Protein 5X5T (pdb70)

Sequence (952 aa):
TYTDTQLLIDGEWVDAASGKTIDVVNPATGKPIGRVAHAGIADLDRALAAAQSGFEAWRKVPAHERAATMRKAAALVRERADAIAQLMTQEQGKPLTEARVEVLSAADIIEWFADEGRRVYGRIVPPRNLGAQQTVVKEPVGPVAAFTPWNFPVNQVVRKLSAALATGCSFLVKAPEETPASPAALLRAFVDAGVPAGVIGLVYGDPAEISSYLIPHPVIRKVTFTGSTPVGKQLASLAGLHMKRATMELGGHAPVIVAEDADVALAVKAAGGAKFRNAGQVCISPTRFLVHNSIRDEFTRALVKHAEGLKVGNGLEEGTTLGALANPRRLTAMASVIDNARKVGASIETGGERIGSEGNFFAPTVIANVPLDADVFNNEPFGPVAAIRGFDKLEEAIAEANRLPFGLAGYAFTRSFANVHLLTQRLEVGMLWINQPATPWPEMPFGGVKDSGYGSEGGPEALEPYLVTKSVTVMATYTDTQLLIDGEWVDAASGKTIDVVNPATGKPIGRVAHAGIADLDRALAAAQSGFEAWRKVPAHERAATMRKAAALVRERADAIAQLMTQEQGKPLTEARVEVLSAADIIEWFADEGRRVYGRIVPPRNLGAQQTVVKEPVGPVAAFTPWNFPVNQVVRKLSAALATGCSFLVKAPEETPASPAALLRAFVDAGVPAGVIGLVYGDPAEISSYLIPHPVIRKVTFTGSTPVGKQLASLAGLHMKRATMELGGHAPVIVAEDADVALAVKAAGGAKFRNAGQVCISPTRFLVHNSIRDEFTRALVKHAEGLKVGNGLEEGTTLGALANPRRLTAMASVIDNARKVGASIETGGERIGSEGNFFAPTVIANVPLDADVFNNEPFGPVAAIRGFDKLEEAIAEANRLPFGLAGYAFTRSFANVHLLTQRLEVGMLWINQPATPWPEMPFGGVKDSGYGSEGGPEALEPYLVTKSVTVMA

InterPro domains:
  IPR015590 Aldehyde dehydrogenase domain [PF00171] (17-476)
  IPR016161 Aldehyde/histidinol dehydrogenase [SSF53720] (4-478)
  IPR016162 Aldehyde dehydrogenase, N-terminal [G3DSA:3.40.605.10] (15-474)
  IPR016163 Aldehyde dehydrogenase, C-terminal [G3DSA:3.40.309.10] (256-449)
  IPR050740 Aldehyde Dehydrogenase Superfamily [PTHR43353] (6-478)

Foldseek 3Di:
DEDEAAWAFQLDGDAAPVNDWDFAAFQQFRDTDYIYHAHDPVSVVRLLVLQQVLLVVQQPPDLLRLLVLLLQLLVVLLVCLQVLLVNLCRLFWAASVLSSVLSNVLSVLSNVLSVLLNVQDKDWDDDPDPLKTKIKDKAFQEEEEEEFERLRQQNRVSLLLSLCSSRSYAYEYEGERSRPRSNSVSVVSSSVSPSGTSSYIYHYHDVVNNLVPPLLDPNHQEYEYEEALVVVVVSVVSNVVNVHQYFYFHAAAAEEAEDPQFDLLLSLVFLLLQQCNSQNQDSARHAEYEHAPVCQVVNLVSSQVSLVPAAEHRSHPNRHRHTFGRDDVLLVLLLVLLVQQVVVPKDWPDFSDADDDGRHRGGQTEIEPGDCPRCSLAPRSSGRYHYYDYDHDPVVSQCSQVVYQDWAEYEYGDDDPVSVVVCVVRRQYPYYYYSHHDDPRQQDWGHIDGSSTDFTSHRSSNNVSRIDMDIDMDRD/DEEEAAWAFQLDGDAAPVNDWDWAAFQQFRDTDYIYHAHDPVRVVRLLVLQQVLLVVQQPQDLLRLLQLLLQLLVVLLVCLQVLLVLLLRLFWAASVLSSVLSNLLSLLLNVLSVLLNVQDKDWDDDPDPLKTKIKDKAFQEEEEEEAESLSQQNRVSLLCSLQSSRRYAYEYEGERSRRPSNSVSVVSSSVSPSGTSSYIYHYHDVVNSLVSPLLDPRHAAYEYEEALVVVVVSVVSNVVNVHHYFYFHAAAAEEEEDPAFPLVLVLCFLLLQLCSSQLLDRARHAEYEYAPVCQVVNLVSSQVVLVPADEHRNHDPSHRHTFGNDPVLLVLLLVLLVQQVVVPKDWPDWSDADDDGGHRGRQTEIEPGDCPRCSLAPPSSGNYHYYDYDHDPVVSLCSQAVYQHAAEYEYGHDDPVVVVVCVPRHQHDYYDYSHHDDDRQQDWGFTDGSSTDFTSHRSSNNVSRIDMDIDMDRD

Solvent-accessible surface area: 33250 Å² total; per-residue (Å²): 171,28,84,84,10,66,0,0,1,76,32,104,49,27,91,4,85,80,46,118,59,48,99,3,69,13,3,13,39,48,134,100,43,14,115,0,4,35,1,25,65,62,4,1,66,107,5,2,65,12,4,58,67,1,12,90,41,4,85,166,39,66,31,99,86,23,5,51,20,0,104,118,0,0,54,40,0,100,148,70,4,64,66,4,0,71,29,0,3,20,2,1,1,6,3,16,50,36,0,68,95,7,0,81,41,0,0,39,4,0,31,60,0,2,42,23,8,134,118,45,158,46,78,127,11,116,43,106,80,163,37,11,102,5,25,2,41,43,26,18,12,0,3,0,0,0,7,7,28,38,3,26,0,0,25,16,0,0,22,2,0,0,2,0,0,3,6,0,0,0,1,1,0,19,0,8,22,65,1,0,4,0,0,9,16,0,0,106,0,0,39,83,12,48,8,56,58,4,0,4,8,0,0,0,3,63,71,66,73,0,8,67,67,0,0,38,45,108,27,0,56,0,0,0,16,6,20,52,12,92,75,0,50,112,18,4,19,43,1,3,63,66,6,21,56,24,18,2,9,2,2,2,3,1,4,0,0,0,4,119,47,11,59,22,77,64,0,12,162,6,1,0,29,14,1,5,96,4,6,0,2,9,14,5,8,0,5,1,0,4,0,23,54,78,25,68,86,86,0,14,155,34,0,24,157,60,1,117,65,30,130,37,17,47,2,72,107,98,52,1,62,2,3,3,1,9,6,88,130,35,23,99,33,0,49,62,18,4,94,26,0,117,178,47,60,11,35,40,75,16,35,3,107,109,71,62,102,123,8,12,25,7,12,14,0,0,0,8,104,2,38,69,108,0,46,1,0,43,90,51,3,38,0,0,0,0,0,0,70,25,16,103,154,30,127,106,1,0,49,12,3,28,94,9,70,32,3,1,0,0,2,0,2,2,165,45,161,73,31,24,86,62,0,24,101,105,1,42,5,2,1,1,8,0,19,11,59,24,38,43,81,4,22,7,6,17,10,11,15,34,28,0,3,39,34,17,19,0,0,53,36,1,5,74,18,8,4,13,37,0,6,3,4,22,49,124,148,31,78,88,11,65,0,0,1,67,33,104,48,31,89,4,89,68,44,130,66,51,103,0,66,12,4,11,47,40,129,103,42,14,128,0,5,52,0,25,70,62,4,1,64,111,4,2,65,9,4,60,64,1,10,88,42,3,80,158,35,64,32,104,84,24,6,53,23,0,98,122,0,0,54,38,0,98,142,75,2,96,63,4,1,73,23,0,4,25,2,0,2,6,5,50,88,39,0,106,99,8,0,54,42,0,0,40,3,0,31,60,0,2,45,23,8,135,122,43,161,44,80,132,12,111,42,101,83,158,35,9,106,4,21,1,38,39,25,23,13,0,3,0,0,0,6,9,28,35,2,28,0,1,22,14,0,0,21,3,0,0,2,0,0,3,5,0,0,0,2,2,0,13,0,8,26,73,2,0,4,0,0,6,18,0,0,102,0,0,39,80,11,47,8,53,55,4,0,4,8,0,0,0,3,62,68,71,75,1,8,66,61,0,0,40,42,112,27,1,62,0,0,2,16,7,19,54,8,92,75,0,45,114,16,3,18,44,1,3,66,59,6,20,50,24,21,3,9,2,2,2,5,0,4,0,1,0,4,120,48,10,58,17,76,59,0,13,157,5,2,0,32,13,1,5,92,3,6,0,2,10,15,4,8,1,5,1,0,3,0,23,61,78,21,62,74,98,0,11,161,38,0,22,165,60,1,113,68,36,108,30,13,41,3,69,108,180,51,8,65,2,3,4,1,10,6,94,136,37,22,102,29,0,45,58,16,2,91,26,0,117,178,42,61,11,37,39,75,21,34,4,107,107,72,63,97,113,8,12,23,6,15,12,0,0,0,4,97,2,36,68,104,0,49,0,0,41,87,50,5,40,0,0,0,0,0,0,77,25,15,96,138,31,121,81,2,0,63,17,2,24,96,9,71,33,4,1,1,0,2,0,1,1,162,44,159,70,31,25,90,63,0,23,95,108,1,44,3,2,0,1,11,0,21,9,56,20,34,44,75,4,23,8,6,15,12,14,16,40,27,0,2,38,33,18,21,0,0,52,28,1,5,85,18,9,9,15,32,1,4,4,6,22,49,125

Secondary structure (DSSP, 8-state):
----B-EEETTEEE--TT--EEEEE-TTT--EEEEEE-B-HHHHHHHHHHHHHHHHHHTTS-HHHHHHHHHHHHHHHHHTHHHHHHHHHHHH---HHHHHHHHHHHHHHHHHHHHHHTT---EEPPPSSTTEEEEEEEEE---EEEE--SSSTTHHHHHHHHHHHHHT--EEEE--TTS-HHHHHHHHHHHHHTPPTTSEEEE-B-HHHHHHHHTTSTT--EEEEES-HHHHHHHHHHHHHTT-EEEEE----EEEEE-TT--HHHHIIIIIHHHHGGGG-STT-EEEEEEEGGGHHHHHHHHHHHHHT--BS-TTSTT-SB---SSHHHHHHHHHHHHHHHHTT-EEEE--SB-SSSS--B--EEEES--TTSGGGTS---SSEEEEEEESSHHHHHHHHTSSSEESEEEEE---HHHHHHHHHH---SEEEESS-----TTS----EETTEE--SSTGGGGGGGEEEEEEEEE-/----B-EEETTEEE--TT--EEEEE-TTT--EEEEEE---HHHHHHHHHHHHHHHHHHTTS-HHHHHHHHHHHHHHHHHTHHHHHHHHHHHH---HHHHHHHHHHHHHHHHHHHHHGGG---EEE--SSTTEEEEEEEEE---EEEE--SSSTTHHHHHHHHHHHHHT--EEEE--TTS-HHHHHHHHHHHHHTPPTTSEEEE-S-HHHHHHHHTTSTT--EEEEES-HHHHHHHHHHHHHTT-EEEEE----EEEEE-TT--HHHHIIIIIHHHHGGGG-STT-EEEEEEEHHHHHHHHHHHHHHHHH--BS-TTSTT-SB---SSHHHHHHHHHHHHHHHHTT-EEEE--SB-SSSS--B--EEEES--TTSGGGTS---SSEEEEEEESSHHHHHHHHTTSS--SEEEEE---HHHHHHHHHH---SEEEESS-----TTS-----GGGEE--SSTGGGGGGGEEEEEEEEE-

GO terms:
  GO:0070401 NADP+ binding (F, IDA)
  GO:0070403 NAD+ binding (F, IDA)
  GO:0004777 succinate-semialdehyde dehydrogenase (NAD+) activity (F, IDA)
  GO:0019570 L-arabinose catabolic process to 2-oxoglutarate (P, IDA)
  GO:0051262 protein tetramerization (P, IDA)
  GO:0047533 2,5-dioxovalerate dehydrogenase (NADP+) activity (F, IDA)

CATH classification: 3.40.605.10 (+1 more: 3.40.309.10)

Organism: Azospirillum brasilense (NCBI:txid192)

Structure (mmCIF, N/CA/C/O backbone):
data_5X5T
#
_entry.id   5X5T
#
_cell.length_a   129.040
_cell.length_b   129.040
_cell.length_c   118.093
_cell.angle_alpha   90.000
_cell.angle_beta   90.000
_cell.angle_gamma   90.000
#
_symmetry.space_group_name_H-M   'P 43 2 2'
#
loop_
_entity.id
_entity.type
_entity.pdbx_description
1 polymer 'Alpha-ketoglutaric semialdehyde dehydrogenase'
2 non-polymer GLYCEROL
3 water water
#
loop_
_atom_site.group_PDB
_atom_site.id
_atom_site.type_symbol
_atom_site.label_atom_id
_atom_site.label_alt_id
_atom_site.label_comp_id
_atom_site.label_asym_id
_atom_site.label_entity_id
_atom_site.label_seq_id
_atom_site.pdbx_PDB_ins_code
_atom_site.Cartn_x
_atom_site.Cartn_y
_atom_site.Cartn_z
_atom_site.occupancy
_atom_site.B_iso_or_equiv
_atom_site.auth_seq_id
_atom_site.auth_comp_id
_atom_site.auth_asym_id
_atom_site.auth_atom_id
_atom_site.pdbx_PDB_model_num
ATOM 1 N N . THR A 1 29 ? -52.373 -72.337 -8.888 1.00 57.09 5 THR A N 1
ATOM 2 C CA . THR A 1 29 ? -52.957 -71.144 -9.632 1.00 54.92 5 THR A CA 1
ATOM 3 C C . THR A 1 29 ? -52.108 -69.883 -9.606 1.00 48.56 5 THR A C 1
ATOM 4 O O . THR A 1 29 ? -51.238 -69.698 -8.741 1.00 44.81 5 THR A O 1
ATOM 8 N N . TYR A 1 30 ? -52.467 -69.009 -10.543 1.00 39.88 6 TYR A N 1
ATOM 9 C CA . TYR A 1 30 ? -51.818 -67.766 -10.809 1.00 34.56 6 TYR A CA 1
ATOM 10 C C . TYR A 1 30 ? -52.832 -66.925 -11.678 1.00 34.99 6 TYR A C 1
ATOM 11 O O . TYR A 1 30 ? -53.388 -67.422 -12.675 1.00 35.78 6 TYR A O 1
ATOM 20 N N . THR A 1 31 ? -53.023 -65.668 -11.314 1.00 32.10 7 THR A N 1
ATOM 21 C CA . THR A 1 31 ? -54.094 -64.810 -11.833 1.00 36.62 7 THR A CA 1
ATOM 22 C C . THR A 1 31 ? -53.550 -63.900 -12.913 1.00 34.53 7 THR A C 1
ATOM 23 O O . THR A 1 31 ? -52.395 -63.502 -12.871 1.00 35.01 7 THR A O 1
ATOM 27 N N . ASP A 1 32 ? -54.387 -63.559 -13.874 1.00 32.83 8 ASP A N 1
ATOM 28 C CA . ASP A 1 32 ? -54.069 -62.449 -14.773 1.00 31.26 8 ASP A CA 1
ATOM 29 C C . ASP A 1 32 ? -54.140 -61.112 -14.001 1.00 27.48 8 ASP A C 1
ATOM 30 O O . ASP A 1 32 ? -54.871 -60.992 -13.004 1.00 27.40 8 ASP A O 1
ATOM 35 N N . THR A 1 33 ? -53.390 -60.132 -14.491 1.00 21.47 9 THR A N 1
ATOM 36 C CA . THR A 1 33 ? -53.205 -58.851 -13.850 1.00 23.04 9 THR A CA 1
ATOM 37 C C . THR A 1 33 ? -53.716 -57.722 -14.754 1.00 23.29 9 THR A C 1
ATOM 38 O O . THR A 1 33 ? -53.482 -57.705 -15.996 1.00 21.71 9 THR A O 1
ATOM 42 N N . GLN A 1 34 ? -54.404 -56.800 -14.100 1.00 24.71 10 GLN A N 1
ATOM 43 C CA . GLN A 1 34 ? -54.945 -55.585 -14.689 1.00 27.08 10 GLN A CA 1
ATOM 44 C C . GLN A 1 34 ? -54.252 -54.314 -14.227 1.00 26.80 10 GLN A C 1
ATOM 45 O O . GLN A 1 34 ? -53.412 -54.328 -13.277 1.00 29.46 10 GLN A O 1
ATOM 51 N N . LEU A 1 35 ? -54.599 -53.221 -14.911 1.00 23.40 11 LEU A N 1
ATOM 52 C CA . LEU A 1 35 ? -54.139 -51.897 -14.560 1.00 22.13 11 LEU A CA 1
ATOM 53 C C . LEU A 1 35 ? -54.974 -51.389 -13.399 1.00 22.65 11 LEU A C 1
ATOM 54 O O . LEU A 1 35 ? -56.103 -51.803 -13.267 1.00 23.31 11 LEU A O 1
ATOM 59 N N . LEU A 1 36 ? -54.406 -50.528 -12.554 1.00 22.09 12 LEU A N 1
ATOM 60 C CA . LEU A 1 36 ? -55.156 -49.813 -11.531 1.00 22.78 12 LEU A CA 1
ATOM 61 C C . LEU A 1 36 ? -55.207 -48.324 -11.894 1.00 21.53 12 LEU A C 1
ATOM 62 O O . LEU A 1 36 ? -54.224 -47.652 -11.938 1.00 22.66 12 LEU A O 1
ATOM 67 N N . ILE A 1 37 ? -56.389 -47.829 -12.175 1.00 23.60 13 ILE A N 1
ATOM 68 C CA . ILE A 1 37 ? -56.601 -46.453 -12.596 1.00 24.97 13 ILE A CA 1
ATOM 69 C C . ILE A 1 37 ? -57.825 -45.934 -11.918 1.00 25.46 13 ILE A C 1
ATOM 70 O O . ILE A 1 37 ? -58.885 -46.509 -12.050 1.00 24.41 13 ILE A O 1
ATOM 75 N N . ASP A 1 38 ? -57.666 -44.867 -11.147 1.00 28.38 14 ASP A N 1
ATOM 76 C CA . ASP A 1 38 ? -58.790 -44.193 -10.556 1.00 29.34 14 ASP A CA 1
ATOM 77 C C . ASP A 1 38 ? -59.611 -45.127 -9.675 1.00 27.11 14 ASP A C 1
ATOM 78 O O . ASP A 1 38 ? -60.807 -45.170 -9.754 1.00 31.51 14 ASP A O 1
A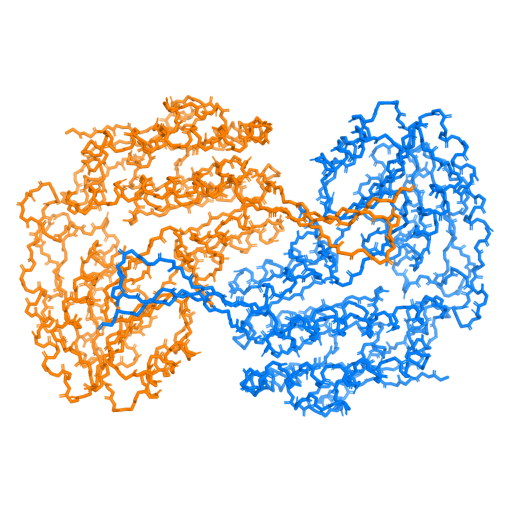TOM 83 N N . GLY A 1 39 ? -58.956 -45.881 -8.820 1.00 26.90 15 GLY A N 1
ATOM 84 C CA . GLY A 1 39 ? -59.641 -46.847 -7.941 1.00 27.09 15 GLY A CA 1
ATOM 85 C C . GLY A 1 39 ? -60.191 -48.133 -8.551 1.00 28.54 15 GLY A C 1
ATOM 86 O O . GLY A 1 39 ? -60.790 -48.922 -7.842 1.00 33.28 15 GLY A O 1
ATOM 87 N N . GLU A 1 40 ? -60.000 -48.358 -9.846 1.00 30.61 16 GLU A N 1
ATOM 88 C CA . GLU A 1 40 ? -60.603 -49.494 -10.570 1.00 30.98 16 GLU A CA 1
ATOM 89 C C . GLU A 1 40 ? -59.511 -50.351 -11.187 1.00 28.91 16 GLU A C 1
ATOM 90 O O . GLU A 1 40 ? -58.578 -49.809 -11.795 1.00 26.43 16 GLU A O 1
ATOM 96 N N . TRP A 1 41 ? -59.621 -51.673 -11.036 1.00 22.62 17 TRP A N 1
ATOM 97 C CA . TRP A 1 41 ? -58.837 -52.608 -11.848 1.00 22.07 17 TRP A CA 1
ATOM 98 C C . TRP A 1 41 ? -59.465 -52.706 -13.234 1.00 21.94 17 TRP A C 1
ATOM 99 O O . TRP A 1 41 ? -60.594 -53.081 -13.317 1.00 21.21 17 TRP A O 1
ATOM 110 N N . VAL A 1 42 ? -58.723 -52.387 -14.289 1.00 21.03 18 VAL A N 1
ATOM 111 C CA . VAL A 1 42 ? -59.267 -52.273 -15.628 1.00 22.13 18 VAL A CA 1
ATOM 112 C C . VAL A 1 42 ? -58.318 -52.871 -16.628 1.00 23.05 18 VAL A C 1
ATOM 113 O O . VAL A 1 42 ? -57.112 -52.945 -16.400 1.00 22.16 18 VAL A O 1
ATOM 117 N N . ASP A 1 43 ? -58.864 -53.249 -17.774 1.00 22.53 19 ASP A N 1
ATOM 118 C CA . ASP A 1 43 ? -58.060 -53.683 -18.908 1.00 24.53 19 ASP A CA 1
ATOM 119 C C . ASP A 1 43 ? -57.513 -52.449 -19.517 1.00 21.92 19 ASP A C 1
ATOM 120 O O . ASP A 1 43 ? -58.052 -51.381 -19.231 1.00 17.78 19 ASP A O 1
ATOM 125 N N . ALA A 1 44 ? -56.482 -52.595 -20.363 1.00 22.11 20 ALA A N 1
ATOM 126 C CA . ALA A 1 44 ? -56.080 -51.487 -21.243 1.00 24.66 20 ALA A CA 1
ATOM 127 C C . ALA A 1 44 ? -57.237 -51.205 -22.211 1.00 25.02 20 ALA A C 1
ATOM 128 O O . ALA A 1 44 ? -58.023 -52.088 -22.504 1.00 24.39 20 ALA A O 1
ATOM 130 N N . ALA A 1 45 ? -57.338 -49.968 -22.669 1.00 25.98 21 ALA A N 1
ATOM 131 C CA . ALA A 1 45 ? -58.409 -49.532 -23.576 1.00 27.57 21 ALA A CA 1
ATOM 132 C C . ALA A 1 45 ? -58.469 -50.419 -24.797 1.00 28.50 21 ALA A C 1
ATOM 133 O O . ALA A 1 45 ? -59.542 -50.872 -25.174 1.00 26.95 21 ALA A O 1
ATOM 135 N N . SER A 1 46 ? -57.293 -50.663 -25.373 1.00 29.27 22 SER A N 1
ATOM 136 C CA . SER A 1 46 ? -57.106 -51.459 -26.581 1.00 29.96 22 SER A CA 1
ATOM 137 C C . SER A 1 46 ? -57.328 -52.965 -26.416 1.00 31.13 22 SER A C 1
ATOM 138 O O . SER A 1 46 ? -57.319 -53.687 -27.416 1.00 31.01 22 SER A O 1
ATOM 141 N N . GLY A 1 47 ? -57.409 -53.452 -25.170 1.00 32.32 23 GLY A N 1
ATOM 142 C CA . GLY A 1 47 ? -57.517 -54.890 -24.894 1.00 31.64 23 GLY A CA 1
ATOM 143 C C . GLY A 1 47 ? -56.210 -55.680 -24.945 1.00 32.65 23 GLY A C 1
ATOM 144 O O . GLY A 1 47 ? -56.220 -56.836 -24.563 1.00 36.76 23 GLY A O 1
ATOM 145 N N . LYS A 1 48 ? -55.107 -55.077 -25.417 1.00 31.51 24 LYS A N 1
ATOM 146 C CA . LYS A 1 48 ? -53.836 -55.790 -25.554 1.00 34.38 24 LYS A CA 1
ATOM 147 C C . LYS A 1 48 ? -53.268 -56.260 -24.172 1.00 34.11 24 LYS A C 1
ATOM 148 O O . LYS A 1 48 ? -53.410 -55.585 -23.126 1.00 26.35 24 LYS A O 1
ATOM 154 N N . THR A 1 49 ? -52.708 -57.463 -24.203 1.00 35.11 25 THR A N 1
ATOM 155 C CA . THR A 1 49 ? -52.019 -58.079 -23.068 1.00 34.88 25 THR A CA 1
ATOM 156 C C . THR A 1 49 ? -50.637 -58.616 -23.505 1.00 34.33 25 THR A C 1
ATOM 157 O O . THR A 1 49 ? -50.353 -58.779 -24.691 1.00 29.23 25 THR A O 1
ATOM 161 N N . ILE A 1 50 ? -49.813 -58.869 -22.500 1.00 35.19 26 ILE A N 1
ATOM 162 C CA . ILE A 1 50 ? -48.486 -59.449 -22.625 1.00 33.21 26 ILE A CA 1
ATOM 163 C C . ILE A 1 50 ? -48.556 -60.770 -21.853 1.00 31.37 26 ILE A C 1
ATOM 164 O O . ILE A 1 50 ? -49.110 -60.804 -20.755 1.00 31.90 26 ILE A O 1
ATOM 169 N N . ASP A 1 51 ? -48.024 -61.852 -22.412 1.00 30.62 27 ASP A N 1
ATOM 170 C CA . ASP A 1 51 ? -47.953 -63.141 -21.718 1.00 32.73 27 ASP A CA 1
ATOM 171 C C . ASP A 1 51 ? -46.913 -63.063 -20.592 1.00 28.15 27 ASP A C 1
ATOM 172 O O . ASP A 1 51 ? -45.939 -62.323 -20.692 1.00 28.95 27 ASP A O 1
ATOM 177 N N . VAL A 1 52 ? -47.158 -63.830 -19.542 1.00 25.44 28 VAL A N 1
ATOM 178 C CA . VAL A 1 52 ? -46.242 -63.994 -18.385 1.00 24.56 28 VAL A CA 1
ATOM 179 C C . VAL A 1 52 ? -45.881 -65.478 -18.337 1.00 22.34 28 VAL A C 1
ATOM 180 O O . VAL A 1 52 ? -46.772 -66.325 -18.383 1.00 21.23 28 VAL A O 1
ATOM 184 N N . VAL A 1 53 ? -44.581 -65.778 -18.228 1.00 22.65 29 VAL A N 1
ATOM 185 C CA . VAL A 1 53 ? -44.090 -67.129 -18.096 1.00 24.13 29 VAL A CA 1
ATOM 186 C C . VAL A 1 53 ? -43.474 -67.324 -16.708 1.00 24.31 29 VAL A C 1
ATOM 187 O O . VAL A 1 53 ? -43.021 -66.367 -16.084 1.00 24.98 29 VAL A O 1
ATOM 191 N N . ASN A 1 54 ? -43.523 -68.563 -16.242 1.00 22.81 30 ASN A N 1
ATOM 192 C CA . ASN A 1 54 ? -42.819 -69.038 -15.077 1.00 24.23 30 ASN A CA 1
ATOM 193 C C . ASN A 1 54 ? -41.354 -69.328 -15.485 1.00 25.15 30 ASN A C 1
ATOM 194 O O . ASN A 1 54 ? -41.104 -70.223 -16.301 1.00 23.08 30 ASN A O 1
ATOM 199 N N . PRO A 1 55 ? -40.376 -68.604 -14.887 1.00 25.56 31 PRO A N 1
ATOM 200 C CA . PRO A 1 55 ? -38.989 -68.889 -15.201 1.00 25.67 31 PRO A CA 1
ATOM 201 C C . PRO A 1 55 ? -38.499 -70.310 -14.878 1.00 27.28 31 PRO A C 1
ATOM 202 O O . PRO A 1 55 ? -37.542 -70.727 -15.498 1.00 27.83 31 PRO A O 1
ATOM 206 N N . ALA A 1 56 ? -39.098 -71.033 -13.922 1.00 26.75 32 ALA A N 1
ATOM 207 C CA . ALA A 1 56 ? -38.630 -72.391 -13.588 1.00 26.48 32 ALA A CA 1
ATOM 208 C C . ALA A 1 56 ? -39.006 -73.424 -14.652 1.00 31.34 32 ALA A C 1
ATOM 209 O O . ALA A 1 56 ? -38.531 -74.522 -14.623 1.00 34.32 32 ALA A O 1
ATOM 211 N N . THR A 1 57 ? -39.845 -73.039 -15.601 1.00 35.70 33 THR A N 1
ATOM 212 C CA . THR A 1 57 ? -40.517 -73.940 -16.526 1.00 37.00 33 THR A CA 1
ATOM 213 C C . THR A 1 57 ? -40.479 -73.401 -18.003 1.00 38.51 33 THR A C 1
ATOM 214 O O . THR A 1 57 ? -40.324 -74.176 -18.949 1.00 33.04 33 THR A O 1
ATOM 218 N N . GLY A 1 58 ? -40.631 -72.084 -18.194 1.00 32.81 34 GLY A N 1
ATOM 219 C CA . GLY A 1 58 ? -40.664 -71.504 -19.507 1.00 32.41 34 GLY A CA 1
ATOM 220 C C . GLY A 1 58 ? -42.073 -71.506 -20.096 1.00 32.69 34 GLY A C 1
ATOM 221 O O . GLY A 1 58 ? -42.253 -71.139 -21.256 1.00 30.31 34 GLY A O 1
ATOM 222 N N . LYS A 1 59 ? -43.075 -71.825 -19.293 1.00 30.04 35 LYS A N 1
ATOM 223 C CA . LYS A 1 59 ? -44.460 -72.043 -19.808 1.00 36.10 35 LYS A CA 1
ATOM 224 C C . LYS A 1 59 ? -45.313 -70.840 -19.435 1.00 31.88 35 LYS A C 1
ATOM 225 O O . LYS A 1 59 ? -45.115 -70.338 -18.335 1.00 31.14 35 LYS A O 1
ATOM 231 N N . PRO A 1 60 ? -46.268 -70.419 -20.303 1.00 32.20 36 PRO A N 1
ATOM 232 C CA . PRO A 1 60 ? -47.241 -69.366 -19.938 1.00 31.71 36 PRO A CA 1
ATOM 233 C C . PRO A 1 60 ? -47.989 -69.684 -18.671 1.00 31.45 36 PRO A C 1
ATOM 234 O O . PRO A 1 60 ? -48.358 -70.827 -18.462 1.00 29.64 36 PRO A O 1
ATOM 238 N N . ILE A 1 61 ? -48.118 -68.702 -17.788 1.00 29.45 37 ILE A N 1
ATOM 239 C CA . ILE A 1 61 ? -48.958 -68.847 -16.604 1.00 30.19 37 ILE A CA 1
ATOM 240 C C . ILE A 1 61 ? -50.071 -67.828 -16.516 1.00 27.24 37 ILE A C 1
ATOM 241 O O . ILE A 1 61 ? -51.014 -68.042 -15.738 1.00 26.10 37 ILE A O 1
ATOM 246 N N . GLY A 1 62 ? -49.986 -66.757 -17.309 1.00 25.32 38 GLY A N 1
ATOM 247 C CA . GLY A 1 62 ? -51.031 -65.751 -17.361 1.00 24.57 38 GLY A CA 1
ATOM 248 C C . GLY A 1 62 ? -50.717 -64.586 -18.271 1.00 26.02 38 GLY A C 1
ATOM 249 O O . GLY A 1 62 ? -49.901 -64.694 -19.193 1.00 25.29 38 GLY A O 1
ATOM 250 N N . ARG A 1 63 ? -51.362 -63.456 -18.014 1.00 27.68 39 ARG A N 1
ATOM 251 C CA . ARG A 1 63 ? -51.171 -62.245 -18.834 1.00 29.88 39 ARG A CA 1
ATOM 252 C C . ARG A 1 63 ? -51.389 -60.990 -18.006 1.00 25.52 39 ARG A C 1
ATOM 253 O O . ARG A 1 63 ? -52.055 -61.020 -16.978 1.00 25.05 39 ARG A O 1
ATOM 261 N N . VAL A 1 64 ? -50.922 -59.878 -18.547 1.00 23.28 40 VAL A N 1
ATOM 262 C CA . VAL A 1 64 ? -50.976 -58.605 -17.885 1.00 23.64 40 VAL A CA 1
ATOM 263 C C . VAL A 1 64 ? -51.423 -57.605 -18.924 1.00 25.12 40 VAL A C 1
ATOM 264 O O . VAL A 1 64 ? -51.018 -57.681 -20.094 1.00 29.76 40 VAL A O 1
ATOM 268 N N . ALA A 1 65 ? -52.275 -56.678 -18.506 1.00 26.00 41 ALA A N 1
ATOM 269 C CA . ALA A 1 65 ? -52.719 -55.585 -19.372 1.00 27.65 41 ALA A CA 1
ATOM 270 C C . ALA A 1 65 ? -51.525 -54.794 -19.864 1.00 27.17 41 ALA A C 1
ATOM 271 O O . ALA A 1 65 ? -50.579 -54.583 -19.103 1.00 24.46 41 ALA A O 1
ATOM 273 N N . HIS A 1 66 ? -51.557 -54.434 -21.147 1.00 26.68 42 HIS A N 1
ATOM 274 C CA . HIS A 1 66 ? -50.506 -53.681 -21.849 1.00 27.76 42 HIS A CA 1
ATOM 275 C C . HIS A 1 66 ? -51.060 -52.255 -22.040 1.00 28.53 42 HIS A C 1
ATOM 276 O O . HIS A 1 66 ? -51.832 -52.004 -22.965 1.00 31.09 42 HIS A O 1
ATOM 283 N N . ALA A 1 67 ? -50.707 -51.330 -21.163 1.00 24.98 43 ALA A N 1
ATOM 284 C CA . ALA A 1 67 ? -51.214 -49.980 -21.276 1.00 27.44 43 ALA A CA 1
ATOM 285 C C . ALA A 1 67 ? -50.705 -49.232 -22.510 1.00 28.21 43 ALA A C 1
ATOM 286 O O . ALA A 1 67 ? -49.516 -49.307 -22.861 1.00 29.89 43 ALA A O 1
ATOM 288 N N . GLY A 1 68 ? -51.582 -48.463 -23.128 1.00 28.30 44 GLY A N 1
ATOM 289 C CA . GLY A 1 68 ? -51.158 -47.451 -24.116 1.00 29.83 44 GLY A CA 1
ATOM 290 C C . GLY A 1 68 ? -51.329 -46.011 -23.628 1.00 29.43 44 GLY A C 1
ATOM 291 O O . GLY A 1 68 ? -51.744 -45.747 -22.469 1.00 23.64 44 GLY A O 1
ATOM 292 N N . ILE A 1 69 ? -51.062 -45.064 -24.531 1.00 28.85 45 ILE A N 1
ATOM 293 C CA . ILE A 1 69 ? -51.053 -43.646 -24.136 1.00 28.85 45 ILE A CA 1
ATOM 294 C C . ILE A 1 69 ? -52.373 -43.185 -23.503 1.00 27.07 45 ILE A C 1
ATOM 295 O O . ILE A 1 69 ? -52.374 -42.368 -22.589 1.00 23.83 45 ILE A O 1
ATOM 300 N N . ALA A 1 70 ? -53.505 -43.669 -24.021 1.00 26.44 46 ALA A N 1
ATOM 301 C CA . ALA A 1 70 ? -54.792 -43.247 -23.505 1.00 26.97 46 ALA A CA 1
ATOM 302 C C . ALA A 1 70 ? -55.012 -43.646 -22.022 1.00 27.22 46 ALA A C 1
ATOM 303 O O . ALA A 1 70 ? -55.620 -42.894 -21.240 1.00 25.14 46 ALA A O 1
ATOM 305 N N . ASP A 1 71 ? -54.527 -44.838 -21.669 1.00 26.09 47 ASP A N 1
ATOM 306 C CA . ASP A 1 71 ? -54.620 -45.336 -20.301 1.00 28.41 47 ASP A CA 1
ATOM 307 C C . ASP A 1 71 ? -53.723 -44.473 -19.396 1.00 26.31 47 ASP A C 1
ATOM 308 O O . ASP A 1 71 ? -54.084 -44.217 -18.250 1.00 25.12 47 ASP A O 1
ATOM 313 N N . LEU A 1 72 ? -52.594 -44.020 -19.944 1.00 25.58 48 LEU A N 1
ATOM 314 C CA . LEU A 1 72 ? -51.656 -43.136 -19.239 1.00 28.91 48 LEU A CA 1
ATOM 315 C C . LEU A 1 72 ? -52.246 -41.761 -18.961 1.00 27.14 48 LEU A C 1
ATOM 316 O O . LEU A 1 72 ? -52.097 -41.237 -17.840 1.00 27.95 48 LEU A O 1
ATOM 321 N N . ASP A 1 73 ? -52.981 -41.205 -19.918 1.00 25.97 49 ASP A N 1
ATOM 322 C CA . ASP A 1 73 ? -53.669 -39.882 -19.710 1.00 25.97 49 ASP A CA 1
ATOM 323 C C . ASP A 1 73 ? -54.693 -39.958 -18.596 1.00 25.23 49 ASP A C 1
ATOM 324 O O . ASP A 1 73 ? -54.821 -39.022 -17.745 1.00 25.07 49 ASP A O 1
ATOM 329 N N . ARG A 1 74 ? -55.444 -41.046 -18.599 1.00 23.91 50 ARG A N 1
ATOM 330 C CA . ARG A 1 74 ? -56.379 -41.291 -17.521 1.00 28.13 50 ARG A CA 1
ATOM 331 C C . ARG A 1 74 ? -55.650 -41.463 -16.158 1.00 25.57 50 ARG A C 1
ATOM 332 O O . ARG A 1 74 ? -56.183 -41.059 -15.150 1.00 22.15 50 ARG A O 1
ATOM 340 N N . ALA A 1 75 ? -54.483 -42.101 -16.140 1.00 25.39 51 ALA A N 1
ATOM 341 C CA . ALA A 1 75 ? -53.730 -42.342 -14.865 1.00 23.67 51 ALA A CA 1
ATOM 342 C C . ALA A 1 75 ? -53.197 -41.017 -14.358 1.00 22.89 51 ALA A C 1
ATOM 343 O O . ALA A 1 75 ? -53.264 -40.705 -13.185 1.00 23.78 51 ALA A O 1
ATOM 345 N N . LEU A 1 76 ? -52.741 -40.197 -15.283 1.00 23.99 52 LEU A N 1
ATOM 346 C CA . LEU A 1 76 ? -52.194 -38.884 -14.942 1.00 23.75 52 LEU A CA 1
ATOM 347 C C . LEU A 1 76 ? -53.226 -37.913 -14.417 1.00 22.01 52 LEU A C 1
ATOM 348 O O . LEU A 1 76 ? -52.976 -37.250 -13.416 1.00 25.68 52 LEU A O 1
ATOM 353 N N . ALA A 1 77 ? -54.393 -37.829 -15.056 1.00 20.96 53 ALA A N 1
ATOM 354 C CA . ALA A 1 77 ? -55.495 -36.999 -14.549 1.00 19.46 53 ALA A CA 1
ATOM 355 C C . ALA A 1 77 ? -55.856 -37.464 -13.171 1.00 18.74 53 ALA A C 1
ATOM 356 O O . ALA A 1 77 ? -56.121 -36.671 -12.262 1.00 20.74 53 ALA A O 1
ATOM 358 N N . ALA A 1 78 ? -55.930 -38.766 -13.016 1.00 19.45 54 ALA A N 1
ATOM 359 C CA . ALA A 1 78 ? -56.352 -39.313 -11.755 1.00 19.21 54 ALA A CA 1
ATOM 360 C C . ALA A 1 78 ? -55.299 -39.007 -10.652 1.00 21.63 54 ALA A C 1
ATOM 361 O O . ALA A 1 78 ? -55.633 -38.636 -9.490 1.00 22.57 54 ALA A O 1
ATOM 363 N N . ALA A 1 79 ? -54.021 -39.191 -10.984 1.00 23.08 55 ALA A N 1
ATOM 364 C CA . ALA A 1 79 ? -52.942 -38.857 -10.052 1.00 21.96 55 ALA A CA 1
ATOM 365 C C . ALA A 1 79 ? -52.987 -37.398 -9.616 1.00 22.31 55 ALA A C 1
ATOM 366 O O . ALA A 1 79 ? -52.719 -37.098 -8.444 1.00 23.98 55 ALA A O 1
ATOM 368 N N . GLN A 1 80 ? -53.322 -36.497 -10.524 1.00 21.42 56 GLN A N 1
ATOM 369 C CA . GLN A 1 80 ? -53.414 -35.075 -10.188 1.00 24.57 56 GLN A CA 1
ATOM 370 C C . GLN A 1 80 ? -54.494 -34.825 -9.138 1.00 25.78 56 GLN A C 1
ATOM 371 O O . GLN A 1 80 ? -54.261 -34.204 -8.056 1.00 20.89 56 GLN A O 1
ATOM 377 N N . SER A 1 81 ? -55.675 -35.321 -9.488 1.00 25.12 57 SER A N 1
ATOM 378 C CA . SER A 1 81 ? -56.828 -35.250 -8.616 1.00 27.62 57 SER A CA 1
ATOM 379 C C . SER A 1 81 ? -56.597 -35.965 -7.244 1.00 25.93 57 SER A C 1
ATOM 380 O O . SER A 1 81 ? -57.066 -35.505 -6.211 1.00 25.61 57 SER A O 1
ATOM 383 N N . GLY A 1 82 ? -55.881 -37.081 -7.263 1.00 24.71 58 GLY A N 1
ATOM 384 C CA . GLY A 1 82 ? -55.568 -37.839 -6.043 1.00 26.91 58 GLY A CA 1
ATOM 385 C C . GLY A 1 82 ? -54.621 -37.075 -5.134 1.00 25.76 58 GLY A C 1
ATOM 386 O O . GLY A 1 82 ? -54.731 -37.111 -3.917 1.00 23.26 58 GLY A O 1
ATOM 387 N N . PHE A 1 83 ? -53.721 -36.337 -5.754 1.00 27.17 59 PHE A N 1
ATOM 388 C CA . PHE A 1 83 ? -52.782 -35.513 -5.019 1.00 26.55 59 PHE A CA 1
ATOM 389 C C . PHE A 1 83 ? -53.466 -34.378 -4.268 1.00 27.34 59 PHE A C 1
ATOM 390 O O . PHE A 1 83 ? -53.188 -34.168 -3.082 1.00 25.41 59 PHE A O 1
ATOM 398 N N . GLU A 1 84 ? -54.361 -33.681 -4.949 1.00 30.17 60 GLU A N 1
ATOM 399 C CA . GLU A 1 84 ? -55.196 -32.617 -4.322 1.00 32.06 60 GLU A CA 1
ATOM 400 C C . GLU A 1 84 ? -56.029 -33.200 -3.163 1.00 29.67 60 GLU A C 1
ATOM 401 O O . GLU A 1 84 ? -56.207 -32.549 -2.111 1.00 30.22 60 GLU A O 1
ATOM 407 N N . ALA A 1 85 ? -56.464 -34.454 -3.313 1.00 27.58 61 ALA A N 1
ATOM 408 C CA . ALA A 1 85 ? -57.198 -35.125 -2.243 1.00 27.32 61 ALA A CA 1
ATOM 409 C C . ALA A 1 85 ? -56.295 -35.551 -1.089 1.00 26.15 61 ALA A C 1
ATOM 410 O O . ALA A 1 85 ? -56.561 -35.248 0.083 1.00 23.94 61 ALA A O 1
ATOM 412 N N . TRP A 1 86 ? -55.199 -36.223 -1.416 1.00 25.67 62 TRP A N 1
ATOM 413 C CA . TRP A 1 86 ? -54.436 -36.910 -0.382 1.00 24.05 62 TRP A CA 1
ATOM 414 C C . TRP A 1 86 ? -53.673 -35.960 0.484 1.00 22.95 62 TRP A C 1
ATOM 415 O O . TRP A 1 86 ? -53.461 -36.257 1.670 1.00 21.81 62 TRP A O 1
ATOM 426 N N . ARG A 1 87 ? -53.221 -34.849 -0.112 1.00 23.91 63 ARG A N 1
ATOM 427 C CA . ARG A 1 87 ? -52.423 -33.822 0.599 1.00 25.63 63 ARG A CA 1
ATOM 428 C C . ARG A 1 87 ? -53.205 -33.107 1.734 1.00 27.26 63 ARG A C 1
ATOM 429 O O . ARG A 1 87 ? -52.573 -32.444 2.599 1.00 23.49 63 ARG A O 1
ATOM 437 N N . LYS A 1 88 ? -54.543 -33.223 1.672 1.00 25.33 64 LYS A N 1
ATOM 438 C CA . LYS A 1 88 ? -55.488 -32.628 2.609 1.00 30.54 64 LYS A CA 1
ATOM 439 C C . LYS A 1 88 ? -55.886 -33.529 3.772 1.00 27.32 64 LYS A C 1
ATOM 440 O O . LYS A 1 88 ? -56.482 -33.050 4.742 1.00 31.09 64 LYS A O 1
ATOM 446 N N . VAL A 1 89 ? -55.603 -34.816 3.661 1.00 23.45 65 VAL A N 1
ATOM 447 C CA . VAL A 1 89 ? -55.880 -35.772 4.713 1.00 22.03 65 VAL A CA 1
ATOM 448 C C . VAL A 1 89 ? -54.776 -35.567 5.797 1.00 19.71 65 VAL A C 1
ATOM 449 O O . VAL A 1 89 ? -53.562 -35.620 5.503 1.00 19.44 65 VAL A O 1
ATOM 453 N N . PRO A 1 90 ? -55.175 -35.262 7.020 1.00 19.62 66 PRO A N 1
ATOM 454 C CA . PRO A 1 90 ? -54.177 -35.078 8.111 1.00 19.85 66 PRO A CA 1
ATOM 455 C C . PRO A 1 90 ? -53.239 -36.295 8.212 1.00 19.66 66 PRO A C 1
ATOM 456 O O . PRO A 1 90 ? -53.685 -37.417 7.954 1.00 20.53 66 PRO A O 1
ATOM 460 N N . ALA A 1 91 ? -51.985 -36.111 8.579 1.00 19.68 67 ALA A N 1
ATOM 461 C CA . ALA A 1 91 ? -51.019 -37.238 8.675 1.00 22.08 67 ALA A CA 1
ATOM 462 C C . ALA A 1 91 ? -51.439 -38.451 9.540 1.00 21.86 67 ALA A C 1
ATOM 463 O O . ALA A 1 91 ? -51.182 -39.601 9.176 1.00 20.17 67 ALA A O 1
ATOM 465 N N . HIS A 1 92 ? -52.027 -38.188 10.696 1.00 22.51 68 HIS A N 1
ATOM 466 C CA . HIS A 1 92 ? -52.460 -39.282 11.572 1.00 24.40 68 HIS A CA 1
ATOM 467 C C . HIS A 1 92 ? -53.487 -40.127 10.864 1.00 24.53 68 HIS A C 1
ATOM 468 O O . HIS A 1 92 ? -53.449 -41.317 11.039 1.00 25.73 68 HIS A O 1
ATOM 475 N N . GLU A 1 93 ? -54.353 -39.552 10.018 1.00 23.65 69 GLU A N 1
ATOM 476 C CA . GLU A 1 93 ? -55.331 -40.360 9.271 1.00 26.01 69 GLU A CA 1
ATOM 477 C C . GLU A 1 93 ? -54.673 -41.186 8.119 1.00 23.34 69 GLU A C 1
ATOM 478 O O . GLU A 1 93 ? -54.949 -42.411 7.939 1.00 21.48 69 GLU A O 1
ATOM 484 N N . ARG A 1 94 ? -53.812 -40.522 7.378 1.00 21.39 70 ARG A N 1
ATOM 485 C CA . ARG A 1 94 ? -52.933 -41.183 6.419 1.00 23.00 70 ARG A CA 1
ATOM 486 C C . ARG A 1 94 ? -52.190 -42.371 7.056 1.00 21.80 70 ARG A C 1
ATOM 487 O O . ARG A 1 94 ? -52.229 -43.478 6.540 1.00 22.03 70 ARG A O 1
ATOM 495 N N . ALA A 1 95 ? -51.605 -42.144 8.222 1.00 21.00 71 ALA A N 1
ATOM 496 C CA . ALA A 1 95 ? -50.927 -43.231 8.952 1.00 21.15 71 ALA A CA 1
ATOM 497 C C . ALA A 1 95 ? -51.859 -44.367 9.280 1.00 20.54 71 ALA A C 1
ATOM 498 O O . ALA A 1 95 ? -51.549 -45.563 9.008 1.00 20.59 71 ALA A O 1
ATOM 500 N N . ALA A 1 96 ? -53.003 -44.048 9.877 1.00 20.64 72 ALA A N 1
ATOM 501 C CA . ALA A 1 96 ? -53.927 -45.142 10.223 1.00 21.89 72 ALA A CA 1
ATOM 502 C C . ALA A 1 96 ? -54.320 -45.937 8.972 1.00 21.54 72 ALA A C 1
ATOM 503 O O . ALA A 1 96 ? -54.454 -47.166 9.051 1.00 22.34 72 ALA A O 1
ATOM 505 N N . THR A 1 97 ? -54.574 -45.243 7.843 1.00 19.44 73 THR A N 1
ATOM 506 C CA . THR A 1 97 ? -54.915 -45.935 6.577 1.00 19.32 73 THR A CA 1
ATOM 507 C C . THR A 1 97 ? -53.755 -46.821 6.102 1.00 19.34 73 THR A C 1
ATOM 508 O O . THR A 1 97 ? -53.961 -47.914 5.590 1.00 17.97 73 THR A O 1
ATOM 512 N N . MET A 1 98 ? -52.546 -46.316 6.200 1.00 18.61 74 MET A N 1
ATOM 513 C CA . MET A 1 98 ? -51.396 -47.121 5.781 1.00 19.51 74 MET A CA 1
ATOM 514 C C . MET A 1 98 ? -51.194 -48.343 6.681 1.00 18.96 74 MET A C 1
ATOM 515 O O . MET A 1 98 ? -50.883 -49.421 6.192 1.00 17.39 74 MET A O 1
ATOM 520 N N . ARG A 1 99 ? -51.376 -48.184 7.985 1.00 19.91 75 ARG A N 1
ATOM 521 C CA . ARG A 1 99 ? -51.255 -49.334 8.886 1.00 24.65 75 ARG A CA 1
ATOM 522 C C . ARG A 1 99 ? -52.316 -50.402 8.597 1.00 24.18 75 ARG A C 1
ATOM 523 O O . ARG A 1 99 ? -52.051 -51.574 8.787 1.00 23.45 75 ARG A O 1
ATOM 531 N N . LYS A 1 100 ? -53.523 -49.970 8.204 1.00 26.51 76 LYS A N 1
ATOM 532 C CA . LYS A 1 100 ? -54.559 -50.898 7.692 1.00 27.34 76 LYS A CA 1
ATOM 533 C C . LYS A 1 100 ? -54.106 -51.667 6.452 1.00 24.21 76 LYS A C 1
ATOM 534 O O . LYS A 1 100 ? -54.287 -52.887 6.394 1.00 20.63 76 LYS A O 1
ATOM 540 N N . ALA A 1 101 ? -53.514 -50.981 5.488 1.00 24.48 77 ALA A N 1
ATOM 541 C CA . ALA A 1 101 ? -52.954 -51.672 4.298 1.00 24.45 77 ALA A CA 1
ATOM 542 C C . ALA A 1 101 ? -51.930 -52.658 4.795 1.00 23.29 77 ALA A C 1
ATOM 543 O O . ALA A 1 101 ? -51.893 -53.814 4.363 1.00 21.05 77 ALA A O 1
ATOM 545 N N . ALA A 1 102 ? -51.120 -52.237 5.760 1.00 23.60 78 ALA A N 1
ATOM 546 C CA . ALA A 1 102 ? -50.030 -53.144 6.223 1.00 23.93 78 ALA A CA 1
ATOM 547 C C . ALA A 1 102 ? -50.542 -54.452 6.795 1.00 22.43 78 ALA A C 1
ATOM 548 O O . ALA A 1 102 ? -49.959 -55.516 6.489 1.00 20.29 78 ALA A O 1
ATOM 550 N N . ALA A 1 103 ? -51.568 -54.361 7.654 1.00 20.83 79 ALA A N 1
ATOM 551 C CA . ALA A 1 103 ? -52.184 -55.560 8.288 1.00 21.11 79 ALA A CA 1
ATOM 552 C C . ALA A 1 103 ? -52.717 -56.519 7.213 1.00 23.16 79 ALA A C 1
ATOM 553 O O . ALA A 1 103 ? -52.629 -57.724 7.379 1.00 21.64 79 ALA A O 1
ATOM 555 N N . LEU A 1 104 ? -53.275 -55.965 6.134 1.00 23.15 80 LEU A N 1
ATOM 556 C CA . LEU A 1 104 ? -53.738 -56.768 4.995 1.00 26.33 80 LEU A CA 1
ATOM 557 C C . LEU A 1 104 ? -52.600 -57.388 4.224 1.00 23.95 80 LEU A C 1
ATOM 558 O O . LEU A 1 104 ? -52.730 -58.521 3.768 1.00 26.98 80 LEU A O 1
ATOM 563 N N . VAL A 1 105 ? -51.488 -56.677 4.059 1.00 21.89 81 VAL A N 1
ATOM 564 C CA . VAL A 1 105 ? -50.326 -57.293 3.404 1.00 21.57 81 VAL A CA 1
ATOM 565 C C . VAL A 1 105 ? -49.821 -58.469 4.237 1.00 24.47 81 VAL A C 1
ATOM 566 O O . VAL A 1 105 ? -49.498 -59.527 3.679 1.00 25.23 81 VAL A O 1
ATOM 570 N N . ARG A 1 106 ? -49.807 -58.316 5.567 1.00 25.83 82 ARG A N 1
ATOM 571 C CA . ARG A 1 106 ? -49.338 -59.377 6.461 1.00 25.67 82 ARG A CA 1
ATOM 572 C C . ARG A 1 106 ? -50.206 -60.647 6.348 1.00 27.45 82 ARG A C 1
ATOM 573 O O . ARG A 1 106 ? -49.668 -61.731 6.131 1.00 27.53 82 ARG A O 1
ATOM 581 N N . GLU A 1 107 ? -51.532 -60.488 6.454 1.00 29.21 83 GLU A N 1
ATOM 582 C CA . GLU A 1 107 ? -52.517 -61.544 6.240 1.00 30.54 83 GLU A CA 1
ATOM 583 C C . GLU A 1 107 ? -52.451 -62.277 4.908 1.00 29.83 83 GLU A C 1
ATOM 584 O O . GLU A 1 107 ? -52.789 -63.474 4.804 1.00 29.04 83 GLU A O 1
ATOM 590 N N . ARG A 1 108 ? -52.138 -61.538 3.860 1.00 25.79 84 ARG A N 1
ATOM 591 C CA . ARG A 1 108 ? -52.120 -62.085 2.548 1.00 23.36 84 ARG A CA 1
ATOM 592 C C . ARG A 1 108 ? -50.735 -62.456 2.121 1.00 22.22 84 ARG A C 1
ATOM 593 O O . ARG A 1 108 ? -50.532 -62.821 0.949 1.00 20.85 84 ARG A O 1
ATOM 601 N N . ALA A 1 109 ? -49.784 -62.398 3.031 1.00 20.68 85 ALA A N 1
ATOM 602 C CA . ALA A 1 109 ? -48.392 -62.673 2.641 1.00 21.19 85 ALA A CA 1
ATOM 603 C C . ALA A 1 109 ? -48.118 -64.027 1.980 1.00 23.62 85 ALA A C 1
ATOM 604 O O . ALA A 1 109 ? -47.394 -64.059 0.968 1.00 23.63 85 ALA A O 1
ATOM 606 N N . ASP A 1 110 ? -48.636 -65.151 2.504 1.00 27.28 86 ASP A N 1
ATOM 607 C CA . ASP A 1 110 ? -48.447 -66.434 1.768 1.00 29.40 86 ASP A CA 1
ATOM 608 C C . ASP A 1 110 ? -49.096 -66.409 0.345 1.00 26.45 86 ASP A C 1
ATOM 609 O O . ASP A 1 110 ? -48.464 -66.825 -0.631 1.00 23.98 86 ASP A O 1
ATOM 614 N N . ALA A 1 111 ? -50.311 -65.895 0.198 1.00 23.01 87 ALA A N 1
ATOM 615 C CA . ALA A 1 111 ? -50.947 -65.951 -1.133 1.00 24.02 87 ALA A CA 1
ATOM 616 C C . ALA A 1 111 ? -50.131 -65.077 -2.114 1.00 24.30 87 ALA A C 1
ATOM 617 O O . ALA A 1 111 ? -49.872 -65.473 -3.263 1.00 23.87 87 ALA A O 1
ATOM 619 N N . ILE A 1 112 ? -49.636 -63.939 -1.643 1.00 23.55 88 ILE A N 1
ATOM 620 C CA . ILE A 1 112 ? -48.888 -63.043 -2.515 1.00 24.81 88 ILE A CA 1
ATOM 621 C C . ILE A 1 112 ? -47.527 -63.669 -2.922 1.00 24.27 88 ILE A C 1
ATOM 622 O O . ILE A 1 112 ? -47.075 -63.536 -4.058 1.00 21.63 88 ILE A O 1
ATOM 627 N N . ALA A 1 113 ? -46.877 -64.324 -1.967 1.00 22.95 89 ALA A N 1
ATOM 628 C CA . ALA A 1 113 ? -45.608 -64.995 -2.210 1.00 23.10 89 ALA A CA 1
ATOM 629 C C . ALA A 1 113 ? -45.661 -66.092 -3.285 1.00 22.40 89 ALA A C 1
ATOM 630 O O . ALA A 1 113 ? -44.667 -66.306 -3.992 1.00 23.46 89 ALA A O 1
ATOM 632 N N . GLN A 1 114 ? -46.784 -66.769 -3.382 1.00 24.80 90 GLN A N 1
ATOM 633 C CA . GLN A 1 114 ? -47.014 -67.834 -4.383 1.00 28.93 90 GLN A CA 1
ATOM 634 C C . GLN A 1 114 ? -47.122 -67.252 -5.754 1.00 26.58 90 GLN A C 1
ATOM 635 O O . GLN A 1 114 ? -46.610 -67.816 -6.723 1.00 23.17 90 GLN A O 1
ATOM 641 N N . LEU A 1 115 ? -47.726 -66.079 -5.829 1.00 27.20 91 LEU A N 1
ATOM 642 C CA . LEU A 1 115 ? -47.769 -65.367 -7.106 1.00 27.67 91 LEU A CA 1
ATOM 643 C C . LEU A 1 115 ? -46.322 -65.025 -7.491 1.00 26.90 91 LEU A C 1
ATOM 644 O O . LEU A 1 115 ? -45.848 -65.372 -8.562 1.00 21.54 91 LEU A O 1
ATOM 649 N N . MET A 1 116 ? -45.602 -64.436 -6.547 1.00 24.63 92 MET A N 1
ATOM 650 C CA . MET A 1 116 ? -44.254 -63.969 -6.799 1.00 24.00 92 MET A CA 1
ATOM 651 C C . MET A 1 116 ? -43.323 -65.058 -7.259 1.00 21.74 92 MET A C 1
ATOM 652 O O . MET A 1 116 ? -42.656 -64.897 -8.253 1.00 22.68 92 MET A O 1
ATOM 657 N N . THR A 1 117 ? -43.238 -66.141 -6.503 1.00 22.82 93 THR A N 1
ATOM 658 C CA . THR A 1 117 ? -42.354 -67.273 -6.846 1.00 21.07 93 THR A CA 1
ATOM 659 C C . THR A 1 117 ? -42.563 -67.736 -8.299 1.00 20.79 93 THR A C 1
ATOM 660 O O . THR A 1 117 ? -41.596 -67.911 -9.045 1.00 19.20 93 THR A O 1
ATOM 664 N N . GLN A 1 118 ? -43.827 -67.929 -8.665 1.00 19.96 94 GLN A N 1
ATOM 665 C CA . GLN A 1 118 ? -44.240 -68.346 -10.013 1.00 20.38 94 GLN A CA 1
ATOM 666 C C . GLN A 1 118 ? -43.751 -67.461 -11.117 1.00 19.67 94 GLN A C 1
ATOM 667 O O . GLN A 1 118 ? -43.286 -67.969 -12.121 1.00 20.33 94 GLN A O 1
ATOM 673 N N . GLU A 1 119 ? -43.857 -66.144 -10.940 1.00 20.53 95 GLU A N 1
ATOM 674 C CA . GLU A 1 119 ? -43.530 -65.203 -12.016 1.00 22.71 95 GLU A CA 1
ATOM 675 C C . GLU A 1 119 ? -42.066 -64.811 -12.006 1.00 23.21 95 GLU A C 1
ATOM 676 O O . GLU A 1 119 ? -41.582 -64.361 -13.028 1.00 19.54 95 GLU A O 1
ATOM 682 N N . GLN A 1 120 ? -41.385 -64.945 -10.840 1.00 23.90 96 GLN A N 1
ATOM 683 C CA . GLN A 1 120 ? -39.993 -64.419 -10.650 1.00 24.77 96 GLN A CA 1
ATOM 684 C C . GLN A 1 120 ? -38.893 -65.460 -10.411 1.00 23.56 96 GLN A C 1
ATOM 685 O O . GLN A 1 120 ? -37.761 -65.216 -10.786 1.00 23.37 96 GLN A O 1
ATOM 691 N N . GLY A 1 121 ? -39.236 -66.569 -9.759 1.00 23.29 97 GLY A N 1
ATOM 692 C CA . GLY A 1 121 ? -38.389 -67.761 -9.616 1.00 21.97 97 GLY A CA 1
ATOM 693 C C . GLY A 1 121 ? -37.877 -67.968 -8.191 1.00 21.58 97 GLY A C 1
ATOM 694 O O . GLY A 1 121 ? -37.518 -69.060 -7.811 1.00 19.96 97 GLY A O 1
ATOM 695 N N . LYS A 1 122 ? -37.849 -66.935 -7.365 1.00 21.90 98 LYS A N 1
ATOM 696 C CA . LYS A 1 122 ? -37.276 -67.110 -6.016 1.00 22.21 98 LYS A CA 1
ATOM 697 C C . LYS A 1 122 ? -38.018 -68.138 -5.206 1.00 22.17 98 LYS A C 1
ATOM 698 O O . LYS A 1 122 ? -39.167 -68.363 -5.438 1.00 22.51 98 LYS A O 1
ATOM 704 N N . PRO A 1 123 ? -37.362 -68.724 -4.223 1.00 22.90 99 PRO A N 1
ATOM 705 C CA . PRO A 1 123 ? -38.021 -69.713 -3.414 1.00 23.17 99 PRO A CA 1
ATOM 706 C C . PRO A 1 123 ? -39.140 -69.123 -2.614 1.00 22.07 99 PRO A C 1
ATOM 707 O O . PRO A 1 123 ? -39.054 -67.994 -2.158 1.00 24.10 99 PRO A O 1
ATOM 711 N N . LEU A 1 124 ? -40.173 -69.891 -2.442 1.00 22.31 100 LEU A N 1
ATOM 712 C CA . LEU A 1 124 ? -41.334 -69.469 -1.702 1.00 25.88 100 LEU A CA 1
ATOM 713 C C . LEU A 1 124 ? -40.979 -68.955 -0.288 1.00 27.51 100 LEU A C 1
ATOM 714 O O . LEU A 1 124 ? -41.545 -67.934 0.220 1.00 27.70 100 LEU A O 1
ATOM 719 N N . THR A 1 125 ? -40.034 -69.616 0.346 1.00 29.93 101 THR A N 1
ATOM 720 C CA . THR A 1 125 ? -39.595 -69.179 1.666 1.00 31.68 101 THR A CA 1
ATOM 721 C C . THR A 1 125 ? -39.037 -67.736 1.604 1.00 32.83 101 THR A C 1
ATOM 722 O O . THR A 1 125 ? -39.375 -66.903 2.438 1.00 34.37 101 THR A O 1
ATOM 726 N N . GLU A 1 126 ? -38.261 -67.427 0.559 1.00 30.85 102 GLU A N 1
ATOM 727 C CA . GLU A 1 126 ? -37.791 -66.059 0.285 1.00 29.45 102 GLU A CA 1
ATOM 728 C C . GLU A 1 126 ? -38.900 -65.089 -0.113 1.00 25.34 102 GLU A C 1
ATOM 729 O O . GLU A 1 126 ? -38.910 -63.949 0.326 1.00 24.12 102 GLU A O 1
ATOM 735 N N . ALA A 1 127 ? -39.857 -65.531 -0.906 1.00 23.61 103 ALA A N 1
ATOM 736 C CA . ALA A 1 127 ? -40.945 -64.653 -1.260 1.00 23.46 103 ALA A CA 1
ATOM 737 C C . ALA A 1 127 ? -41.747 -64.246 0.008 1.00 23.39 103 ALA A C 1
ATOM 738 O O . ALA A 1 127 ? -42.130 -63.081 0.156 1.00 21.80 103 ALA A O 1
ATOM 740 N N . ARG A 1 128 ? -41.940 -65.197 0.933 1.00 22.50 104 ARG A N 1
ATOM 741 C CA . ARG A 1 128 ? -42.732 -64.966 2.129 1.00 25.05 104 ARG A CA 1
ATOM 742 C C . ARG A 1 128 ? -42.014 -63.912 3.007 1.00 23.44 104 ARG A C 1
ATOM 743 O O . ARG A 1 128 ? -42.636 -62.956 3.475 1.00 23.57 104 ARG A O 1
ATOM 751 N N . VAL A 1 129 ? -40.709 -64.085 3.172 1.00 22.97 105 VAL A N 1
ATOM 752 C CA . VAL A 1 129 ? -39.835 -63.145 3.885 1.00 23.91 105 VAL A CA 1
ATOM 753 C C . VAL A 1 129 ? -39.967 -61.719 3.262 1.00 22.47 105 VAL A C 1
ATOM 754 O O . VAL A 1 129 ? -40.169 -60.734 3.963 1.00 18.86 105 VAL A O 1
ATOM 758 N N . GLU A 1 130 ? -39.886 -61.621 1.933 1.00 22.20 106 GLU A N 1
ATOM 759 C CA . GLU A 1 130 ? -40.052 -60.342 1.251 1.00 21.95 106 GLU A CA 1
ATOM 760 C C . GLU A 1 130 ? -41.403 -59.677 1.592 1.00 22.84 106 GLU A C 1
ATOM 761 O O . GLU A 1 130 ? -41.434 -58.508 1.964 1.00 21.24 106 GLU A O 1
ATOM 767 N N . VAL A 1 131 ? -42.522 -60.387 1.449 1.00 22.69 107 VAL A N 1
ATOM 768 C CA . VAL A 1 131 ? -43.820 -59.740 1.674 1.00 23.24 107 VAL A CA 1
ATOM 769 C C . VAL A 1 131 ? -44.058 -59.369 3.129 1.00 25.05 107 VAL A C 1
ATOM 770 O O . VAL A 1 131 ? -44.653 -58.313 3.405 1.00 24.14 107 VAL A O 1
ATOM 774 N N . LEU A 1 132 ? -43.623 -60.212 4.070 1.00 25.48 108 LEU A N 1
ATOM 775 C CA . LEU A 1 132 ? -43.816 -59.898 5.488 1.00 24.34 108 LEU A CA 1
ATOM 776 C C . LEU A 1 132 ? -43.050 -58.645 5.853 1.00 24.31 108 LEU A C 1
ATOM 777 O O . LEU A 1 132 ? -43.538 -57.850 6.653 1.00 24.19 108 LEU A O 1
ATOM 782 N N . SER A 1 133 ? -41.899 -58.422 5.238 1.00 23.69 109 SER A N 1
ATOM 783 C CA . SER A 1 133 ? -41.112 -57.281 5.573 1.00 26.19 109 SER A CA 1
ATOM 784 C C . SER A 1 133 ? -41.663 -56.040 4.863 1.00 26.35 109 SER A C 1
ATOM 785 O O . SER A 1 133 ? -41.559 -54.932 5.408 1.00 23.75 109 SER A O 1
ATOM 788 N N . ALA A 1 134 ? -42.295 -56.212 3.693 1.00 23.39 110 ALA A N 1
ATOM 789 C CA . ALA A 1 134 ? -43.100 -55.139 3.129 1.00 22.72 110 ALA A CA 1
ATOM 790 C C . ALA A 1 134 ? -44.086 -54.506 4.169 1.00 21.76 110 ALA A C 1
ATOM 791 O O . ALA A 1 134 ? -44.179 -53.282 4.305 1.00 19.15 110 ALA A O 1
ATOM 793 N N . ALA A 1 135 ? -44.842 -55.326 4.881 1.00 23.42 111 ALA A N 1
ATOM 794 C CA . ALA A 1 135 ? -45.717 -54.829 5.998 1.00 24.25 111 ALA A CA 1
ATOM 795 C C . ALA A 1 135 ? -45.005 -54.070 7.112 1.00 24.04 111 ALA A C 1
ATOM 796 O O . ALA A 1 135 ? -45.507 -53.064 7.636 1.00 20.73 111 ALA A O 1
ATOM 798 N N . ASP A 1 136 ? -43.870 -54.609 7.537 1.00 25.87 112 ASP A N 1
ATOM 799 C CA . ASP A 1 136 ? -42.961 -53.843 8.445 1.00 27.22 112 ASP A CA 1
ATOM 800 C C . ASP A 1 136 ? -42.542 -52.413 7.924 1.00 24.84 112 ASP A C 1
ATOM 801 O O . ASP A 1 136 ? -42.547 -51.430 8.662 1.00 23.18 112 ASP A O 1
ATOM 806 N N . ILE A 1 137 ? -42.208 -52.318 6.638 1.00 23.64 113 ILE A N 1
ATOM 807 C CA . ILE A 1 137 ? -41.767 -51.095 5.999 1.00 19.50 113 ILE A CA 1
ATOM 808 C C . ILE A 1 137 ? -42.892 -50.104 5.971 1.00 19.51 113 ILE A C 1
ATOM 809 O O . ILE A 1 137 ? -42.740 -48.958 6.457 1.00 19.06 113 ILE A O 1
ATOM 814 N N . ILE A 1 138 ? -44.032 -50.517 5.425 1.00 18.77 114 ILE A N 1
ATOM 815 C CA . ILE A 1 138 ? -45.199 -49.668 5.476 1.00 18.31 114 ILE A CA 1
ATOM 816 C C . ILE A 1 138 ? -45.430 -49.078 6.901 1.00 19.37 114 ILE A C 1
ATOM 817 O O . ILE A 1 138 ? -45.720 -47.842 7.029 1.00 19.33 114 ILE A O 1
ATOM 822 N N . GLU A 1 139 ? -45.358 -49.912 7.943 1.00 17.80 115 GLU A N 1
ATOM 823 C CA . GLU A 1 139 ? -45.698 -49.449 9.304 1.00 20.70 115 GLU A CA 1
ATOM 824 C C . GLU A 1 139 ? -44.759 -48.400 9.819 1.00 20.53 115 GLU A C 1
ATOM 825 O O . GLU A 1 139 ? -45.214 -47.421 10.412 1.00 21.07 115 GLU A O 1
ATOM 831 N N . TRP A 1 140 ? -43.455 -48.578 9.576 1.00 20.90 116 TRP A N 1
ATOM 832 C CA . TRP A 1 140 ? -42.490 -47.572 9.956 1.00 21.11 116 TRP A CA 1
ATOM 833 C C . TRP A 1 140 ? -42.726 -46.226 9.197 1.00 21.30 116 TRP A C 1
ATOM 834 O O . TRP A 1 140 ? -42.761 -45.136 9.826 1.00 18.58 116 TRP A O 1
ATOM 845 N N . PHE A 1 141 ? -42.979 -46.286 7.877 1.00 21.17 117 PHE A N 1
ATOM 846 C CA . PHE A 1 141 ? -43.208 -45.063 7.097 1.00 20.49 117 PHE A CA 1
ATOM 847 C C . PHE A 1 141 ? -44.505 -44.377 7.465 1.00 19.59 117 PHE A C 1
ATOM 848 O O . PHE A 1 141 ? -44.550 -43.147 7.445 1.00 19.42 117 PHE A O 1
ATOM 856 N N . ALA A 1 142 ? -45.526 -45.136 7.856 1.00 18.50 118 ALA A N 1
ATOM 857 C CA . ALA A 1 142 ? -46.769 -44.533 8.316 1.00 19.39 118 ALA A CA 1
ATOM 858 C C . ALA A 1 142 ? -46.554 -43.644 9.528 1.00 19.89 118 ALA A C 1
ATOM 859 O O . ALA A 1 142 ? -47.050 -42.550 9.588 1.00 23.09 118 ALA A O 1
ATOM 861 N N . ASP A 1 143 ? -45.760 -44.098 10.459 1.00 20.95 119 ASP A N 1
ATOM 862 C CA . ASP A 1 143 ? -45.410 -43.283 11.616 1.00 22.36 119 ASP A CA 1
ATOM 863 C C . ASP A 1 143 ? -44.438 -42.186 11.284 1.00 19.74 119 ASP A C 1
ATOM 864 O O . ASP A 1 143 ? -44.469 -41.111 11.891 1.00 20.03 119 ASP A O 1
ATOM 869 N N . GLU A 1 144 ? -43.545 -42.431 10.337 1.00 18.87 120 GLU A N 1
ATOM 870 C CA . GLU A 1 144 ? -42.631 -41.364 9.909 1.00 19.61 120 GLU A CA 1
ATOM 871 C C . GLU A 1 144 ? -43.408 -40.174 9.342 1.00 20.17 120 GLU A C 1
ATOM 872 O O . GLU A 1 144 ? -43.036 -39.046 9.568 1.00 20.07 120 GLU A O 1
ATOM 878 N N . GLY A 1 145 ? -44.472 -40.421 8.592 1.00 22.88 121 GLY A N 1
ATOM 879 C CA . GLY A 1 145 ? -45.252 -39.330 7.970 1.00 22.90 121 GLY A CA 1
ATOM 880 C C . GLY A 1 145 ? -45.754 -38.327 9.025 1.00 23.26 121 GLY A C 1
ATOM 881 O O . GLY A 1 145 ? -45.857 -37.141 8.744 1.00 26.77 121 GLY A O 1
ATOM 882 N N . ARG A 1 146 ? -46.001 -38.790 10.247 1.00 21.55 122 ARG A N 1
ATOM 883 C CA . ARG A 1 146 ? -46.435 -37.905 11.351 1.00 23.08 122 ARG A CA 1
ATOM 884 C C . ARG A 1 146 ? -45.311 -37.056 11.923 1.00 21.58 122 ARG A C 1
ATOM 885 O O . ARG A 1 146 ? -45.596 -36.198 12.738 1.00 23.19 122 ARG A O 1
ATOM 893 N N . ARG A 1 147 ? -44.058 -37.290 11.516 1.00 19.37 123 ARG A N 1
ATOM 894 C CA . ARG A 1 147 ? -42.895 -36.621 12.082 1.00 19.74 123 ARG A CA 1
ATOM 895 C C . ARG A 1 147 ? -42.092 -35.837 11.012 1.00 20.46 123 ARG A C 1
ATOM 896 O O . ARG A 1 147 ? -40.924 -35.583 11.169 1.00 17.46 123 ARG A O 1
ATOM 904 N N . VAL A 1 148 ? -42.768 -35.433 9.936 1.00 21.10 124 VAL A N 1
ATOM 905 C CA . VAL A 1 148 ? -42.206 -34.548 8.917 1.00 20.64 124 VAL A CA 1
ATOM 906 C C . VAL A 1 148 ? -42.266 -33.162 9.535 1.00 21.43 124 VAL A C 1
ATOM 907 O O . VAL A 1 148 ? -43.245 -32.475 9.437 1.00 21.08 124 VAL A O 1
ATOM 911 N N . TYR A 1 149 ? -41.230 -32.796 10.269 1.00 25.29 125 TYR A N 1
ATOM 912 C CA . TYR A 1 149 ? -41.246 -31.558 11.040 1.00 22.19 125 TYR A CA 1
ATOM 913 C C . TYR A 1 149 ? -40.741 -30.368 10.273 1.00 21.26 125 TYR A C 1
ATOM 914 O O . TYR A 1 149 ? -39.754 -30.445 9.561 1.00 20.98 125 TYR A O 1
ATOM 923 N N . GLY A 1 150 ? -41.386 -29.239 10.483 1.00 21.32 126 GLY A N 1
ATOM 924 C CA . GLY A 1 150 ? -40.786 -27.959 10.149 1.00 23.02 126 GLY A CA 1
ATOM 925 C C . GLY A 1 150 ? -39.920 -27.453 11.279 1.00 22.18 126 GLY A C 1
ATOM 926 O O . GLY A 1 150 ? -39.817 -28.099 12.358 1.00 21.05 126 GLY A O 1
ATOM 927 N N . ARG A 1 151 ? -39.395 -26.253 11.067 1.00 21.74 127 ARG A N 1
ATOM 928 C CA . ARG A 1 151 ? -38.437 -25.644 11.971 1.00 23.49 127 ARG A CA 1
ATOM 929 C C . ARG A 1 151 ? -38.783 -24.174 12.184 1.00 22.32 127 ARG A C 1
ATOM 930 O O . ARG A 1 151 ? -39.273 -23.517 11.288 1.00 19.77 127 ARG A O 1
ATOM 938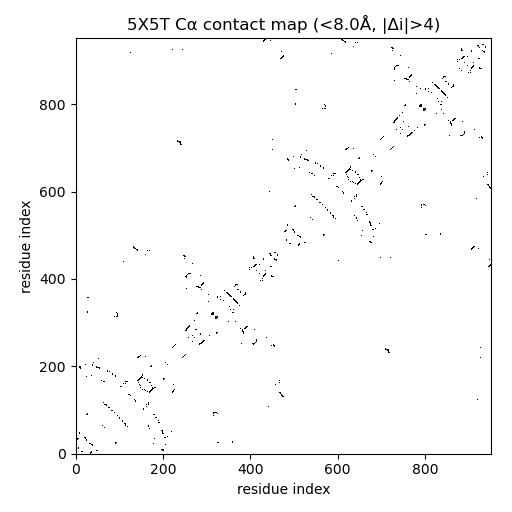 N N . ILE A 1 152 ? -38.501 -23.645 13.374 1.00 23.17 128 ILE A N 1
ATOM 939 C CA . ILE A 1 152 ? -38.650 -22.207 13.629 1.00 23.02 128 ILE A CA 1
ATOM 940 C C . ILE A 1 152 ? -37.237 -21.665 13.890 1.00 23.54 128 ILE A C 1
ATOM 941 O O . ILE A 1 152 ? -36.542 -22.154 14.785 1.00 21.34 128 ILE A O 1
ATOM 946 N N . VAL A 1 153 ? -36.816 -20.670 13.109 1.00 21.97 129 VAL A N 1
ATOM 947 C CA . VAL A 1 153 ? -35.450 -20.158 13.171 1.00 23.76 129 VAL A CA 1
ATOM 948 C C . VAL A 1 153 ? -35.351 -18.846 13.953 1.00 25.93 129 VAL A C 1
ATOM 949 O O . VAL A 1 153 ? -36.072 -17.924 13.614 1.00 25.21 129 VAL A O 1
ATOM 953 N N . PRO A 1 154 ? -34.433 -18.739 14.971 1.00 29.22 130 PRO A N 1
ATOM 954 C CA . PRO A 1 154 ? -34.387 -17.454 15.744 1.00 33.18 130 PRO A CA 1
ATOM 955 C C . PRO A 1 154 ? -34.105 -16.277 14.817 1.00 30.74 130 PRO A C 1
ATOM 956 O O . PRO A 1 154 ? -33.092 -16.250 14.143 1.00 28.59 130 PRO A O 1
ATOM 960 N N . PRO A 1 155 ? -35.017 -15.320 14.790 1.00 30.06 131 PRO A N 1
ATOM 961 C CA . PRO A 1 155 ? -35.020 -14.352 13.705 1.00 29.13 131 PRO A CA 1
ATOM 962 C C . PRO A 1 155 ? -34.041 -13.178 13.877 1.00 30.05 131 PRO A C 1
ATOM 963 O O . PRO A 1 155 ? -33.636 -12.842 14.980 1.00 29.56 131 PRO A O 1
ATOM 967 N N . ARG A 1 156 ? -33.674 -12.542 12.774 1.00 30.29 132 ARG A N 1
ATOM 968 C CA . ARG A 1 156 ? -32.759 -11.405 12.850 1.00 31.05 132 ARG A CA 1
ATOM 969 C C . ARG A 1 156 ? -33.448 -10.139 13.288 1.00 29.40 132 ARG A C 1
ATOM 970 O O . ARG A 1 156 ? -32.808 -9.228 13.775 1.00 27.86 132 ARG A O 1
ATOM 978 N N . ASN A 1 157 ? -34.757 -10.112 13.122 1.00 30.72 133 ASN A N 1
ATOM 979 C CA . ASN A 1 157 ? -35.631 -9.071 13.604 1.00 32.62 133 ASN A CA 1
ATOM 980 C C . ASN A 1 157 ? -36.737 -9.720 14.442 1.00 31.38 133 ASN A C 1
ATOM 981 O O . ASN A 1 157 ? -37.490 -10.507 13.893 1.00 31.38 133 ASN A O 1
ATOM 986 N N . LEU A 1 158 ? -36.852 -9.388 15.731 1.00 28.62 134 LEU A N 1
ATOM 987 C CA . LEU A 1 158 ? -37.858 -10.021 16.600 1.00 29.29 134 LEU A CA 1
ATOM 988 C C . LEU A 1 158 ? -39.329 -9.746 16.235 1.00 27.23 134 LEU A C 1
ATOM 989 O O . LEU A 1 158 ? -40.216 -10.478 16.663 1.00 27.78 134 LEU A O 1
ATOM 994 N N . GLY A 1 159 ? -39.571 -8.709 15.456 1.00 24.00 135 GLY A N 1
ATOM 995 C CA . GLY A 1 159 ? -40.859 -8.469 14.894 1.00 24.63 135 GLY A CA 1
ATOM 996 C C . GLY A 1 159 ? -41.298 -9.433 13.798 1.00 24.70 135 GLY A C 1
ATOM 997 O O . GLY A 1 159 ? -42.470 -9.438 13.485 1.00 24.91 135 GLY A O 1
ATOM 998 N N . ALA A 1 160 ? -40.391 -10.229 13.218 1.00 25.69 136 ALA A N 1
ATOM 999 C CA . ALA A 1 160 ? -40.786 -11.290 12.266 1.00 29.17 136 ALA A CA 1
ATOM 1000 C C . ALA A 1 160 ? -40.780 -12.727 12.848 1.00 29.34 136 ALA A C 1
ATOM 1001 O O . ALA A 1 160 ? -40.256 -12.952 13.912 1.00 30.15 136 ALA A O 1
ATOM 1003 N N . GLN A 1 161 ? -41.511 -13.629 12.189 1.00 29.10 137 GLN A N 1
ATOM 1004 C CA . GLN A 1 161 ? -41.467 -15.059 12.407 1.00 31.04 137 GLN A CA 1
ATOM 1005 C C . GLN A 1 161 ? -40.849 -15.686 11.160 1.00 30.08 137 GLN A C 1
ATOM 1006 O O . GLN A 1 161 ? -41.338 -15.460 10.050 1.00 26.17 137 GLN A O 1
ATOM 1012 N N . GLN A 1 162 ? -39.768 -16.446 11.366 1.00 27.69 138 GLN A N 1
ATOM 1013 C CA . GLN A 1 162 ? -39.077 -17.147 10.329 1.00 28.93 138 GLN A CA 1
ATOM 1014 C C . GLN A 1 162 ? -39.308 -18.678 10.502 1.00 29.04 138 GLN A C 1
ATOM 1015 O O . GLN A 1 162 ? -38.925 -19.269 11.527 1.00 27.53 138 GLN A O 1
ATOM 1021 N N . THR A 1 163 ? -39.934 -19.309 9.514 1.00 27.28 139 THR A N 1
ATOM 1022 C CA . THR A 1 163 ? -40.227 -20.752 9.575 1.00 27.58 139 THR A CA 1
ATOM 1023 C C . THR A 1 163 ? -39.771 -21.478 8.313 1.00 25.69 139 THR A C 1
ATOM 1024 O O . THR A 1 163 ? -39.615 -20.842 7.264 1.00 25.98 139 THR A O 1
ATOM 1028 N N . VAL A 1 164 ? -39.560 -22.798 8.445 1.00 23.61 140 VAL A N 1
ATOM 1029 C CA . VAL A 1 164 ? -39.281 -23.706 7.348 1.00 22.17 140 VAL A CA 1
ATOM 1030 C C . VAL A 1 164 ? -40.371 -24.752 7.373 1.00 23.25 140 VAL A C 1
ATOM 1031 O O . VAL A 1 164 ? -40.478 -25.507 8.347 1.00 23.70 140 VAL A O 1
ATOM 1035 N N . VAL A 1 165 ? -41.240 -24.741 6.345 1.00 25.13 141 VAL A N 1
ATOM 1036 C CA . VAL A 1 165 ? -42.320 -25.725 6.234 1.00 26.82 141 VAL A CA 1
ATOM 1037 C C . VAL A 1 165 ? -41.972 -26.757 5.160 1.00 26.38 141 VAL A C 1
ATOM 1038 O O . VAL A 1 165 ? -41.317 -26.442 4.165 1.00 28.13 141 VAL A O 1
ATOM 1042 N N . LYS A 1 166 ? -42.391 -27.988 5.405 1.00 27.13 142 LYS A N 1
ATOM 1043 C CA . LYS A 1 166 ? -42.141 -29.112 4.514 1.00 30.65 142 LYS A CA 1
ATOM 1044 C C . LYS A 1 166 ? -43.490 -29.450 3.898 1.00 27.28 142 LYS A C 1
ATOM 1045 O O . LYS A 1 166 ? -44.457 -29.467 4.604 1.00 24.16 142 LYS A O 1
ATOM 1051 N N . GLU A 1 167 ? -43.578 -29.655 2.594 1.00 24.87 143 GLU A N 1
ATOM 1052 C CA . GLU A 1 167 ? -44.845 -30.048 2.024 1.00 24.85 143 GLU A CA 1
ATOM 1053 C C . GLU A 1 167 ? -44.612 -31.013 0.848 1.00 24.04 143 GLU A C 1
ATOM 1054 O O . GLU A 1 167 ? -43.484 -31.132 0.339 1.00 23.85 143 GLU A O 1
ATOM 1060 N N . PRO A 1 168 ? -45.638 -31.777 0.465 1.00 21.11 144 PRO A N 1
ATOM 1061 C CA . PRO A 1 168 ? -45.390 -32.782 -0.580 1.00 20.35 144 PRO A CA 1
ATOM 1062 C C . PRO A 1 168 ? -45.055 -32.161 -1.964 1.00 22.15 144 PRO A C 1
ATOM 1063 O O . PRO A 1 168 ? -45.584 -31.142 -2.305 1.00 21.98 144 PRO A O 1
ATOM 1067 N N . VAL A 1 169 ? -44.148 -32.779 -2.710 1.00 21.16 145 VAL A N 1
ATOM 1068 C CA . VAL A 1 169 ? -43.728 -32.261 -3.999 1.00 22.25 145 VAL A CA 1
ATOM 1069 C C . VAL A 1 169 ? -44.844 -32.383 -5.072 1.00 23.98 145 VAL A C 1
ATOM 1070 O O . VAL A 1 169 ? -45.051 -31.491 -5.892 1.00 24.61 145 VAL A O 1
ATOM 1074 N N . GLY A 1 170 ? -45.622 -33.447 -4.998 1.00 23.68 146 GLY A N 1
ATOM 1075 C CA . GLY A 1 170 ? -46.687 -33.679 -5.948 1.00 23.09 146 GLY A CA 1
ATOM 1076 C C . GLY A 1 170 ? -46.700 -35.095 -6.505 1.00 21.09 146 GLY A C 1
ATOM 1077 O O . GLY A 1 170 ? -46.119 -36.002 -5.911 1.00 18.98 146 GLY A O 1
ATOM 1078 N N . PRO A 1 171 ? -47.334 -35.272 -7.657 1.00 20.45 147 PRO A N 1
ATOM 1079 C CA . PRO A 1 171 ? -47.398 -36.601 -8.273 1.00 21.21 147 PRO A CA 1
ATOM 1080 C C . PRO A 1 171 ? -46.017 -37.162 -8.660 1.00 20.86 147 PRO A C 1
ATOM 1081 O O . PRO A 1 171 ? -45.200 -36.448 -9.250 1.00 21.09 147 PRO A O 1
ATOM 1085 N N . VAL A 1 172 ? -45.825 -38.431 -8.285 1.00 18.28 148 VAL A N 1
ATOM 1086 C CA . VAL A 1 172 ? -44.645 -39.164 -8.422 1.00 19.73 148 VAL A CA 1
ATOM 1087 C C . VAL A 1 172 ? -44.847 -40.221 -9.507 1.00 20.47 148 VAL A C 1
ATOM 1088 O O . VAL A 1 172 ? -45.899 -40.826 -9.552 1.00 22.27 148 VAL A O 1
ATOM 1092 N N . ALA A 1 173 ? -43.856 -40.436 -10.356 1.00 19.31 149 ALA A N 1
ATOM 1093 C CA . ALA A 1 173 ? -43.854 -41.569 -11.328 1.00 21.28 149 ALA A CA 1
ATOM 1094 C C . ALA A 1 173 ? -42.745 -42.482 -10.877 1.00 21.93 149 ALA A C 1
ATOM 1095 O O . ALA A 1 173 ? -41.624 -42.007 -10.684 1.00 25.71 149 ALA A O 1
ATOM 1097 N N . ALA A 1 174 ? -43.041 -43.761 -10.664 1.00 21.93 150 ALA A N 1
ATOM 1098 C CA . ALA A 1 174 ? -42.064 -44.732 -10.154 1.00 21.41 150 ALA A CA 1
ATOM 1099 C C . ALA A 1 174 ? -41.939 -45.841 -11.162 1.00 21.22 150 ALA A C 1
ATOM 1100 O O . ALA A 1 174 ? -42.876 -46.158 -11.877 1.00 19.77 150 ALA A O 1
ATOM 1102 N N . PHE A 1 175 ? -40.727 -46.347 -11.313 1.00 24.09 151 PHE A N 1
ATOM 1103 C CA . PHE A 1 175 ? -40.385 -47.415 -12.257 1.00 22.38 151 PHE A CA 1
ATOM 1104 C C . PHE A 1 175 ? -39.578 -48.396 -11.429 1.00 23.57 151 PHE A C 1
ATOM 1105 O O . PHE A 1 175 ? -38.526 -48.010 -10.880 1.00 23.09 151 PHE A O 1
ATOM 1113 N N . THR A 1 176 ? -40.065 -49.641 -11.301 1.00 23.24 152 THR A N 1
ATOM 1114 C CA . THR A 1 176 ? -39.497 -50.610 -10.353 1.00 22.27 152 THR A CA 1
ATOM 1115 C C . THR A 1 176 ? -39.189 -51.901 -11.096 1.00 23.84 152 THR A C 1
ATOM 1116 O O . THR A 1 176 ? -39.859 -52.195 -12.087 1.00 21.38 152 THR A O 1
ATOM 1120 N N . PRO A 1 177 ? -38.126 -52.639 -10.665 1.00 22.38 153 PRO A N 1
ATOM 1121 C CA . PRO A 1 177 ? -37.671 -53.750 -11.489 1.00 24.21 153 PRO A CA 1
ATOM 1122 C C . PRO A 1 177 ? -38.172 -55.064 -10.857 1.00 23.16 153 PRO A C 1
ATOM 1123 O O . PRO A 1 177 ? -38.976 -55.012 -9.900 1.00 23.26 153 PRO A O 1
ATOM 1127 N N . TRP A 1 178 ? -37.701 -56.205 -11.381 1.00 23.40 154 TRP A N 1
ATOM 1128 C CA . TRP A 1 178 ? -38.270 -57.531 -11.090 1.00 22.85 154 TRP A CA 1
ATOM 1129 C C . TRP A 1 178 ? -37.648 -58.345 -9.951 1.00 23.16 154 TRP A C 1
ATOM 1130 O O . TRP A 1 178 ? -38.208 -59.377 -9.523 1.00 25.21 154 TRP A O 1
ATOM 1141 N N . ASN A 1 179 ? -36.502 -57.941 -9.488 1.00 22.96 155 ASN A N 1
ATOM 1142 C CA . ASN A 1 179 ? -35.796 -58.762 -8.553 1.00 24.82 155 ASN A CA 1
ATOM 1143 C C . ASN A 1 179 ? -36.499 -58.882 -7.196 1.00 25.11 155 ASN A C 1
ATOM 1144 O O . ASN A 1 179 ? -36.626 -59.982 -6.664 1.00 25.23 155 ASN A O 1
ATOM 1149 N N . PHE A 1 180 ? -37.041 -57.798 -6.687 1.00 25.47 156 PHE A N 1
ATOM 1150 C CA . PHE A 1 180 ? -37.967 -57.865 -5.542 1.00 26.29 156 PHE A CA 1
ATOM 1151 C C . PHE A 1 180 ? -39.277 -57.179 -5.948 1.00 28.12 156 PHE A C 1
ATOM 1152 O O . PHE A 1 180 ? -39.499 -55.995 -5.629 1.00 24.81 156 PHE A O 1
ATOM 1160 N N . PRO A 1 181 ? -40.166 -57.902 -6.658 1.00 27.84 157 PRO A N 1
ATOM 1161 C CA . PRO A 1 181 ? -41.353 -57.208 -7.210 1.00 28.58 157 PRO A CA 1
ATOM 1162 C C . PRO A 1 181 ? -42.094 -56.342 -6.171 1.00 28.99 157 PRO A C 1
ATOM 1163 O O . PRO A 1 181 ? -42.438 -55.203 -6.484 1.00 28.39 157 PRO A O 1
ATOM 1167 N N . VAL A 1 182 ? -42.270 -56.857 -4.941 1.00 26.16 158 VAL A N 1
ATOM 1168 C CA . VAL A 1 182 ? -43.022 -56.148 -3.915 1.00 25.96 158 VAL A CA 1
ATOM 1169 C C . VAL A 1 182 ? -42.155 -55.110 -3.200 1.00 27.86 158 VAL A C 1
ATOM 1170 O O . VAL A 1 182 ? -42.522 -53.918 -3.146 1.00 21.23 158 VAL A O 1
ATOM 1174 N N . ASN A 1 183 ? -40.988 -55.517 -2.683 1.00 30.55 159 ASN A N 1
ATOM 1175 C CA . ASN A 1 183 ? -40.212 -54.562 -1.862 1.00 32.55 159 ASN A CA 1
ATOM 1176 C C . ASN A 1 183 ? -39.654 -53.321 -2.619 1.00 32.41 159 ASN A C 1
ATOM 1177 O O . ASN A 1 183 ? -39.501 -52.206 -2.034 1.00 31.34 159 ASN A O 1
ATOM 1182 N N . GLN A 1 184 ? -39.446 -53.420 -3.918 1.00 29.73 160 GLN A N 1
ATOM 1183 C CA . GLN A 1 184 ? -39.042 -52.204 -4.636 1.00 27.24 160 GLN A CA 1
ATOM 1184 C C . GLN A 1 184 ? -40.159 -51.226 -4.970 1.00 27.22 160 GLN A C 1
ATOM 1185 O O . GLN A 1 184 ? -39.893 -50.080 -5.271 1.00 29.93 160 GLN A O 1
ATOM 1191 N N . VAL A 1 185 ? -41.397 -51.683 -4.942 1.00 24.63 161 VAL A N 1
ATOM 1192 C CA . VAL A 1 185 ? -42.533 -50.809 -4.964 1.00 23.44 161 VAL A CA 1
ATOM 1193 C C . VAL A 1 185 ? -42.748 -50.264 -3.548 1.00 22.53 161 VAL A C 1
ATOM 1194 O O . VAL A 1 185 ? -42.894 -49.055 -3.392 1.00 19.84 161 VAL A O 1
ATOM 1198 N N . VAL A 1 186 ? -42.673 -51.110 -2.518 1.00 21.37 162 VAL A N 1
ATOM 1199 C CA . VAL A 1 186 ? -43.212 -50.718 -1.217 1.00 22.87 162 VAL A CA 1
ATOM 1200 C C . VAL A 1 186 ? -42.553 -49.523 -0.529 1.00 21.91 162 VAL A C 1
ATOM 1201 O O . VAL A 1 186 ? -43.229 -48.775 0.123 1.00 20.80 162 VAL A O 1
ATOM 1205 N N . ARG A 1 187 ? -41.255 -49.356 -0.648 1.00 25.04 163 ARG A N 1
ATOM 1206 C CA . ARG A 1 187 ? -40.561 -48.207 -0.065 1.00 28.53 163 ARG A CA 1
ATOM 1207 C C . ARG A 1 187 ? -40.909 -46.867 -0.759 1.00 27.81 163 ARG A C 1
ATOM 1208 O O . ARG A 1 187 ? -41.163 -45.834 -0.107 1.00 27.48 163 ARG A O 1
ATOM 1216 N N . LYS A 1 188 ? -40.918 -46.898 -2.085 1.00 24.98 164 LYS A N 1
ATOM 1217 C CA . LYS A 1 188 ? -41.288 -45.746 -2.853 1.00 27.14 164 LYS A CA 1
ATOM 1218 C C . LYS A 1 188 ? -42.748 -45.315 -2.575 1.00 25.20 164 LYS A C 1
ATOM 1219 O O . LYS A 1 188 ? -43.024 -44.155 -2.300 1.00 26.32 164 LYS A O 1
ATOM 1225 N N . LEU A 1 189 ? -43.666 -46.249 -2.714 1.00 24.76 165 LEU A N 1
ATOM 1226 C CA . LEU A 1 189 ? -45.033 -46.032 -2.389 1.00 25.44 165 LEU A CA 1
ATOM 1227 C C . LEU A 1 189 ? -45.225 -45.548 -0.931 1.00 23.10 165 LEU A C 1
ATOM 1228 O O . LEU A 1 189 ? -45.923 -44.589 -0.713 1.00 21.53 165 LEU A O 1
ATOM 1233 N N . SER A 1 190 ? -44.567 -46.157 0.033 1.00 21.86 166 SER A N 1
ATOM 1234 C CA . SER A 1 190 ? -44.794 -45.773 1.418 1.00 22.04 166 SER A CA 1
ATOM 1235 C C . SER A 1 190 ? -44.351 -44.367 1.689 1.00 23.27 166 SER A C 1
ATOM 1236 O O . SER A 1 190 ? -45.034 -43.641 2.376 1.00 21.10 166 SER A O 1
ATOM 1239 N N . ALA A 1 191 ? -43.224 -43.976 1.124 1.00 25.03 167 ALA A N 1
ATOM 1240 C CA . ALA A 1 191 ? -42.666 -42.628 1.336 1.00 26.16 167 ALA A CA 1
ATOM 1241 C C . ALA A 1 191 ? -43.494 -41.521 0.689 1.00 24.25 167 ALA A C 1
ATOM 1242 O O . ALA A 1 191 ? -43.743 -40.444 1.307 1.00 23.45 167 ALA A O 1
ATOM 1244 N N . ALA A 1 192 ? -43.923 -41.789 -0.543 1.00 22.69 168 ALA A N 1
ATOM 1245 C CA . ALA A 1 192 ? -44.875 -40.926 -1.244 1.00 22.34 168 ALA A CA 1
ATOM 1246 C C . ALA A 1 192 ? -46.177 -40.713 -0.422 1.00 21.62 168 ALA A C 1
ATOM 1247 O O . ALA A 1 192 ? -46.668 -39.587 -0.235 1.00 21.75 168 ALA A O 1
ATOM 1249 N N . LEU A 1 193 ? -46.750 -41.807 -0.001 1.00 20.88 169 LEU A N 1
ATOM 1250 C CA . LEU A 1 193 ? -47.994 -41.784 0.754 1.00 23.48 169 LEU A CA 1
ATOM 1251 C C . LEU A 1 193 ? -47.874 -41.093 2.125 1.00 23.25 169 LEU A C 1
ATOM 1252 O O . LEU A 1 193 ? -48.821 -40.371 2.534 1.00 23.51 169 LEU A O 1
ATOM 1257 N N . ALA A 1 194 ? -46.707 -41.227 2.771 1.00 20.75 170 ALA A N 1
ATOM 1258 C CA . ALA A 1 194 ? -46.487 -40.661 4.106 1.00 22.34 170 ALA A CA 1
ATOM 1259 C C . ALA A 1 194 ? -46.311 -39.148 4.053 1.00 21.42 170 ALA A C 1
ATOM 1260 O O . ALA A 1 194 ? -46.535 -38.461 5.048 1.00 20.65 170 ALA A O 1
ATOM 1262 N N . THR A 1 195 ? -45.922 -38.642 2.876 1.00 21.21 171 THR A N 1
ATOM 1263 C CA . THR A 1 195 ? -45.681 -37.226 2.658 1.00 21.89 171 THR A CA 1
ATOM 1264 C C . THR A 1 195 ? -46.891 -36.448 2.116 1.00 20.67 171 THR A C 1
ATOM 1265 O O . THR A 1 195 ? -46.939 -35.210 2.225 1.00 24.91 171 THR A O 1
ATOM 1269 N N . GLY A 1 196 ? -47.832 -37.146 1.528 1.00 19.21 172 GLY A N 1
ATOM 1270 C CA . GLY A 1 196 ? -49.027 -36.529 0.941 1.00 19.26 172 GLY A CA 1
ATOM 1271 C C . GLY A 1 196 ? -49.012 -36.548 -0.573 1.00 19.22 172 GLY A C 1
ATOM 1272 O O . GLY A 1 196 ? -49.897 -36.014 -1.191 1.00 20.85 172 GLY A O 1
ATOM 1273 N N . CYS A 1 197 ? -48.008 -37.143 -1.186 1.00 20.51 173 CYS A N 1
ATOM 1274 C CA . CYS A 1 197 ? -47.953 -37.272 -2.650 1.00 20.64 173 CYS A CA 1
ATOM 1275 C C . CYS A 1 197 ? -48.918 -38.320 -3.176 1.00 22.61 173 CYS A C 1
ATOM 1276 O O . CYS A 1 197 ? -49.269 -39.252 -2.435 1.00 22.58 173 CYS A O 1
ATOM 1279 N N . SER A 1 198 ? -49.317 -38.185 -4.456 1.00 21.72 174 SER A N 1
ATOM 1280 C CA . SER A 1 198 ? -49.906 -39.319 -5.199 1.00 21.59 174 SER A CA 1
ATOM 1281 C C . SER A 1 198 ? -48.814 -40.117 -5.909 1.00 22.51 174 SER A C 1
ATOM 1282 O O . SER A 1 198 ? -47.670 -39.672 -6.016 1.00 23.20 174 SER A O 1
ATOM 1285 N N . PHE A 1 199 ? -49.182 -41.264 -6.473 1.00 23.43 175 PHE A N 1
ATOM 1286 C CA . PHE A 1 199 ? -48.175 -42.243 -6.827 1.00 22.87 175 PHE A CA 1
ATOM 1287 C C . PHE A 1 199 ? -48.643 -43.040 -8.023 1.00 22.43 175 PHE A C 1
ATOM 1288 O O . PHE A 1 199 ? -49.702 -43.620 -8.000 1.00 25.87 175 PHE A O 1
ATOM 1296 N N . LEU A 1 200 ? -47.797 -43.159 -9.020 1.00 22.63 176 LEU A N 1
ATOM 1297 C CA . LEU A 1 200 ? -48.127 -43.867 -10.244 1.00 21.24 176 LEU A CA 1
ATOM 1298 C C . LEU A 1 200 ? -46.904 -44.671 -10.610 1.00 21.29 176 LEU A C 1
ATOM 1299 O O . LEU A 1 200 ? -45.885 -44.103 -10.937 1.00 18.31 176 LEU A O 1
ATOM 1304 N N . VAL A 1 201 ? -47.015 -45.990 -10.490 1.00 21.51 177 VAL A N 1
ATOM 1305 C CA . VAL A 1 201 ? -45.897 -46.887 -10.662 1.00 21.88 177 VAL A CA 1
ATOM 1306 C C . VAL A 1 201 ? -46.095 -47.752 -11.917 1.00 21.25 177 VAL A C 1
ATOM 1307 O O . VAL A 1 201 ? -47.206 -48.229 -12.174 1.00 18.88 177 VAL A O 1
ATOM 1311 N N . LYS A 1 202 ? -45.028 -47.850 -12.720 1.00 22.08 178 LYS A N 1
ATOM 1312 C CA . LYS A 1 202 ? -44.902 -48.855 -13.754 1.00 25.33 178 LYS A CA 1
ATOM 1313 C C . LYS A 1 202 ? -44.116 -50.013 -13.157 1.00 25.51 178 LYS A C 1
ATOM 1314 O O . LYS A 1 202 ? -42.920 -49.884 -12.850 1.00 27.02 178 LYS A O 1
ATOM 1320 N N . ALA A 1 203 ? -44.758 -51.149 -13.003 1.00 25.52 179 ALA A N 1
ATOM 1321 C CA . ALA A 1 203 ? -44.102 -52.310 -12.433 1.00 26.99 179 ALA A CA 1
ATOM 1322 C C . ALA A 1 203 ? -43.694 -53.260 -13.564 1.00 29.48 179 ALA A C 1
ATOM 1323 O O . ALA A 1 203 ? -43.935 -52.964 -14.761 1.00 29.89 179 ALA A O 1
ATOM 1325 N N . PRO A 1 204 ? -42.992 -54.356 -13.215 1.00 29.70 180 PRO A N 1
ATOM 1326 C CA . PRO A 1 204 ? -42.412 -55.154 -14.264 1.00 30.61 180 PRO A CA 1
ATOM 1327 C C . PRO A 1 204 ? -43.431 -56.048 -14.930 1.00 29.04 180 PRO A C 1
ATOM 1328 O O . PRO A 1 204 ? -44.193 -56.775 -14.259 1.00 30.39 180 PRO A O 1
ATOM 1332 N N . GLU A 1 205 ? -43.369 -56.040 -16.240 1.00 26.68 181 GLU A N 1
ATOM 1333 C CA . GLU A 1 205 ? -44.209 -56.876 -17.068 1.00 28.18 181 GLU A CA 1
ATOM 1334 C C . GLU A 1 205 ? -43.962 -58.354 -16.823 1.00 25.22 181 GLU A C 1
ATOM 1335 O O . GLU A 1 205 ? -44.874 -59.160 -16.928 1.00 25.08 181 GLU A O 1
ATOM 1341 N N . GLU A 1 206 ? -42.736 -58.700 -16.498 1.00 24.73 182 GLU A N 1
ATOM 1342 C CA . GLU A 1 206 ? -42.362 -60.085 -16.199 1.00 26.52 182 GLU A CA 1
ATOM 1343 C C . GLU A 1 206 ? -42.709 -60.539 -14.772 1.00 24.01 182 GLU A C 1
ATOM 1344 O O . GLU A 1 206 ? -42.739 -61.738 -14.519 1.00 26.10 182 GLU A O 1
ATOM 1350 N N . THR A 1 207 ? -43.001 -59.629 -13.854 1.00 21.21 183 THR A N 1
ATOM 1351 C CA . THR A 1 207 ? -43.411 -60.030 -12.511 1.00 21.94 183 THR A CA 1
ATOM 1352 C C . THR A 1 207 ? -44.563 -59.208 -12.052 1.00 21.52 183 THR A C 1
ATOM 1353 O O . THR A 1 207 ? -44.424 -58.479 -11.084 1.00 22.42 183 THR A O 1
ATOM 1357 N N . PRO A 1 208 ? -45.716 -59.295 -12.744 1.00 21.25 184 PRO A N 1
ATOM 1358 C CA . PRO A 1 208 ? -46.683 -58.203 -12.460 1.00 20.79 184 PRO A CA 1
ATOM 1359 C C . PRO A 1 208 ? -47.701 -58.441 -11.353 1.00 20.76 184 PRO A C 1
ATOM 1360 O O . PRO A 1 208 ? -48.234 -57.472 -10.850 1.00 20.54 184 PRO A O 1
ATOM 1364 N N . ALA A 1 209 ? -48.005 -59.699 -11.019 1.00 20.40 185 ALA A N 1
ATOM 1365 C CA . ALA A 1 209 ? -49.095 -60.039 -10.099 1.00 21.46 185 ALA A CA 1
ATOM 1366 C C . ALA A 1 209 ? -48.829 -59.722 -8.599 1.00 20.68 185 ALA A C 1
ATOM 1367 O O . ALA A 1 209 ? -49.749 -59.264 -7.866 1.00 20.94 185 ALA A O 1
ATOM 1369 N N . SER A 1 210 ? -47.611 -59.958 -8.127 1.00 20.36 186 SER A N 1
ATOM 1370 C CA . SER A 1 210 ? -47.308 -59.665 -6.718 1.00 21.77 186 SER A CA 1
ATOM 1371 C C . SER A 1 210 ? -47.213 -58.114 -6.424 1.00 22.59 186 SER A C 1
ATOM 1372 O O . SER A 1 210 ? -47.701 -57.646 -5.390 1.00 20.07 186 SER A O 1
ATOM 1375 N N . PRO A 1 211 ? -46.703 -57.291 -7.378 1.00 22.79 187 PRO A N 1
ATOM 1376 C CA . PRO A 1 211 ? -46.881 -55.851 -7.118 1.00 22.53 187 PRO A CA 1
ATOM 1377 C C . PRO A 1 211 ? -48.331 -55.380 -7.144 1.00 21.01 187 PRO A C 1
ATOM 1378 O O . PRO A 1 211 ? -48.659 -54.484 -6.389 1.00 20.30 187 PRO A O 1
ATOM 1382 N N . ALA A 1 212 ? -49.186 -55.996 -7.966 1.00 20.64 188 ALA A N 1
ATOM 1383 C CA . ALA A 1 212 ? -50.590 -55.629 -8.041 1.00 20.36 188 ALA A CA 1
ATOM 1384 C C . ALA A 1 212 ? -51.300 -56.073 -6.786 1.00 21.75 188 ALA A C 1
ATOM 1385 O O . ALA A 1 212 ? -52.156 -55.374 -6.281 1.00 24.39 188 ALA A O 1
ATOM 1387 N N . ALA A 1 213 ? -50.945 -57.222 -6.256 1.00 25.16 189 ALA A N 1
ATOM 1388 C CA . ALA A 1 213 ? -51.498 -57.625 -4.949 1.00 28.62 189 ALA A CA 1
ATOM 1389 C C . ALA A 1 213 ? -51.146 -56.654 -3.815 1.00 26.59 189 ALA A C 1
ATOM 1390 O O . ALA A 1 213 ? -51.952 -56.426 -2.925 1.00 25.81 189 ALA A O 1
ATOM 1392 N N . LEU A 1 214 ? -49.963 -56.055 -3.880 1.00 25.27 190 LEU A N 1
ATOM 1393 C CA . LEU A 1 214 ? -49.567 -55.040 -2.898 1.00 24.84 190 LEU A CA 1
ATOM 1394 C C . LEU A 1 214 ? -50.470 -53.788 -2.927 1.00 24.65 190 LEU A C 1
ATOM 1395 O O . LEU A 1 214 ? -50.981 -53.352 -1.896 1.00 24.46 190 LEU A O 1
ATOM 1400 N N . LEU A 1 215 ? -50.648 -53.222 -4.114 1.00 24.12 191 LEU A N 1
ATOM 1401 C CA . LEU A 1 215 ? -51.520 -52.080 -4.322 1.00 23.36 191 LEU A CA 1
ATOM 1402 C C . LEU A 1 215 ? -52.984 -52.407 -4.009 1.00 23.56 191 LEU A C 1
ATOM 1403 O O . LEU A 1 215 ? -53.695 -51.544 -3.507 1.00 21.51 191 LEU A O 1
ATOM 1408 N N . ARG A 1 216 ? -53.421 -53.640 -4.280 1.00 23.02 192 ARG A N 1
ATOM 1409 C CA . ARG A 1 216 ? -54.777 -54.046 -3.942 1.00 23.92 192 ARG A CA 1
ATOM 1410 C C . ARG A 1 216 ? -55.002 -53.904 -2.435 1.00 23.15 192 ARG A C 1
ATOM 1411 O O . ARG A 1 216 ? -56.048 -53.427 -2.072 1.00 23.88 192 ARG A O 1
ATOM 1419 N N . ALA A 1 217 ? -54.012 -54.255 -1.593 1.00 23.43 193 ALA A N 1
ATOM 1420 C CA . ALA A 1 217 ? -54.108 -54.047 -0.148 1.00 24.25 193 ALA A CA 1
ATOM 1421 C C . ALA A 1 217 ? -54.385 -52.597 0.219 1.00 25.49 193 ALA A C 1
ATOM 1422 O O . ALA A 1 217 ? -55.151 -52.315 1.153 1.00 25.69 193 ALA A O 1
ATOM 1424 N N . PHE A 1 218 ? -53.752 -51.675 -0.508 1.00 26.07 194 PHE A N 1
ATOM 1425 C CA . PHE A 1 218 ? -53.932 -50.248 -0.263 1.00 25.39 194 PHE A CA 1
ATOM 1426 C C . PHE A 1 218 ? -55.305 -49.768 -0.692 1.00 25.03 194 PHE A C 1
ATOM 1427 O O . PHE A 1 218 ? -55.944 -49.018 0.040 1.00 27.00 194 PHE A O 1
ATOM 1435 N N . VAL A 1 219 ? -55.811 -50.273 -1.811 1.00 22.21 195 VAL A N 1
ATOM 1436 C CA . VAL A 1 219 ? -57.153 -49.932 -2.249 1.00 21.93 195 VAL A CA 1
ATOM 1437 C C . VAL A 1 219 ? -58.164 -50.459 -1.214 1.00 23.14 195 VAL A C 1
ATOM 1438 O O . VAL A 1 219 ? -59.044 -49.720 -0.824 1.00 21.62 195 VAL A O 1
ATOM 1442 N N . ASP A 1 220 ? -57.983 -51.704 -0.732 1.00 24.20 196 ASP A N 1
ATOM 1443 C CA . ASP A 1 220 ? -58.899 -52.315 0.226 1.00 27.29 196 ASP A CA 1
ATOM 1444 C C . ASP A 1 220 ? -58.853 -51.608 1.611 1.00 26.60 196 ASP A C 1
ATOM 1445 O O . ASP A 1 220 ? -59.842 -51.544 2.291 1.00 27.63 196 ASP A O 1
ATOM 1450 N N . ALA A 1 221 ? -57.701 -51.084 1.989 1.00 25.32 197 ALA A N 1
ATOM 1451 C CA . ALA A 1 221 ? -57.521 -50.316 3.203 1.00 25.44 197 ALA A CA 1
ATOM 1452 C C . ALA A 1 221 ? -58.129 -48.890 3.164 1.00 25.50 197 ALA A C 1
ATOM 1453 O O . ALA A 1 221 ? -58.229 -48.251 4.220 1.00 22.99 197 ALA A O 1
ATOM 1455 N N . GLY A 1 222 ? -58.522 -48.402 1.977 1.00 24.33 198 GLY A N 1
ATOM 1456 C CA . GLY A 1 222 ? -59.224 -47.116 1.870 1.00 24.52 198 GLY A CA 1
ATOM 1457 C C . GLY A 1 222 ? -58.430 -45.929 1.314 1.00 26.86 198 GLY A C 1
ATOM 1458 O O . GLY A 1 222 ? -58.904 -44.807 1.366 1.00 26.83 198 GLY A O 1
ATOM 1459 N N . VAL A 1 223 ? -57.232 -46.155 0.753 1.00 27.31 199 VAL A N 1
ATOM 1460 C CA . VAL A 1 223 ? -56.574 -45.088 0.013 1.00 26.75 199 VAL A CA 1
ATOM 1461 C C . VAL A 1 223 ? -57.479 -44.648 -1.180 1.00 26.64 199 VAL A C 1
ATOM 1462 O O . VAL A 1 223 ? -57.818 -45.469 -2.054 1.00 26.27 199 VAL A O 1
ATOM 1466 N N . PRO A 1 224 ? -57.882 -43.366 -1.225 1.00 27.01 200 PRO A N 1
ATOM 1467 C CA . PRO A 1 224 ? -58.900 -42.978 -2.217 1.00 25.32 200 PRO A CA 1
ATOM 1468 C C . PRO A 1 224 ? -58.419 -43.042 -3.660 1.00 25.32 200 PRO A C 1
ATOM 1469 O O . PRO A 1 224 ? -57.228 -43.141 -3.928 1.00 21.20 200 PRO A O 1
ATOM 1473 N N . ALA A 1 225 ? -59.398 -42.963 -4.547 1.00 24.94 201 ALA A N 1
ATOM 1474 C CA . ALA A 1 225 ? -59.270 -43.243 -5.946 1.00 24.87 201 ALA A CA 1
ATOM 1475 C C . ALA A 1 225 ? -58.308 -42.242 -6.505 1.00 25.79 201 ALA A C 1
ATOM 1476 O O . ALA A 1 225 ? -58.399 -41.060 -6.207 1.00 28.05 201 ALA A O 1
ATOM 1478 N N . GLY A 1 226 ? -57.368 -42.718 -7.301 1.00 24.38 202 GLY A N 1
ATOM 1479 C CA . GLY A 1 226 ? -56.328 -41.886 -7.846 1.00 22.26 202 GLY A CA 1
ATOM 1480 C C . GLY A 1 226 ? -55.090 -41.543 -7.072 1.00 21.40 202 GLY A C 1
ATOM 1481 O O . GLY A 1 226 ? -54.124 -41.009 -7.671 1.00 18.69 202 GLY A O 1
ATOM 1482 N N . VAL A 1 227 ? -55.065 -41.823 -5.756 1.00 21.88 203 VAL A N 1
ATOM 1483 C CA . VAL A 1 227 ? -53.844 -41.606 -4.990 1.00 19.43 203 VAL A CA 1
ATOM 1484 C C . VAL A 1 227 ? -52.737 -42.527 -5.429 1.00 19.19 203 VAL A C 1
ATOM 1485 O O . VAL A 1 227 ? -51.546 -42.195 -5.404 1.00 19.41 203 VAL A O 1
ATOM 1489 N N . ILE A 1 228 ? -53.140 -43.705 -5.850 1.00 20.76 204 ILE A N 1
ATOM 1490 C CA . ILE A 1 228 ? -52.256 -44.739 -6.362 1.00 21.63 204 ILE A CA 1
ATOM 1491 C C . ILE A 1 228 ? -52.714 -45.159 -7.727 1.00 19.05 204 ILE A C 1
ATOM 1492 O O . ILE A 1 228 ? -53.881 -45.277 -7.967 1.00 18.75 204 ILE A O 1
ATOM 1497 N N . GLY A 1 229 ? -51.763 -45.411 -8.590 1.00 19.39 205 GLY A N 1
ATOM 1498 C CA . GLY A 1 229 ? -52.012 -45.930 -9.913 1.00 20.82 205 GLY A CA 1
ATOM 1499 C C . GLY A 1 229 ? -50.966 -46.961 -10.254 1.00 19.68 205 GLY A C 1
ATOM 1500 O O . GLY A 1 229 ? -49.835 -46.888 -9.766 1.00 20.59 205 GLY A O 1
ATOM 1501 N N . LEU A 1 230 ? -51.318 -47.919 -11.094 1.00 19.81 206 LEU A N 1
ATOM 1502 C CA . LEU A 1 230 ? -50.374 -48.983 -11.490 1.00 20.46 206 LEU A CA 1
ATOM 1503 C C . LEU A 1 230 ? -50.565 -49.296 -12.974 1.00 20.63 206 LEU A C 1
ATOM 1504 O O . LEU A 1 230 ? -51.675 -49.505 -13.422 1.00 19.66 206 LEU A O 1
ATOM 1509 N N . VAL A 1 231 ? -49.478 -49.306 -13.727 1.00 20.83 207 VAL A N 1
ATOM 1510 C CA . VAL A 1 231 ? -49.533 -49.639 -15.145 1.00 22.48 207 VAL A CA 1
ATOM 1511 C C . VAL A 1 231 ? -48.353 -50.506 -15.520 1.00 23.48 207 VAL A C 1
ATOM 1512 O O . VAL A 1 231 ? -47.325 -50.531 -14.789 1.00 19.92 207 VAL A O 1
ATOM 1516 N N . TYR A 1 232 ? -48.535 -51.188 -16.657 1.00 22.04 208 TYR A N 1
ATOM 1517 C CA . TYR A 1 232 ? -47.636 -52.156 -17.265 1.00 22.63 208 TYR A CA 1
ATOM 1518 C C . TYR A 1 232 ? -47.698 -51.843 -18.769 1.00 22.97 208 TYR A C 1
ATOM 1519 O O . TYR A 1 232 ? -48.724 -51.395 -19.250 1.00 20.94 208 TYR A O 1
ATOM 1528 N N . GLY A 1 233 ? -46.639 -52.132 -19.503 1.00 24.36 209 GLY A N 1
ATOM 1529 C CA . GLY A 1 233 ? -46.673 -52.122 -20.961 1.00 27.37 209 GLY A CA 1
ATOM 1530 C C . GLY A 1 233 ? -45.262 -52.084 -21.534 1.00 29.62 209 GLY A C 1
ATOM 1531 O O . GLY A 1 233 ? -44.426 -52.879 -21.131 1.00 29.04 209 GLY A O 1
ATOM 1532 N N . ASP A 1 234 ? -45.017 -51.153 -22.463 1.00 30.34 210 ASP A N 1
ATOM 1533 C CA . ASP A 1 234 ? -43.749 -51.024 -23.203 1.00 32.94 210 ASP A CA 1
ATOM 1534 C C . ASP A 1 234 ? -42.958 -50.074 -22.333 1.00 34.76 210 ASP A C 1
ATOM 1535 O O . ASP A 1 234 ? -43.331 -48.895 -22.240 1.00 36.10 210 ASP A O 1
ATOM 1540 N N . PRO A 1 235 ? -41.884 -50.555 -21.685 1.00 36.64 211 PRO A N 1
ATOM 1541 C CA . PRO A 1 235 ? -41.140 -49.708 -20.735 1.00 35.30 211 PRO A CA 1
ATOM 1542 C C . PRO A 1 235 ? -40.658 -48.353 -21.275 1.00 32.50 211 PRO A C 1
ATOM 1543 O O . PRO A 1 235 ? -40.791 -47.363 -20.572 1.00 28.94 211 PRO A O 1
ATOM 1547 N N . ALA A 1 236 ? -40.158 -48.306 -22.516 1.00 30.74 212 ALA A N 1
ATOM 1548 C CA . ALA A 1 236 ? -39.636 -47.051 -23.123 1.00 32.12 212 ALA A CA 1
ATOM 1549 C C . ALA A 1 236 ? -40.735 -46.011 -23.457 1.00 28.46 212 ALA A C 1
ATOM 1550 O O . ALA A 1 236 ? -40.621 -44.804 -23.146 1.00 26.68 212 ALA A O 1
ATOM 1552 N N . GLU A 1 237 ? -41.781 -46.486 -24.111 1.00 27.56 213 GLU A N 1
ATOM 1553 C CA . GLU A 1 237 ? -42.993 -45.695 -24.336 1.00 28.68 213 GLU A CA 1
ATOM 1554 C C . GLU A 1 237 ? -43.553 -45.104 -23.008 1.00 28.06 213 GLU A C 1
ATOM 1555 O O . GLU A 1 237 ? -43.858 -43.924 -22.954 1.00 28.68 213 GLU A O 1
ATOM 1561 N N . ILE A 1 238 ? -43.653 -45.881 -21.928 1.00 24.49 214 ILE A N 1
ATOM 1562 C CA . ILE A 1 238 ? -44.217 -45.337 -20.668 1.00 23.30 214 ILE A CA 1
ATOM 1563 C C . ILE A 1 238 ? -43.334 -44.277 -19.989 1.00 23.73 214 ILE A C 1
ATOM 1564 O O . ILE A 1 238 ? -43.814 -43.134 -19.727 1.00 23.81 214 ILE A O 1
ATOM 1569 N N . SER A 1 239 ? -42.060 -44.603 -19.759 1.00 22.93 215 SER A N 1
ATOM 1570 C CA . SER A 1 239 ? -41.121 -43.645 -19.183 1.00 24.15 215 SER A CA 1
ATOM 1571 C C . SER A 1 239 ? -40.873 -42.367 -20.050 1.00 26.93 215 SER A C 1
ATOM 1572 O O . SER A 1 239 ? -40.752 -41.283 -19.480 1.00 26.88 215 SER A O 1
ATOM 1575 N N . SER A 1 240 ? -40.800 -42.482 -21.389 1.00 23.95 216 SER A N 1
ATOM 1576 C CA . SER A 1 240 ? -40.768 -41.299 -22.280 1.00 25.69 216 SER A CA 1
ATOM 1577 C C . SER A 1 240 ? -42.013 -40.458 -22.230 1.00 24.15 216 SER A C 1
ATOM 1578 O O . SER A 1 240 ? -41.970 -39.230 -22.520 1.00 26.67 216 SER A O 1
ATOM 1581 N N . TYR A 1 241 ? -43.143 -41.061 -21.895 1.00 22.60 217 TYR A N 1
ATOM 1582 C CA . TYR A 1 241 ? -44.326 -40.218 -21.750 1.00 22.46 217 TYR A CA 1
ATOM 1583 C C . TYR A 1 241 ? -44.552 -39.630 -20.359 1.00 22.80 217 TYR A C 1
ATOM 1584 O O . TYR A 1 241 ? -44.928 -38.479 -20.251 1.00 21.47 217 TYR A O 1
ATOM 1593 N N . LEU A 1 242 ? -44.369 -40.421 -19.301 1.00 22.26 218 LEU A N 1
ATOM 1594 C CA . LEU A 1 242 ? -44.612 -39.949 -17.945 1.00 22.65 218 LEU A CA 1
ATOM 1595 C C . LEU A 1 242 ? -43.635 -38.879 -17.493 1.00 22.41 218 LEU A C 1
ATOM 1596 O O . LEU A 1 242 ? -44.049 -37.910 -16.879 1.00 23.73 218 LEU A O 1
ATOM 1601 N N . ILE A 1 243 ? -42.341 -39.040 -17.776 1.00 23.22 219 ILE A N 1
ATOM 1602 C CA . ILE A 1 243 ? -41.310 -38.170 -17.200 1.00 22.92 219 ILE A CA 1
ATOM 1603 C C . ILE A 1 243 ? -41.386 -36.720 -17.684 1.00 26.63 219 ILE A C 1
ATOM 1604 O O . ILE A 1 243 ? -41.285 -35.812 -16.853 1.00 26.73 219 ILE A O 1
ATOM 1609 N N . PRO A 1 244 ? -41.638 -36.489 -19.007 1.00 25.89 220 PRO A N 1
ATOM 1610 C CA . PRO A 1 244 ? -41.817 -35.103 -19.417 1.00 25.31 220 PRO A CA 1
ATOM 1611 C C . PRO A 1 244 ? -43.147 -34.460 -19.062 1.00 24.80 220 PRO A C 1
ATOM 1612 O O . PRO A 1 244 ? -43.269 -33.265 -19.216 1.00 28.13 220 PRO A O 1
ATOM 1616 N N . HIS A 1 245 ? -44.133 -35.213 -18.581 1.00 25.18 221 HIS A N 1
ATOM 1617 C CA . HIS A 1 245 ? -45.517 -34.711 -18.552 1.00 25.22 221 HIS A CA 1
ATOM 1618 C C . HIS A 1 245 ? -45.736 -33.780 -17.336 1.00 23.83 221 HIS A C 1
ATOM 1619 O O . HIS A 1 245 ? -45.194 -34.021 -16.281 1.00 22.48 221 HIS A O 1
ATOM 1626 N N . PRO A 1 246 ? -46.452 -32.680 -17.535 1.00 24.87 222 PRO A N 1
ATOM 1627 C CA . PRO A 1 246 ? -46.448 -31.652 -16.512 1.00 27.75 222 PRO A CA 1
ATOM 1628 C C . PRO A 1 246 ? -47.139 -32.020 -15.188 1.00 28.81 222 PRO A C 1
ATOM 1629 O O . PRO A 1 246 ? -46.877 -31.365 -14.192 1.00 27.77 222 PRO A O 1
ATOM 1633 N N . VAL A 1 247 ? -47.958 -33.073 -15.164 1.00 28.41 223 VAL A N 1
ATOM 1634 C CA . VAL A 1 247 ? -48.534 -33.569 -13.887 1.00 27.37 223 VAL A CA 1
ATOM 1635 C C . VAL A 1 247 ? -47.473 -34.125 -12.945 1.00 26.04 223 VAL A C 1
ATOM 1636 O O . VAL A 1 247 ? -47.563 -34.007 -11.732 1.00 26.73 223 VAL A O 1
ATOM 1640 N N . ILE A 1 248 ? -46.462 -34.738 -13.516 1.00 28.05 224 ILE A N 1
ATOM 1641 C CA . ILE A 1 248 ? -45.457 -35.431 -12.737 1.00 28.09 224 ILE A CA 1
ATOM 1642 C C . ILE A 1 248 ? -44.457 -34.415 -12.236 1.00 26.34 224 ILE A C 1
ATOM 1643 O O . ILE A 1 248 ? -43.857 -33.723 -13.022 1.00 25.34 224 ILE A O 1
ATOM 1648 N N . ARG A 1 249 ? -44.293 -34.337 -10.915 1.00 26.90 225 ARG A N 1
ATOM 1649 C CA . ARG A 1 249 ? -43.283 -33.436 -10.288 1.00 25.98 225 ARG A CA 1
ATOM 1650 C C . ARG A 1 249 ? -42.028 -34.162 -9.781 1.00 23.56 225 ARG A C 1
ATOM 1651 O O . ARG A 1 249 ? -41.070 -33.541 -9.424 1.00 23.73 225 ARG A O 1
ATOM 1659 N N . LYS A 1 250 ? -42.036 -35.492 -9.739 1.00 24.23 226 LYS A N 1
ATOM 1660 C CA . LYS A 1 250 ? -40.957 -36.229 -9.112 1.00 22.22 226 LYS A CA 1
ATOM 1661 C C . LYS A 1 250 ? -40.905 -37.595 -9.736 1.00 22.11 226 LYS A C 1
ATOM 1662 O O . LYS A 1 250 ? -41.938 -38.194 -9.962 1.00 20.74 226 LYS A O 1
ATOM 1668 N N . VAL A 1 251 ? -39.700 -38.079 -9.994 1.00 20.28 227 VAL A N 1
ATOM 1669 C CA . VAL A 1 251 ? -39.463 -39.342 -10.694 1.00 21.78 227 VAL A CA 1
ATOM 1670 C C . VAL A 1 251 ? -38.541 -40.199 -9.807 1.00 22.11 227 VAL A C 1
ATOM 1671 O O . VAL A 1 251 ? -37.587 -39.684 -9.181 1.00 21.21 227 VAL A O 1
ATOM 1675 N N . THR A 1 252 ? -38.823 -41.484 -9.757 1.00 20.74 228 THR A N 1
ATOM 1676 C CA . THR A 1 252 ? -37.977 -42.372 -9.015 1.00 22.27 228 THR A CA 1
ATOM 1677 C C . THR A 1 252 ? -37.819 -43.666 -9.781 1.00 22.37 228 THR A C 1
ATOM 1678 O O . THR A 1 252 ? -38.770 -44.223 -10.276 1.00 23.55 228 THR A O 1
ATOM 1682 N N . PHE A 1 253 ? -36.577 -44.115 -9.888 1.00 24.27 229 PHE A N 1
ATOM 1683 C CA . PHE A 1 253 ? -36.226 -45.303 -10.618 1.00 25.35 229 PHE A CA 1
ATOM 1684 C C . PHE A 1 253 ? -35.266 -46.172 -9.820 1.00 25.70 229 PHE A C 1
ATOM 1685 O O . PHE A 1 253 ? -34.305 -45.704 -9.217 1.00 25.68 229 PHE A O 1
ATOM 1693 N N . THR A 1 254 ? -35.521 -47.454 -9.871 1.00 23.55 230 THR A N 1
ATOM 1694 C CA . THR A 1 254 ? -34.590 -48.432 -9.418 1.00 22.89 230 THR A CA 1
ATOM 1695 C C . THR A 1 254 ? -34.397 -49.398 -10.549 1.00 24.38 230 THR A C 1
ATOM 1696 O O . THR A 1 254 ? -35.372 -49.853 -11.096 1.00 25.14 230 THR A O 1
ATOM 1700 N N . GLY A 1 255 ? -33.151 -49.723 -10.893 1.00 25.88 231 GLY A N 1
ATOM 1701 C CA . GLY A 1 255 ? -32.837 -50.616 -12.020 1.00 25.35 231 GLY A CA 1
ATOM 1702 C C . GLY A 1 255 ? -31.359 -50.542 -12.348 1.00 25.84 231 GLY A C 1
ATOM 1703 O O . GLY A 1 255 ? -30.532 -50.236 -11.466 1.00 24.23 231 GLY A O 1
ATOM 1704 N N . SER A 1 256 ? -31.036 -50.810 -13.618 1.00 26.15 232 SER A N 1
ATOM 1705 C CA . SER A 1 256 ? -29.674 -50.868 -14.072 1.00 26.16 232 SER A CA 1
ATOM 1706 C C . SER A 1 256 ? -29.120 -49.471 -14.263 1.00 29.06 232 SER A C 1
ATOM 1707 O O . SER A 1 256 ? -29.858 -48.544 -14.551 1.00 28.77 232 SER A O 1
ATOM 1710 N N . THR A 1 257 ? -27.806 -49.355 -14.054 1.00 29.25 233 THR A N 1
ATOM 1711 C CA . THR A 1 257 ? -27.076 -48.141 -14.196 1.00 29.32 233 THR A CA 1
ATOM 1712 C C . THR A 1 257 ? -27.213 -47.496 -15.595 1.00 29.15 233 THR A C 1
ATOM 1713 O O . THR A 1 257 ? -27.477 -46.292 -15.666 1.00 27.66 233 THR A O 1
ATOM 1717 N N . PRO A 1 258 ? -27.090 -48.269 -16.703 1.00 27.89 234 PRO A N 1
ATOM 1718 C CA . PRO A 1 258 ? -27.263 -47.614 -17.992 1.00 28.03 234 PRO A CA 1
ATOM 1719 C C . PRO A 1 258 ? -28.713 -47.103 -18.257 1.00 27.03 234 PRO A C 1
ATOM 1720 O O . PRO A 1 258 ? -28.879 -46.048 -18.819 1.00 23.60 234 PRO A O 1
ATOM 1724 N N . VAL A 1 259 ? -29.744 -47.841 -17.855 1.00 27.34 235 VAL A N 1
ATOM 1725 C CA . VAL A 1 259 ? -31.121 -47.368 -17.991 1.00 26.81 235 VAL A CA 1
ATOM 1726 C C . VAL A 1 259 ? -31.337 -46.108 -17.097 1.00 26.82 235 VAL A C 1
ATOM 1727 O O . VAL A 1 259 ? -31.920 -45.131 -17.540 1.00 27.41 235 VAL A O 1
ATOM 1731 N N . GLY A 1 260 ? -30.812 -46.094 -15.877 1.00 23.72 236 GLY A N 1
ATOM 1732 C CA . GLY A 1 260 ? -30.967 -44.917 -15.028 1.00 25.03 236 GLY A CA 1
ATOM 1733 C C . GLY A 1 260 ? -30.363 -43.642 -15.598 1.00 25.48 236 GLY A C 1
ATOM 1734 O O . GLY A 1 260 ? -30.896 -42.533 -15.405 1.00 23.76 236 GLY A O 1
ATOM 1735 N N . LYS A 1 261 ? -29.223 -43.803 -16.284 1.00 26.91 237 LYS A N 1
ATOM 1736 C CA . LYS A 1 261 ? -28.535 -42.691 -16.866 1.00 26.22 237 LYS A CA 1
ATOM 1737 C C . LYS A 1 261 ? -29.397 -42.093 -17.927 1.00 26.83 237 LYS A C 1
ATOM 1738 O O . LYS A 1 261 ? -29.589 -40.872 -17.968 1.00 24.43 237 LYS A O 1
ATOM 1744 N N . GLN A 1 262 ? -29.952 -42.949 -18.772 1.00 26.57 238 GLN A N 1
ATOM 1745 C CA . GLN A 1 262 ? -30.962 -42.483 -19.723 1.00 29.98 238 GLN A CA 1
ATOM 1746 C C . GLN A 1 262 ? -32.181 -41.801 -19.019 1.00 27.90 238 GLN A C 1
ATOM 1747 O O . GLN A 1 262 ? -32.605 -40.757 -19.434 1.00 23.20 238 GLN A O 1
ATOM 1753 N N . LEU A 1 263 ? -32.739 -42.366 -17.948 1.00 27.05 239 LEU A N 1
ATOM 1754 C CA . LEU A 1 263 ? -33.932 -41.716 -17.342 1.00 25.36 239 LEU A CA 1
ATOM 1755 C C . LEU A 1 263 ? -33.572 -40.444 -16.602 1.00 23.34 239 LEU A C 1
ATOM 1756 O O . LEU A 1 263 ? -34.286 -39.485 -16.721 1.00 23.10 239 LEU A O 1
ATOM 1761 N N . ALA A 1 264 ? -32.421 -40.402 -15.912 1.00 24.40 240 ALA A N 1
ATOM 1762 C CA . ALA A 1 264 ? -31.977 -39.181 -15.177 1.00 23.21 240 ALA A CA 1
ATOM 1763 C C . ALA A 1 264 ? -31.634 -38.048 -16.143 1.00 23.79 240 ALA A C 1
ATOM 1764 O O . ALA A 1 264 ? -31.753 -36.853 -15.820 1.00 25.02 240 ALA A O 1
ATOM 1766 N N . SER A 1 265 ? -31.170 -38.423 -17.328 1.00 22.10 241 SER A N 1
ATOM 1767 C CA . SER A 1 265 ? -30.959 -37.471 -18.362 1.00 23.47 241 SER A CA 1
ATOM 1768 C C . SER A 1 265 ? -32.302 -36.912 -18.827 1.00 21.69 241 SER A C 1
ATOM 1769 O O . SER A 1 265 ? -32.472 -35.715 -18.875 1.00 21.98 241 SER A O 1
ATOM 1772 N N . LEU A 1 266 ? -33.286 -37.749 -19.131 1.00 22.46 242 LEU A N 1
ATOM 1773 C CA . LEU A 1 266 ? -34.616 -37.198 -19.499 1.00 20.96 242 LEU A CA 1
ATOM 1774 C C . LEU A 1 266 ? -35.239 -36.326 -18.380 1.00 22.91 242 LEU A C 1
ATOM 1775 O O . LEU A 1 266 ? -35.701 -35.198 -18.617 1.00 22.45 242 LEU A O 1
ATOM 1780 N N . ALA A 1 267 ? -35.182 -36.800 -17.142 1.00 22.00 243 ALA A N 1
ATOM 1781 C CA . ALA A 1 267 ? -35.707 -36.029 -16.036 1.00 22.62 243 ALA A CA 1
ATOM 1782 C C . ALA A 1 267 ? -35.054 -34.665 -15.904 1.00 23.48 243 ALA A C 1
ATOM 1783 O O . ALA A 1 267 ? -35.693 -33.705 -15.503 1.00 21.74 243 ALA A O 1
ATOM 1785 N N . GLY A 1 268 ? -33.744 -34.598 -16.158 1.00 25.10 244 GLY A N 1
ATOM 1786 C CA . GLY A 1 268 ? -33.013 -33.355 -16.022 1.00 23.97 244 GLY A CA 1
ATOM 1787 C C . GLY A 1 268 ? -33.416 -32.361 -17.109 1.00 25.28 244 GLY A C 1
ATOM 1788 O O . GLY A 1 268 ? -33.563 -31.152 -16.832 1.00 22.93 244 GLY A O 1
ATOM 1789 N N . LEU A 1 269 ? -33.583 -32.867 -18.338 1.00 23.08 245 LEU A N 1
ATOM 1790 C CA . LEU A 1 269 ? -34.070 -32.056 -19.471 1.00 25.44 245 LEU A CA 1
ATOM 1791 C C . LEU A 1 269 ? -35.448 -31.439 -19.229 1.00 25.71 245 LEU A C 1
ATOM 1792 O O . LEU A 1 269 ? -35.734 -30.347 -19.759 1.00 26.41 245 LEU A O 1
ATOM 1797 N N . HIS A 1 270 ? -36.319 -32.103 -18.447 1.00 24.48 246 HIS A N 1
ATOM 1798 C CA . HIS A 1 270 ? -37.609 -31.507 -18.089 1.00 23.07 246 HIS A CA 1
ATOM 1799 C C . HIS A 1 270 ? -37.682 -30.996 -16.634 1.00 22.83 246 HIS A C 1
ATOM 1800 O O . HIS A 1 270 ? -38.745 -30.705 -16.106 1.00 21.98 246 HIS A O 1
ATOM 1807 N N . MET A 1 271 ? -36.501 -30.786 -16.061 1.00 22.20 247 MET A N 1
ATOM 1808 C CA . MET A 1 271 ? -36.283 -30.296 -14.690 1.00 22.79 247 MET A CA 1
ATOM 1809 C C . MET A 1 271 ? -37.176 -30.959 -13.611 1.00 22.87 247 MET A C 1
ATOM 1810 O O . MET A 1 271 ? -37.862 -30.264 -12.825 1.00 24.94 247 MET A O 1
ATOM 1815 N N . LYS A 1 272 ? -37.216 -32.287 -13.611 1.00 21.10 248 LYS A N 1
ATOM 1816 C CA . LYS A 1 272 ? -38.077 -33.023 -12.667 1.00 23.82 248 LYS A CA 1
ATOM 1817 C C . LYS A 1 272 ? -37.181 -33.519 -11.515 1.00 23.63 248 LYS A C 1
ATOM 1818 O O . LYS A 1 272 ? -36.110 -33.991 -11.791 1.00 20.54 248 LYS A O 1
ATOM 1824 N N . ARG A 1 273 ? -37.606 -33.390 -10.251 1.00 25.50 249 ARG A N 1
ATOM 1825 C CA . ARG A 1 273 ? -36.875 -34.027 -9.113 1.00 26.75 249 ARG A CA 1
ATOM 1826 C C . ARG A 1 273 ? -36.711 -35.520 -9.390 1.00 25.27 249 ARG A C 1
ATOM 1827 O O . ARG A 1 273 ? -37.654 -36.157 -9.853 1.00 24.29 249 ARG A O 1
ATOM 1835 N N . ALA A 1 274 ? -35.527 -36.081 -9.121 1.00 24.94 250 ALA A N 1
ATOM 1836 C CA . ALA A 1 274 ? -35.259 -37.485 -9.424 1.00 27.67 250 ALA A CA 1
ATOM 1837 C C . ALA A 1 274 ? -34.426 -38.200 -8.340 1.00 27.66 250 ALA A C 1
ATOM 1838 O O . ALA A 1 274 ? -33.586 -37.597 -7.727 1.00 29.46 250 ALA A O 1
ATOM 1840 N N . THR A 1 275 ? -34.747 -39.460 -8.058 1.00 24.67 251 THR A N 1
ATOM 1841 C CA . THR A 1 275 ? -33.878 -40.309 -7.294 1.00 27.31 251 THR A CA 1
ATOM 1842 C C . THR A 1 275 ? -33.697 -41.559 -8.115 1.00 29.03 251 THR A C 1
ATOM 1843 O O . THR A 1 275 ? -34.563 -41.889 -8.966 1.00 25.39 251 THR A O 1
ATOM 1847 N N . MET A 1 276 ? -32.546 -42.202 -7.876 1.00 25.69 252 MET A N 1
ATOM 1848 C CA . MET A 1 276 ? -32.033 -43.300 -8.668 1.00 26.54 252 MET A CA 1
ATOM 1849 C C . MET A 1 276 ? -31.391 -44.309 -7.711 1.00 25.08 252 MET A C 1
ATOM 1850 O O . MET A 1 276 ? -30.507 -43.936 -6.918 1.00 23.53 252 MET A O 1
ATOM 1855 N N . GLU A 1 277 ? -31.799 -45.569 -7.804 1.00 25.39 253 GLU A N 1
ATOM 1856 C CA . GLU A 1 277 ? -31.134 -46.678 -7.083 1.00 24.94 253 GLU A CA 1
ATOM 1857 C C . GLU A 1 277 ? -30.693 -47.714 -8.144 1.00 25.31 253 GLU A C 1
ATOM 1858 O O . GLU A 1 277 ? -31.521 -48.320 -8.828 1.00 19.66 253 GLU A O 1
ATOM 1864 N N . LEU A 1 278 ? -29.373 -47.886 -8.304 1.00 25.42 254 LEU A N 1
ATOM 1865 C CA . LEU A 1 278 ? -28.834 -48.496 -9.541 1.00 28.48 254 LEU A CA 1
ATOM 1866 C C . LEU A 1 278 ? -28.006 -49.731 -9.209 1.00 26.47 254 LEU A C 1
ATOM 1867 O O . LEU A 1 278 ? -28.186 -50.308 -8.165 1.00 26.62 254 LEU A O 1
ATOM 1872 N N . GLY A 1 279 ? -27.169 -50.165 -10.132 1.00 29.81 255 GLY A N 1
ATOM 1873 C CA . GLY A 1 279 ? -26.208 -51.243 -9.889 1.00 31.21 255 GLY A CA 1
ATOM 1874 C C . GLY A 1 279 ? -25.288 -51.038 -8.679 1.00 30.73 255 GLY A C 1
ATOM 1875 O O . GLY A 1 279 ? -24.910 -49.919 -8.372 1.00 30.30 255 GLY A O 1
ATOM 1876 N N . GLY A 1 280 ? -24.953 -52.149 -8.018 1.00 29.11 256 GLY A N 1
ATOM 1877 C CA . GLY A 1 280 ? -23.881 -52.235 -7.020 1.00 31.81 256 GLY A CA 1
ATOM 1878 C C . GLY A 1 280 ? -22.807 -53.229 -7.485 1.00 31.13 256 GLY A C 1
ATOM 1879 O O . GLY A 1 280 ? -22.969 -53.892 -8.525 1.00 32.39 256 GLY A O 1
ATOM 1880 N N . HIS A 1 281 ? -21.691 -53.302 -6.761 1.00 26.44 257 HIS A N 1
ATOM 1881 C CA . HIS A 1 281 ? -20.693 -54.334 -6.975 1.00 25.16 257 HIS A CA 1
ATOM 1882 C C . HIS A 1 281 ? -19.991 -54.560 -5.615 1.00 24.58 257 HIS A C 1
ATOM 1883 O O . HIS A 1 281 ? -18.829 -54.197 -5.398 1.00 19.82 257 HIS A O 1
ATOM 1890 N N . ALA A 1 282 ? -20.736 -55.147 -4.693 1.00 22.76 258 ALA A N 1
ATOM 1891 C CA . ALA A 1 282 ? -20.388 -55.070 -3.285 1.00 23.54 258 ALA A CA 1
ATOM 1892 C C . ALA A 1 282 ? -19.095 -55.780 -2.968 1.00 21.68 258 ALA A C 1
ATOM 1893 O O . ALA A 1 282 ? -18.988 -56.926 -3.223 1.00 22.12 258 ALA A O 1
ATOM 1895 N N . PRO A 1 283 ? -18.123 -55.091 -2.374 1.00 23.77 259 PRO A N 1
ATOM 1896 C CA . PRO A 1 283 ? -16.935 -55.807 -1.871 1.00 22.69 259 PRO A CA 1
ATOM 1897 C C . PRO A 1 283 ? -17.233 -56.504 -0.568 1.00 24.97 259 PRO A C 1
ATOM 1898 O O . PRO A 1 283 ? -18.086 -56.031 0.193 1.00 26.68 259 PRO A O 1
ATOM 1902 N N . VAL A 1 284 ? -16.603 -57.654 -0.346 1.00 24.40 260 VAL A N 1
ATOM 1903 C CA . VAL A 1 284 ? -16.524 -58.261 0.979 1.00 23.11 260 VAL A CA 1
ATOM 1904 C C . VAL A 1 284 ? -15.081 -58.280 1.476 1.00 22.66 260 VAL A C 1
ATOM 1905 O O . VAL A 1 284 ? -14.299 -59.008 0.934 1.00 25.05 260 VAL A O 1
ATOM 1909 N N . ILE A 1 285 ? -14.736 -57.518 2.526 1.00 21.21 261 ILE A N 1
ATOM 1910 C CA . ILE A 1 285 ? -13.407 -57.562 3.114 1.00 21.15 261 ILE A CA 1
ATOM 1911 C C . ILE A 1 285 ? -13.321 -58.511 4.345 1.00 22.28 261 ILE A C 1
ATOM 1912 O O . ILE A 1 285 ? -13.876 -58.208 5.374 1.00 22.23 261 ILE A O 1
ATOM 1917 N N . VAL A 1 286 ? -12.646 -59.657 4.205 1.00 23.03 262 VAL A N 1
ATOM 1918 C CA . VAL A 1 286 ? -12.418 -60.614 5.291 1.00 21.93 262 VAL A CA 1
ATOM 1919 C C . VAL A 1 286 ? -10.992 -60.346 5.841 1.00 24.75 262 VAL A C 1
ATOM 1920 O O . VAL A 1 286 ? -9.972 -60.740 5.237 1.00 23.23 262 VAL A O 1
ATOM 1924 N N . ALA A 1 287 ? -10.915 -59.594 6.952 1.00 24.27 263 ALA A N 1
ATOM 1925 C CA . ALA A 1 287 ? -9.623 -59.226 7.532 1.00 25.09 263 ALA A CA 1
ATOM 1926 C C . ALA A 1 287 ? -8.942 -60.423 8.199 1.00 26.53 263 ALA A C 1
ATOM 1927 O O . ALA A 1 287 ? -9.558 -61.461 8.433 1.00 26.09 263 ALA A O 1
ATOM 1929 N N . GLU A 1 288 ? -7.649 -60.283 8.468 1.00 30.68 264 GLU A N 1
ATOM 1930 C CA . GLU A 1 288 ? -6.845 -61.353 9.102 1.00 33.73 264 GLU A CA 1
ATOM 1931 C C . GLU A 1 288 ? -7.413 -61.868 10.446 1.00 33.75 264 GLU A C 1
ATOM 1932 O O . GLU A 1 288 ? -7.256 -63.053 10.777 1.00 30.25 264 GLU A O 1
ATOM 1938 N N . ASP A 1 289 ? -8.024 -60.973 11.223 1.00 31.11 265 ASP A N 1
ATOM 1939 C CA . ASP A 1 289 ? -8.616 -61.341 12.543 1.00 32.94 265 ASP A CA 1
ATOM 1940 C C . ASP A 1 289 ? -10.079 -61.814 12.428 1.00 31.24 265 ASP A C 1
ATOM 1941 O O . ASP A 1 289 ? -10.758 -61.965 13.435 1.00 34.82 265 ASP A O 1
ATOM 1946 N N . ALA A 1 290 ? -10.563 -62.061 11.214 1.00 34.13 266 ALA A N 1
ATOM 1947 C CA . ALA A 1 290 ? -11.960 -62.484 10.992 1.00 31.43 266 ALA A CA 1
ATOM 1948 C C . ALA A 1 290 ? -12.274 -63.872 11.566 1.00 33.93 266 ALA A C 1
ATOM 1949 O O . ALA A 1 290 ? -11.434 -64.747 11.511 1.00 32.02 266 ALA A O 1
ATOM 1951 N N . ASP A 1 291 ? -13.504 -64.064 12.062 1.00 34.58 267 ASP A N 1
ATOM 1952 C CA . ASP A 1 291 ? -14.119 -65.391 12.212 1.00 37.10 267 ASP A CA 1
ATOM 1953 C C . ASP A 1 291 ? -14.550 -65.927 10.815 1.00 38.66 267 ASP A C 1
ATOM 1954 O O . ASP A 1 291 ? -15.456 -65.355 10.183 1.00 44.53 267 ASP A O 1
ATOM 1959 N N . VAL A 1 292 ? -13.953 -67.029 10.366 1.00 34.11 268 VAL A N 1
ATOM 1960 C CA . VAL A 1 292 ? -14.115 -67.500 9.001 1.00 34.13 268 VAL A CA 1
ATOM 1961 C C . VAL A 1 292 ? -15.468 -68.172 8.748 1.00 33.75 268 VAL A C 1
ATOM 1962 O O . VAL A 1 292 ? -16.112 -67.913 7.711 1.00 29.68 268 VAL A O 1
ATOM 1966 N N . ALA A 1 293 ? -15.848 -69.062 9.667 1.00 31.72 269 ALA A N 1
ATOM 1967 C CA . ALA A 1 293 ? -17.153 -69.716 9.648 1.00 35.34 269 ALA A CA 1
ATOM 1968 C C . ALA A 1 293 ? -18.247 -68.657 9.532 1.00 31.88 269 ALA A C 1
ATOM 1969 O O . ALA A 1 293 ? -19.144 -68.811 8.729 1.00 29.03 269 ALA A O 1
ATOM 1971 N N . LEU A 1 294 ? -18.121 -67.587 10.327 1.00 30.47 270 LEU A N 1
ATOM 1972 C CA . LEU A 1 294 ? -19.082 -66.488 10.325 1.00 30.74 270 LEU A CA 1
ATOM 1973 C C . LEU A 1 294 ? -19.122 -65.750 8.974 1.00 28.34 270 LEU A C 1
ATOM 1974 O O . LEU A 1 294 ? -20.193 -65.491 8.449 1.00 26.60 270 LEU A O 1
ATOM 1979 N N . ALA A 1 295 ? -17.953 -65.387 8.450 1.00 25.86 271 ALA A N 1
ATOM 1980 C CA . ALA A 1 295 ? -17.874 -64.726 7.164 1.00 27.09 271 ALA A CA 1
ATOM 1981 C C . ALA A 1 295 ? -18.590 -65.535 6.100 1.00 27.88 271 ALA A C 1
ATOM 1982 O O . ALA A 1 295 ? -19.394 -64.992 5.364 1.00 25.73 271 ALA A O 1
ATOM 1984 N N . VAL A 1 296 ? -18.300 -66.841 6.055 1.00 30.63 272 VAL A N 1
ATOM 1985 C CA . VAL A 1 296 ? -18.842 -67.757 5.050 1.00 30.78 272 VAL A CA 1
ATOM 1986 C C . VAL A 1 296 ? -20.341 -67.876 5.219 1.00 33.69 272 VAL A C 1
ATOM 1987 O O . VAL A 1 296 ? -21.077 -67.798 4.235 1.00 35.91 272 VAL A O 1
ATOM 1991 N N . LYS A 1 297 ? -20.790 -68.081 6.463 1.00 31.63 273 LYS A N 1
ATOM 1992 C CA . LYS A 1 297 ? -22.199 -68.195 6.768 1.00 33.40 273 LYS A CA 1
ATOM 1993 C C . LYS A 1 297 ? -22.950 -66.899 6.394 1.00 33.15 273 LYS A C 1
ATOM 1994 O O . LYS A 1 297 ? -23.995 -66.952 5.752 1.00 30.97 273 LYS A O 1
ATOM 2000 N N . ALA A 1 298 ? -22.376 -65.743 6.731 1.00 29.29 274 ALA A N 1
ATOM 2001 C CA . ALA A 1 298 ? -23.045 -64.463 6.535 1.00 28.21 274 ALA A CA 1
ATOM 2002 C C . ALA A 1 298 ? -22.979 -63.923 5.089 1.00 26.20 274 ALA A C 1
ATOM 2003 O O . ALA A 1 298 ? -23.986 -63.632 4.479 1.00 24.73 274 ALA A O 1
ATOM 2005 N N . ALA A 1 299 ? -21.800 -63.890 4.512 1.00 27.15 275 ALA A N 1
ATOM 2006 C CA . ALA A 1 299 ? -21.633 -63.356 3.151 1.00 30.33 275 ALA A CA 1
ATOM 2007 C C . ALA A 1 299 ? -21.996 -64.354 2.076 1.00 29.34 275 ALA A C 1
ATOM 2008 O O . ALA A 1 299 ? -22.518 -63.949 1.033 1.00 27.34 275 ALA A O 1
ATOM 2010 N N . GLY A 1 300 ? -21.698 -65.631 2.317 1.00 29.28 276 GLY A N 1
ATOM 2011 C CA . GLY A 1 300 ? -22.103 -66.717 1.431 1.00 29.56 276 GLY A CA 1
ATOM 2012 C C . GLY A 1 300 ? -23.604 -66.945 1.367 1.00 30.49 276 GLY A C 1
ATOM 2013 O O . GLY A 1 300 ? -24.177 -67.060 0.273 1.00 32.10 276 GLY A O 1
ATOM 2014 N N . GLY A 1 301 ? -24.250 -67.022 2.532 1.00 28.98 277 GLY A N 1
ATOM 2015 C CA . GLY A 1 301 ? -25.716 -66.970 2.580 1.00 28.13 277 GLY A CA 1
ATOM 2016 C C . GLY A 1 301 ? -26.262 -65.803 1.763 1.00 31.16 277 GLY A C 1
ATOM 2017 O O . GLY A 1 301 ? -27.133 -66.005 0.913 1.00 33.01 277 GLY A O 1
ATOM 2018 N N . ALA A 1 302 ? -25.747 -64.591 2.019 1.00 29.00 278 ALA A N 1
ATOM 2019 C CA . ALA A 1 302 ? -26.192 -63.373 1.332 1.00 31.49 278 ALA A CA 1
ATOM 2020 C C . ALA A 1 302 ? -25.935 -63.421 -0.184 1.00 31.29 278 ALA A C 1
ATOM 2021 O O . ALA A 1 302 ? -26.740 -62.902 -0.992 1.00 32.92 278 ALA A O 1
ATOM 2023 N N . LYS A 1 303 ? -24.810 -64.003 -0.568 1.00 27.94 279 LYS A N 1
ATOM 2024 C CA . LYS A 1 303 ? -24.473 -64.060 -2.012 1.00 30.31 279 LYS A CA 1
ATOM 2025 C C . LYS A 1 303 ? -25.565 -64.788 -2.805 1.00 26.63 279 LYS A C 1
ATOM 2026 O O . LYS A 1 303 ? -25.898 -64.358 -3.906 1.00 23.32 279 LYS A O 1
ATOM 2032 N N . PHE A 1 304 ? -26.108 -65.874 -2.249 1.00 24.34 280 PHE A N 1
ATOM 2033 C CA . PHE A 1 304 ? -26.997 -66.749 -3.035 1.00 25.03 280 PHE A CA 1
ATOM 2034 C C . PHE A 1 304 ? -28.506 -66.478 -2.810 1.00 25.22 280 PHE A C 1
ATOM 2035 O O . PHE A 1 304 ? -29.340 -66.991 -3.544 1.00 26.29 280 PHE A O 1
ATOM 2043 N N . ARG A 1 305 ? -28.819 -65.625 -1.847 1.00 26.62 281 ARG A N 1
ATOM 2044 C CA . ARG A 1 305 ? -30.124 -64.998 -1.683 1.00 29.81 281 ARG A CA 1
ATOM 2045 C C . ARG A 1 305 ? -30.640 -64.447 -3.029 1.00 27.12 281 ARG A C 1
ATOM 2046 O O . ARG A 1 305 ? -29.942 -63.731 -3.742 1.00 25.92 281 ARG A O 1
ATOM 2054 N N . ASN A 1 306 ? -31.854 -64.825 -3.374 1.00 26.15 282 ASN A N 1
ATOM 2055 C CA . ASN A 1 306 ? -32.496 -64.461 -4.654 1.00 27.80 282 ASN A CA 1
ATOM 2056 C C . ASN A 1 306 ? -31.563 -64.733 -5.836 1.00 26.59 282 ASN A C 1
ATOM 2057 O O . ASN A 1 306 ? -31.471 -63.928 -6.753 1.00 27.03 282 ASN A O 1
ATOM 2062 N N . ALA A 1 307 ? -30.837 -65.843 -5.761 1.00 27.13 283 ALA A N 1
ATOM 2063 C CA . ALA A 1 307 ? -29.813 -66.229 -6.764 1.00 27.75 283 ALA A CA 1
ATOM 2064 C C . ALA A 1 307 ? -28.837 -65.102 -7.162 1.00 26.76 283 ALA A C 1
ATOM 2065 O O . ALA A 1 307 ? -28.503 -64.936 -8.340 1.00 26.29 283 ALA A O 1
ATOM 2067 N N . GLY A 1 308 ? -28.436 -64.298 -6.194 1.00 24.74 284 GLY A N 1
ATOM 2068 C CA . GLY A 1 308 ? -27.530 -63.191 -6.459 1.00 23.52 284 GLY A CA 1
ATOM 2069 C C . GLY A 1 308 ? -28.133 -61.991 -7.186 1.00 24.17 284 GLY A C 1
ATOM 2070 O O . GLY A 1 308 ? -27.414 -61.058 -7.552 1.00 20.75 284 GLY A O 1
ATOM 2071 N N . GLN A 1 309 ? -29.449 -61.988 -7.400 1.00 26.30 285 GLN A N 1
ATOM 2072 C CA . GLN A 1 309 ? -30.111 -60.960 -8.217 1.00 25.14 285 GLN A CA 1
ATOM 2073 C C . GLN A 1 309 ? -30.529 -59.769 -7.342 1.00 26.95 285 GLN A C 1
ATOM 2074 O O . GLN A 1 309 ? -31.710 -59.453 -7.214 1.00 26.00 285 GLN A O 1
ATOM 2080 N N . VAL A 1 310 ? -29.533 -59.123 -6.741 1.00 26.84 286 VAL A N 1
ATOM 2081 C CA . VAL A 1 310 ? -29.760 -58.107 -5.725 1.00 27.95 286 VAL A CA 1
ATOM 2082 C C . VAL A 1 310 ? -28.720 -57.025 -5.915 1.00 28.53 286 VAL A C 1
ATOM 2083 O O . VAL A 1 310 ? -27.497 -57.296 -6.055 1.00 27.19 286 VAL A O 1
ATOM 2087 N N . CYS A 1 311 ? -29.174 -55.789 -5.881 1.00 29.03 287 CYS A N 1
ATOM 2088 C CA . CYS A 1 311 ? -28.262 -54.681 -6.004 1.00 31.47 287 CYS A CA 1
ATOM 2089 C C . CYS A 1 311 ? -27.206 -54.682 -4.876 1.00 28.93 287 CYS A C 1
ATOM 2090 O O . CYS A 1 311 ? -26.137 -54.170 -5.074 1.00 26.53 287 CYS A O 1
ATOM 2093 N N . ILE A 1 312 ? -27.518 -55.251 -3.707 1.00 28.23 288 ILE A N 1
ATOM 2094 C CA . ILE A 1 312 ? -26.560 -55.344 -2.583 1.00 29.43 288 ILE A CA 1
ATOM 2095 C C . ILE A 1 312 ? -25.827 -56.686 -2.364 1.00 29.88 288 ILE A C 1
ATOM 2096 O O . ILE A 1 312 ? -25.156 -56.875 -1.318 1.00 28.98 288 ILE A O 1
ATOM 2101 N N . SER A 1 313 ? -25.896 -57.581 -3.358 1.00 28.29 289 SER A N 1
ATOM 2102 C CA . SER A 1 313 ? -25.339 -58.930 -3.223 1.00 27.61 289 SER A CA 1
ATOM 2103 C C . SER A 1 313 ? -23.790 -58.903 -3.183 1.00 29.51 289 SER A C 1
ATOM 2104 O O . SER A 1 313 ? -23.152 -58.340 -4.104 1.00 29.74 289 SER A O 1
ATOM 2107 N N . PRO A 1 314 ? -23.177 -59.525 -2.156 1.00 30.22 290 PRO A N 1
ATOM 2108 C CA . PRO A 1 314 ? -21.710 -59.504 -2.079 1.00 31.76 290 PRO A CA 1
ATOM 2109 C C . PRO A 1 314 ? -21.117 -60.181 -3.291 1.00 33.17 290 PRO A C 1
ATOM 2110 O O . PRO A 1 314 ? -21.497 -61.295 -3.564 1.00 32.38 290 PRO A O 1
ATOM 2114 N N . THR A 1 315 ? -20.203 -59.527 -4.002 1.00 31.79 291 THR A N 1
ATOM 2115 C CA . THR A 1 315 ? -19.670 -60.098 -5.249 1.00 29.68 291 THR A CA 1
ATOM 2116 C C . THR A 1 315 ? -18.143 -60.307 -5.192 1.00 28.54 291 THR A C 1
ATOM 2117 O O . THR A 1 315 ? -17.646 -61.397 -5.492 1.00 26.91 291 THR A O 1
ATOM 2121 N N . ARG A 1 316 ? -17.410 -59.261 -4.834 1.00 24.67 292 ARG A N 1
ATOM 2122 C CA . ARG A 1 316 ? -15.979 -59.306 -4.830 1.00 23.63 292 ARG A CA 1
ATOM 2123 C C . ARG A 1 316 ? -15.511 -59.627 -3.423 1.00 22.13 292 ARG A C 1
ATOM 2124 O O . ARG A 1 316 ? -15.448 -58.761 -2.574 1.00 23.39 292 ARG A O 1
ATOM 2132 N N . PHE A 1 317 ? -15.127 -60.869 -3.203 1.00 23.13 293 PHE A N 1
ATOM 2133 C CA . PHE A 1 317 ? -14.619 -61.320 -1.914 1.00 21.72 293 PHE A CA 1
ATOM 2134 C C . PHE A 1 317 ? -13.123 -61.022 -1.842 1.00 23.66 293 PHE A C 1
ATOM 2135 O O . PHE A 1 317 ? -12.348 -61.543 -2.628 1.00 24.76 293 PHE A O 1
ATOM 2143 N N . LEU A 1 318 ? -12.727 -60.142 -0.932 1.00 22.44 294 LEU A N 1
ATOM 2144 C CA . LEU A 1 318 ? -11.352 -59.795 -0.757 1.00 21.01 294 LEU A CA 1
ATOM 2145 C C . LEU A 1 318 ? -10.997 -60.385 0.568 1.00 22.92 294 LEU A C 1
ATOM 2146 O O . LEU A 1 318 ? -11.465 -59.911 1.630 1.00 23.07 294 LEU A O 1
ATOM 2151 N N . VAL A 1 319 ? -10.211 -61.467 0.517 1.00 21.20 295 VAL A N 1
ATOM 2152 C CA . VAL A 1 319 ? -9.923 -62.271 1.718 1.00 20.36 295 VAL A CA 1
ATOM 2153 C C . VAL A 1 319 ? -8.405 -62.216 2.010 1.00 20.44 295 VAL A C 1
ATOM 2154 O O . VAL A 1 319 ? -7.562 -62.346 1.093 1.00 18.68 295 VAL A O 1
ATOM 2158 N N . HIS A 1 320 ? -8.068 -62.004 3.275 1.00 18.90 296 HIS A N 1
ATOM 2159 C CA . HIS A 1 320 ? -6.686 -61.914 3.672 1.00 21.04 296 HIS A CA 1
ATOM 2160 C C . HIS A 1 320 ? -5.987 -63.207 3.342 1.00 22.26 296 HIS A C 1
ATOM 2161 O O . HIS A 1 320 ? -6.578 -64.286 3.568 1.00 23.35 296 HIS A O 1
ATOM 2168 N N . ASN A 1 321 ? -4.768 -63.117 2.787 1.00 23.75 297 ASN A N 1
ATOM 2169 C CA . ASN A 1 321 ? -4.064 -64.342 2.285 1.00 25.31 297 ASN A CA 1
ATOM 2170 C C . ASN A 1 321 ? -3.948 -65.507 3.269 1.00 24.91 297 ASN A C 1
ATOM 2171 O O . ASN A 1 321 ? -4.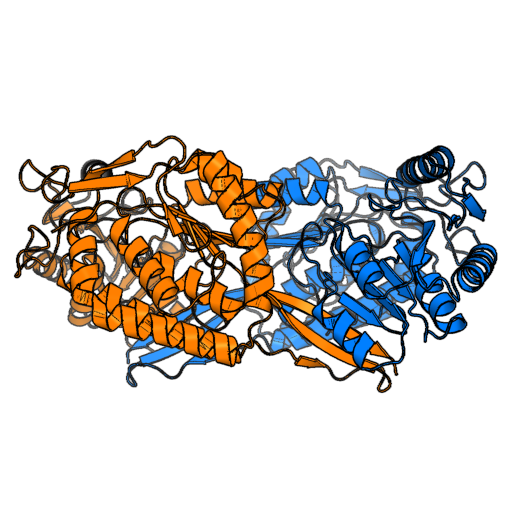028 -66.649 2.867 1.00 25.41 297 ASN A O 1
ATOM 2176 N N . SER A 1 322 ? -3.781 -65.186 4.557 1.00 26.74 298 SER A N 1
ATOM 2177 C CA . SER A 1 322 ? -3.690 -66.175 5.640 1.00 26.66 298 SER A CA 1
ATOM 2178 C C . SER A 1 322 ? -4.863 -67.121 5.722 1.00 26.96 298 SER A C 1
ATOM 2179 O O . SER A 1 322 ? -4.680 -68.268 6.109 1.00 26.88 298 SER A O 1
ATOM 2182 N N . ILE A 1 323 ? -6.059 -66.680 5.301 1.00 26.81 299 ILE A N 1
ATOM 2183 C CA . ILE A 1 323 ? -7.273 -67.520 5.381 1.00 24.96 299 ILE A CA 1
ATOM 2184 C C . ILE A 1 323 ? -8.024 -67.663 4.060 1.00 25.97 299 ILE A C 1
ATOM 2185 O O . ILE A 1 323 ? -9.129 -68.181 4.045 1.00 24.43 299 ILE A O 1
ATOM 2190 N N . ARG A 1 324 ? -7.416 -67.249 2.946 1.00 26.79 300 ARG A N 1
ATOM 2191 C CA . ARG A 1 324 ? -8.074 -67.212 1.627 1.00 29.32 300 ARG A CA 1
ATOM 2192 C C . ARG A 1 324 ? -8.520 -68.572 1.126 1.00 30.96 300 ARG A C 1
ATOM 2193 O O . ARG A 1 324 ? -9.673 -68.764 0.633 1.00 32.59 300 ARG A O 1
ATOM 2201 N N . ASP A 1 325 ? -7.617 -69.526 1.233 1.00 32.85 301 ASP A N 1
ATOM 2202 C CA . ASP A 1 325 ? -7.878 -70.911 0.808 1.00 34.32 301 ASP A CA 1
ATOM 2203 C C . ASP A 1 325 ? -8.968 -71.532 1.673 1.00 29.33 301 ASP A C 1
ATOM 2204 O O . ASP A 1 325 ? -9.898 -72.118 1.125 1.00 28.57 301 ASP A O 1
ATOM 2209 N N . GLU A 1 326 ? -8.865 -71.396 2.999 1.00 27.18 302 GLU A N 1
ATOM 2210 C CA . GLU A 1 326 ? -9.898 -71.918 3.911 1.00 29.38 302 GLU A CA 1
ATOM 2211 C C . GLU A 1 326 ? -11.313 -71.325 3.616 1.00 27.44 302 GLU A C 1
ATOM 2212 O O . GLU A 1 326 ? -12.284 -72.048 3.612 1.00 25.43 302 GLU A O 1
ATOM 2218 N N . PHE A 1 327 ? -11.379 -70.023 3.336 1.00 25.46 303 PHE A N 1
ATOM 2219 C CA . PHE A 1 327 ? -12.591 -69.354 2.963 1.00 24.50 303 PHE A CA 1
ATOM 2220 C C . PHE A 1 327 ? -13.107 -69.879 1.654 1.00 23.20 303 PHE A C 1
ATOM 2221 O O . PHE A 1 327 ? -14.338 -70.168 1.514 1.00 24.59 303 PHE A O 1
ATOM 2229 N N . THR A 1 328 ? -12.211 -70.018 0.681 1.00 23.09 304 THR A N 1
ATOM 2230 C CA . THR A 1 328 ? -12.657 -70.467 -0.651 1.00 24.54 304 THR A CA 1
ATOM 2231 C C . THR A 1 328 ? -13.262 -71.852 -0.584 1.00 23.26 304 THR A C 1
ATOM 2232 O O . THR A 1 328 ? -14.291 -72.068 -1.176 1.00 21.67 304 THR A O 1
ATOM 2236 N N . ARG A 1 329 ? -12.648 -72.770 0.161 1.00 24.06 305 ARG A N 1
ATOM 2237 C CA . ARG A 1 329 ? -13.242 -74.130 0.303 1.00 26.74 305 ARG A CA 1
ATOM 2238 C C . ARG A 1 329 ? -14.636 -74.108 1.001 1.00 28.01 305 ARG A C 1
ATOM 2239 O O . ARG A 1 329 ? -15.552 -74.862 0.608 1.00 26.32 305 ARG A O 1
ATOM 2247 N N . ALA A 1 330 ? -14.798 -73.233 2.015 1.00 27.65 306 ALA A N 1
ATOM 2248 C CA . ALA A 1 330 ? -16.028 -73.234 2.819 1.00 25.60 306 ALA A CA 1
ATOM 2249 C C . ALA A 1 330 ? -17.156 -72.644 2.036 1.00 25.32 306 ALA A C 1
ATOM 2250 O O . ALA A 1 330 ? -18.256 -73.138 2.127 1.00 26.51 306 ALA A O 1
ATOM 2252 N N . LEU A 1 331 ? -16.863 -71.631 1.226 1.00 27.34 307 LEU A N 1
ATOM 2253 C CA . LEU A 1 331 ? -17.825 -71.107 0.226 1.00 27.41 307 LEU A CA 1
ATOM 2254 C C . LEU A 1 331 ? -18.236 -72.111 -0.815 1.00 26.77 307 LEU A C 1
ATOM 2255 O O . LEU A 1 331 ? -19.451 -72.248 -1.155 1.00 28.21 307 LEU A O 1
ATOM 2260 N N . VAL A 1 332 ? -17.271 -72.828 -1.334 1.00 26.80 308 VAL A N 1
ATOM 2261 C CA . VAL A 1 332 ? -17.588 -73.933 -2.263 1.00 26.62 308 VAL A CA 1
ATOM 2262 C C . VAL A 1 332 ? -18.567 -74.921 -1.590 1.00 29.19 308 VAL A C 1
ATOM 2263 O O . VAL A 1 332 ? -19.627 -75.213 -2.162 1.00 25.80 308 VAL A O 1
ATOM 2267 N N . LYS A 1 333 ? -18.243 -75.373 -0.367 1.00 31.31 309 LYS A N 1
ATOM 2268 C CA . LYS A 1 333 ? -19.109 -76.250 0.448 1.00 32.39 309 LYS A CA 1
ATOM 2269 C C . LYS A 1 333 ? -20.555 -75.662 0.628 1.00 31.62 309 LYS A C 1
ATOM 2270 O O . LYS A 1 333 ? -21.551 -76.341 0.419 1.00 27.06 309 LYS A O 1
ATOM 2276 N N . HIS A 1 334 ? -20.673 -74.381 0.956 1.00 31.98 310 HIS A N 1
ATOM 2277 C CA . HIS A 1 334 ? -21.998 -73.724 0.972 1.00 32.35 310 HIS A CA 1
ATOM 2278 C C . HIS A 1 334 ? -22.755 -73.724 -0.397 1.00 30.49 310 HIS A C 1
ATOM 2279 O O . HIS A 1 334 ? -23.900 -74.091 -0.443 1.00 27.94 310 HIS A O 1
ATOM 2286 N N . ALA A 1 335 ? -22.116 -73.332 -1.499 1.00 27.71 311 ALA A N 1
ATOM 2287 C CA . ALA A 1 335 ? -22.733 -73.359 -2.818 1.00 28.67 311 ALA A CA 1
ATOM 2288 C C . ALA A 1 335 ? -23.265 -74.728 -3.198 1.00 29.52 311 ALA A C 1
ATOM 2289 O O . ALA A 1 335 ? -24.402 -74.841 -3.698 1.00 28.76 311 ALA A O 1
ATOM 2291 N N . GLU A 1 336 ? -22.448 -75.753 -2.981 1.00 30.53 312 GLU A N 1
ATOM 2292 C CA . GLU A 1 336 ? -22.826 -77.172 -3.284 1.00 32.78 312 GLU A CA 1
ATOM 2293 C C . GLU A 1 336 ? -23.944 -77.761 -2.407 1.00 31.76 312 GLU A C 1
ATOM 2294 O O . GLU A 1 336 ? -24.531 -78.766 -2.779 1.00 29.24 312 GLU A O 1
ATOM 2300 N N . GLY A 1 337 ? -24.203 -77.156 -1.234 1.00 31.21 313 GLY A N 1
ATOM 2301 C CA . GLY A 1 337 ? -25.294 -77.569 -0.343 1.00 30.85 313 GLY A CA 1
ATOM 2302 C C . GLY A 1 337 ? -26.638 -76.943 -0.692 1.00 30.16 313 GLY A C 1
ATOM 2303 O O . GLY A 1 337 ? -27.619 -77.299 -0.076 1.00 29.64 313 GLY A O 1
ATOM 2304 N N . LEU A 1 338 ? -26.687 -76.026 -1.677 1.00 29.58 314 LEU A N 1
ATOM 2305 C CA . LEU A 1 338 ? -27.944 -75.392 -2.086 1.00 31.36 314 LEU A CA 1
ATOM 2306 C C . LEU A 1 338 ? -28.796 -76.381 -2.842 1.00 31.63 314 LEU A C 1
ATOM 2307 O O . LEU A 1 338 ? -28.324 -77.141 -3.685 1.00 33.97 314 LEU A O 1
ATOM 2312 N N . LYS A 1 339 ? -30.078 -76.346 -2.581 1.00 33.16 315 LYS A N 1
ATOM 2313 C CA . LYS A 1 339 ? -30.985 -77.267 -3.236 1.00 34.70 315 LYS A CA 1
ATOM 2314 C C . LYS A 1 339 ? -31.644 -76.479 -4.387 1.00 27.15 315 LYS A C 1
ATOM 2315 O O . LYS A 1 339 ? -32.478 -75.639 -4.172 1.00 29.17 315 LYS A O 1
ATOM 2321 N N . VAL A 1 340 ? -31.175 -76.718 -5.598 1.00 26.33 316 VAL A N 1
ATOM 2322 C CA . VAL A 1 340 ? -31.705 -76.135 -6.798 1.00 25.41 316 VAL A CA 1
ATOM 2323 C C . VAL A 1 340 ? -33.004 -76.812 -7.148 1.00 27.36 316 VAL A C 1
ATOM 2324 O O . VAL A 1 340 ? -33.102 -78.033 -7.055 1.00 31.82 316 VAL A O 1
ATOM 2328 N N . GLY A 1 341 ? -34.011 -76.026 -7.540 1.00 28.31 317 GLY A N 1
ATOM 2329 C CA . GLY A 1 341 ? -35.359 -76.563 -7.859 1.00 27.10 317 GLY A CA 1
ATOM 2330 C C . GLY A 1 341 ? -36.413 -75.497 -8.110 1.00 26.39 317 GLY A C 1
ATOM 2331 O O . GLY A 1 341 ? -36.137 -74.320 -8.023 1.00 25.45 317 GLY A O 1
ATOM 2332 N N . ASN A 1 342 ? -37.617 -75.928 -8.433 1.00 25.80 318 ASN A N 1
ATOM 2333 C CA . ASN A 1 342 ? -38.739 -75.040 -8.621 1.00 26.42 318 ASN A CA 1
ATOM 2334 C C . ASN A 1 342 ? -38.993 -74.429 -7.234 1.00 26.75 318 ASN A C 1
ATOM 2335 O O . ASN A 1 342 ? -38.919 -75.124 -6.201 1.00 22.81 318 ASN A O 1
ATOM 2340 N N . GLY A 1 343 ? -39.197 -73.104 -7.224 1.00 25.74 319 GLY A N 1
ATOM 2341 C CA . GLY A 1 343 ? -39.318 -72.361 -5.973 1.00 25.03 319 GLY A CA 1
ATOM 2342 C C . GLY A 1 343 ? -40.500 -72.727 -5.093 1.00 26.02 319 GLY A C 1
ATOM 2343 O O . GLY A 1 343 ? -40.485 -72.407 -3.899 1.00 28.49 319 GLY A O 1
ATOM 2344 N N . LEU A 1 344 ? -41.530 -73.349 -5.674 1.00 26.45 320 LEU A N 1
ATOM 2345 C CA . LEU A 1 344 ? -42.722 -73.797 -4.932 1.00 30.15 320 LEU A CA 1
ATOM 2346 C C . LEU A 1 344 ? -42.462 -74.999 -4.011 1.00 32.49 320 LEU A C 1
ATOM 2347 O O . LEU A 1 344 ? -43.242 -75.216 -3.079 1.00 32.85 320 LEU A O 1
ATOM 2352 N N . GLU A 1 345 ? -41.387 -75.758 -4.233 1.00 35.25 321 GLU A N 1
ATOM 2353 C CA . GLU A 1 345 ? -40.997 -76.808 -3.266 1.00 39.35 321 GLU A CA 1
ATOM 2354 C C . GLU A 1 345 ? -40.448 -76.033 -2.057 1.00 38.88 321 GLU A C 1
ATOM 2355 O O . GLU A 1 345 ? -39.607 -75.132 -2.241 1.00 35.20 321 GLU A O 1
ATOM 2361 N N . GLU A 1 346 ? -40.927 -76.349 -0.848 1.00 38.07 322 GLU A N 1
ATOM 2362 C CA . GLU A 1 346 ? -40.500 -75.606 0.339 1.00 37.77 322 GLU A CA 1
ATOM 2363 C C . GLU A 1 346 ? -38.991 -75.763 0.603 1.00 37.62 322 GLU A C 1
ATOM 2364 O O . GLU A 1 346 ? -38.361 -74.791 1.058 1.00 36.07 322 GLU A O 1
ATOM 2370 N N . GLY A 1 347 ? -38.430 -76.940 0.278 1.00 34.05 323 GLY A N 1
ATOM 2371 C CA . GLY A 1 347 ? -36.989 -77.228 0.437 1.00 35.80 323 GLY A CA 1
ATOM 2372 C C . GLY A 1 347 ? -36.005 -76.564 -0.534 1.00 33.61 323 GLY A C 1
ATOM 2373 O O . GLY A 1 347 ? -34.824 -76.520 -0.241 1.00 34.65 323 GLY A O 1
ATOM 2374 N N . THR A 1 348 ? -36.489 -76.036 -1.664 1.00 32.11 324 THR A N 1
ATOM 2375 C CA . THR A 1 348 ? -35.665 -75.314 -2.653 1.00 28.68 324 THR A CA 1
ATOM 2376 C C . THR A 1 348 ? -35.015 -74.095 -2.027 1.00 28.90 324 THR A C 1
ATOM 2377 O O . THR A 1 348 ? -35.702 -73.275 -1.492 1.00 30.10 324 THR A O 1
ATOM 2381 N N . THR A 1 349 ? -33.686 -73.971 -2.108 1.00 28.40 325 THR A N 1
ATOM 2382 C CA . THR A 1 349 ? -32.992 -72.786 -1.565 1.00 28.23 325 THR A CA 1
ATOM 2383 C C . THR A 1 349 ? -32.287 -71.965 -2.664 1.00 28.28 325 THR A C 1
ATOM 2384 O O . THR A 1 349 ? -31.766 -70.921 -2.341 1.00 27.80 325 THR A O 1
ATOM 2388 N N . LEU A 1 350 ? -32.258 -72.451 -3.920 1.00 25.06 326 LEU A N 1
ATOM 2389 C CA . LEU A 1 350 ? -31.844 -71.672 -5.074 1.00 22.95 326 LEU A CA 1
ATOM 2390 C C . LEU A 1 350 ? -32.851 -71.965 -6.157 1.00 24.54 326 LEU A C 1
ATOM 2391 O O . LEU A 1 350 ? -32.971 -73.107 -6.651 1.00 22.09 326 LEU A O 1
ATOM 2396 N N . GLY A 1 351 ? -33.540 -70.931 -6.581 1.00 22.60 327 GLY A N 1
ATOM 2397 C CA . GLY A 1 351 ? -34.533 -71.085 -7.623 1.00 24.14 327 GLY A CA 1
ATOM 2398 C C . GLY A 1 351 ? -33.951 -70.867 -8.992 1.00 22.83 327 GLY A C 1
ATOM 2399 O O . GLY A 1 351 ? -32.733 -70.862 -9.157 1.00 23.13 327 GLY A O 1
ATOM 2400 N N . ALA A 1 352 ? -34.826 -70.773 -9.987 1.00 23.44 328 ALA A N 1
ATOM 2401 C CA . ALA A 1 352 ? -34.393 -70.430 -11.353 1.00 24.54 328 ALA A CA 1
ATOM 2402 C C . ALA A 1 352 ? -34.094 -68.926 -11.442 1.00 23.49 328 ALA A C 1
ATOM 2403 O O . ALA A 1 352 ? -34.684 -68.130 -10.746 1.00 22.41 328 ALA A O 1
ATOM 2405 N N . LEU A 1 353 ? -33.211 -68.532 -12.336 1.00 22.59 329 LEU A N 1
ATOM 2406 C CA . LEU A 1 353 ? -33.033 -67.103 -12.633 1.00 23.79 329 LEU A CA 1
ATOM 2407 C C . LEU A 1 353 ? -34.277 -66.523 -13.275 1.00 24.72 329 LEU A C 1
ATOM 2408 O O . LEU A 1 353 ? -35.055 -67.260 -13.885 1.00 24.23 329 LEU A O 1
ATOM 2413 N N . ALA A 1 354 ? -34.471 -65.212 -13.105 1.00 26.61 330 ALA A N 1
ATOM 2414 C CA . ALA A 1 354 ? -35.727 -64.569 -13.382 1.00 25.62 330 ALA A CA 1
ATOM 2415 C C . ALA A 1 354 ? -36.172 -64.604 -14.850 1.00 26.91 330 ALA A C 1
ATOM 2416 O O . ALA A 1 354 ? -37.398 -64.493 -15.128 1.00 25.30 330 ALA A O 1
ATOM 2418 N N . ASN A 1 355 ? -35.235 -64.797 -15.773 1.00 24.66 331 ASN A N 1
ATOM 2419 C CA . ASN A 1 355 ? -35.573 -64.706 -17.197 1.00 27.12 331 ASN A CA 1
ATOM 2420 C C . ASN A 1 355 ? -34.396 -65.126 -18.058 1.00 25.07 331 ASN A C 1
ATOM 2421 O O . ASN A 1 355 ? -33.269 -65.105 -17.551 1.00 22.09 331 ASN A O 1
ATOM 2426 N N . PRO A 1 356 ? -34.632 -65.415 -19.361 1.00 26.07 332 PRO A N 1
ATOM 2427 C CA . PRO A 1 356 ? -33.581 -66.050 -20.161 1.00 28.15 332 PRO A CA 1
ATOM 2428 C C . PRO A 1 356 ? -32.318 -65.223 -20.392 1.00 29.35 332 PRO A C 1
ATOM 2429 O O . PRO A 1 356 ? -31.287 -65.827 -20.663 1.00 33.53 332 PRO A O 1
ATOM 2433 N N . ARG A 1 357 ? -32.371 -63.899 -20.268 1.00 28.85 333 ARG A N 1
ATOM 2434 C CA . ARG A 1 357 ? -31.180 -63.052 -20.473 1.00 32.43 333 ARG A CA 1
ATOM 2435 C C . ARG A 1 357 ? -30.165 -63.213 -19.362 1.00 32.32 333 ARG A C 1
ATOM 2436 O O . ARG A 1 357 ? -28.974 -62.972 -19.564 1.00 36.57 333 ARG A O 1
ATOM 2444 N N . ARG A 1 358 ? -30.653 -63.543 -18.175 1.00 30.37 334 ARG A N 1
ATOM 2445 C CA . ARG A 1 358 ? -29.792 -63.879 -17.044 1.00 31.62 334 ARG A CA 1
ATOM 2446 C C . ARG A 1 358 ? -28.924 -65.089 -17.337 1.00 29.15 334 ARG A C 1
ATOM 2447 O O . ARG A 1 358 ? -27.775 -65.082 -16.953 1.00 27.63 334 ARG A O 1
ATOM 2455 N N . LEU A 1 359 ? -29.456 -66.120 -17.995 1.00 30.64 335 LEU A N 1
ATOM 2456 C CA . LEU A 1 359 ? -28.598 -67.241 -18.460 1.00 35.01 335 LEU A CA 1
ATOM 2457 C C . LEU A 1 359 ? -27.495 -66.779 -19.416 1.00 34.46 335 LEU A C 1
ATOM 2458 O O . LEU A 1 359 ? -26.317 -67.062 -19.202 1.00 38.28 335 LEU A O 1
ATOM 2463 N N . THR A 1 360 ? -27.883 -66.086 -20.471 1.00 35.53 336 THR A N 1
ATOM 2464 C CA . THR A 1 360 ? -26.931 -65.506 -21.416 1.00 36.58 336 THR A CA 1
ATOM 2465 C C . THR A 1 360 ? -25.856 -64.702 -20.680 1.00 34.42 336 THR A C 1
ATOM 2466 O O . THR A 1 360 ? -24.683 -64.903 -20.886 1.00 32.85 336 THR A O 1
ATOM 2470 N N . ALA A 1 361 ? -26.262 -63.806 -19.784 1.00 32.91 337 ALA A N 1
ATOM 2471 C CA . ALA A 1 361 ? -25.279 -63.003 -19.069 1.00 30.81 337 ALA A CA 1
ATOM 2472 C C . ALA A 1 361 ? -24.387 -63.885 -18.158 1.00 29.78 337 ALA A C 1
ATOM 2473 O O . ALA A 1 361 ? -23.176 -63.667 -18.107 1.00 24.90 337 ALA A O 1
ATOM 2475 N N . MET A 1 362 ? -24.946 -64.906 -17.498 1.00 28.15 338 MET A N 1
ATOM 2476 C CA . MET A 1 362 ? -24.098 -65.774 -16.639 1.00 28.48 338 MET A CA 1
ATOM 2477 C C . MET A 1 362 ? -23.126 -66.577 -17.483 1.00 28.88 338 MET A C 1
ATOM 2478 O O . MET A 1 362 ? -21.955 -66.693 -17.093 1.00 29.80 338 MET A O 1
ATOM 2483 N N . ALA A 1 363 ? -23.583 -67.102 -18.629 1.00 28.82 339 ALA A N 1
ATOM 2484 C CA . ALA A 1 363 ? -22.686 -67.777 -19.592 1.00 30.82 339 ALA A CA 1
ATOM 2485 C C . ALA A 1 363 ? -21.549 -66.862 -19.989 1.00 29.12 339 ALA A C 1
ATOM 2486 O O . ALA A 1 363 ? -20.368 -67.238 -19.932 1.00 31.78 339 ALA A O 1
ATOM 2488 N N . SER A 1 364 ? -21.873 -65.644 -20.355 1.00 30.28 340 SER A N 1
ATOM 2489 C CA . SER A 1 364 ? -20.801 -64.688 -20.716 1.00 30.66 340 SER A CA 1
ATOM 2490 C C . SER A 1 364 ? -19.779 -64.402 -19.561 1.00 29.24 340 SER A C 1
ATOM 2491 O O . SER A 1 364 ? -18.578 -64.417 -19.792 1.00 26.17 340 SER A O 1
ATOM 2494 N N . VAL A 1 365 ? -20.256 -64.128 -18.344 1.00 29.11 341 VAL A N 1
ATOM 2495 C CA . VAL A 1 365 ? -19.349 -63.876 -17.181 1.00 31.68 341 VAL A CA 1
ATOM 2496 C C . VAL A 1 365 ? -18.411 -65.046 -16.915 1.00 29.92 341 VAL A C 1
ATOM 2497 O O . VAL A 1 365 ? -17.219 -64.841 -16.677 1.00 29.55 341 VAL A O 1
ATOM 2501 N N . ILE A 1 366 ? -18.940 -66.267 -16.954 1.00 32.95 342 ILE A N 1
ATOM 2502 C CA . ILE A 1 366 ? -18.126 -67.485 -16.692 1.00 33.99 342 ILE A CA 1
ATOM 2503 C C . ILE A 1 366 ? -17.098 -67.784 -17.820 1.00 36.11 342 ILE A C 1
ATOM 2504 O O . ILE A 1 366 ? -15.944 -68.191 -17.510 1.00 32.73 342 ILE A O 1
ATOM 2509 N N . ASP A 1 367 ? -17.504 -67.601 -19.081 1.00 34.14 343 ASP A N 1
ATOM 2510 C CA . ASP A 1 367 ? -16.574 -67.702 -20.231 1.00 37.51 343 ASP A CA 1
ATOM 2511 C C . ASP A 1 367 ? -15.358 -66.776 -20.101 1.00 34.73 343 ASP A C 1
ATOM 2512 O O . ASP A 1 367 ? -14.185 -67.206 -20.209 1.00 34.78 343 ASP A O 1
ATOM 2517 N N . ASN A 1 368 ? -15.648 -65.504 -19.856 1.00 30.99 344 ASN A N 1
ATOM 2518 C CA . ASN A 1 368 ? -14.611 -64.532 -19.689 1.00 30.67 344 ASN A CA 1
ATOM 2519 C C . ASN A 1 368 ? -13.687 -64.891 -18.530 1.00 29.76 344 ASN A C 1
ATOM 2520 O O . ASN A 1 368 ? -12.466 -64.838 -18.699 1.00 27.20 344 ASN A O 1
ATOM 2525 N N . ALA A 1 369 ? -14.243 -65.374 -17.413 1.00 29.50 345 ALA A N 1
ATOM 2526 C CA . ALA A 1 369 ? -13.407 -65.818 -16.307 1.00 29.47 345 ALA A CA 1
ATOM 2527 C C . ALA A 1 369 ? -12.415 -66.935 -16.736 1.00 30.32 345 ALA A C 1
ATOM 2528 O O . ALA A 1 369 ? -11.217 -66.862 -16.420 1.00 26.22 345 ALA A O 1
ATOM 2530 N N . ARG A 1 370 ? -12.927 -67.976 -17.391 1.00 33.48 346 ARG A N 1
ATOM 2531 C CA . ARG A 1 370 ? -12.087 -69.083 -17.836 1.00 36.56 346 ARG A CA 1
ATOM 2532 C C . ARG A 1 370 ? -10.975 -68.569 -18.779 1.00 39.43 346 ARG A C 1
ATOM 2533 O O . ARG A 1 370 ? -9.780 -68.786 -18.532 1.00 45.90 346 ARG A O 1
ATOM 2541 N N . LYS A 1 371 ? -11.396 -67.856 -19.815 1.00 38.70 347 LYS A N 1
ATOM 2542 C CA . LYS A 1 371 ? -10.517 -67.163 -20.763 1.00 40.54 347 LYS A CA 1
ATOM 2543 C C . LYS A 1 371 ? -9.399 -66.290 -20.137 1.00 39.88 347 LYS A C 1
ATOM 2544 O O . LYS A 1 371 ? -8.263 -66.311 -20.621 1.00 37.20 347 LYS A O 1
ATOM 2550 N N . VAL A 1 372 ? -9.669 -65.543 -19.058 1.00 34.47 348 VAL A N 1
ATOM 2551 C CA . VAL A 1 372 ? -8.569 -64.763 -18.449 1.00 31.83 348 VAL A CA 1
ATOM 2552 C C . VAL A 1 372 ? -7.705 -65.518 -17.408 1.00 29.71 348 VAL A C 1
ATOM 2553 O O . VAL A 1 372 ? -6.844 -64.910 -16.808 1.00 32.37 348 VAL A O 1
ATOM 2557 N N . GLY A 1 373 ? -7.901 -66.823 -17.224 1.00 30.88 349 GLY A N 1
ATOM 2558 C CA . GLY A 1 373 ? -7.070 -67.630 -16.344 1.00 29.83 349 GLY A CA 1
ATOM 2559 C C . GLY A 1 373 ? -7.611 -67.801 -14.918 1.00 30.96 349 GLY A C 1
ATOM 2560 O O . GLY A 1 373 ? -6.870 -68.272 -14.037 1.00 27.24 349 GLY A O 1
ATOM 2561 N N . ALA A 1 374 ? -8.879 -67.433 -14.662 1.00 27.88 350 ALA A N 1
ATOM 2562 C CA . ALA A 1 374 ? -9.474 -67.675 -13.316 1.00 28.11 350 ALA A CA 1
ATOM 2563 C C . ALA A 1 374 ? -9.820 -69.136 -13.212 1.00 27.41 350 ALA A C 1
ATOM 2564 O O . ALA A 1 374 ? -9.905 -69.823 -14.233 1.00 30.46 350 ALA A O 1
ATOM 2566 N N . SER A 1 375 ? -9.963 -69.643 -11.989 1.00 28.85 351 SER A N 1
ATOM 2567 C CA . SER A 1 375 ? -10.385 -71.036 -11.789 1.00 30.94 351 SER A CA 1
ATOM 2568 C C . SER A 1 375 ? -11.863 -71.123 -11.388 1.00 30.92 351 SER A C 1
ATOM 2569 O O . SER A 1 375 ? -12.311 -70.400 -10.476 1.00 31.57 351 SER A O 1
ATOM 2572 N N . ILE A 1 376 ? -12.616 -72.003 -12.036 1.00 30.37 352 ILE A N 1
ATOM 2573 C CA . ILE A 1 376 ? -14.005 -72.188 -11.678 1.00 34.26 352 ILE A CA 1
ATOM 2574 C C . ILE A 1 376 ? -13.957 -73.272 -10.606 1.00 33.85 352 ILE A C 1
ATOM 2575 O O . ILE A 1 376 ? -13.696 -74.398 -10.912 1.00 34.41 352 ILE A O 1
ATOM 2580 N N . GLU A 1 377 ? -14.175 -72.907 -9.349 1.00 36.58 353 GLU A N 1
ATOM 2581 C CA . GLU A 1 377 ? -14.046 -73.831 -8.204 1.00 34.87 353 GLU A CA 1
ATOM 2582 C C . GLU A 1 377 ? -15.207 -74.800 -8.051 1.00 32.64 353 GLU A C 1
ATOM 2583 O O . GLU A 1 377 ? -14.987 -75.932 -7.614 1.00 33.47 353 GLU A O 1
ATOM 2589 N N . THR A 1 378 ? -16.419 -74.322 -8.348 1.00 30.16 354 THR A N 1
ATOM 2590 C CA . THR A 1 378 ? -17.649 -75.129 -8.413 1.00 29.07 354 THR A CA 1
ATOM 2591 C C . THR A 1 378 ? -18.672 -74.476 -9.357 1.00 28.76 354 THR A C 1
ATOM 2592 O O . THR A 1 378 ? -18.671 -73.256 -9.503 1.00 32.55 354 THR A O 1
ATOM 2596 N N . GLY A 1 379 ? -19.572 -75.265 -9.953 1.00 28.14 355 GLY A N 1
ATOM 2597 C CA . GLY A 1 379 ? -20.664 -74.730 -10.754 1.00 28.67 355 GLY A CA 1
ATOM 2598 C C . GLY A 1 379 ? -20.191 -74.337 -12.158 1.00 29.88 355 GLY A C 1
ATOM 2599 O O . GLY A 1 379 ? -19.355 -75.020 -12.735 1.00 30.10 355 GLY A O 1
ATOM 2600 N N . GLY A 1 380 ? -20.724 -73.240 -12.679 1.00 27.33 356 GLY A N 1
ATOM 2601 C CA . GLY A 1 380 ? -20.246 -72.635 -13.913 1.00 31.57 356 GLY A CA 1
ATOM 2602 C C . GLY A 1 380 ? -21.015 -72.966 -15.171 1.00 32.27 356 GLY A C 1
ATOM 2603 O O . GLY A 1 380 ? -20.593 -72.571 -16.299 1.00 30.75 356 GLY A O 1
ATOM 2604 N N . GLU A 1 381 ? -22.165 -73.618 -14.956 1.00 34.95 357 GLU A N 1
ATOM 2605 C CA . GLU A 1 381 ? -22.989 -74.218 -15.989 1.00 38.88 357 GLU A CA 1
ATOM 2606 C C . GLU A 1 381 ? -24.488 -74.086 -15.711 1.00 36.47 357 GLU A C 1
ATOM 2607 O O . GLU A 1 381 ? -24.955 -74.056 -14.547 1.00 32.27 357 GLU A O 1
ATOM 2613 N N . ARG A 1 382 ? -25.223 -73.978 -16.817 1.00 33.48 358 ARG A N 1
ATOM 2614 C CA . ARG A 1 382 ? -26.647 -74.206 -16.854 1.00 32.29 358 ARG A CA 1
ATOM 2615 C C . ARG A 1 382 ? -27.005 -75.618 -16.366 1.00 34.01 358 ARG A C 1
ATOM 2616 O O . ARG A 1 382 ? -26.290 -76.588 -16.679 1.00 34.99 358 ARG A O 1
ATOM 2624 N N . ILE A 1 383 ? -28.140 -75.757 -15.686 1.00 30.98 359 ILE A N 1
ATOM 2625 C CA . ILE A 1 383 ? -28.585 -77.049 -15.175 1.00 33.54 359 ILE A CA 1
ATOM 2626 C C . ILE A 1 383 ? -29.845 -77.381 -15.933 1.00 36.70 359 ILE A C 1
ATOM 2627 O O . ILE A 1 383 ? -30.755 -76.579 -15.948 1.00 35.89 359 ILE A O 1
ATOM 2632 N N . GLY A 1 384 ? -29.909 -78.565 -16.549 1.00 42.53 360 GLY A N 1
ATOM 2633 C CA . GLY A 1 384 ? -31.087 -78.978 -17.355 1.00 44.03 360 GLY A CA 1
ATOM 2634 C C . GLY A 1 384 ? -31.120 -78.178 -18.652 1.00 43.95 360 GLY A C 1
ATOM 2635 O O . GLY A 1 384 ? -30.169 -77.462 -18.932 1.00 37.10 360 GLY A O 1
ATOM 2636 N N . SER A 1 385 ? -32.218 -78.302 -19.409 1.00 46.50 361 SER A N 1
ATOM 2637 C CA . SER A 1 385 ? -32.449 -77.569 -20.677 1.00 52.36 361 SER A CA 1
ATOM 2638 C C . SER A 1 385 ? -33.869 -76.956 -20.766 1.00 53.45 361 SER A C 1
ATOM 2639 O O . SER A 1 385 ? -34.372 -76.679 -21.859 1.00 45.82 361 SER A O 1
ATOM 2642 N N . GLU A 1 386 ? -34.472 -76.738 -19.590 1.00 54.03 362 GLU A N 1
ATOM 2643 C CA . GLU A 1 386 ? -35.782 -76.149 -19.406 1.00 54.49 362 GLU A CA 1
ATOM 2644 C C . GLU A 1 386 ? -35.712 -75.177 -18.206 1.00 47.54 362 GLU A C 1
ATOM 2645 O O . GLU A 1 386 ? -35.104 -75.478 -17.169 1.00 41.96 362 GLU A O 1
ATOM 2651 N N . GLY A 1 387 ? -36.331 -74.016 -18.349 1.00 40.54 363 GLY A N 1
ATOM 2652 C CA . GLY A 1 387 ? -36.284 -73.004 -17.320 1.00 41.67 363 GLY A CA 1
ATOM 2653 C C . GLY A 1 387 ? -34.935 -72.307 -17.313 1.00 39.48 363 GLY A C 1
ATOM 2654 O O . GLY A 1 387 ? -34.137 -72.516 -18.213 1.00 39.56 363 GLY A O 1
ATOM 2655 N N . ASN A 1 388 ? -34.678 -71.491 -16.293 1.00 33.79 364 ASN A N 1
ATOM 2656 C CA . ASN A 1 388 ? -33.461 -70.697 -16.243 1.00 32.00 364 ASN A CA 1
ATOM 2657 C C . ASN A 1 388 ? -32.601 -71.068 -15.077 1.00 31.46 364 ASN A C 1
ATOM 2658 O O . ASN A 1 388 ? -32.187 -70.207 -14.330 1.00 34.88 364 ASN A O 1
ATOM 2663 N N . PHE A 1 389 ? -32.315 -72.350 -14.907 1.00 30.14 365 PHE A N 1
ATOM 2664 C CA . PHE A 1 389 ? -31.503 -72.777 -13.787 1.00 29.67 365 PHE A CA 1
ATOM 2665 C C . PHE A 1 389 ? -30.001 -72.667 -14.155 1.00 31.37 365 PHE A C 1
ATOM 2666 O O . PHE A 1 389 ? -29.546 -73.179 -15.204 1.00 26.85 365 PHE A O 1
ATOM 2674 N N . PHE A 1 390 ? -29.265 -71.930 -13.324 1.00 27.10 366 PHE A N 1
ATOM 2675 C CA . PHE A 1 390 ? -27.822 -71.847 -13.428 1.00 27.32 366 PHE A CA 1
ATOM 2676 C C . PHE A 1 390 ? -27.241 -72.253 -12.099 1.00 27.99 366 PHE A C 1
ATOM 2677 O O . PHE A 1 390 ? -27.816 -71.993 -11.045 1.00 31.44 366 PHE A O 1
ATOM 2685 N N . ALA A 1 391 ? -26.077 -72.866 -12.165 1.00 28.05 367 ALA A N 1
ATOM 2686 C CA . ALA A 1 391 ? -25.454 -73.473 -11.024 1.00 26.45 367 ALA A CA 1
ATOM 2687 C C . ALA A 1 391 ? -24.755 -72.453 -10.199 1.00 24.24 367 ALA A C 1
ATOM 2688 O O . ALA A 1 391 ? -24.137 -71.579 -10.764 1.00 20.68 367 ALA A O 1
ATOM 2690 N N . PRO A 1 392 ? -24.841 -72.570 -8.850 1.00 26.24 368 PRO A N 1
ATOM 2691 C CA . PRO A 1 392 ? -24.147 -71.624 -7.974 1.00 27.26 368 PRO A CA 1
ATOM 2692 C C . PRO A 1 392 ? -22.675 -71.795 -8.185 1.00 25.93 368 PRO A C 1
ATOM 2693 O O . PRO A 1 392 ? -22.208 -72.916 -8.213 1.00 25.81 368 PRO A O 1
ATOM 2697 N N . THR A 1 393 ? -21.973 -70.691 -8.397 1.00 26.92 369 THR A N 1
ATOM 2698 C CA . THR A 1 393 ? -20.619 -70.698 -8.962 1.00 26.48 369 THR A CA 1
ATOM 2699 C C . THR A 1 393 ? -19.647 -69.891 -8.093 1.00 26.32 369 THR A C 1
ATOM 2700 O O . THR A 1 393 ? -20.007 -68.804 -7.617 1.00 26.12 369 THR A O 1
ATOM 2704 N N . VAL A 1 394 ? -18.444 -70.424 -7.849 1.00 23.46 370 VAL A N 1
ATOM 2705 C CA . VAL A 1 394 ? -17.421 -69.711 -7.104 1.00 21.74 370 VAL A CA 1
ATOM 2706 C C . VAL A 1 394 ? -16.155 -69.682 -7.981 1.00 23.97 370 VAL A C 1
ATOM 2707 O O . VAL A 1 394 ? -15.707 -70.747 -8.414 1.00 21.88 370 VAL A O 1
ATOM 2711 N N . ILE A 1 395 ? -15.615 -68.475 -8.250 1.00 25.48 371 ILE A N 1
ATOM 2712 C CA . ILE A 1 395 ? -14.448 -68.239 -9.066 1.00 26.91 371 ILE A CA 1
ATOM 2713 C C . ILE A 1 395 ? -13.342 -67.743 -8.130 1.00 29.62 371 ILE A C 1
ATOM 2714 O O . ILE A 1 395 ? -13.551 -66.895 -7.286 1.00 33.14 371 ILE A O 1
ATOM 2719 N N . ALA A 1 396 ? -12.165 -68.321 -8.250 1.00 30.39 372 ALA A N 1
ATOM 2720 C CA . ALA A 1 396 ? -11.029 -67.930 -7.439 1.00 29.38 372 ALA A CA 1
ATOM 2721 C C . ALA A 1 396 ? -9.909 -67.568 -8.395 1.00 31.01 372 ALA A C 1
ATOM 2722 O O . ALA A 1 396 ? -10.041 -67.769 -9.626 1.00 26.91 372 ALA A O 1
ATOM 2724 N N . ASN A 1 397 ? -8.812 -67.054 -7.832 1.00 34.12 373 ASN A N 1
ATOM 2725 C CA . ASN A 1 397 ? -7.632 -66.672 -8.615 1.00 36.07 373 ASN A CA 1
ATOM 2726 C C . ASN A 1 397 ? -8.048 -65.690 -9.713 1.00 33.28 373 ASN A C 1
ATOM 2727 O O . ASN A 1 397 ? -7.712 -65.832 -10.868 1.00 31.49 373 ASN A O 1
ATOM 2732 N N . VAL A 1 398 ? -8.858 -64.718 -9.340 1.00 32.40 374 VAL A N 1
ATOM 2733 C CA . VAL A 1 398 ? -9.522 -63.870 -10.335 1.00 34.20 374 VAL A CA 1
ATOM 2734 C C . VAL A 1 398 ? -8.632 -62.681 -10.590 1.00 32.13 374 VAL A C 1
ATOM 2735 O O . VAL A 1 398 ? -8.400 -61.945 -9.653 1.00 30.06 374 VAL A O 1
ATOM 2739 N N . PRO A 1 399 ? -8.147 -62.476 -11.847 1.00 32.63 375 PRO A N 1
ATOM 2740 C CA . PRO A 1 399 ? -7.405 -61.229 -12.120 1.00 31.88 375 PRO A CA 1
ATOM 2741 C C . PRO A 1 399 ? -8.298 -59.985 -12.134 1.00 30.72 375 PRO A C 1
ATOM 2742 O O . PRO A 1 399 ? -9.504 -60.100 -12.317 1.00 32.14 375 PRO A O 1
ATOM 2746 N N . LEU A 1 400 ? -7.705 -58.810 -11.985 1.00 31.22 376 LEU A N 1
ATOM 2747 C CA . LEU A 1 400 ? -8.464 -57.563 -11.878 1.00 32.31 376 LEU A CA 1
ATOM 2748 C C . LEU A 1 400 ? -9.168 -57.098 -13.170 1.00 36.24 376 LEU A C 1
ATOM 2749 O O . LEU A 1 400 ? -10.139 -56.343 -13.101 1.00 32.72 376 LEU A O 1
ATOM 2754 N N . ASP A 1 401 ? -8.720 -57.573 -14.333 1.00 39.59 377 ASP A N 1
ATOM 2755 C CA . ASP A 1 401 ? -9.406 -57.271 -15.619 1.00 39.31 377 ASP A CA 1
ATOM 2756 C C . ASP A 1 401 ? -10.599 -58.226 -15.972 1.00 34.31 377 ASP A C 1
ATOM 2757 O O . ASP A 1 401 ? -11.276 -58.030 -16.967 1.00 37.56 377 ASP A O 1
ATOM 2762 N N . ALA A 1 402 ? -10.862 -59.240 -15.149 1.00 29.40 378 ALA A N 1
ATOM 2763 C CA . ALA A 1 402 ? -12.003 -60.130 -15.350 1.00 28.29 378 ALA A CA 1
ATOM 2764 C C . ALA A 1 402 ? -13.316 -59.343 -15.239 1.00 27.12 378 ALA A C 1
ATOM 2765 O O . ALA A 1 402 ? -13.429 -58.457 -14.360 1.00 24.90 378 ALA A O 1
ATOM 2767 N N . ASP A 1 403 ? -14.207 -59.552 -16.208 1.00 24.57 379 ASP A N 1
ATOM 2768 C CA . ASP A 1 403 ? -15.580 -59.079 -16.196 1.00 24.93 379 ASP A CA 1
ATOM 2769 C C . ASP A 1 403 ? -16.282 -59.176 -14.849 1.00 25.80 379 ASP A C 1
ATOM 2770 O O . ASP A 1 403 ? -16.808 -58.168 -14.375 1.00 27.42 379 ASP A O 1
ATOM 2775 N N . VAL A 1 404 ? -16.279 -60.340 -14.216 1.00 22.67 380 VAL A N 1
ATOM 2776 C CA . VAL A 1 404 ? -16.835 -60.463 -12.877 1.00 24.12 380 VAL A CA 1
ATOM 2777 C C . VAL A 1 404 ? -16.310 -59.486 -11.800 1.00 26.51 380 VAL A C 1
ATOM 2778 O O . VAL A 1 404 ? -16.969 -59.322 -10.771 1.00 28.17 380 VAL A O 1
ATOM 2782 N N . PHE A 1 405 ? -15.147 -58.864 -12.030 1.00 27.28 381 PHE A N 1
ATOM 2783 C CA . PHE A 1 405 ? -14.495 -57.964 -11.067 1.00 27.59 381 PHE A CA 1
ATOM 2784 C C . PHE A 1 405 ? -14.590 -56.502 -11.532 1.00 28.15 381 PHE A C 1
ATOM 2785 O O . PHE A 1 405 ? -13.990 -55.599 -10.916 1.00 28.82 381 PHE A O 1
ATOM 2793 N N . ASN A 1 406 ? -15.410 -56.268 -12.569 1.00 26.23 382 ASN A N 1
ATOM 2794 C CA . ASN A 1 406 ? -15.663 -54.925 -13.153 1.00 27.30 382 ASN A CA 1
ATOM 2795 C C . ASN A 1 406 ? -17.150 -54.604 -13.436 1.00 30.95 382 ASN A C 1
ATOM 2796 O O . ASN A 1 406 ? -17.587 -53.520 -13.089 1.00 34.25 382 ASN A O 1
ATOM 2801 N N . ASN A 1 407 ? -17.892 -55.528 -14.058 1.00 30.04 383 ASN A N 1
ATOM 2802 C CA . ASN A 1 407 ? -19.302 -55.371 -14.362 1.00 30.22 383 ASN A CA 1
ATOM 2803 C C . ASN A 1 407 ? -20.138 -56.123 -13.300 1.00 30.79 383 ASN A C 1
ATOM 2804 O O . ASN A 1 407 ? -19.708 -57.141 -12.754 1.00 32.38 383 ASN A O 1
ATOM 2809 N N . GLU A 1 408 ? -21.315 -55.614 -12.980 1.00 31.09 384 GLU A N 1
ATOM 2810 C CA . GLU A 1 408 ? -22.170 -56.223 -11.942 1.00 33.17 384 GLU A CA 1
ATOM 2811 C C . GLU A 1 408 ? -22.695 -57.572 -12.519 1.00 31.62 384 GLU A C 1
ATOM 2812 O O . GLU A 1 408 ? -23.306 -57.585 -13.605 1.00 34.15 384 GLU A O 1
ATOM 2818 N N . PRO A 1 409 ? -22.408 -58.699 -11.843 1.00 27.99 385 PRO A N 1
ATOM 2819 C CA . PRO A 1 409 ? -22.898 -59.970 -12.420 1.00 29.55 385 PRO A CA 1
ATOM 2820 C C . PRO A 1 409 ? -24.406 -60.204 -12.204 1.00 29.69 385 PRO A C 1
ATOM 2821 O O . PRO A 1 409 ? -25.054 -60.725 -13.099 1.00 29.91 385 PRO A O 1
ATOM 2825 N N . PHE A 1 410 ? -24.944 -59.811 -11.043 1.00 31.64 386 PHE A N 1
ATOM 2826 C CA . PHE A 1 410 ? -26.396 -59.891 -10.763 1.00 30.23 386 PHE A CA 1
ATOM 2827 C C . PHE A 1 410 ? -26.872 -61.327 -10.983 1.00 28.22 386 PHE A C 1
ATOM 2828 O O . PHE A 1 410 ? -27.803 -61.602 -11.743 1.00 27.99 386 PHE A O 1
ATOM 2836 N N . GLY A 1 411 ? -26.193 -62.241 -10.328 1.00 27.46 387 GLY A N 1
ATOM 2837 C CA . GLY A 1 411 ? -26.422 -63.660 -10.538 1.00 29.29 387 GLY A CA 1
ATOM 2838 C C . GLY A 1 411 ? -25.558 -64.473 -9.583 1.00 29.98 387 GLY A C 1
ATOM 2839 O O . GLY A 1 411 ? -24.771 -63.907 -8.813 1.00 30.00 387 GLY A O 1
ATOM 2840 N N . PRO A 1 412 ? -25.706 -65.807 -9.595 1.00 27.85 388 PRO A N 1
ATOM 2841 C CA . PRO A 1 412 ? -25.222 -66.597 -8.419 1.00 24.69 388 PRO A CA 1
ATOM 2842 C C . PRO A 1 412 ? -23.747 -66.965 -8.532 1.00 26.74 388 PRO A C 1
ATOM 2843 O O . PRO A 1 412 ? -23.401 -68.159 -8.548 1.00 25.07 388 PRO A O 1
ATOM 2847 N N . VAL A 1 413 ? -22.898 -65.926 -8.593 1.00 26.29 389 VAL A N 1
ATOM 2848 C CA . VAL A 1 413 ? -21.462 -66.039 -8.829 1.00 27.51 389 VAL A CA 1
ATOM 2849 C C . VAL A 1 413 ? -20.741 -65.215 -7.805 1.00 25.82 389 VAL A C 1
ATOM 2850 O O . VAL A 1 413 ? -21.027 -64.036 -7.675 1.00 27.29 389 VAL A O 1
ATOM 2854 N N . ALA A 1 414 ? -19.822 -65.854 -7.105 1.00 24.76 390 ALA A N 1
ATOM 2855 C CA . ALA A 1 414 ? -18.818 -65.208 -6.250 1.00 26.33 390 ALA A CA 1
ATOM 2856 C C . ALA A 1 414 ? -17.409 -65.281 -6.886 1.00 24.87 390 ALA A C 1
ATOM 2857 O O . ALA A 1 414 ? -17.039 -66.300 -7.447 1.00 24.14 390 ALA A O 1
ATOM 2859 N N . ALA A 1 415 ? -16.613 -64.240 -6.695 1.00 25.49 391 ALA A N 1
ATOM 2860 C CA . ALA A 1 415 ? -15.257 -64.068 -7.278 1.00 25.29 391 ALA A CA 1
ATOM 2861 C C . ALA A 1 415 ? -14.314 -63.758 -6.116 1.00 25.49 391 ALA A C 1
ATOM 2862 O O . ALA A 1 415 ? -14.569 -62.819 -5.364 1.00 24.63 391 ALA A O 1
ATOM 2864 N N . ILE A 1 416 ? -13.272 -64.548 -5.926 1.00 25.19 392 ILE A N 1
ATOM 2865 C CA . ILE A 1 416 ? -12.423 -64.404 -4.743 1.00 27.26 392 ILE A CA 1
ATOM 2866 C C . ILE A 1 416 ? -11.046 -63.958 -5.185 1.00 27.20 392 ILE A C 1
ATOM 2867 O O . ILE A 1 416 ? -10.545 -64.488 -6.174 1.00 27.22 392 ILE A O 1
ATOM 2872 N N . ARG A 1 417 ? -10.482 -62.960 -4.487 1.00 26.96 393 ARG A N 1
ATOM 2873 C CA . ARG A 1 417 ? -9.052 -62.616 -4.510 1.00 26.59 393 ARG A CA 1
ATOM 2874 C C . ARG A 1 417 ? -8.505 -62.421 -3.105 1.00 27.32 393 ARG A C 1
ATOM 2875 O O . ARG A 1 417 ? -9.239 -62.042 -2.189 1.00 25.82 393 ARG A O 1
ATOM 2883 N N . GLY A 1 418 ? -7.193 -62.596 -2.972 1.00 26.22 394 GLY A N 1
ATOM 2884 C CA . GLY A 1 418 ? -6.493 -62.306 -1.752 1.00 25.79 394 GLY A CA 1
ATOM 2885 C C . GLY A 1 418 ? -5.989 -60.900 -1.578 1.00 27.62 394 GLY A C 1
ATOM 2886 O O . GLY A 1 418 ? -5.877 -60.154 -2.549 1.00 28.84 394 GLY A O 1
ATOM 2887 N N . PHE A 1 419 ? -5.654 -60.543 -0.326 1.00 25.70 395 PHE A N 1
ATOM 2888 C CA . PHE A 1 419 ? -4.810 -59.383 -0.049 1.00 23.95 395 PHE A CA 1
ATOM 2889 C C . PHE A 1 419 ? -3.938 -59.635 1.158 1.00 25.78 395 PHE A C 1
ATOM 2890 O O . PHE A 1 419 ? -4.252 -60.509 2.012 1.00 25.20 395 PHE A O 1
ATOM 2898 N N . ASP A 1 420 ? -2.843 -58.875 1.228 1.00 28.48 396 ASP A N 1
ATOM 2899 C CA . ASP A 1 420 ? -1.941 -58.870 2.419 1.00 35.81 396 ASP A CA 1
ATOM 2900 C C . ASP A 1 420 ? -2.392 -57.739 3.366 1.00 31.42 396 ASP A C 1
ATOM 2901 O O . ASP A 1 420 ? -2.837 -58.045 4.441 1.00 28.61 396 ASP A O 1
ATOM 2906 N N . LYS A 1 421 ? -2.382 -56.486 2.887 1.00 30.43 397 LYS A N 1
ATOM 2907 C CA . LYS A 1 421 ? -2.614 -55.276 3.672 1.00 32.27 397 LYS A CA 1
ATOM 2908 C C . LYS A 1 421 ? -4.050 -54.735 3.534 1.00 29.78 397 LYS A C 1
ATOM 2909 O O . LYS A 1 421 ? -4.538 -54.503 2.426 1.00 25.78 397 LYS A O 1
ATOM 2915 N N . LEU A 1 422 ? -4.710 -54.535 4.670 1.00 28.33 398 LEU A N 1
ATOM 2916 C CA . LEU A 1 422 ? -6.070 -53.971 4.694 1.00 30.55 398 LEU A CA 1
ATOM 2917 C C . LEU A 1 422 ? -6.251 -52.739 3.804 1.00 30.30 398 LEU A C 1
ATOM 2918 O O . LEU A 1 422 ? -7.311 -52.569 3.219 1.00 29.76 398 LEU A O 1
ATOM 2923 N N . GLU A 1 423 ? -5.221 -51.919 3.681 1.00 32.26 399 GLU A N 1
ATOM 2924 C CA . GLU A 1 423 ? -5.273 -50.693 2.858 1.00 37.08 399 GLU A CA 1
ATOM 2925 C C . GLU A 1 423 ? -5.370 -51.051 1.362 1.00 32.69 399 GLU A C 1
ATOM 2926 O O . GLU A 1 423 ? -5.872 -50.281 0.571 1.00 30.03 399 GLU A O 1
ATOM 2932 N N . GLU A 1 424 ? -4.834 -52.191 0.961 1.00 32.00 400 GLU A N 1
ATOM 2933 C CA . GLU A 1 424 ? -4.965 -52.585 -0.410 1.00 34.16 400 GLU A CA 1
ATOM 2934 C C . GLU A 1 424 ? -6.363 -53.161 -0.670 1.00 30.00 400 GLU A C 1
ATOM 2935 O O . GLU A 1 424 ? -6.895 -53.007 -1.756 1.00 26.44 400 GLU A O 1
ATOM 2941 N N . ALA A 1 425 ? -6.960 -53.823 0.317 1.00 27.17 401 ALA A N 1
ATOM 2942 C CA . ALA A 1 425 ? -8.345 -54.275 0.164 1.00 25.51 401 ALA A CA 1
ATOM 2943 C C . ALA A 1 425 ? -9.277 -53.114 -0.038 1.00 25.18 401 ALA A C 1
ATOM 2944 O O . ALA A 1 425 ? -10.136 -53.178 -0.893 1.00 26.01 401 ALA A O 1
ATOM 2946 N N . ILE A 1 426 ? -9.109 -52.070 0.784 1.00 24.39 402 ILE A N 1
ATOM 2947 C CA . ILE A 1 426 ? -9.911 -50.867 0.694 1.00 25.00 402 ILE A CA 1
ATOM 2948 C C . ILE A 1 426 ? -9.791 -50.200 -0.676 1.00 24.17 402 ILE A C 1
ATOM 2949 O O . ILE A 1 426 ? -10.780 -49.961 -1.297 1.00 28.13 402 ILE A O 1
ATOM 2954 N N . ALA A 1 427 ? -8.589 -49.946 -1.173 1.00 24.26 403 ALA A N 1
ATOM 2955 C CA . ALA A 1 427 ? -8.415 -49.379 -2.540 1.00 23.96 403 ALA A CA 1
ATOM 2956 C C . ALA A 1 427 ? -9.083 -50.218 -3.630 1.00 24.96 403 ALA A C 1
ATOM 2957 O O . ALA A 1 427 ? -9.694 -49.672 -4.549 1.00 22.66 403 ALA A O 1
ATOM 2959 N N . GLU A 1 428 ? -8.997 -51.540 -3.523 1.00 26.36 404 GLU A N 1
ATOM 2960 C CA . GLU A 1 428 ? -9.695 -52.398 -4.495 1.00 26.84 404 GLU A CA 1
ATOM 2961 C C . GLU A 1 428 ? -11.224 -52.196 -4.391 1.00 25.42 404 GLU A C 1
ATOM 2962 O O . GLU A 1 428 ? -11.928 -51.954 -5.394 1.00 22.59 404 GLU A O 1
ATOM 2968 N N . ALA A 1 429 ? -11.705 -52.200 -3.144 1.00 24.33 405 ALA A N 1
ATOM 2969 C CA . ALA A 1 429 ? -13.082 -51.945 -2.835 1.00 21.78 405 ALA A CA 1
ATOM 2970 C C . ALA A 1 429 ? -13.583 -50.647 -3.436 1.00 22.87 405 ALA A C 1
ATOM 2971 O O . ALA A 1 429 ? -14.742 -50.576 -3.891 1.00 21.31 405 ALA A O 1
ATOM 2973 N N . ASN A 1 430 ? -12.729 -49.626 -3.431 1.00 21.32 406 ASN A N 1
ATOM 2974 C CA . ASN A 1 430 ? -13.064 -48.317 -3.996 1.00 22.35 406 ASN A CA 1
ATOM 2975 C C . ASN A 1 430 ? -12.706 -48.073 -5.481 1.00 23.24 406 ASN A C 1
ATOM 2976 O O . ASN A 1 430 ? -12.870 -46.957 -5.982 1.00 21.38 406 ASN A O 1
ATOM 2981 N N . ARG A 1 431 ? -12.219 -49.095 -6.169 1.00 24.66 407 ARG A N 1
ATOM 2982 C CA . ARG A 1 431 ? -11.717 -48.939 -7.543 1.00 26.64 407 ARG A CA 1
ATOM 2983 C C . ARG A 1 431 ? -12.815 -48.654 -8.518 1.00 25.92 407 ARG A C 1
ATOM 2984 O O . ARG A 1 431 ? -12.569 -47.989 -9.482 1.00 28.23 407 ARG A O 1
ATOM 2992 N N . LEU A 1 432 ? -14.011 -49.212 -8.311 1.00 29.67 408 LEU A N 1
ATOM 2993 C CA . LEU A 1 432 ? -15.067 -49.195 -9.351 1.00 28.05 408 LEU A CA 1
ATOM 2994 C C . LEU A 1 432 ? -15.981 -47.974 -9.232 1.00 29.81 408 LEU A C 1
ATOM 2995 O O . LEU A 1 432 ? -16.083 -47.408 -8.144 1.00 30.65 408 LEU A O 1
ATOM 3000 N N . PRO A 1 433 ? -16.653 -47.581 -10.337 1.00 29.90 409 PRO A N 1
ATOM 3001 C CA . PRO A 1 433 ? -17.681 -46.547 -10.295 1.00 32.69 409 PRO A CA 1
ATOM 3002 C C . PRO A 1 433 ? -18.910 -46.856 -9.398 1.00 30.33 409 PRO A C 1
ATOM 3003 O O . PRO A 1 433 ? -19.642 -45.942 -9.125 1.00 32.23 409 PRO A O 1
ATOM 3007 N N . PHE A 1 434 ? -19.166 -48.116 -9.038 1.00 29.95 410 PHE A N 1
ATOM 3008 C CA . PHE A 1 434 ? -20.184 -48.533 -8.024 1.00 30.56 410 PHE A CA 1
ATOM 3009 C C . PHE A 1 434 ? -19.512 -48.479 -6.604 1.00 30.53 410 PHE A C 1
ATOM 3010 O O . PHE A 1 434 ? -18.325 -48.817 -6.513 1.00 36.64 410 PHE A O 1
ATOM 3018 N N . GLY A 1 435 ? -20.143 -48.155 -5.467 1.00 30.53 411 GLY A N 1
ATOM 3019 C CA . GLY A 1 435 ? -21.499 -47.851 -5.319 1.00 27.26 411 GLY A CA 1
ATOM 3020 C C . GLY A 1 435 ? -22.261 -48.008 -4.000 1.00 23.17 411 GLY A C 1
ATOM 3021 O O . GLY A 1 435 ? -22.714 -47.039 -3.403 1.00 21.39 411 GLY A O 1
ATOM 3022 N N . LEU A 1 436 ? -22.627 -49.229 -3.668 1.00 20.12 412 LEU A N 1
ATOM 3023 C CA . LEU A 1 436 ? -23.877 -49.405 -2.991 1.00 19.39 412 LEU A CA 1
ATOM 3024 C C . LEU A 1 436 ? -23.686 -50.013 -1.646 1.00 19.31 412 LEU A C 1
ATOM 3025 O O . LEU A 1 436 ? -23.664 -49.263 -0.675 1.00 20.17 412 LEU A O 1
ATOM 3030 N N . ALA A 1 437 ? -23.484 -51.321 -1.581 1.00 17.96 413 ALA A N 1
ATOM 3031 C CA . ALA A 1 437 ? -23.250 -51.989 -0.352 1.00 20.04 413 ALA A CA 1
ATOM 3032 C C . ALA A 1 437 ? -21.808 -52.426 -0.276 1.00 23.37 413 ALA A C 1
ATOM 3033 O O . ALA A 1 437 ? -21.138 -52.562 -1.287 1.00 25.32 413 ALA A O 1
ATOM 3035 N N . GLY A 1 438 ? -21.354 -52.627 0.951 1.00 23.19 414 GLY A N 1
ATOM 3036 C CA . GLY A 1 438 ? -20.084 -53.295 1.231 1.00 23.68 414 GLY A CA 1
ATOM 3037 C C . GLY A 1 438 ? -20.245 -54.092 2.533 1.00 23.61 414 GLY A C 1
ATOM 3038 O O . GLY A 1 438 ? -21.120 -53.782 3.360 1.00 22.06 414 GLY A O 1
ATOM 3039 N N . TYR A 1 439 ? -19.439 -55.145 2.675 1.00 23.10 415 TYR A N 1
ATOM 3040 C CA . TYR A 1 439 ? -19.449 -55.998 3.855 1.00 21.79 415 TYR A CA 1
ATOM 3041 C C . TYR A 1 439 ? -18.030 -56.133 4.377 1.00 22.52 415 TYR A C 1
ATOM 3042 O O . TYR A 1 439 ? -17.046 -56.078 3.591 1.00 23.49 415 TYR A O 1
ATOM 3051 N N . ALA A 1 440 ? -17.889 -56.362 5.673 1.00 21.09 416 ALA A N 1
ATOM 3052 C CA . ALA A 1 440 ? -16.587 -56.798 6.191 1.00 20.88 416 ALA A CA 1
ATOM 3053 C C . ALA A 1 440 ? -16.645 -57.675 7.424 1.00 20.82 416 ALA A C 1
ATOM 3054 O O . ALA A 1 440 ? -17.644 -57.746 8.109 1.00 20.80 416 ALA A O 1
ATOM 3056 N N . PHE A 1 441 ? -15.529 -58.328 7.713 1.00 21.72 417 PHE A N 1
ATOM 3057 C CA . PHE A 1 441 ? -15.418 -59.217 8.901 1.00 22.22 417 PHE A CA 1
ATOM 3058 C C . PHE A 1 441 ? -14.087 -58.961 9.508 1.00 22.78 417 PHE A C 1
ATOM 3059 O O . PHE A 1 441 ? -13.048 -59.067 8.819 1.00 23.08 417 PHE A O 1
ATOM 3067 N N . THR A 1 442 ? -14.151 -58.510 10.750 1.00 21.62 418 THR A N 1
ATOM 3068 C CA . THR A 1 442 ? -13.016 -58.059 11.499 1.00 23.01 418 THR A CA 1
ATOM 3069 C C . THR A 1 442 ? -13.497 -57.892 12.970 1.00 24.62 418 THR A C 1
ATOM 3070 O O . THR A 1 442 ? -14.716 -57.994 13.273 1.00 19.83 418 THR A O 1
ATOM 3074 N N . ARG A 1 443 ? -12.540 -57.764 13.870 1.00 25.41 419 ARG A N 1
ATOM 3075 C CA . ARG A 1 443 ? -12.798 -57.721 15.312 1.00 29.71 419 ARG A CA 1
ATOM 3076 C C . ARG A 1 443 ? -12.199 -56.493 16.001 1.00 29.32 419 ARG A C 1
ATOM 3077 O O . ARG A 1 443 ? -12.572 -56.227 17.137 1.00 28.16 419 ARG A O 1
ATOM 3085 N N . SER A 1 444 ? -11.244 -55.780 15.363 1.00 26.32 420 SER A N 1
ATOM 3086 C CA . SER A 1 444 ? -10.559 -54.679 16.028 1.00 25.57 420 SER A CA 1
ATOM 3087 C C . SER A 1 444 ? -11.308 -53.373 15.802 1.00 24.66 420 SER A C 1
ATOM 3088 O O . SER A 1 444 ? -11.889 -53.137 14.732 1.00 22.81 420 SER A O 1
ATOM 3091 N N . PHE A 1 445 ? -11.287 -52.506 16.817 1.00 25.85 421 PHE A N 1
ATOM 3092 C CA . PHE A 1 445 ? -11.900 -51.194 16.703 1.00 25.24 421 PHE A CA 1
ATOM 3093 C C . PHE A 1 445 ? -11.259 -50.408 15.577 1.00 25.26 421 PHE A C 1
ATOM 3094 O O . PHE A 1 445 ? -11.955 -49.803 14.736 1.00 24.29 421 PHE A O 1
ATOM 3102 N N . ALA A 1 446 ? -9.928 -50.395 15.588 1.00 23.50 422 ALA A N 1
ATOM 3103 C CA . ALA A 1 446 ? -9.156 -49.713 14.539 1.00 24.15 422 ALA A CA 1
ATOM 3104 C C . ALA A 1 446 ? -9.649 -50.100 13.125 1.00 21.84 422 ALA A C 1
ATOM 3105 O O . ALA A 1 446 ? -9.862 -49.236 12.292 1.00 24.25 422 ALA A O 1
ATOM 3107 N N . ASN A 1 447 ? -9.855 -51.377 12.849 1.00 22.42 423 ASN A N 1
ATOM 3108 C CA . ASN A 1 447 ? -10.301 -51.765 11.487 1.00 22.65 423 ASN A CA 1
ATOM 3109 C C . ASN A 1 447 ? -11.728 -51.311 11.181 1.00 21.90 423 ASN A C 1
ATOM 3110 O O . ASN A 1 447 ? -12.025 -50.860 10.061 1.00 22.47 423 ASN A O 1
ATOM 3115 N N . VAL A 1 448 ? -12.605 -51.456 12.175 1.00 21.46 424 VAL A N 1
ATOM 3116 C CA . VAL A 1 448 ? -13.978 -51.005 12.044 1.00 22.28 424 VAL A CA 1
ATOM 3117 C C . VAL A 1 448 ? -14.049 -49.540 11.672 1.00 24.65 424 VAL A C 1
ATOM 3118 O O . VAL A 1 448 ? -14.781 -49.163 10.731 1.00 20.89 424 VAL A O 1
ATOM 3122 N N . HIS A 1 449 ? -13.276 -48.744 12.413 1.00 24.30 425 HIS A N 1
ATOM 3123 C CA . HIS A 1 449 ? -13.187 -47.323 12.213 1.00 25.59 425 HIS A CA 1
ATOM 3124 C C . HIS A 1 449 ? -12.559 -46.937 10.867 1.00 28.59 425 HIS A C 1
ATOM 3125 O O . HIS A 1 449 ? -12.946 -45.937 10.258 1.00 26.72 425 HIS A O 1
ATOM 3132 N N . LEU A 1 450 ? -11.573 -47.690 10.414 1.00 28.04 426 LEU A N 1
ATOM 3133 C CA . LEU A 1 450 ? -10.949 -47.370 9.157 1.00 29.62 426 LEU A CA 1
ATOM 3134 C C . LEU A 1 450 ? -11.912 -47.705 7.986 1.00 30.68 426 LEU A C 1
ATOM 3135 O O . LEU A 1 450 ? -12.043 -46.928 7.024 1.00 27.37 426 LEU A O 1
ATOM 3140 N N . LEU A 1 451 ? -12.552 -48.864 8.059 1.00 29.57 427 LEU A N 1
ATOM 3141 C CA . LEU A 1 451 ? -13.512 -49.261 7.033 1.00 30.14 427 LEU A CA 1
ATOM 3142 C C . LEU A 1 451 ? -14.668 -48.276 6.992 1.00 29.48 427 LEU A C 1
ATOM 3143 O O . LEU A 1 451 ? -15.114 -47.834 5.908 1.00 26.09 427 LEU A O 1
ATOM 3148 N N . THR A 1 452 ? -15.135 -47.892 8.174 1.00 26.62 428 THR A N 1
ATOM 3149 C CA . THR A 1 452 ? -16.189 -46.889 8.247 1.00 26.96 428 THR A CA 1
ATOM 3150 C C . THR A 1 452 ? -15.907 -45.562 7.499 1.00 28.81 428 THR A C 1
ATOM 3151 O O . THR A 1 452 ? -16.793 -45.015 6.828 1.00 31.16 428 THR A O 1
ATOM 3155 N N . GLN A 1 453 ? -14.723 -45.014 7.691 1.00 30.01 429 GLN A N 1
ATOM 3156 C CA . GLN A 1 453 ? -14.342 -43.741 7.105 1.00 29.91 429 GLN A CA 1
ATOM 3157 C C . GLN A 1 453 ? -13.938 -43.845 5.627 1.00 28.34 429 GLN A C 1
ATOM 3158 O O . GLN A 1 453 ? -14.029 -42.875 4.927 1.00 29.22 429 GLN A O 1
ATOM 3164 N N . ARG A 1 454 ? -13.392 -44.972 5.185 1.00 29.40 430 ARG A N 1
ATOM 3165 C CA . ARG A 1 454 ? -12.696 -45.052 3.880 1.00 33.71 430 ARG A CA 1
ATOM 3166 C C . ARG A 1 454 ? -13.490 -45.776 2.794 1.00 30.79 430 ARG A C 1
ATOM 3167 O O . ARG A 1 454 ? -13.341 -45.483 1.624 1.00 29.38 430 ARG A O 1
ATOM 3175 N N . LEU A 1 455 ? -14.363 -46.691 3.182 1.00 27.18 431 LEU A N 1
ATOM 3176 C CA . LEU A 1 455 ? -15.045 -47.501 2.204 1.00 29.70 431 LEU A CA 1
ATOM 3177 C C . LEU A 1 455 ? -16.136 -46.681 1.470 1.00 27.75 431 LEU A C 1
ATOM 3178 O O . LEU A 1 455 ? -17.029 -46.167 2.098 1.00 29.31 431 LEU A O 1
ATOM 3183 N N . GLU A 1 456 ? -16.024 -46.547 0.149 1.00 27.76 432 GLU A N 1
ATOM 3184 C CA . GLU A 1 456 ? -16.955 -45.767 -0.669 1.00 27.99 432 GLU A CA 1
ATOM 3185 C C . GLU A 1 456 ? -18.245 -46.498 -0.966 1.00 23.79 432 GLU A C 1
ATOM 3186 O O . GLU A 1 456 ? -18.487 -46.945 -2.031 1.00 23.81 432 GLU A O 1
ATOM 3192 N N . VAL A 1 457 ? -19.126 -46.529 -0.002 1.00 23.65 433 VAL A N 1
ATOM 3193 C CA . VAL A 1 457 ? -20.403 -47.216 -0.141 1.00 22.17 433 VAL A CA 1
ATOM 3194 C C . VAL A 1 457 ? -21.487 -46.412 0.540 1.00 22.86 433 VAL A C 1
ATOM 3195 O O . VAL A 1 457 ? -21.224 -45.422 1.229 1.00 24.11 433 VAL A O 1
ATOM 3199 N N . GLY A 1 458 ? -22.727 -46.779 0.244 1.00 25.75 434 GLY A N 1
ATOM 3200 C CA . GLY A 1 458 ? -23.892 -46.226 0.904 1.00 23.37 434 GLY A CA 1
ATOM 3201 C C . GLY A 1 458 ? -24.225 -46.993 2.160 1.00 21.91 434 GLY A C 1
ATOM 3202 O O . GLY A 1 458 ? -24.736 -46.419 3.062 1.00 21.57 434 GLY A O 1
ATOM 3203 N N . MET A 1 459 ? -23.976 -48.302 2.191 1.00 23.50 435 MET A N 1
ATOM 3204 C CA . MET A 1 459 ? -24.302 -49.136 3.325 1.00 24.80 435 MET A CA 1
ATOM 3205 C C . MET A 1 459 ? -23.166 -50.088 3.572 1.00 24.37 435 MET A C 1
ATOM 3206 O O . MET A 1 459 ? -22.694 -50.706 2.635 1.00 25.46 435 MET A O 1
ATOM 3211 N N . LEU A 1 460 ? -22.783 -50.262 4.833 1.00 24.40 436 LEU A N 1
ATOM 3212 C CA . LEU A 1 460 ? -21.680 -51.128 5.205 1.00 23.67 436 LEU A CA 1
ATOM 3213 C C . LEU A 1 460 ? -22.165 -52.010 6.340 1.00 23.42 436 LEU A C 1
ATOM 3214 O O . LEU A 1 460 ? -22.661 -51.498 7.342 1.00 23.39 436 LEU A O 1
ATOM 3219 N N . TRP A 1 461 ? -22.085 -53.331 6.161 1.00 21.93 437 TRP A N 1
ATOM 3220 C CA . TRP A 1 461 ? -22.428 -54.249 7.206 1.00 21.99 437 TRP A CA 1
ATOM 3221 C C . TRP A 1 461 ? -21.222 -55.125 7.592 1.00 21.99 437 TRP A C 1
ATOM 3222 O O . TRP A 1 461 ? -20.571 -55.730 6.719 1.00 19.78 437 TRP A O 1
ATOM 3233 N N . ILE A 1 462 ? -20.995 -55.236 8.901 1.00 19.67 438 ILE A N 1
ATOM 3234 C CA . ILE A 1 462 ? -19.790 -55.802 9.448 1.00 22.65 438 ILE A CA 1
ATOM 3235 C C . ILE A 1 462 ? -20.168 -56.883 10.416 1.00 21.64 438 ILE A C 1
ATOM 3236 O O . ILE A 1 462 ? -20.935 -56.612 11.332 1.00 22.87 438 ILE A O 1
ATOM 3241 N N . ASN A 1 463 ? -19.613 -58.086 10.176 1.00 21.71 439 ASN A N 1
ATOM 3242 C CA . ASN A 1 463 ? -19.828 -59.318 10.967 1.00 22.69 439 ASN A CA 1
ATOM 3243 C C . ASN A 1 463 ? -21.263 -59.816 10.961 1.00 23.04 439 ASN A C 1
ATOM 3244 O O . ASN A 1 463 ? -21.686 -60.433 11.957 1.00 25.25 439 ASN A O 1
ATOM 3249 N N . GLN A 1 464 ? -22.014 -59.520 9.897 1.00 20.36 440 GLN A N 1
ATOM 3250 C CA . GLN A 1 464 ? -23.383 -60.030 9.728 1.00 22.81 440 GLN A CA 1
ATOM 3251 C C . GLN A 1 464 ? -23.796 -59.874 8.273 1.00 24.10 440 GLN A C 1
ATOM 3252 O O . GLN A 1 464 ? -23.178 -59.100 7.561 1.00 25.97 440 GLN A O 1
ATOM 3258 N N . PRO A 1 465 ? -24.865 -60.574 7.847 1.00 26.47 441 PRO A N 1
ATOM 3259 C CA . PRO A 1 465 ? -25.425 -60.188 6.543 1.00 26.86 441 PRO A CA 1
ATOM 3260 C C . PRO A 1 465 ? -26.119 -58.869 6.623 1.00 27.14 441 PRO A C 1
ATOM 3261 O O . PRO A 1 465 ? -26.355 -58.362 7.734 1.00 28.81 441 PRO A O 1
ATOM 3265 N N . ALA A 1 466 ? -26.493 -58.370 5.446 1.00 27.05 442 ALA A N 1
ATOM 3266 C CA . ALA A 1 466 ? -27.401 -57.252 5.305 1.00 29.20 442 ALA A CA 1
ATOM 3267 C C . ALA A 1 466 ? -28.776 -57.435 6.055 1.00 29.17 442 ALA A C 1
ATOM 3268 O O . ALA A 1 466 ? -29.493 -58.441 5.923 1.00 31.20 442 ALA A O 1
ATOM 3270 N N . THR A 1 467 ? -29.083 -56.441 6.865 1.00 28.39 443 THR A N 1
ATOM 3271 C CA . THR A 1 467 ? -30.372 -56.266 7.545 1.00 31.68 443 THR A CA 1
ATOM 3272 C C . THR A 1 467 ? -30.841 -54.818 7.218 1.00 29.86 443 THR A C 1
ATOM 3273 O O . THR A 1 467 ? -30.654 -53.897 8.032 1.00 31.54 443 THR A O 1
ATOM 3277 N N . PRO A 1 468 ? -31.363 -54.594 5.990 1.00 32.50 444 PRO A N 1
ATOM 3278 C CA . PRO A 1 468 ? -31.819 -53.237 5.555 1.00 32.81 444 PRO A CA 1
ATOM 3279 C C . PRO A 1 468 ? -33.220 -52.849 6.139 1.00 32.20 444 PRO A C 1
ATOM 3280 O O . PRO A 1 468 ? -34.180 -52.620 5.414 1.00 29.70 444 PRO A O 1
ATOM 3284 N N . TRP A 1 469 ? -33.299 -52.784 7.463 1.00 31.74 445 TRP A N 1
ATOM 3285 C CA . TRP A 1 469 ? -34.470 -52.267 8.165 1.00 29.70 445 TRP A CA 1
ATOM 3286 C C . TRP A 1 469 ? -34.962 -50.899 7.619 1.00 26.58 445 TRP A C 1
ATOM 3287 O O . TRP A 1 469 ? -34.164 -50.081 7.217 1.00 24.37 445 TRP A O 1
ATOM 3298 N N . PRO A 1 470 ? -36.271 -50.626 7.639 1.00 23.23 446 PRO A N 1
ATOM 3299 C CA . PRO A 1 470 ? -36.724 -49.357 7.070 1.00 22.91 446 PRO A CA 1
ATOM 3300 C C . PRO A 1 470 ? -36.236 -48.072 7.753 1.00 22.74 446 PRO A C 1
ATOM 3301 O O . PRO A 1 470 ? -36.301 -47.015 7.129 1.00 20.85 446 PRO A O 1
ATOM 3305 N N . GLU A 1 471 ? -35.793 -48.169 9.008 1.00 21.51 447 GLU A N 1
ATOM 3306 C CA . GLU A 1 471 ? -35.314 -47.025 9.771 1.00 22.87 447 GLU A CA 1
ATOM 3307 C C . GLU A 1 471 ? -33.865 -46.665 9.441 1.00 24.20 447 GLU A C 1
ATOM 3308 O O . GLU A 1 471 ? -33.387 -45.608 9.881 1.00 23.48 447 GLU A O 1
ATOM 3314 N N . MET A 1 472 ? -33.164 -47.509 8.662 1.00 24.04 448 MET A N 1
ATOM 3315 C CA . MET A 1 472 ? -31.755 -47.217 8.189 1.00 23.13 448 MET A CA 1
ATOM 3316 C C . MET A 1 472 ? -31.760 -46.648 6.785 1.00 23.50 448 MET A C 1
ATOM 3317 O O . MET A 1 472 ? -32.457 -47.176 5.899 1.00 24.32 448 MET A O 1
ATOM 3322 N N . PRO A 1 473 ? -30.985 -45.585 6.545 1.00 23.80 449 PRO A N 1
ATOM 3323 C CA . PRO A 1 473 ? -30.835 -45.130 5.164 1.00 25.09 449 PRO A CA 1
ATOM 3324 C C . PRO A 1 473 ? -30.407 -46.255 4.183 1.00 26.33 449 PRO A C 1
ATOM 3325 O O . PRO A 1 473 ? -29.723 -47.235 4.597 1.00 20.59 449 PRO A O 1
ATOM 3329 N N . PHE A 1 474 ? -30.880 -46.139 2.926 1.00 24.95 450 PHE A N 1
ATOM 3330 C CA . PHE A 1 474 ? -30.588 -47.150 1.919 1.00 26.62 450 PHE A CA 1
ATOM 3331 C C . PHE A 1 474 ? -30.461 -46.462 0.569 1.00 26.69 450 PHE A C 1
ATOM 3332 O O . PHE A 1 474 ? -31.448 -46.018 -0.029 1.00 27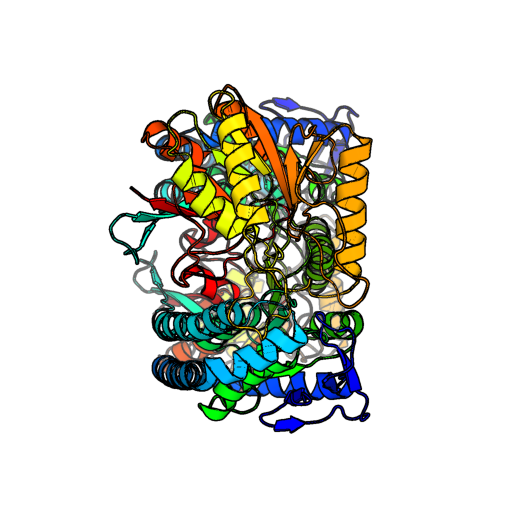.26 450 PHE A O 1
ATOM 3340 N N . GLY A 1 475 ? -29.250 -46.389 0.068 1.00 26.28 451 GLY A N 1
ATOM 3341 C CA . GLY A 1 475 ? -29.022 -45.801 -1.246 1.00 27.52 451 GLY A CA 1
ATOM 3342 C C . GLY A 1 475 ? -27.544 -45.729 -1.493 1.00 30.12 451 GLY A C 1
ATOM 3343 O O . GLY A 1 475 ? -26.754 -45.887 -0.537 1.00 31.22 451 GLY A O 1
ATOM 3344 N N . GLY A 1 476 ? -27.175 -45.436 -2.743 1.00 28.04 452 GLY A N 1
ATOM 3345 C CA . GLY A 1 476 ? -25.810 -45.469 -3.143 1.00 27.01 452 GLY A CA 1
ATOM 3346 C C . GLY A 1 476 ? -25.098 -44.162 -3.320 1.00 26.62 452 GLY A C 1
ATOM 3347 O O . GLY A 1 476 ? -25.624 -43.088 -3.038 1.00 27.14 452 GLY A O 1
ATOM 3348 N N . VAL A 1 477 ? -23.897 -44.298 -3.877 1.00 24.97 453 VAL A N 1
ATOM 3349 C CA . VAL A 1 477 ? -22.979 -43.212 -4.189 1.00 25.77 453 VAL A CA 1
ATOM 3350 C C . VAL A 1 477 ? -22.427 -43.477 -5.613 1.00 24.79 453 VAL A C 1
ATOM 3351 O O . VAL A 1 477 ? -22.556 -44.602 -6.129 1.00 20.99 453 VAL A O 1
ATOM 3355 N N . LYS A 1 478 ? -21.857 -42.456 -6.238 1.00 23.63 454 LYS A N 1
ATOM 3356 C CA . LYS A 1 478 ? -21.194 -42.551 -7.591 1.00 25.11 454 LYS A CA 1
ATOM 3357 C C . LYS A 1 478 ? -22.171 -43.077 -8.642 1.00 24.98 454 LYS A C 1
ATOM 3358 O O . LYS A 1 478 ? -23.291 -42.653 -8.619 1.00 25.26 454 LYS A O 1
ATOM 3364 N N . ASP A 1 479 ? -21.802 -44.027 -9.509 1.00 25.76 455 ASP A N 1
ATOM 3365 C CA . ASP A 1 479 ? -22.758 -44.636 -10.471 1.00 26.67 455 ASP A CA 1
ATOM 3366 C C . ASP A 1 479 ? -23.888 -45.479 -9.882 1.00 26.90 455 ASP A C 1
ATOM 3367 O O . ASP A 1 479 ? -24.807 -45.884 -10.615 1.00 25.46 455 ASP A O 1
ATOM 3372 N N . SER A 1 480 ? -23.863 -45.745 -8.580 1.00 25.09 456 SER A N 1
ATOM 3373 C CA . SER A 1 480 ? -24.974 -46.470 -7.956 1.00 24.65 456 SER A CA 1
ATOM 3374 C C . SER A 1 480 ? -26.208 -45.563 -7.700 1.00 24.80 456 SER A C 1
ATOM 3375 O O . SER A 1 480 ? -27.225 -46.035 -7.286 1.00 23.85 456 SER A O 1
ATOM 3378 N N . GLY A 1 481 ? -26.074 -44.258 -7.904 1.00 26.27 457 GLY A N 1
ATOM 3379 C CA . GLY A 1 481 ? -27.164 -43.313 -7.879 1.00 27.31 457 GLY A CA 1
ATOM 3380 C C . GLY A 1 481 ? -27.138 -42.409 -6.671 1.00 26.78 457 GLY A C 1
ATOM 3381 O O . GLY A 1 481 ? -26.077 -42.198 -6.069 1.00 26.63 457 GLY A O 1
ATOM 3382 N N . TYR A 1 482 ? -28.332 -41.927 -6.307 1.00 26.45 458 TYR A N 1
ATOM 3383 C CA . TYR A 1 482 ? -28.518 -41.035 -5.182 1.00 26.16 458 TYR A CA 1
ATOM 3384 C C . TYR A 1 482 ? -29.976 -41.055 -4.568 1.00 26.35 458 TYR A C 1
ATOM 3385 O O . TYR A 1 482 ? -30.959 -41.429 -5.216 1.00 23.62 458 TYR A O 1
ATOM 3394 N N . GLY A 1 483 ? -30.072 -40.584 -3.333 1.00 24.96 459 GLY A N 1
ATOM 3395 C CA . GLY A 1 483 ? -31.287 -40.591 -2.582 1.00 28.67 459 GLY A CA 1
ATOM 3396 C C . GLY A 1 483 ? -31.425 -41.899 -1.819 1.00 29.49 459 GLY A C 1
ATOM 3397 O O . GLY A 1 483 ? -31.022 -42.955 -2.280 1.00 29.05 459 GLY A O 1
ATOM 3398 N N . SER A 1 484 ? -32.061 -41.810 -0.666 1.00 28.78 460 SER A N 1
ATOM 3399 C CA . SER A 1 484 ? -32.168 -42.909 0.259 1.00 27.91 460 SER A CA 1
ATOM 3400 C C . SER A 1 484 ? -33.614 -43.464 0.276 1.00 26.84 460 SER A C 1
ATOM 3401 O O . SER A 1 484 ? -34.567 -42.717 0.070 1.00 26.25 460 SER A O 1
ATOM 3404 N N . GLU A 1 485 ? -33.792 -44.766 0.488 1.00 26.09 461 GLU A N 1
ATOM 3405 C CA . GLU A 1 485 ? -35.127 -45.296 0.652 1.00 29.33 461 GLU A CA 1
ATOM 3406 C C . GLU A 1 485 ? -35.324 -45.844 2.061 1.00 27.58 461 GLU A C 1
ATOM 3407 O O . GLU A 1 485 ? -36.126 -46.723 2.266 1.00 29.45 461 GLU A O 1
ATOM 3413 N N . GLY A 1 486 ? -34.615 -45.300 3.049 1.00 27.21 462 GLY A N 1
ATOM 3414 C CA . GLY A 1 486 ? -34.893 -45.647 4.422 1.00 22.45 462 GLY A CA 1
ATOM 3415 C C . GLY A 1 486 ? -34.591 -44.483 5.295 1.00 23.15 462 GLY A C 1
ATOM 3416 O O . GLY A 1 486 ? -34.049 -43.470 4.841 1.00 21.37 462 GLY A O 1
ATOM 3417 N N . GLY A 1 487 ? -34.988 -44.614 6.562 1.00 22.82 463 GLY A N 1
ATOM 3418 C CA . GLY A 1 487 ? -34.832 -43.561 7.535 1.00 24.76 463 GLY A CA 1
ATOM 3419 C C . GLY A 1 487 ? -35.639 -42.323 7.181 1.00 23.84 463 GLY A C 1
ATOM 3420 O O . GLY A 1 487 ? -36.356 -42.311 6.169 1.00 24.71 463 GLY A O 1
ATOM 3421 N N . PRO A 1 488 ? -35.521 -41.262 7.996 1.00 22.88 464 PRO A N 1
ATOM 3422 C CA . PRO A 1 488 ? -36.272 -40.034 7.638 1.00 24.15 464 PRO A CA 1
ATOM 3423 C C . PRO A 1 488 ? -35.803 -39.419 6.324 1.00 22.26 464 PRO A C 1
ATOM 3424 O O . PRO A 1 488 ? -36.575 -38.762 5.636 1.00 21.92 464 PRO A O 1
ATOM 3428 N N . GLU A 1 489 ? -34.543 -39.638 6.001 1.00 22.99 465 GLU A N 1
ATOM 3429 C CA . GLU A 1 489 ? -33.962 -39.220 4.727 1.00 26.37 465 GLU A CA 1
ATOM 3430 C C . GLU A 1 489 ? -34.795 -39.663 3.534 1.00 24.97 465 GLU A C 1
ATOM 3431 O O . GLU A 1 489 ? -34.762 -39.011 2.487 1.00 24.88 465 GLU A O 1
ATOM 3437 N N . ALA A 1 490 ? -35.489 -40.792 3.680 1.00 24.13 466 ALA A N 1
ATOM 3438 C CA . ALA A 1 490 ? -36.360 -41.319 2.621 1.00 25.96 466 ALA A CA 1
ATOM 3439 C C . ALA A 1 490 ? -37.568 -40.458 2.295 1.00 25.79 466 ALA A C 1
ATOM 3440 O O . ALA A 1 490 ? -38.171 -40.617 1.202 1.00 25.42 466 ALA A O 1
ATOM 3442 N N . LEU A 1 491 ? -37.948 -39.570 3.221 1.00 24.02 467 LEU A N 1
ATOM 3443 C CA . LEU A 1 491 ? -39.052 -38.664 2.940 1.00 24.60 467 LEU A CA 1
ATOM 3444 C C . LEU A 1 491 ? -38.609 -37.432 2.128 1.00 22.68 467 LEU A C 1
ATOM 3445 O O . LEU A 1 491 ? -39.425 -36.836 1.440 1.00 20.82 467 LEU A O 1
ATOM 3450 N N . GLU A 1 492 ? -37.347 -37.042 2.226 1.00 22.67 468 GLU A N 1
ATOM 3451 C CA . GLU A 1 492 ? -36.892 -35.764 1.682 1.00 26.18 468 GLU A CA 1
ATOM 3452 C C . GLU A 1 492 ? -37.000 -35.620 0.166 1.00 23.34 468 GLU A C 1
ATOM 3453 O O . GLU A 1 492 ? -37.332 -34.546 -0.289 1.00 22.08 468 GLU A O 1
ATOM 3459 N N . PRO A 1 493 ? -36.736 -36.683 -0.592 1.00 20.79 469 PRO A N 1
ATOM 3460 C CA . PRO A 1 493 ? -36.958 -36.605 -2.029 1.00 21.98 469 PRO A CA 1
ATOM 3461 C C . PRO A 1 493 ? -38.428 -36.379 -2.439 1.00 21.82 469 PRO A C 1
ATOM 3462 O O . PRO A 1 493 ? -38.721 -36.029 -3.626 1.00 21.37 469 PRO A O 1
ATOM 3466 N N . TYR A 1 494 ? -39.346 -36.536 -1.488 1.00 20.81 470 TYR A N 1
ATOM 3467 C CA . TYR A 1 494 ? -40.767 -36.349 -1.756 1.00 21.10 470 TYR A CA 1
ATOM 3468 C C . TYR A 1 494 ? -41.274 -35.063 -1.173 1.00 21.16 470 TYR A C 1
ATOM 3469 O O . TYR A 1 494 ? -42.459 -34.773 -1.282 1.00 21.54 470 TYR A O 1
ATOM 3478 N N . LEU A 1 495 ? -40.393 -34.283 -0.549 1.00 20.11 471 LEU A N 1
ATOM 3479 C CA . LEU A 1 495 ? -40.799 -33.062 0.134 1.00 19.71 471 LEU A CA 1
ATOM 3480 C C . LEU A 1 495 ? -40.243 -31.820 -0.585 1.00 21.01 471 LEU A C 1
ATOM 3481 O O . LEU A 1 495 ? -39.190 -31.893 -1.256 1.00 20.90 471 LEU A O 1
ATOM 3486 N N . VAL A 1 496 ? -40.961 -30.717 -0.463 1.00 22.17 472 VAL A N 1
ATOM 3487 C CA . VAL A 1 496 ? -40.421 -29.404 -0.794 1.00 25.77 472 VAL A CA 1
ATOM 3488 C C . VAL A 1 496 ? -40.268 -28.634 0.492 1.00 27.50 472 VAL A C 1
ATOM 3489 O O . VAL A 1 496 ? -41.112 -28.723 1.367 1.00 26.90 472 VAL A O 1
ATOM 3493 N N . THR A 1 497 ? -39.147 -27.916 0.620 1.00 33.34 473 THR A N 1
ATOM 3494 C CA . THR A 1 497 ? -38.886 -27.126 1.800 1.00 38.83 473 THR A CA 1
ATOM 3495 C C . THR A 1 497 ? -39.135 -25.647 1.442 1.00 37.41 473 THR A C 1
ATOM 3496 O O . THR A 1 497 ? -38.633 -25.154 0.449 1.00 44.22 473 THR A O 1
ATOM 3500 N N . LYS A 1 498 ? -39.934 -24.964 2.263 1.00 32.12 474 LYS A N 1
ATOM 3501 C CA . LYS A 1 498 ? -40.341 -23.626 2.006 1.00 28.47 474 LYS A CA 1
ATOM 3502 C C . LYS A 1 498 ? -39.981 -22.712 3.189 1.00 26.88 474 LYS A C 1
ATOM 3503 O O . LYS A 1 498 ? -40.424 -22.936 4.348 1.00 24.38 474 LYS A O 1
ATOM 3509 N N . SER A 1 499 ? -39.171 -21.697 2.895 1.00 23.32 475 SER A N 1
ATOM 3510 C CA . SER A 1 499 ? -38.812 -20.663 3.871 1.00 23.59 475 SER A CA 1
ATOM 3511 C C . SER A 1 499 ? -39.914 -19.643 3.924 1.00 23.54 475 SER A C 1
ATOM 3512 O O . SER A 1 499 ? -40.232 -19.085 2.890 1.00 24.11 475 SER A O 1
ATOM 3515 N N . VAL A 1 500 ? -40.476 -19.402 5.109 1.00 23.00 476 VAL A N 1
ATOM 3516 C CA . VAL A 1 500 ? -41.540 -18.417 5.267 1.00 24.70 476 VAL A CA 1
ATOM 3517 C C . VAL A 1 500 ? -41.154 -17.421 6.346 1.00 25.35 476 VAL A C 1
ATOM 3518 O O . VAL A 1 500 ? -40.810 -17.818 7.464 1.00 26.20 476 VAL A O 1
ATOM 3522 N N . THR A 1 501 ? -41.198 -16.134 5.997 1.00 24.35 477 THR A N 1
ATOM 3523 C CA . THR A 1 501 ? -40.842 -15.048 6.931 1.00 23.95 477 THR A CA 1
ATOM 3524 C C . THR A 1 501 ? -41.992 -14.027 6.907 1.00 22.40 477 THR A C 1
ATOM 3525 O O . THR A 1 501 ? -42.391 -13.544 5.824 1.00 22.41 477 THR A O 1
ATOM 3529 N N . VAL A 1 502 ? -42.564 -13.758 8.080 1.00 22.73 478 VAL A N 1
ATOM 3530 C CA . VAL A 1 502 ? -43.731 -12.880 8.166 1.00 24.62 478 VAL A CA 1
ATOM 3531 C C . VAL A 1 502 ? -43.465 -11.810 9.192 1.00 23.85 478 VAL A C 1
ATOM 3532 O O . VAL A 1 502 ? -43.345 -12.112 10.407 1.00 23.53 478 VAL A O 1
ATOM 3536 N N . MET A 1 503 ? -43.418 -10.568 8.729 1.00 24.07 479 MET A N 1
ATOM 3537 C CA . MET A 1 503 ? -43.191 -9.418 9.616 1.00 25.15 479 MET A CA 1
ATOM 3538 C C . MET A 1 503 ? -44.558 -8.994 10.189 1.00 26.02 479 MET A C 1
ATOM 3539 O O . MET A 1 503 ? -45.473 -8.617 9.453 1.00 27.34 479 MET A O 1
ATOM 3544 N N . ALA A 1 504 ? -44.682 -9.074 11.510 1.00 26.43 480 ALA A N 1
ATOM 3545 C CA . ALA A 1 504 ? -45.813 -8.534 12.247 1.00 29.28 480 ALA A CA 1
ATOM 3546 C C . ALA A 1 504 ? -45.650 -7.045 12.422 1.00 31.84 480 ALA A C 1
ATOM 3547 O O . ALA A 1 504 ? -46.596 -6.327 12.116 1.00 38.31 480 ALA A O 1
ATOM 3549 N N . THR B 1 29 ? -9.094 2.352 -10.334 1.00 55.84 5 THR B N 1
ATOM 3550 C CA . THR B 1 29 ? -8.255 1.203 -10.820 1.00 58.70 5 THR B CA 1
ATOM 3551 C C . THR B 1 29 ? -9.054 -0.111 -11.036 1.00 57.71 5 THR B C 1
ATOM 3552 O O . THR B 1 29 ? -9.973 -0.446 -10.258 1.00 51.37 5 THR B O 1
ATOM 3556 N N . TYR B 1 30 ? -8.668 -0.861 -12.068 1.00 49.44 6 TYR B N 1
ATOM 3557 C CA . TYR B 1 30 ? -9.272 -2.170 -12.361 1.00 47.67 6 TYR B CA 1
ATOM 3558 C C . TYR B 1 30 ? -8.152 -3.078 -12.813 1.00 49.86 6 TYR B C 1
ATOM 3559 O O . TYR B 1 30 ? -7.325 -2.657 -13.608 1.00 57.40 6 TYR B O 1
ATOM 3568 N N . THR B 1 31 ? -8.142 -4.321 -12.319 1.00 47.60 7 THR B N 1
ATOM 3569 C CA . THR B 1 31 ? -7.065 -5.283 -12.571 1.00 46.05 7 THR B CA 1
ATOM 3570 C C . THR B 1 31 ? -7.476 -6.395 -13.536 1.00 44.49 7 THR B C 1
ATOM 3571 O O . THR B 1 31 ? -8.647 -6.775 -13.595 1.00 49.56 7 THR B O 1
ATOM 3575 N N . ASP B 1 32 ? -6.517 -6.902 -14.300 1.00 39.37 8 ASP B N 1
ATOM 3576 C CA . ASP B 1 32 ? -6.707 -8.124 -15.105 1.00 39.93 8 ASP B CA 1
ATOM 3577 C C . ASP B 1 32 ? -6.764 -9.366 -14.179 1.00 35.85 8 ASP B C 1
ATOM 3578 O O . ASP B 1 32 ? -6.116 -9.385 -13.155 1.00 38.92 8 ASP B O 1
ATOM 3583 N N . THR B 1 33 ? -7.479 -10.403 -14.586 1.00 32.98 9 THR B N 1
ATOM 3584 C CA . THR B 1 33 ? -7.764 -11.569 -13.743 1.00 33.66 9 THR B CA 1
ATOM 3585 C C . THR B 1 33 ? -7.184 -12.812 -14.345 1.00 29.05 9 THR B C 1
ATOM 3586 O O . THR B 1 33 ? -7.211 -13.004 -15.553 1.00 28.55 9 THR B O 1
ATOM 3590 N N . GLN B 1 34 ? -6.683 -13.687 -13.482 1.00 30.05 10 GLN B N 1
ATOM 3591 C CA . GLN B 1 34 ? -6.081 -14.948 -13.902 1.00 30.00 10 GLN B CA 1
ATOM 3592 C C . GLN B 1 34 ? -6.872 -16.155 -13.444 1.00 29.04 10 GLN B C 1
ATOM 3593 O O . GLN B 1 34 ? -7.868 -15.998 -12.715 1.00 25.56 10 GLN B O 1
ATOM 3599 N N . LEU B 1 35 ? -6.463 -17.343 -13.925 1.00 26.07 11 LEU B N 1
ATOM 3600 C CA . LEU B 1 35 ? -6.999 -18.599 -13.449 1.00 26.39 11 LEU B CA 1
ATOM 3601 C C . LEU B 1 35 ? -6.329 -18.913 -12.132 1.00 27.39 11 LEU B C 1
ATOM 3602 O O . LEU B 1 35 ? -5.211 -18.457 -11.884 1.00 28.95 11 LEU B O 1
ATOM 3607 N N . LEU B 1 36 ? -7.027 -19.636 -11.264 1.00 27.46 12 LEU B N 1
ATOM 3608 C CA . LEU B 1 36 ? -6.442 -20.129 -10.000 1.00 27.78 12 LEU B CA 1
ATOM 3609 C C . LEU B 1 36 ? -6.367 -21.651 -10.092 1.00 28.03 12 LEU B C 1
ATOM 3610 O O . LEU B 1 36 ? -7.376 -22.298 -10.177 1.00 28.76 12 LEU B O 1
ATOM 3615 N N . ILE B 1 37 ? -5.164 -22.209 -10.148 1.00 34.17 13 ILE B N 1
ATOM 3616 C CA . ILE B 1 37 ? -4.944 -23.661 -10.294 1.00 32.82 13 ILE B CA 1
ATOM 3617 C C . ILE B 1 37 ? -3.890 -24.053 -9.280 1.00 34.31 13 ILE B C 1
ATOM 3618 O O . ILE B 1 37 ? -2.779 -23.494 -9.281 1.00 36.62 13 ILE B O 1
ATOM 3623 N N . ASP B 1 38 ? -4.258 -24.982 -8.404 1.00 32.62 14 ASP B N 1
ATOM 3624 C CA . ASP B 1 38 ? -3.341 -25.628 -7.505 1.00 38.09 14 ASP B CA 1
ATOM 3625 C C . ASP B 1 38 ? -2.500 -24.630 -6.707 1.00 36.53 14 ASP B C 1
ATOM 3626 O O . ASP B 1 38 ? -1.288 -24.770 -6.604 1.00 38.67 14 ASP B O 1
ATOM 3631 N N . GLY B 1 39 ? -3.163 -23.625 -6.144 1.00 34.41 15 GLY B N 1
ATOM 3632 C CA . GLY B 1 39 ? -2.526 -22.586 -5.328 1.00 34.78 15 GLY B CA 1
ATOM 3633 C C . GLY B 1 39 ? -1.977 -21.369 -6.058 1.00 37.02 15 GLY B C 1
ATOM 3634 O O . GLY B 1 39 ? -1.639 -20.375 -5.402 1.00 37.67 15 GLY B O 1
ATOM 3635 N N . GLU B 1 40 ? -1.916 -21.414 -7.393 1.00 39.50 16 GLU B N 1
ATOM 3636 C CA . GLU B 1 40 ? -1.190 -20.416 -8.172 1.00 44.85 16 GLU B CA 1
ATOM 3637 C C . GLU B 1 40 ? -2.104 -19.621 -9.121 1.00 39.42 16 GLU B C 1
ATOM 3638 O O . GLU B 1 40 ? -2.793 -20.204 -9.926 1.00 38.74 16 GLU B O 1
ATOM 3644 N N . TRP B 1 41 ? -2.036 -18.293 -9.074 1.00 35.08 17 TRP B N 1
ATOM 3645 C CA . TRP B 1 41 ? -2.694 -17.446 -10.082 1.00 34.95 17 TRP B CA 1
ATOM 3646 C C . TRP B 1 41 ? -1.918 -17.502 -11.381 1.00 35.36 17 TRP B C 1
ATOM 3647 O O . TRP B 1 41 ? -0.803 -17.061 -11.404 1.00 40.24 17 TRP B O 1
ATOM 3658 N N . VAL B 1 42 ? -2.498 -18.046 -12.447 1.00 34.76 18 VAL B N 1
ATOM 3659 C CA . VAL B 1 42 ? -1.780 -18.278 -13.679 1.00 32.33 18 VAL B CA 1
ATOM 3660 C C . VAL B 1 42 ? -2.601 -17.982 -14.923 1.00 34.70 18 VAL B C 1
ATOM 3661 O O . VAL B 1 42 ? -3.841 -17.999 -14.906 1.00 32.46 18 VAL B O 1
ATOM 3665 N N . ASP B 1 43 ? -1.869 -17.823 -16.023 1.00 34.05 19 ASP B N 1
ATOM 3666 C CA . ASP B 1 43 ? -2.418 -17.600 -17.360 1.00 33.95 19 ASP B CA 1
ATOM 3667 C C . ASP B 1 43 ? -2.828 -18.936 -17.925 1.00 34.09 19 ASP B C 1
ATOM 3668 O O . ASP B 1 43 ? -2.495 -19.972 -17.387 1.00 33.62 19 ASP B O 1
ATOM 3673 N N . ALA B 1 44 ? -3.566 -18.915 -19.018 1.00 32.97 20 ALA B N 1
ATOM 3674 C CA . ALA B 1 44 ? -3.906 -20.138 -19.690 1.00 35.07 20 ALA B CA 1
ATOM 3675 C C . ALA B 1 44 ? -2.690 -20.557 -20.464 1.00 32.10 20 ALA B C 1
ATOM 3676 O O . ALA B 1 44 ? -2.039 -19.697 -21.007 1.00 28.98 20 ALA B O 1
ATOM 3678 N N . ALA B 1 45 ? -2.437 -21.866 -20.579 1.00 33.74 21 ALA B N 1
ATOM 3679 C CA . ALA B 1 45 ? -1.327 -22.381 -21.401 1.00 35.99 21 ALA B CA 1
ATOM 3680 C C . ALA B 1 45 ? -1.294 -21.716 -22.788 1.00 37.60 21 ALA B C 1
ATOM 3681 O O . ALA B 1 45 ? -0.243 -21.241 -23.207 1.00 43.20 21 ALA B O 1
ATOM 3683 N N . SER B 1 46 ? -2.460 -21.615 -23.437 1.00 36.79 22 SER B N 1
ATOM 3684 C CA . SER B 1 46 ? -2.634 -20.922 -24.721 1.00 36.04 22 SER B CA 1
ATOM 3685 C C . SER B 1 46 ? -2.323 -19.419 -24.693 1.00 35.97 22 SER B C 1
ATOM 3686 O O . SER B 1 46 ? -2.169 -18.794 -25.746 1.00 35.55 22 SER B O 1
ATOM 3689 N N . GLY B 1 47 ? -2.359 -18.799 -23.514 1.00 35.10 23 GLY B N 1
ATOM 3690 C CA . GLY B 1 47 ? -2.151 -17.363 -23.423 1.00 31.24 23 GLY B CA 1
ATOM 3691 C C . GLY B 1 47 ? -3.365 -16.514 -23.794 1.00 31.85 23 GLY B C 1
ATOM 3692 O O . GLY B 1 47 ? -3.325 -15.335 -23.541 1.00 34.05 23 GLY B O 1
ATOM 3693 N N . LYS B 1 48 ? -4.448 -17.086 -24.338 1.00 34.68 24 LYS B N 1
ATOM 3694 C CA . LYS B 1 48 ? -5.651 -16.311 -24.699 1.00 38.35 24 LYS B CA 1
ATOM 3695 C C . LYS B 1 48 ? -6.379 -15.568 -23.537 1.00 37.85 24 LYS B C 1
ATOM 3696 O O . LYS B 1 48 ? -6.400 -16.010 -22.383 1.00 35.00 24 LYS B O 1
ATOM 3702 N N . THR B 1 49 ? -6.975 -14.434 -23.877 1.00 38.55 25 THR B N 1
ATOM 3703 C CA . THR B 1 49 ? -7.772 -13.665 -22.942 1.00 38.21 25 THR B CA 1
ATOM 3704 C C . THR B 1 49 ? -9.093 -13.173 -23.564 1.00 37.79 25 THR B C 1
ATOM 3705 O O . THR B 1 49 ? -9.278 -13.177 -24.786 1.00 35.23 25 THR B O 1
ATOM 3709 N N . ILE B 1 50 ? -10.014 -12.765 -22.692 1.00 38.43 26 ILE B N 1
ATOM 3710 C CA . ILE B 1 50 ? -11.275 -12.174 -23.109 1.00 37.52 26 ILE B CA 1
ATOM 3711 C C . ILE B 1 50 ? -11.281 -10.773 -22.522 1.00 38.17 26 ILE B C 1
ATOM 3712 O O . ILE B 1 50 ? -10.865 -10.607 -21.389 1.00 37.04 26 ILE B O 1
ATOM 3717 N N . ASP B 1 51 ? -11.712 -9.771 -23.298 1.00 39.34 27 ASP B N 1
ATOM 3718 C CA . ASP B 1 51 ? -11.807 -8.379 -22.812 1.00 39.29 27 ASP B CA 1
ATOM 3719 C C . ASP B 1 51 ? -12.994 -8.221 -21.849 1.00 37.27 27 ASP B C 1
ATOM 3720 O O . ASP B 1 51 ? -14.061 -8.811 -22.043 1.00 32.33 27 ASP B O 1
ATOM 3725 N N . VAL B 1 52 ? -12.813 -7.362 -20.862 1.00 34.43 28 VAL B N 1
ATOM 3726 C CA . VAL B 1 52 ? -13.807 -7.093 -19.862 1.00 32.70 28 VAL B CA 1
ATOM 3727 C C . VAL B 1 52 ? -14.209 -5.669 -20.077 1.00 33.43 28 VAL B C 1
ATOM 3728 O O . VAL B 1 52 ? -13.348 -4.778 -20.142 1.00 31.07 28 VAL B O 1
ATOM 3732 N N . VAL B 1 53 ? -15.525 -5.463 -20.182 1.00 33.83 29 VAL B N 1
ATOM 3733 C CA . VAL B 1 53 ? -16.126 -4.135 -20.450 1.00 35.73 29 VAL B CA 1
ATOM 3734 C C . VAL B 1 53 ? -16.783 -3.619 -19.149 1.00 32.15 29 VAL B C 1
ATOM 3735 O O . VAL B 1 53 ? -17.228 -4.424 -18.307 1.00 31.68 29 VAL B O 1
ATOM 3739 N N . ASN B 1 54 ? -16.752 -2.294 -18.975 1.00 29.27 30 ASN B N 1
ATOM 3740 C CA . ASN B 1 54 ? -17.550 -1.578 -17.990 1.00 29.71 30 ASN B CA 1
ATOM 3741 C C . ASN B 1 54 ? -18.922 -1.252 -18.569 1.00 31.61 30 ASN B C 1
ATOM 3742 O O . ASN B 1 54 ? -19.014 -0.369 -19.454 1.00 33.27 30 ASN B O 1
ATOM 3747 N N . PRO B 1 55 ? -20.004 -1.906 -18.058 1.00 33.70 31 PRO B N 1
ATOM 3748 C CA . PRO B 1 55 ? -21.348 -1.663 -18.653 1.00 31.44 31 PRO B CA 1
ATOM 3749 C C . PRO B 1 55 ? -21.864 -0.213 -18.600 1.00 31.34 31 PRO B C 1
ATOM 3750 O O . PRO B 1 55 ? -22.811 0.107 -19.313 1.00 36.16 31 PRO B O 1
ATOM 3754 N N . ALA B 1 56 ? -21.330 0.635 -17.719 1.00 31.57 32 ALA B N 1
ATOM 3755 C CA . ALA B 1 56 ? -21.806 2.021 -17.625 1.00 33.12 32 ALA B CA 1
ATOM 3756 C C . ALA B 1 56 ? -21.300 2.933 -18.781 1.00 36.68 32 ALA B C 1
ATOM 3757 O O . ALA B 1 56 ? -21.864 3.996 -18.999 1.00 34.58 32 ALA B O 1
ATOM 3759 N N . THR B 1 57 ? -20.237 2.504 -19.478 1.00 38.41 33 THR B N 1
ATOM 3760 C CA . THR B 1 57 ? -19.527 3.315 -20.497 1.00 41.42 33 THR B CA 1
ATOM 3761 C C . THR B 1 57 ? -19.337 2.619 -21.856 1.00 39.19 33 THR B C 1
ATOM 3762 O O . THR B 1 57 ? -19.228 3.306 -22.875 1.00 42.41 33 THR B O 1
ATOM 3766 N N . GLY B 1 58 ? -19.291 1.286 -21.866 1.00 35.25 34 GLY B N 1
ATOM 3767 C CA . GLY B 1 58 ? -19.019 0.514 -23.068 1.00 34.79 34 GLY B CA 1
ATOM 3768 C C . GLY B 1 58 ? -17.534 0.294 -23.301 1.00 35.96 34 GLY B C 1
ATOM 3769 O O . GLY B 1 58 ? -17.159 -0.414 -24.231 1.00 38.41 34 GLY B O 1
ATOM 3770 N N . LYS B 1 59 ? -16.698 0.856 -22.422 1.00 41.14 35 LYS B N 1
ATOM 3771 C CA . LYS B 1 59 ? -15.252 1.009 -22.640 1.00 45.98 35 LYS B CA 1
ATOM 3772 C C . LYS B 1 59 ? -14.538 -0.204 -22.050 1.00 44.78 35 LYS B C 1
ATOM 3773 O O . LYS B 1 59 ? -14.919 -0.635 -20.966 1.00 43.84 35 LYS B O 1
ATOM 3779 N N . PRO B 1 60 ? -13.512 -0.757 -22.742 1.00 43.58 36 PRO B N 1
ATOM 3780 C CA . PRO B 1 60 ? -12.676 -1.817 -22.151 1.00 41.17 36 PRO B CA 1
ATOM 3781 C C . PRO B 1 60 ? -11.966 -1.424 -20.838 1.00 42.09 36 PRO B C 1
ATOM 3782 O O . PRO B 1 60 ? -11.538 -0.280 -20.683 1.00 38.33 36 PRO B O 1
ATOM 3786 N N . ILE B 1 61 ? -11.923 -2.335 -19.863 1.00 40.08 37 ILE B N 1
ATOM 3787 C CA . ILE B 1 61 ? -11.247 -2.040 -18.580 1.00 39.01 37 ILE B CA 1
ATOM 3788 C C . ILE B 1 61 ? -10.202 -3.057 -18.168 1.00 35.72 37 ILE B C 1
ATOM 3789 O O . ILE B 1 61 ? -9.373 -2.787 -17.279 1.00 32.73 37 ILE B O 1
ATOM 3794 N N . GLY B 1 62 ? -10.193 -4.203 -18.831 1.00 31.80 38 GLY B N 1
ATOM 3795 C CA . GLY B 1 62 ? -9.250 -5.253 -18.458 1.00 30.97 38 GLY B CA 1
ATOM 3796 C C . GLY B 1 62 ? -9.470 -6.526 -19.223 1.00 28.90 38 GLY B C 1
ATOM 3797 O O . GLY B 1 62 ? -10.243 -6.579 -20.175 1.00 22.80 38 GLY B O 1
ATOM 3798 N N . ARG B 1 63 ? -8.827 -7.585 -18.777 1.00 30.33 39 ARG B N 1
ATOM 3799 C CA . ARG B 1 63 ? -9.024 -8.855 -19.452 1.00 34.19 39 ARG B CA 1
ATOM 3800 C C . ARG B 1 63 ? -8.947 -10.004 -18.491 1.00 29.47 39 ARG B C 1
ATOM 3801 O O . ARG B 1 63 ? -8.395 -9.871 -17.406 1.00 27.32 39 ARG B O 1
ATOM 3809 N N . VAL B 1 64 ? -9.477 -11.147 -18.918 1.00 25.92 40 VAL B N 1
ATOM 3810 C CA . VAL B 1 64 ? -9.416 -12.350 -18.104 1.00 25.83 40 VAL B CA 1
ATOM 3811 C C . VAL B 1 64 ? -8.905 -13.480 -18.968 1.00 27.75 40 VAL B C 1
ATOM 3812 O O . VAL B 1 64 ? -9.161 -13.526 -20.185 1.00 26.76 40 VAL B O 1
ATOM 3816 N N . ALA B 1 65 ? -8.169 -14.384 -18.327 1.00 28.26 41 ALA B N 1
ATOM 3817 C CA . ALA B 1 65 ? -7.669 -15.582 -18.975 1.00 30.15 41 ALA B CA 1
ATOM 3818 C C . ALA B 1 65 ? -8.800 -16.489 -19.539 1.00 31.37 41 ALA B C 1
ATOM 3819 O O . ALA B 1 65 ? -9.827 -16.721 -18.863 1.00 30.12 41 ALA B O 1
ATOM 3821 N N . HIS B 1 66 ? -8.590 -16.997 -20.756 1.00 30.71 42 HIS B N 1
ATOM 3822 C CA . HIS B 1 66 ? -9.536 -17.861 -21.448 1.00 33.48 42 HIS B CA 1
ATOM 3823 C C . HIS B 1 66 ? -8.938 -19.247 -21.378 1.00 34.66 42 HIS B C 1
ATOM 3824 O O . HIS B 1 66 ? -8.117 -19.601 -22.220 1.00 35.78 42 HIS B O 1
ATOM 3831 N N . ALA B 1 67 ? -9.376 -20.015 -20.368 1.00 32.52 43 ALA B N 1
ATOM 3832 C CA . ALA B 1 67 ? -8.939 -21.389 -20.131 1.00 31.82 43 ALA B CA 1
ATOM 3833 C C . ALA B 1 67 ? -9.291 -22.336 -21.256 1.00 32.47 43 ALA B C 1
ATOM 3834 O O . ALA B 1 67 ? -10.352 -22.238 -21.839 1.00 38.36 43 ALA B O 1
ATOM 3836 N N . GLY B 1 68 ? -8.408 -23.285 -21.520 1.00 31.76 44 GLY B N 1
ATOM 3837 C CA . GLY B 1 68 ? -8.643 -24.383 -22.479 1.00 35.00 44 GLY B CA 1
ATOM 3838 C C . GLY B 1 68 ? -8.674 -25.757 -21.810 1.00 33.00 44 GLY B C 1
ATOM 3839 O O . GLY B 1 68 ? -8.574 -25.858 -20.597 1.00 29.90 44 GLY B O 1
ATOM 3840 N N . ILE B 1 69 ? -8.781 -26.811 -22.608 1.00 37.95 45 ILE B N 1
ATOM 3841 C CA . ILE B 1 69 ? -8.928 -28.183 -22.062 1.00 40.73 45 ILE B CA 1
ATOM 3842 C C . ILE B 1 69 ? -7.747 -28.557 -21.180 1.00 41.88 45 ILE B C 1
ATOM 3843 O O . ILE B 1 69 ? -7.940 -29.140 -20.100 1.00 34.45 45 ILE B O 1
ATOM 3848 N N . ALA B 1 70 ? -6.536 -28.202 -21.637 1.00 38.93 46 ALA B N 1
ATOM 3849 C CA . ALA B 1 70 ? -5.314 -28.526 -20.904 1.00 40.05 46 ALA B CA 1
ATOM 3850 C C . ALA B 1 70 ? -5.335 -27.926 -19.508 1.00 35.34 46 ALA B C 1
ATOM 3851 O O . ALA B 1 70 ? -4.882 -28.556 -18.568 1.00 35.29 46 ALA B O 1
ATOM 3853 N N . ASP B 1 71 ? -5.825 -26.701 -19.356 1.00 32.41 47 ASP B N 1
ATOM 3854 C CA . ASP B 1 71 ? -5.838 -26.091 -18.009 1.00 31.38 47 ASP B CA 1
ATOM 3855 C C . ASP B 1 71 ? -6.917 -26.726 -17.150 1.00 32.03 47 ASP B C 1
ATOM 3856 O O . ASP B 1 71 ? -6.753 -26.873 -15.934 1.00 33.88 47 ASP B O 1
ATOM 3861 N N . LEU B 1 72 ? -8.002 -27.153 -17.785 1.00 33.78 48 LEU B N 1
ATOM 3862 C CA . LEU B 1 72 ? -9.044 -27.869 -17.049 1.00 35.42 48 LEU B CA 1
ATOM 3863 C C . LEU B 1 72 ? -8.495 -29.177 -16.473 1.00 34.12 48 LEU B C 1
ATOM 3864 O O . LEU B 1 72 ? -8.784 -29.518 -15.327 1.00 32.84 48 LEU B O 1
ATOM 3869 N N . ASP B 1 73 ? -7.686 -29.875 -17.264 1.00 36.95 49 ASP B N 1
ATOM 3870 C CA . ASP B 1 73 ? -6.997 -31.098 -16.814 1.00 36.66 49 ASP B CA 1
ATOM 3871 C C . ASP B 1 73 ? -6.125 -30.893 -15.589 1.00 34.53 49 ASP B C 1
ATOM 3872 O O . ASP B 1 73 ? -6.081 -31.746 -14.707 1.00 32.08 49 ASP B O 1
ATOM 3877 N N . ARG B 1 74 ? -5.438 -29.762 -15.534 1.00 33.63 50 ARG B N 1
ATOM 3878 C CA . ARG B 1 74 ? -4.655 -29.463 -14.336 1.00 34.84 50 ARG B CA 1
ATOM 3879 C C . ARG B 1 74 ? -5.577 -29.059 -13.172 1.00 29.79 50 ARG B C 1
ATOM 3880 O O . ARG B 1 74 ? -5.256 -29.281 -12.025 1.00 25.79 50 ARG B O 1
ATOM 3888 N N . ALA B 1 75 ? -6.698 -28.428 -13.453 1.00 32.23 51 ALA B N 1
ATOM 3889 C CA . ALA B 1 75 ? -7.604 -28.051 -12.354 1.00 31.52 51 ALA B CA 1
ATOM 3890 C C . ALA B 1 75 ? -8.203 -29.317 -11.742 1.00 29.35 51 ALA B C 1
ATOM 3891 O O . ALA B 1 75 ? -8.355 -29.404 -10.544 1.00 25.86 51 ALA B O 1
ATOM 3893 N N . LEU B 1 76 ? -8.484 -30.293 -12.593 1.00 29.62 52 LEU B N 1
ATOM 3894 C CA . LEU B 1 76 ? -9.174 -31.491 -12.194 1.00 30.28 52 LEU B CA 1
ATOM 3895 C C . LEU B 1 76 ? -8.254 -32.353 -11.354 1.00 32.00 52 LEU B C 1
ATOM 3896 O O . LEU B 1 76 ? -8.678 -32.821 -10.269 1.00 31.18 52 LEU B O 1
ATOM 3901 N N . ALA B 1 77 ? -7.004 -32.537 -11.813 1.00 27.00 53 ALA B N 1
ATOM 3902 C CA . ALA B 1 77 ? -5.992 -33.197 -10.988 1.00 27.74 53 ALA B CA 1
ATOM 3903 C C . ALA B 1 77 ? -5.812 -32.491 -9.629 1.00 28.02 53 ALA B C 1
ATOM 3904 O O . ALA B 1 77 ? -5.682 -33.165 -8.608 1.00 30.03 53 ALA B O 1
ATOM 3906 N N . ALA B 1 78 ? -5.779 -31.160 -9.636 1.00 25.45 54 ALA B N 1
ATOM 3907 C CA . ALA B 1 78 ? -5.538 -30.397 -8.427 1.00 26.67 54 ALA B CA 1
ATOM 3908 C C . ALA B 1 78 ? -6.740 -30.551 -7.450 1.00 28.51 54 ALA B C 1
ATOM 3909 O O . ALA B 1 78 ? -6.565 -30.665 -6.239 1.00 30.45 54 ALA B O 1
ATOM 3911 N N . ALA B 1 79 ? -7.944 -30.560 -8.010 1.00 24.90 55 ALA B N 1
ATOM 3912 C CA . ALA B 1 79 ? -9.162 -30.788 -7.278 1.00 25.82 55 ALA B CA 1
ATOM 3913 C C . ALA B 1 79 ? -9.173 -32.125 -6.575 1.00 27.08 55 ALA B C 1
ATOM 3914 O O . ALA B 1 79 ? -9.643 -32.206 -5.432 1.00 28.25 55 ALA B O 1
ATOM 3916 N N . GLN B 1 80 ? -8.662 -33.162 -7.261 1.00 25.99 56 GLN B N 1
ATOM 3917 C CA . GLN B 1 80 ? -8.601 -34.482 -6.708 1.00 29.40 56 GLN B CA 1
ATOM 3918 C C . GLN B 1 80 ? -7.680 -34.495 -5.497 1.00 30.24 56 GLN B C 1
ATOM 3919 O O . GLN B 1 80 ? -8.097 -34.913 -4.433 1.00 25.91 56 GLN B O 1
ATOM 3925 N N . SER B 1 81 ? -6.449 -34.034 -5.672 1.00 28.23 57 SER B N 1
ATOM 3926 C CA . SER B 1 81 ? -5.550 -33.914 -4.547 1.00 31.89 57 SER B CA 1
ATOM 3927 C C . SER B 1 81 ? -6.093 -33.054 -3.423 1.00 32.26 57 SER B C 1
ATOM 3928 O O . SER B 1 81 ? -5.911 -33.387 -2.262 1.00 32.46 57 SER B O 1
ATOM 3931 N N . GLY B 1 82 ? -6.708 -31.930 -3.767 1.00 31.87 58 GLY B N 1
ATOM 3932 C CA . GLY B 1 82 ? -7.219 -31.008 -2.740 1.00 34.43 58 GLY B CA 1
ATOM 3933 C C . GLY B 1 82 ? -8.307 -31.629 -1.876 1.00 31.89 58 GLY B C 1
ATOM 3934 O O . GLY B 1 82 ? -8.396 -31.388 -0.675 1.00 30.55 58 GLY B O 1
ATOM 3935 N N . PHE B 1 83 ? -9.126 -32.444 -2.515 1.00 31.89 59 PHE B N 1
ATOM 3936 C CA . PHE B 1 83 ? -10.173 -33.179 -1.829 1.00 31.10 59 PHE B CA 1
ATOM 3937 C C . PHE B 1 83 ? -9.572 -34.165 -0.824 1.00 32.50 59 PHE B C 1
ATOM 3938 O O . PHE B 1 83 ? -9.994 -34.176 0.358 1.00 26.33 59 PHE B O 1
ATOM 3946 N N . GLU B 1 84 ? -8.564 -34.930 -1.273 1.00 32.57 60 GLU B N 1
ATOM 3947 C CA . GLU B 1 84 ? -7.852 -35.866 -0.396 1.00 35.22 60 GLU B CA 1
ATOM 3948 C C . GLU B 1 84 ? -7.290 -35.105 0.825 1.00 33.68 60 GLU B C 1
ATOM 3949 O O . GLU B 1 84 ? -7.287 -35.646 1.943 1.00 31.41 60 GLU B O 1
ATOM 3955 N N . ALA B 1 85 ? -6.868 -33.856 0.613 1.00 30.32 61 ALA B N 1
ATOM 3956 C CA . ALA B 1 85 ? -6.281 -33.036 1.685 1.00 33.03 61 ALA B CA 1
ATOM 3957 C C . ALA B 1 85 ? -7.314 -32.492 2.646 1.00 31.08 61 ALA B C 1
ATOM 3958 O O . ALA B 1 85 ? -7.203 -32.643 3.872 1.00 31.12 61 ALA B O 1
ATOM 3960 N N . TRP B 1 86 ? -8.332 -31.877 2.078 1.00 28.57 62 TRP B N 1
ATOM 3961 C CA . TRP B 1 86 ? -9.265 -31.083 2.871 1.00 28.87 62 TRP B CA 1
ATOM 3962 C C . TRP B 1 86 ? -10.177 -31.983 3.666 1.00 27.79 62 TRP B C 1
ATOM 3963 O O . TRP B 1 86 ? -10.582 -31.609 4.753 1.00 25.06 62 TRP B O 1
ATOM 3974 N N . ARG B 1 87 ? -10.488 -33.170 3.125 1.00 29.85 63 ARG B N 1
ATOM 3975 C CA . ARG B 1 87 ? -11.337 -34.127 3.828 1.00 33.98 63 ARG B CA 1
ATOM 3976 C C . ARG B 1 87 ? -10.712 -34.591 5.140 1.00 34.93 63 ARG B C 1
ATOM 3977 O O . ARG B 1 87 ? -11.435 -35.065 5.999 1.00 32.47 63 ARG B O 1
ATOM 3985 N N . LYS B 1 88 ? -9.385 -34.476 5.250 1.00 34.61 64 LYS B N 1
ATOM 3986 C CA . LYS B 1 88 ? -8.617 -34.893 6.427 1.00 39.71 64 LYS B CA 1
ATOM 3987 C C . LYS B 1 88 ? -8.458 -33.818 7.486 1.00 33.93 64 LYS B C 1
ATOM 3988 O O . LYS B 1 88 ? -8.027 -34.129 8.579 1.00 37.69 64 LYS B O 1
ATOM 3994 N N . VAL B 1 89 ? -8.797 -32.576 7.168 1.00 33.93 65 VAL B N 1
ATOM 3995 C CA . VAL B 1 89 ? -8.644 -31.445 8.092 1.00 30.05 65 VAL B CA 1
ATOM 3996 C C . VAL B 1 89 ? -9.875 -31.459 8.997 1.00 28.99 65 VAL B C 1
ATOM 3997 O O . VAL B 1 89 ? -11.001 -31.352 8.507 1.00 24.40 65 VAL B O 1
ATOM 4001 N N . PRO B 1 90 ? -9.666 -31.614 10.320 1.00 29.16 66 PRO B N 1
ATOM 4002 C CA . PRO B 1 90 ? -10.819 -31.631 11.222 1.00 29.08 66 PRO B CA 1
ATOM 4003 C C . PRO B 1 90 ? -11.705 -30.406 11.005 1.00 29.24 66 PRO B C 1
ATOM 4004 O O . PRO B 1 90 ? -11.198 -29.308 10.724 1.00 30.68 66 PRO B O 1
ATOM 4008 N N . ALA B 1 91 ? -13.003 -30.604 11.139 1.00 27.23 67 ALA B N 1
ATOM 4009 C CA . ALA B 1 91 ? -14.006 -29.563 10.967 1.00 25.99 67 ALA B CA 1
ATOM 4010 C C . ALA B 1 91 ? -13.755 -28.246 11.738 1.00 28.42 67 ALA B C 1
ATOM 4011 O O . ALA B 1 91 ? -13.962 -27.154 11.159 1.00 24.59 67 ALA B O 1
ATOM 4013 N N . HIS B 1 92 ? -13.353 -28.318 13.020 1.00 27.09 68 HIS B N 1
ATOM 4014 C CA . HIS B 1 92 ? -13.010 -27.089 13.755 1.00 29.21 68 HIS B CA 1
ATOM 4015 C C . HIS B 1 92 ? -11.816 -26.316 13.148 1.00 28.09 68 HIS B C 1
ATOM 4016 O O . HIS B 1 92 ? -11.757 -25.110 13.288 1.00 27.59 68 HIS B O 1
ATOM 4023 N N . GLU B 1 93 ? -10.889 -26.995 12.485 1.00 27.86 69 GLU B N 1
ATOM 4024 C CA . GLU B 1 93 ? -9.800 -26.314 11.759 1.00 28.84 69 GLU B CA 1
ATOM 4025 C C . GLU B 1 93 ? -10.263 -25.693 10.426 1.00 26.87 69 GLU B C 1
ATOM 4026 O O . GLU B 1 93 ? -9.939 -24.542 10.116 1.00 25.44 69 GLU B O 1
ATOM 4032 N N . ARG B 1 94 ? -11.020 -26.448 9.656 1.00 25.45 70 ARG B N 1
ATOM 4033 C CA . ARG B 1 94 ? -11.703 -25.913 8.471 1.00 27.41 70 ARG B CA 1
ATOM 4034 C C . ARG B 1 94 ? -12.464 -24.635 8.807 1.00 27.57 70 ARG B C 1
ATOM 4035 O O . ARG B 1 94 ? -12.288 -23.627 8.109 1.00 24.50 70 ARG B O 1
ATOM 4043 N N . ALA B 1 95 ? -13.219 -24.658 9.928 1.00 27.33 71 ALA B N 1
ATOM 4044 C CA . ALA B 1 95 ? -14.028 -23.505 10.390 1.00 29.55 71 ALA B CA 1
ATOM 4045 C C . ALA B 1 95 ? -13.214 -22.265 10.701 1.00 28.81 71 ALA B C 1
ATOM 4046 O O . ALA B 1 95 ? -13.616 -21.180 10.348 1.00 26.24 71 ALA B O 1
ATOM 4048 N N . ALA B 1 96 ? -12.103 -22.437 11.407 1.00 28.79 72 ALA B N 1
ATOM 4049 C CA . ALA B 1 96 ? -11.201 -21.340 11.724 1.00 29.69 72 ALA B CA 1
ATOM 4050 C C . ALA B 1 96 ? -10.544 -20.771 10.469 1.00 27.58 72 ALA B C 1
ATOM 4051 O O . ALA B 1 96 ? -10.446 -19.559 10.315 1.00 27.39 72 ALA B O 1
ATOM 4053 N N . THR B 1 97 ? -10.103 -21.645 9.574 1.00 26.09 73 THR B N 1
ATOM 4054 C CA . THR B 1 97 ? -9.590 -21.215 8.264 1.00 26.30 73 THR B CA 1
ATOM 4055 C C . THR B 1 97 ? -10.658 -20.425 7.497 1.00 27.13 73 THR B C 1
ATOM 4056 O O . THR B 1 97 ? -10.389 -19.320 7.013 1.00 27.25 73 THR B O 1
ATOM 4060 N N . MET B 1 98 ? -11.900 -20.927 7.456 1.00 27.78 74 MET B N 1
ATOM 4061 C CA . MET B 1 98 ? -12.960 -20.191 6.747 1.00 25.52 74 MET B CA 1
ATOM 4062 C C . MET B 1 98 ? -13.270 -18.826 7.380 1.00 26.31 74 MET B C 1
ATOM 4063 O O . MET B 1 98 ? -13.558 -17.862 6.695 1.00 23.10 74 MET B O 1
ATOM 4068 N N . ARG B 1 99 ? -13.209 -18.755 8.698 1.00 27.39 75 ARG B N 1
ATOM 4069 C CA . ARG B 1 99 ? -13.448 -17.506 9.426 1.00 29.46 75 ARG B CA 1
ATOM 4070 C C . ARG B 1 99 ? -12.354 -16.457 9.220 1.00 30.17 75 ARG B C 1
ATOM 4071 O O . ARG B 1 99 ? -12.625 -15.287 9.184 1.00 28.65 75 ARG B O 1
ATOM 4079 N N . LYS B 1 100 ? -11.104 -16.878 9.129 1.00 33.61 76 LYS B N 1
ATOM 4080 C CA . LYS B 1 100 ? -10.060 -15.965 8.668 1.00 33.93 76 LYS B CA 1
ATOM 4081 C C . LYS B 1 100 ? -10.362 -15.373 7.269 1.00 29.77 76 LYS B C 1
ATOM 4082 O O . LYS B 1 100 ? -10.235 -14.155 7.065 1.00 30.65 76 LYS B O 1
ATOM 4088 N N . ALA B 1 101 ? -10.772 -16.220 6.322 1.00 28.28 77 ALA B N 1
ATOM 4089 C CA . ALA B 1 101 ? -11.095 -15.765 4.970 1.00 25.91 77 ALA B CA 1
ATOM 4090 C C . ALA B 1 101 ? -12.168 -14.735 5.017 1.00 26.88 77 ALA B C 1
ATOM 4091 O O . ALA B 1 101 ? -12.100 -13.716 4.323 1.00 27.12 77 ALA B O 1
ATOM 4093 N N . ALA B 1 102 ? -13.171 -14.969 5.858 1.00 26.18 78 ALA B N 1
ATOM 4094 C CA . ALA B 1 102 ? -14.225 -13.997 6.029 1.00 24.59 78 ALA B CA 1
ATOM 4095 C C . ALA B 1 102 ? -13.722 -12.671 6.601 1.00 24.60 78 ALA B C 1
ATOM 4096 O O . ALA B 1 102 ? -14.229 -11.602 6.216 1.00 25.35 78 ALA B O 1
ATOM 4098 N N . ALA B 1 103 ? -12.818 -12.727 7.582 1.00 24.33 79 ALA B N 1
ATOM 4099 C CA . ALA B 1 103 ? -12.226 -11.503 8.139 1.00 24.08 79 ALA B CA 1
ATOM 4100 C C . ALA B 1 103 ? -11.451 -10.724 7.035 1.00 24.83 79 ALA B C 1
ATOM 4101 O O . ALA B 1 103 ? -11.466 -9.485 6.978 1.00 26.71 79 ALA B O 1
ATOM 4103 N N . LEU B 1 104 ? -10.818 -11.445 6.135 1.00 25.80 80 LEU B N 1
ATOM 4104 C CA . LEU B 1 104 ? -10.115 -10.809 5.043 1.00 29.10 80 LEU B CA 1
ATOM 4105 C C . LEU B 1 104 ? -11.066 -10.124 4.087 1.00 31.76 80 LEU B C 1
ATOM 4106 O O . LEU B 1 104 ? -10.862 -8.920 3.772 1.00 34.62 80 LEU B O 1
ATOM 4111 N N . VAL B 1 105 ? -12.125 -10.834 3.686 1.00 31.33 81 VAL B N 1
ATOM 4112 C CA . VAL B 1 105 ? -13.192 -10.256 2.823 1.00 29.57 81 VAL B CA 1
ATOM 4113 C C . VAL B 1 105 ? -13.695 -8.904 3.365 1.00 32.55 81 VAL B C 1
ATOM 4114 O O . VAL B 1 105 ? -13.780 -7.912 2.589 1.00 31.57 81 VAL B O 1
ATOM 4118 N N . ARG B 1 106 ? -14.013 -8.848 4.674 1.00 33.09 82 ARG B N 1
ATOM 4119 C CA . ARG B 1 106 ? -14.391 -7.584 5.338 1.00 34.57 82 ARG B CA 1
ATOM 4120 C C . ARG B 1 106 ? -13.351 -6.479 5.229 1.00 35.64 82 ARG B C 1
ATOM 4121 O O . ARG B 1 106 ? -13.683 -5.342 4.890 1.00 34.85 82 ARG B O 1
ATOM 4129 N N . GLU B 1 107 ? -12.109 -6.801 5.607 1.00 38.41 83 GLU B N 1
ATOM 4130 C CA . GLU B 1 107 ? -10.979 -5.900 5.436 1.00 39.76 83 GLU B CA 1
ATOM 4131 C C . GLU B 1 107 ? -10.922 -5.311 4.018 1.00 34.91 83 GLU B C 1
ATOM 4132 O O . GLU B 1 107 ? -10.695 -4.150 3.872 1.00 34.87 83 GLU B O 1
ATOM 4138 N N . ARG B 1 108 ? -11.160 -6.119 2.996 1.00 33.36 84 ARG B N 1
ATOM 4139 C CA . ARG B 1 108 ? -10.966 -5.741 1.590 1.00 32.78 84 ARG B CA 1
ATOM 4140 C C . ARG B 1 108 ? -12.250 -5.341 0.889 1.00 32.41 84 ARG B C 1
ATOM 4141 O O . ARG B 1 108 ? -12.305 -5.351 -0.350 1.00 33.68 84 ARG B O 1
ATOM 4149 N N . ALA B 1 109 ? -13.266 -4.962 1.649 1.00 28.24 85 ALA B N 1
ATOM 4150 C CA . ALA B 1 109 ? -14.583 -4.765 1.078 1.00 28.01 85 ALA B CA 1
ATOM 4151 C C . ALA B 1 109 ? -14.693 -3.608 0.099 1.00 29.38 85 ALA B C 1
ATOM 4152 O O . ALA B 1 109 ? -15.363 -3.748 -0.911 1.00 29.61 85 ALA B O 1
ATOM 4154 N N . ASP B 1 110 ? -14.056 -2.477 0.383 1.00 32.78 86 ASP B N 1
ATOM 4155 C CA . ASP B 1 110 ? -14.044 -1.343 -0.554 1.00 35.53 86 ASP B CA 1
ATOM 4156 C C . ASP B 1 110 ? -13.404 -1.726 -1.888 1.00 35.26 86 ASP B C 1
ATOM 4157 O O . ASP B 1 110 ? -13.998 -1.492 -2.930 1.00 30.03 86 ASP B O 1
ATOM 4162 N N . ALA B 1 111 ? -12.230 -2.354 -1.828 1.00 30.23 87 ALA B N 1
ATOM 4163 C CA . ALA B 1 111 ? -11.492 -2.743 -3.043 1.00 33.01 87 ALA B CA 1
ATOM 4164 C C . ALA B 1 111 ? -12.309 -3.717 -3.906 1.00 31.90 87 ALA B C 1
ATOM 4165 O O . ALA B 1 111 ? -12.374 -3.561 -5.108 1.00 32.10 87 ALA B O 1
ATOM 4167 N N . ILE B 1 112 ? -12.961 -4.684 -3.261 1.00 31.92 88 ILE B N 1
ATOM 4168 C CA . ILE B 1 112 ? -13.751 -5.728 -3.960 1.00 31.72 88 ILE B CA 1
ATOM 4169 C C . ILE B 1 112 ? -14.980 -5.121 -4.623 1.00 28.22 88 ILE B C 1
ATOM 4170 O O . ILE B 1 112 ? -15.257 -5.377 -5.779 1.00 26.58 88 ILE B O 1
ATOM 4175 N N . ALA B 1 113 ? -15.679 -4.301 -3.855 1.00 27.68 89 ALA B N 1
ATOM 4176 C CA . ALA B 1 113 ? -16.850 -3.561 -4.302 1.00 29.65 89 ALA B CA 1
ATOM 4177 C C . ALA B 1 113 ? -16.545 -2.624 -5.505 1.00 31.43 89 ALA B C 1
ATOM 4178 O O . ALA B 1 113 ? -17.397 -2.426 -6.384 1.00 29.32 89 ALA B O 1
ATOM 4180 N N . GLN B 1 114 ? -15.343 -2.040 -5.498 1.00 33.57 90 GLN B N 1
ATOM 4181 C CA . GLN B 1 114 ? -14.870 -1.164 -6.580 1.00 35.33 90 GLN B CA 1
ATOM 4182 C C . GLN B 1 114 ? -14.717 -1.945 -7.852 1.00 32.75 90 GLN B C 1
ATOM 4183 O O . GLN B 1 114 ? -15.067 -1.449 -8.919 1.00 36.98 90 GLN B O 1
ATOM 4189 N N . LEU B 1 115 ? -14.195 -3.160 -7.740 1.00 33.14 91 LEU B N 1
ATOM 4190 C CA . LEU B 1 115 ? -14.027 -4.054 -8.896 1.00 33.92 91 LEU B CA 1
ATOM 4191 C C . LEU B 1 115 ? -15.364 -4.490 -9.450 1.00 32.75 91 LEU B C 1
ATOM 4192 O O . LEU B 1 115 ? -15.554 -4.507 -10.661 1.00 36.56 91 LEU B O 1
ATOM 4197 N N . MET B 1 116 ? -16.297 -4.792 -8.547 1.00 30.99 92 MET B N 1
ATOM 4198 C CA . MET B 1 116 ? -17.621 -5.279 -8.911 1.00 31.09 92 MET B CA 1
ATOM 4199 C C . MET B 1 116 ? -18.455 -4.263 -9.653 1.00 30.17 92 MET B C 1
ATOM 4200 O O . MET B 1 116 ? -18.927 -4.548 -10.755 1.00 29.53 92 MET B O 1
ATOM 4205 N N . THR B 1 117 ? -18.677 -3.114 -9.029 1.00 26.87 93 THR B N 1
ATOM 4206 C CA . THR B 1 117 ? -19.357 -2.007 -9.663 1.00 26.60 93 THR B CA 1
ATOM 4207 C C . THR B 1 117 ? -18.863 -1.689 -11.094 1.00 26.82 93 THR B C 1
ATOM 4208 O O . THR B 1 117 ? -19.647 -1.462 -12.032 1.00 27.02 93 THR B O 1
ATOM 4212 N N . GLN B 1 118 ? -17.560 -1.668 -11.257 1.00 27.93 94 GLN B N 1
ATOM 4213 C CA . GLN B 1 118 ? -16.958 -1.382 -12.555 1.00 27.90 94 GLN B CA 1
ATOM 4214 C C . GLN B 1 118 ? -17.317 -2.389 -13.638 1.00 27.54 94 GLN B C 1
ATOM 4215 O O . GLN B 1 118 ? -17.581 -2.001 -14.790 1.00 27.32 94 GLN B O 1
ATOM 4221 N N . GLU B 1 119 ? -17.320 -3.672 -13.269 1.00 26.14 95 GLU B N 1
ATOM 4222 C CA . GLU B 1 119 ? -17.489 -4.769 -14.222 1.00 28.70 95 GLU B CA 1
ATOM 4223 C C . GLU B 1 119 ? -18.967 -5.141 -14.362 1.00 26.13 95 GLU B C 1
ATOM 4224 O O . GLU B 1 119 ? -19.382 -5.659 -15.379 1.00 26.01 95 GLU B O 1
ATOM 4230 N N . GLN B 1 120 ? -19.768 -4.856 -13.344 1.00 27.00 96 GLN B N 1
ATOM 4231 C CA . GLN B 1 120 ? -21.122 -5.421 -13.258 1.00 24.83 96 GLN B CA 1
ATOM 4232 C C . GLN B 1 120 ? -22.202 -4.378 -13.385 1.00 24.34 96 GLN B C 1
ATOM 4233 O O . GLN B 1 120 ? -23.222 -4.656 -13.996 1.00 25.96 96 GLN B O 1
ATOM 4239 N N . GLY B 1 121 ? -22.008 -3.200 -12.797 1.00 23.76 97 GLY B N 1
ATOM 4240 C CA . GLY B 1 121 ? -22.872 -2.045 -13.076 1.00 24.32 97 GLY B CA 1
ATOM 4241 C C . GLY B 1 121 ? -23.552 -1.517 -11.822 1.00 26.42 97 GLY B C 1
ATOM 4242 O O . GLY B 1 121 ? -23.903 -0.349 -11.758 1.00 28.41 97 GLY B O 1
ATOM 4243 N N . LYS B 1 122 ? -23.716 -2.360 -10.801 1.00 27.68 98 LYS B N 1
ATOM 4244 C CA . LYS B 1 122 ? -24.461 -1.944 -9.601 1.00 26.80 98 LYS B CA 1
ATOM 4245 C C . LYS B 1 122 ? -23.809 -0.828 -8.845 1.00 25.53 98 LYS B C 1
ATOM 4246 O O . LYS B 1 122 ? -22.612 -0.651 -8.914 1.00 27.75 98 LYS B O 1
ATOM 4252 N N . PRO B 1 123 ? -24.590 -0.091 -8.076 1.00 27.83 99 PRO B N 1
ATOM 4253 C CA . PRO B 1 123 ? -23.964 1.027 -7.363 1.00 29.28 99 PRO B CA 1
ATOM 4254 C C . PRO B 1 123 ? -23.026 0.532 -6.269 1.00 31.74 99 PRO B C 1
ATOM 4255 O O . PRO B 1 123 ? -23.250 -0.510 -5.671 1.00 28.36 99 PRO B O 1
ATOM 4259 N N . LEU B 1 124 ? -21.941 1.258 -6.098 1.00 34.39 100 LEU B N 1
ATOM 4260 C CA . LEU B 1 124 ? -20.947 0.990 -5.067 1.00 38.05 100 LEU B CA 1
ATOM 4261 C C . LEU B 1 124 ? -21.573 0.549 -3.719 1.00 34.32 100 LEU B C 1
ATOM 4262 O O . LEU B 1 124 ? -21.109 -0.359 -3.088 1.00 30.87 100 LEU B O 1
ATOM 4267 N N . THR B 1 125 ? -22.626 1.222 -3.308 1.00 34.05 101 THR B N 1
ATOM 4268 C CA . THR B 1 125 ? -23.271 0.960 -2.037 1.00 35.58 101 THR B CA 1
ATOM 4269 C C . THR B 1 125 ? -23.845 -0.478 -1.955 1.00 36.73 101 THR B C 1
ATOM 4270 O O . THR B 1 125 ? -23.639 -1.179 -0.946 1.00 37.15 101 THR B O 1
ATOM 4274 N N . GLU B 1 126 ? -24.487 -0.929 -3.032 1.00 34.08 102 GLU B N 1
ATOM 4275 C CA . GLU B 1 126 ? -24.987 -2.322 -3.153 1.00 36.77 102 GLU B CA 1
ATOM 4276 C C . GLU B 1 126 ? -23.856 -3.343 -3.259 1.00 33.17 102 GLU B C 1
ATOM 4277 O O . GLU B 1 126 ? -23.937 -4.442 -2.689 1.00 36.87 102 GLU B O 1
ATOM 4283 N N . ALA B 1 127 ? -22.808 -3.004 -3.999 1.00 29.71 103 ALA B N 1
ATOM 4284 C CA . ALA B 1 127 ? -21.625 -3.870 -4.054 1.00 29.46 103 ALA B CA 1
ATOM 4285 C C . ALA B 1 127 ? -21.087 -4.066 -2.652 1.00 28.28 103 ALA B C 1
ATOM 4286 O O . ALA B 1 127 ? -20.822 -5.190 -2.232 1.00 28.55 103 ALA B O 1
ATOM 4288 N N . ARG B 1 128 ? -20.921 -2.989 -1.907 1.00 31.19 104 ARG B N 1
ATOM 4289 C CA . ARG B 1 128 ? -20.335 -3.147 -0.567 1.00 34.37 104 ARG B CA 1
ATOM 4290 C C . ARG B 1 128 ? -21.227 -4.048 0.311 1.00 31.95 104 ARG B C 1
ATOM 4291 O O . ARG B 1 128 ? -20.711 -4.956 0.989 1.00 29.03 104 ARG B O 1
ATOM 4299 N N . VAL B 1 129 ? -22.544 -3.844 0.232 1.00 30.18 105 VAL B N 1
ATOM 4300 C CA . VAL B 1 129 ? -23.510 -4.686 0.932 1.00 31.93 105 VAL B CA 1
ATOM 4301 C C . VAL B 1 129 ? -23.368 -6.201 0.546 1.00 35.25 105 VAL B C 1
ATOM 4302 O O . VAL B 1 129 ? -23.236 -7.037 1.444 1.00 29.94 105 VAL B O 1
ATOM 4306 N N . GLU B 1 130 ? -23.413 -6.536 -0.760 1.00 31.74 106 GLU B N 1
ATOM 4307 C CA . GLU B 1 130 ? -23.049 -7.885 -1.238 1.00 29.70 106 GLU B CA 1
ATOM 4308 C C . GLU B 1 130 ? -21.765 -8.426 -0.589 1.00 27.37 106 GLU B C 1
ATOM 4309 O O . GLU B 1 130 ? -21.781 -9.527 -0.100 1.00 24.97 106 GLU B O 1
ATOM 4315 N N . VAL B 1 131 ? -20.667 -7.672 -0.633 1.00 26.52 107 VAL B N 1
ATOM 4316 C CA . VAL B 1 131 ? -19.383 -8.183 -0.190 1.00 25.57 107 VAL B CA 1
ATOM 4317 C C . VAL B 1 131 ? -19.418 -8.501 1.313 1.00 29.99 107 VAL B C 1
ATOM 4318 O O . VAL B 1 131 ? -18.918 -9.545 1.739 1.00 28.29 107 VAL B O 1
ATOM 4322 N N . LEU B 1 132 ? -19.990 -7.614 2.105 1.00 29.41 108 LEU B N 1
ATOM 4323 C CA . LEU B 1 132 ? -20.122 -7.848 3.537 1.00 32.69 108 LEU B CA 1
ATOM 4324 C C . LEU B 1 132 ? -21.047 -9.000 3.864 1.00 34.18 108 LEU B C 1
ATOM 4325 O O . LEU B 1 132 ? -20.809 -9.735 4.836 1.00 29.79 108 LEU B O 1
ATOM 4330 N N . SER B 1 133 ? -22.118 -9.158 3.083 1.00 33.79 109 SER B N 1
ATOM 4331 C CA . SER B 1 133 ? -23.038 -10.258 3.364 1.00 34.52 109 SER B CA 1
ATOM 4332 C C . SER B 1 133 ? -22.356 -11.580 2.956 1.00 32.14 109 SER B C 1
ATOM 4333 O O . SER B 1 133 ? -22.545 -12.593 3.640 1.00 31.83 109 SER B O 1
ATOM 4336 N N . ALA B 1 134 ? -21.480 -11.550 1.939 1.00 25.39 110 ALA B N 1
ATOM 4337 C CA . ALA B 1 134 ? -20.609 -12.701 1.694 1.00 24.97 110 ALA B CA 1
ATOM 4338 C C . ALA B 1 134 ? -19.899 -13.204 2.958 1.00 24.79 110 ALA B C 1
ATOM 4339 O O . ALA B 1 134 ? -19.824 -14.382 3.186 1.00 26.46 110 ALA B O 1
ATOM 4341 N N . ALA B 1 135 ? -19.324 -12.302 3.723 1.00 25.85 111 ALA B N 1
ATOM 4342 C CA . ALA B 1 135 ? -18.567 -12.645 4.934 1.00 26.44 111 ALA B CA 1
ATOM 4343 C C . ALA B 1 135 ? -19.463 -13.291 6.005 1.00 26.21 111 ALA B C 1
ATOM 4344 O O . ALA B 1 135 ? -19.098 -14.271 6.675 1.00 25.18 111 ALA B O 1
ATOM 4346 N N . ASP B 1 136 ? -20.631 -12.695 6.173 1.00 27.24 112 ASP B N 1
ATOM 4347 C CA . ASP B 1 136 ? -21.669 -13.235 7.044 1.00 28.94 112 ASP B CA 1
ATOM 4348 C C . ASP B 1 136 ? -21.990 -14.722 6.641 1.00 28.25 112 ASP B C 1
ATOM 4349 O O . ASP B 1 136 ? -22.106 -15.610 7.521 1.00 26.23 112 ASP B O 1
ATOM 4354 N N . ILE B 1 137 ? -22.105 -14.983 5.324 1.00 25.69 113 ILE B N 1
ATOM 4355 C CA . ILE B 1 137 ? -22.367 -16.347 4.807 1.00 24.24 113 ILE B CA 1
ATOM 4356 C C . ILE B 1 137 ? -21.270 -17.320 5.177 1.00 22.86 113 ILE B C 1
ATOM 4357 O O . ILE B 1 137 ? -21.510 -18.411 5.718 1.00 23.71 113 ILE B O 1
ATOM 4362 N N . ILE B 1 138 ? -20.039 -16.914 4.906 1.00 24.92 114 ILE B N 1
ATOM 4363 C CA . ILE B 1 138 ? -18.897 -17.747 5.178 1.00 21.42 114 ILE B CA 1
ATOM 4364 C C . ILE B 1 138 ? -18.911 -18.102 6.641 1.00 22.28 114 ILE B C 1
ATOM 4365 O O . ILE B 1 138 ? -18.757 -19.258 6.959 1.00 23.63 114 ILE B O 1
ATOM 4370 N N . GLU B 1 139 ? -19.122 -17.144 7.535 1.00 22.74 115 GLU B N 1
ATOM 4371 C CA . GLU B 1 139 ? -19.117 -17.450 8.970 1.00 23.89 115 GLU B CA 1
ATOM 4372 C C . GLU B 1 139 ? -20.176 -18.422 9.419 1.00 24.64 115 GLU B C 1
ATOM 4373 O O . GLU B 1 139 ? -19.903 -19.327 10.267 1.00 23.98 115 GLU B O 1
ATOM 4379 N N . TRP B 1 140 ? -21.399 -18.239 8.927 1.00 24.29 116 TRP B N 1
ATOM 4380 C CA . TRP B 1 140 ? -22.473 -19.163 9.333 1.00 24.43 116 TRP B CA 1
ATOM 4381 C C . TRP B 1 140 ? -22.106 -20.607 8.872 1.00 24.94 116 TRP B C 1
ATOM 4382 O O . TRP B 1 140 ? -22.251 -21.585 9.647 1.00 19.25 116 TRP B O 1
ATOM 4393 N N . PHE B 1 141 ? -21.606 -20.724 7.621 1.00 25.16 117 PHE B N 1
ATOM 4394 C CA . PHE B 1 141 ? -21.262 -22.037 7.069 1.00 26.95 117 PHE B CA 1
ATOM 4395 C C . PHE B 1 141 ? -20.073 -22.652 7.769 1.00 24.75 117 PHE B C 1
ATOM 4396 O O . PHE B 1 141 ? -20.067 -23.863 7.990 1.00 22.72 117 PHE B O 1
ATOM 4404 N N . ALA B 1 142 ? -19.106 -21.820 8.151 1.00 25.96 118 ALA B N 1
ATOM 4405 C CA . ALA B 1 142 ? -17.955 -22.272 8.915 1.00 25.58 118 ALA B CA 1
ATOM 4406 C C . ALA B 1 142 ? -18.495 -22.996 10.114 1.00 25.16 118 ALA B C 1
ATOM 4407 O O . ALA B 1 142 ? -18.158 -24.139 10.359 1.00 23.81 118 ALA B O 1
ATOM 4409 N N . ASP B 1 143 ? -19.397 -22.340 10.818 1.00 26.58 119 ASP B N 1
ATOM 4410 C CA . ASP B 1 143 ? -19.953 -22.936 12.037 1.00 28.47 119 ASP B CA 1
ATOM 4411 C C . ASP B 1 143 ? -20.836 -24.160 11.767 1.00 25.28 119 ASP B C 1
ATOM 4412 O O . ASP B 1 143 ? -20.867 -25.075 12.553 1.00 25.73 119 ASP B O 1
ATOM 4417 N N . GLU B 1 144 ? -21.559 -24.171 10.647 1.00 26.87 120 GLU B N 1
ATOM 4418 C CA . GLU B 1 144 ? -22.418 -25.277 10.321 1.00 25.89 120 GLU B CA 1
ATOM 4419 C C . GLU B 1 144 ? -21.618 -26.545 9.996 1.00 27.01 120 GLU B C 1
ATOM 4420 O O . GLU B 1 144 ? -22.119 -27.666 10.227 1.00 27.50 120 GLU B O 1
ATOM 4426 N N . GLY B 1 145 ? -20.403 -26.389 9.441 1.00 26.67 121 GLY B N 1
ATOM 4427 C CA . GLY B 1 145 ? -19.532 -27.536 9.153 1.00 24.24 121 GLY B CA 1
ATOM 4428 C C . GLY B 1 145 ? -19.216 -28.400 10.381 1.00 23.93 121 GLY B C 1
ATOM 4429 O O . GLY B 1 145 ? -18.925 -29.592 10.261 1.00 22.69 121 GLY B O 1
ATOM 4430 N N . ARG B 1 146 ? -19.263 -27.777 11.554 1.00 23.58 122 ARG B N 1
ATOM 4431 C CA . ARG B 1 146 ? -18.990 -28.444 12.840 1.00 24.95 122 ARG B CA 1
ATOM 4432 C C . ARG B 1 146 ? -20.206 -29.217 13.396 1.00 25.01 122 ARG B C 1
ATOM 4433 O O . ARG B 1 146 ? -20.063 -29.946 14.358 1.00 25.68 122 ARG B O 1
ATOM 4441 N N . ARG B 1 147 ? -21.360 -29.098 12.720 1.00 23.64 123 ARG B N 1
ATOM 4442 C CA . ARG B 1 147 ? -22.614 -29.655 13.126 1.00 23.71 123 ARG B CA 1
ATOM 4443 C C . ARG B 1 147 ? -23.238 -30.492 12.013 1.00 23.59 123 ARG B C 1
ATOM 4444 O O . ARG B 1 147 ? -24.460 -30.584 11.904 1.00 22.35 123 ARG B O 1
ATOM 4452 N N . VAL B 1 148 ? -22.396 -31.075 11.149 1.00 25.36 124 VAL B N 1
ATOM 4453 C CA . VAL B 1 148 ? -22.821 -32.144 10.210 1.00 23.84 124 VAL B CA 1
ATOM 4454 C C . VAL B 1 148 ? -22.859 -33.423 11.057 1.00 22.10 124 VAL B C 1
ATOM 4455 O O . VAL B 1 148 ? -21.840 -34.098 11.204 1.00 23.05 124 VAL B O 1
ATOM 4459 N N . TYR B 1 149 ? -24.011 -33.708 11.669 1.00 19.74 125 TYR B N 1
ATOM 4460 C CA . TYR B 1 149 ? -24.138 -34.764 12.651 1.00 19.92 125 TYR B CA 1
ATOM 4461 C C . TYR B 1 149 ? -24.533 -36.133 12.020 1.00 22.13 125 TYR B C 1
ATOM 4462 O O . TYR B 1 149 ? -25.325 -36.215 11.105 1.00 21.36 125 TYR B O 1
ATOM 4471 N N . GLY B 1 150 ? -23.970 -37.218 12.510 1.00 21.45 126 GLY B N 1
ATOM 4472 C CA . GLY B 1 150 ? -24.540 -38.502 12.241 1.00 22.09 126 GLY B CA 1
ATOM 4473 C C . GLY B 1 150 ? -25.522 -38.867 13.351 1.00 20.33 126 GLY B C 1
ATOM 4474 O O . GLY B 1 150 ? -25.777 -38.086 14.225 1.00 19.57 126 GLY B O 1
ATOM 4475 N N . ARG B 1 151 ? -26.066 -40.067 13.292 1.00 19.53 127 ARG B N 1
ATOM 4476 C CA . ARG B 1 151 ? -26.979 -40.503 14.277 1.00 22.79 127 ARG B CA 1
ATOM 4477 C C . ARG B 1 151 ? -26.845 -41.986 14.586 1.00 23.83 127 ARG B C 1
ATOM 4478 O O . ARG B 1 151 ? -26.266 -42.753 13.829 1.00 22.31 127 ARG B O 1
ATOM 4486 N N . ILE B 1 152 ? -27.378 -42.359 15.739 1.00 25.70 128 ILE B N 1
ATOM 4487 C CA . ILE B 1 152 ? -27.296 -43.740 16.249 1.00 25.18 128 ILE B CA 1
ATOM 4488 C C . ILE B 1 152 ? -28.736 -44.180 16.413 1.00 21.42 128 ILE B C 1
ATOM 4489 O O . ILE B 1 152 ? -29.525 -43.464 16.982 1.00 19.94 128 ILE B O 1
ATOM 4494 N N . VAL B 1 153 ? -29.081 -45.335 15.853 1.00 24.25 129 VAL B N 1
ATOM 4495 C CA . VAL B 1 153 ? -30.466 -45.810 15.698 1.00 21.82 129 VAL B CA 1
ATOM 4496 C C . VAL B 1 153 ? -30.602 -46.942 16.670 1.00 23.60 129 VAL B C 1
ATOM 4497 O O . VAL B 1 153 ? -29.738 -47.816 16.651 1.00 21.18 129 VAL B O 1
ATOM 4501 N N . PRO B 1 154 ? -31.672 -46.950 17.495 1.00 22.63 130 PRO B N 1
ATOM 4502 C CA . PRO B 1 154 ? -31.894 -48.080 18.389 1.00 27.13 130 PRO B CA 1
ATOM 4503 C C . PRO B 1 154 ? -31.973 -49.358 17.561 1.00 29.16 130 PRO B C 1
ATOM 4504 O O . PRO B 1 154 ? -32.686 -49.390 16.577 1.00 28.87 130 PRO B O 1
ATOM 4508 N N . PRO B 1 155 ? -31.203 -50.374 17.941 1.00 28.37 131 PRO B N 1
ATOM 4509 C CA . PRO B 1 155 ? -31.014 -51.441 16.973 1.00 27.02 131 PRO B CA 1
ATOM 4510 C C . PRO B 1 155 ? -32.051 -52.520 17.144 1.00 26.56 131 PRO B C 1
ATOM 4511 O O . PRO B 1 155 ? -32.636 -52.628 18.195 1.00 27.32 131 PRO B O 1
ATOM 4515 N N . ARG B 1 156 ? -32.258 -53.325 16.111 1.00 25.44 132 ARG B N 1
ATOM 4516 C CA . ARG B 1 156 ? -33.104 -54.492 16.224 1.00 27.15 132 ARG B CA 1
ATOM 4517 C C . ARG B 1 156 ? -32.453 -55.624 16.963 1.00 28.84 132 ARG B C 1
ATOM 4518 O O . ARG B 1 156 ? -33.162 -56.438 17.549 1.00 32.36 132 ARG B O 1
ATOM 4526 N N . ASN B 1 157 ? -31.117 -55.675 16.942 1.00 30.94 133 ASN B N 1
ATOM 4527 C CA . ASN B 1 157 ? -30.347 -56.619 17.748 1.00 32.28 133 ASN B CA 1
ATOM 4528 C C . ASN B 1 157 ? -29.349 -55.804 18.577 1.00 30.08 133 ASN B C 1
ATOM 4529 O O . ASN B 1 157 ? -28.555 -55.051 18.024 1.00 29.89 133 ASN B O 1
ATOM 4534 N N . LEU B 1 158 ? -29.386 -55.971 19.891 1.00 28.67 134 LEU B N 1
ATOM 4535 C CA . LEU B 1 158 ? -28.556 -55.158 20.815 1.00 30.27 134 LEU B CA 1
ATOM 4536 C C . LEU B 1 158 ? -27.030 -55.476 20.769 1.00 29.33 134 LEU B C 1
ATOM 4537 O O . LEU B 1 158 ? -26.199 -54.673 21.247 1.00 27.47 134 LEU B O 1
ATOM 4542 N N . GLY B 1 159 ? -26.678 -56.632 20.199 1.00 26.48 135 GLY B N 1
ATOM 4543 C CA . GLY B 1 159 ? -25.311 -56.920 19.851 1.00 25.26 135 GLY B CA 1
ATOM 4544 C C . GLY B 1 159 ? -24.754 -56.082 18.707 1.00 27.62 135 GLY B C 1
ATOM 4545 O O . GLY B 1 159 ? -23.548 -56.132 18.472 1.00 28.83 135 GLY B O 1
ATOM 4546 N N . ALA B 1 160 ? -25.586 -55.348 17.957 1.00 25.22 136 ALA B N 1
ATOM 4547 C CA . ALA B 1 160 ? -25.064 -54.523 16.866 1.00 28.60 136 ALA B CA 1
ATOM 4548 C C . ALA B 1 160 ? -25.211 -53.057 17.193 1.00 28.56 136 ALA B C 1
ATOM 4549 O O . ALA B 1 160 ? -26.062 -52.678 17.962 1.00 30.79 136 ALA B O 1
ATOM 4551 N N . GLN B 1 161 ? -24.306 -52.242 16.668 1.00 28.57 137 GLN B N 1
ATOM 4552 C CA . GLN B 1 161 ? -24.445 -50.797 16.711 1.00 29.22 137 GLN B CA 1
ATOM 4553 C C . GLN B 1 161 ? -24.797 -50.348 15.279 1.00 27.11 137 GLN B C 1
ATOM 4554 O O . GLN B 1 161 ? -24.069 -50.639 14.339 1.00 25.83 137 GLN B O 1
ATOM 4560 N N . GLN B 1 162 ? -25.913 -49.653 15.140 1.00 24.66 138 GLN B N 1
ATOM 4561 C CA . GLN B 1 162 ? -26.403 -49.125 13.872 1.00 26.27 138 GLN B CA 1
ATOM 4562 C C . GLN B 1 162 ? -26.175 -47.617 13.847 1.00 25.18 138 GLN B C 1
ATOM 4563 O O . GLN B 1 162 ? -26.767 -46.920 14.626 1.00 24.22 138 GLN B O 1
ATOM 4569 N N . THR B 1 163 ? -25.337 -47.122 12.941 1.00 23.29 139 THR B N 1
ATOM 4570 C CA . THR B 1 163 ? -25.055 -45.709 12.872 1.00 23.17 139 THR B CA 1
ATOM 4571 C C . THR B 1 163 ? -25.332 -45.223 11.460 1.00 22.60 139 THR B C 1
ATOM 4572 O O . THR B 1 163 ? -25.324 -46.011 10.508 1.00 22.85 139 THR B O 1
ATOM 4576 N N . VAL B 1 164 ? -25.534 -43.920 11.328 1.00 23.02 140 VAL B N 1
ATOM 4577 C CA . VAL B 1 164 ? -25.647 -43.262 10.014 1.00 22.41 140 VAL B CA 1
ATOM 4578 C C . VAL B 1 164 ? -24.610 -42.174 10.009 1.00 22.41 140 VAL B C 1
ATOM 4579 O O . VAL B 1 164 ? -24.664 -41.284 10.893 1.00 23.66 140 VAL B O 1
ATOM 4583 N N . VAL B 1 165 ? -23.681 -42.215 9.063 1.00 22.83 141 VAL B N 1
ATOM 4584 C CA . VAL B 1 165 ? -22.574 -41.209 9.061 1.00 28.01 141 VAL B CA 1
ATOM 4585 C C . VAL B 1 165 ? -22.624 -40.331 7.825 1.00 27.36 141 VAL B C 1
ATOM 4586 O O . VAL B 1 165 ? -23.105 -40.743 6.744 1.00 27.23 141 VAL B O 1
ATOM 4590 N N . LYS B 1 166 ? -22.190 -39.100 8.010 1.00 25.70 142 LYS B N 1
ATOM 4591 C CA . LYS B 1 166 ? -22.222 -38.119 6.946 1.00 29.47 142 LYS B CA 1
ATOM 4592 C C . LYS B 1 166 ? -20.782 -37.906 6.471 1.00 27.54 142 LYS B C 1
ATOM 4593 O O . LYS B 1 166 ? -19.907 -37.802 7.303 1.00 30.59 142 LYS B O 1
ATOM 4599 N N . GLU B 1 167 ? -20.546 -37.868 5.156 1.00 27.66 143 GLU B N 1
ATOM 4600 C CA . GLU B 1 167 ? -19.221 -37.633 4.572 1.00 29.39 143 GLU B CA 1
ATOM 4601 C C . GLU B 1 167 ? -19.309 -36.715 3.373 1.00 26.67 143 GLU B C 1
ATOM 4602 O O . GLU B 1 167 ? -20.263 -36.765 2.637 1.00 22.95 143 GLU B O 1
ATOM 4608 N N . PRO B 1 168 ? -18.232 -36.001 3.076 1.00 25.88 144 PRO B N 1
ATOM 4609 C CA . PRO B 1 168 ? -18.209 -35.192 1.861 1.00 25.30 144 PRO B CA 1
ATOM 4610 C C . PRO B 1 168 ? -18.342 -35.973 0.577 1.00 24.81 144 PRO B C 1
ATOM 4611 O O . PRO B 1 168 ? -17.812 -37.043 0.451 1.00 25.20 144 PRO B O 1
ATOM 4615 N N . VAL B 1 169 ? -19.047 -35.424 -0.386 1.00 23.94 145 VAL B N 1
ATOM 4616 C CA . VAL B 1 169 ? -19.276 -36.165 -1.629 1.00 24.41 145 VAL B CA 1
ATOM 4617 C C . VAL B 1 169 ? -18.051 -36.277 -2.535 1.00 23.46 145 VAL B C 1
ATOM 4618 O O . VAL B 1 169 ? -17.860 -37.261 -3.215 1.00 27.36 145 VAL B O 1
ATOM 4622 N N . GLY B 1 170 ? -17.254 -35.243 -2.585 1.00 23.54 146 GLY B N 1
ATOM 4623 C CA . GLY B 1 170 ? -16.144 -35.229 -3.489 1.00 24.74 146 GLY B CA 1
ATOM 4624 C C . GLY B 1 170 ? -16.025 -33.907 -4.186 1.00 24.39 146 GLY B C 1
ATOM 4625 O O . GLY B 1 170 ? -16.644 -32.920 -3.773 1.00 22.60 146 GLY B O 1
ATOM 4626 N N . PRO B 1 171 ? -15.133 -33.862 -5.184 1.00 24.43 147 PRO B N 1
ATOM 4627 C CA . PRO B 1 171 ? -14.873 -32.640 -5.908 1.00 25.36 147 PRO B CA 1
ATOM 4628 C C . PRO B 1 171 ? -16.134 -32.075 -6.565 1.00 23.57 147 PRO B C 1
ATOM 4629 O O . PRO B 1 171 ? -16.880 -32.809 -7.122 1.00 21.66 147 PRO B O 1
ATOM 4633 N N . VAL B 1 172 ? -16.314 -30.762 -6.462 1.00 25.23 148 VAL B N 1
ATOM 4634 C CA . VAL B 1 172 ? -17.462 -30.072 -6.971 1.00 25.51 148 VAL B CA 1
ATOM 4635 C C . VAL B 1 172 ? -17.074 -29.253 -8.195 1.00 24.39 148 VAL B C 1
ATOM 4636 O O . VAL B 1 172 ? -16.044 -28.648 -8.193 1.00 25.30 148 VAL B O 1
ATOM 4640 N N . ALA B 1 173 ? -17.924 -29.257 -9.221 1.00 24.78 149 ALA B N 1
ATOM 4641 C CA . ALA B 1 173 ? -17.900 -28.289 -10.338 1.00 23.48 149 ALA B CA 1
ATOM 4642 C C . ALA B 1 173 ? -19.084 -27.348 -10.209 1.00 22.86 149 ALA B C 1
ATOM 4643 O O . ALA B 1 173 ? -20.223 -27.781 -10.163 1.00 23.10 149 ALA B O 1
ATOM 4645 N N . ALA B 1 174 ? -18.801 -26.053 -10.163 1.00 22.18 150 ALA B N 1
ATOM 4646 C CA . ALA B 1 174 ? -19.770 -25.047 -9.869 1.00 20.80 150 ALA B CA 1
ATOM 4647 C C . ALA B 1 174 ? -19.758 -24.088 -11.051 1.00 22.33 150 ALA B C 1
ATOM 4648 O O . ALA B 1 174 ? -18.741 -23.838 -11.621 1.00 18.90 150 ALA B O 1
ATOM 4650 N N . PHE B 1 175 ? -20.922 -23.561 -11.400 1.00 24.85 151 PHE B N 1
ATOM 4651 C CA . PHE B 1 175 ? -21.068 -22.602 -12.489 1.00 26.54 151 PHE B CA 1
ATOM 4652 C C . PHE B 1 175 ? -21.972 -21.507 -11.974 1.00 26.56 151 PHE B C 1
ATOM 4653 O O . PHE B 1 175 ? -23.097 -21.808 -11.527 1.00 29.44 151 PHE B O 1
ATOM 4661 N N . THR B 1 176 ? -21.486 -20.262 -12.025 1.00 25.42 152 THR B N 1
ATOM 4662 C CA . THR B 1 176 ? -22.144 -19.119 -11.413 1.00 27.01 152 THR B CA 1
ATOM 4663 C C . THR B 1 176 ? -22.353 -17.911 -12.346 1.00 27.49 152 THR B C 1
ATOM 4664 O O . THR B 1 176 ? -21.551 -17.678 -13.200 1.00 28.66 152 THR B O 1
ATOM 4668 N N . PRO B 1 177 ? -23.446 -17.128 -12.146 1.00 28.03 153 PRO B N 1
ATOM 4669 C CA . PRO B 1 177 ? -23.787 -16.047 -13.060 1.00 28.71 153 PRO B CA 1
ATOM 4670 C C . PRO B 1 177 ? -23.280 -14.668 -12.589 1.00 29.86 153 PRO B C 1
ATOM 4671 O O . PRO B 1 177 ? -22.607 -14.559 -11.516 1.00 29.32 153 PRO B O 1
ATOM 4675 N N . TRP B 1 178 ? -23.586 -13.631 -13.382 1.00 27.63 154 TRP B N 1
ATOM 4676 C CA . TRP B 1 178 ? -22.978 -12.288 -13.204 1.00 28.56 154 TRP B CA 1
ATOM 4677 C C . TRP B 1 178 ? -23.769 -11.333 -12.335 1.00 28.76 154 TRP B C 1
ATOM 4678 O O . TRP B 1 178 ? -23.293 -10.245 -12.027 1.00 30.37 154 TRP B O 1
ATOM 4689 N N . ASN B 1 179 ? -24.988 -11.685 -11.987 1.00 26.49 155 ASN B N 1
ATOM 4690 C CA . ASN B 1 179 ? -25.824 -10.753 -11.274 1.00 28.35 155 ASN B CA 1
ATOM 4691 C C . ASN B 1 179 ? -25.335 -10.423 -9.825 1.00 31.28 155 ASN B C 1
ATOM 4692 O O . ASN B 1 179 ? -25.334 -9.256 -9.445 1.00 35.10 155 ASN B O 1
ATOM 4697 N N . PHE B 1 180 ? -24.913 -11.414 -9.058 1.00 27.22 156 PHE B N 1
ATOM 4698 C CA . PHE B 1 180 ? -24.153 -11.175 -7.816 1.00 29.37 156 PHE B CA 1
ATOM 4699 C C . PHE B 1 180 ? -22.848 -11.949 -7.977 1.00 27.76 156 PHE B C 1
ATOM 4700 O O . PHE B 1 180 ? -22.782 -13.127 -7.709 1.00 28.49 156 PHE B O 1
ATOM 4708 N N . PRO B 1 181 ? -21.840 -11.299 -8.525 1.00 26.65 157 PRO B N 1
ATOM 4709 C CA . PRO B 1 181 ? -20.649 -12.061 -8.856 1.00 28.50 157 PRO B CA 1
ATOM 4710 C C . PRO B 1 181 ? -20.017 -12.789 -7.630 1.00 28.50 157 PRO B C 1
ATOM 4711 O O . PRO B 1 181 ? -19.661 -13.980 -7.741 1.00 27.80 157 PRO B O 1
ATOM 4715 N N . VAL B 1 182 ? -19.936 -12.110 -6.490 1.00 26.39 158 VAL B N 1
ATOM 4716 C CA . VAL B 1 182 ? -19.359 -12.692 -5.266 1.00 25.70 158 VAL B CA 1
ATOM 4717 C C . VAL B 1 182 ? -20.340 -13.577 -4.536 1.00 28.29 158 VAL B C 1
ATOM 4718 O O . VAL B 1 182 ? -19.988 -14.688 -4.095 1.00 27.74 158 VAL B O 1
ATOM 4722 N N . ASN B 1 183 ? -21.572 -13.108 -4.379 1.00 30.00 159 ASN B N 1
ATOM 4723 C CA . ASN B 1 183 ? -22.546 -13.871 -3.578 1.00 32.16 159 ASN B CA 1
ATOM 4724 C C . ASN B 1 183 ? -22.998 -15.234 -4.155 1.00 30.66 159 ASN B C 1
ATOM 4725 O O . ASN B 1 183 ? -23.008 -16.239 -3.420 1.00 23.85 159 ASN B O 1
ATOM 4730 N N . GLN B 1 184 ? -23.196 -15.311 -5.466 1.00 28.22 160 GLN B N 1
ATOM 4731 C CA . GLN B 1 184 ? -23.500 -16.606 -6.098 1.00 32.62 160 GLN B CA 1
ATOM 4732 C C . GLN B 1 184 ? -22.358 -17.592 -5.966 1.00 32.83 160 GLN B C 1
ATOM 4733 O O . GLN B 1 184 ? -22.588 -18.776 -6.061 1.00 36.70 160 GLN B O 1
ATOM 4739 N N . VAL B 1 185 ? -21.124 -17.117 -5.792 1.00 32.50 161 VAL B N 1
ATOM 4740 C CA . VAL B 1 185 ? -20.009 -18.022 -5.587 1.00 30.87 161 VAL B CA 1
ATOM 4741 C C . VAL B 1 185 ? -20.024 -18.438 -4.138 1.00 28.49 161 VAL B C 1
ATOM 4742 O O . VAL B 1 185 ? -20.034 -19.631 -3.856 1.00 28.50 161 VAL B O 1
ATOM 4746 N N . VAL B 1 186 ? -20.094 -17.469 -3.231 1.00 27.27 162 VAL B N 1
ATOM 4747 C CA . VAL B 1 186 ? -19.792 -17.704 -1.822 1.00 28.40 162 VAL B CA 1
ATOM 4748 C C . VAL B 1 186 ? -20.621 -18.799 -1.130 1.00 29.06 162 VAL B C 1
ATOM 4749 O O . VAL B 1 186 ? -20.059 -19.579 -0.372 1.00 26.99 162 VAL B O 1
ATOM 4753 N N . ARG B 1 187 ? -21.920 -18.881 -1.411 1.00 28.14 163 ARG B N 1
ATOM 4754 C CA . ARG B 1 187 ? -22.780 -19.892 -0.783 1.00 32.23 163 ARG B CA 1
ATOM 4755 C C . ARG B 1 187 ? -22.415 -21.335 -1.177 1.00 29.57 163 ARG B C 1
ATOM 4756 O O . ARG B 1 187 ? -22.370 -22.237 -0.327 1.00 30.11 163 ARG B O 1
ATOM 4764 N N . LYS B 1 188 ? -22.136 -21.516 -2.463 1.00 27.79 164 LYS B N 1
ATOM 4765 C CA . LYS B 1 188 ? -21.701 -22.777 -3.039 1.00 29.43 164 LYS B CA 1
ATOM 4766 C C . LYS B 1 188 ? -20.323 -23.172 -2.486 1.00 29.11 164 LYS B C 1
ATOM 4767 O O . LYS B 1 188 ? -20.137 -24.321 -2.047 1.00 28.48 164 LYS B O 1
ATOM 4773 N N . LEU B 1 189 ? -19.391 -22.220 -2.517 1.00 26.19 165 LEU B N 1
ATOM 4774 C CA . LEU B 1 189 ? -18.028 -22.405 -2.027 1.00 26.54 165 LEU B CA 1
ATOM 4775 C C . LEU B 1 189 ? -18.025 -22.717 -0.511 1.00 27.22 165 LEU B C 1
ATOM 4776 O O . LEU B 1 189 ? -17.332 -23.614 -0.078 1.00 25.16 165 LEU B O 1
ATOM 4781 N N . SER B 1 190 ? -18.803 -21.959 0.267 1.00 25.85 166 SER B N 1
ATOM 4782 C CA . SER B 1 190 ? -18.858 -22.108 1.706 1.00 25.61 166 SER B CA 1
ATOM 4783 C C . SER B 1 190 ? -19.423 -23.454 2.080 1.00 26.16 166 SER B C 1
ATOM 4784 O O . SER B 1 190 ? -18.863 -24.121 2.919 1.00 31.32 166 SER B O 1
ATOM 4787 N N . ALA B 1 191 ? -20.507 -23.861 1.432 1.00 29.12 167 ALA B N 1
ATOM 4788 C CA . ALA B 1 191 ? -21.120 -25.178 1.608 1.00 27.97 167 ALA B CA 1
ATOM 4789 C C . ALA B 1 191 ? -20.135 -26.273 1.348 1.00 27.13 167 ALA B C 1
ATOM 4790 O O . ALA B 1 191 ? -19.950 -27.170 2.168 1.00 23.07 167 ALA B O 1
ATOM 4792 N N . ALA B 1 192 ? -19.506 -26.198 0.179 1.00 26.47 168 ALA B N 1
ATOM 4793 C CA . ALA B 1 192 ? -18.518 -27.194 -0.190 1.00 27.26 168 ALA B CA 1
ATOM 4794 C C . ALA B 1 192 ? -17.313 -27.253 0.801 1.00 27.62 168 ALA B C 1
ATOM 4795 O O . ALA B 1 192 ? -16.867 -28.343 1.209 1.00 26.56 168 ALA B O 1
ATOM 4797 N N . LEU B 1 193 ? -16.789 -26.112 1.204 1.00 26.63 169 LEU B N 1
ATOM 4798 C CA . LEU B 1 193 ? -15.660 -26.144 2.134 1.00 28.53 169 LEU B CA 1
ATOM 4799 C C . LEU B 1 193 ? -16.027 -26.680 3.527 1.00 29.07 169 LEU B C 1
ATOM 4800 O O . LEU B 1 193 ? -15.190 -27.350 4.158 1.00 27.94 169 LEU B O 1
ATOM 4805 N N . ALA B 1 194 ? -17.268 -26.437 3.981 1.00 25.47 170 ALA B N 1
ATOM 4806 C CA . ALA B 1 194 ? -17.682 -26.819 5.343 1.00 24.38 170 ALA B CA 1
ATOM 4807 C C . ALA B 1 194 ? -17.838 -28.296 5.519 1.00 24.57 170 ALA B C 1
ATOM 4808 O O . ALA B 1 194 ? -17.747 -28.809 6.636 1.00 26.72 170 ALA B O 1
ATOM 4810 N N . THR B 1 195 ? -18.201 -28.960 4.423 1.00 25.84 171 THR B N 1
ATOM 4811 C CA . THR B 1 195 ? -18.377 -30.410 4.366 1.00 26.94 171 THR B CA 1
ATOM 4812 C C . THR B 1 195 ? -17.096 -31.183 4.110 1.00 24.88 171 THR B C 1
ATOM 4813 O O . THR B 1 195 ? -17.046 -32.360 4.375 1.00 28.01 171 THR B O 1
ATOM 4817 N N . GLY B 1 196 ? -16.112 -30.521 3.533 1.00 24.17 172 GLY B N 1
ATOM 4818 C CA . GLY B 1 196 ? -14.791 -31.061 3.269 1.00 23.49 172 GLY B CA 1
ATOM 4819 C C . GLY B 1 196 ? -14.556 -31.454 1.798 1.00 22.69 172 GLY B C 1
ATOM 4820 O O . GLY B 1 196 ? -13.642 -32.206 1.531 1.00 24.06 172 GLY B O 1
ATOM 4821 N N . CYS B 1 197 ? -15.398 -30.998 0.882 1.00 21.89 173 CYS B N 1
ATOM 4822 C CA . CYS B 1 197 ? -15.243 -31.218 -0.538 1.00 24.74 173 CYS B CA 1
ATOM 4823 C C . CYS B 1 197 ? -14.290 -30.183 -1.060 1.00 24.86 173 CYS B C 1
ATOM 4824 O O . CYS B 1 197 ? -14.151 -29.153 -0.466 1.00 26.33 173 CYS B O 1
ATOM 4827 N N . SER B 1 198 ? -13.713 -30.450 -2.228 1.00 24.31 174 SER B N 1
ATOM 4828 C CA . SER B 1 198 ? -13.008 -29.434 -2.978 1.00 24.79 174 SER B CA 1
ATOM 4829 C C . SER B 1 198 ? -13.950 -28.828 -4.002 1.00 25.05 174 SER B C 1
ATOM 4830 O O . SER B 1 198 ? -15.000 -29.374 -4.279 1.00 24.41 174 SER B O 1
ATOM 4833 N N . PHE B 1 199 ? -13.511 -27.731 -4.621 1.00 26.63 175 PHE B N 1
ATOM 4834 C CA . PHE B 1 199 ? -14.377 -26.850 -5.321 1.00 27.21 175 PHE B CA 1
ATOM 4835 C C . PHE B 1 199 ? -13.729 -26.243 -6.551 1.00 26.32 175 PHE B C 1
ATOM 4836 O O . PHE B 1 199 ? -12.756 -25.534 -6.426 1.00 29.37 175 PHE B O 1
ATOM 4844 N N . LEU B 1 200 ? -14.305 -26.460 -7.726 1.00 24.06 176 LEU B N 1
ATOM 4845 C CA . LEU B 1 200 ? -13.815 -25.849 -8.928 1.00 23.66 176 LEU B CA 1
ATOM 4846 C C . LEU B 1 200 ? -14.920 -25.079 -9.581 1.00 25.02 176 LEU B C 1
ATOM 4847 O O . LEU B 1 200 ? -15.916 -25.672 -9.981 1.00 23.02 176 LEU B O 1
ATOM 4852 N N . VAL B 1 201 ? -14.748 -23.761 -9.725 1.00 25.22 177 VAL B N 1
ATOM 4853 C CA . VAL B 1 201 ? -15.810 -22.898 -10.199 1.00 26.60 177 VAL B CA 1
ATOM 4854 C C . VAL B 1 201 ? -15.447 -22.232 -11.501 1.00 27.59 177 VAL B C 1
ATOM 4855 O O . VAL B 1 201 ? -14.328 -21.795 -11.707 1.00 28.36 177 VAL B O 1
ATOM 4859 N N . LYS B 1 202 ? -16.426 -22.150 -12.371 1.00 26.69 178 LYS B N 1
ATOM 4860 C CA . LYS B 1 202 ? -16.346 -21.336 -13.547 1.00 28.15 178 LYS B CA 1
ATOM 4861 C C . LYS B 1 202 ? -17.194 -20.107 -13.292 1.00 26.90 178 LYS B C 1
ATOM 4862 O O . LYS B 1 202 ? -18.426 -20.196 -13.257 1.00 27.49 178 LYS B O 1
ATOM 4868 N N . ALA B 1 203 ? -16.552 -18.958 -13.117 1.00 27.50 179 ALA B N 1
ATOM 4869 C CA . ALA B 1 203 ? -17.275 -17.716 -12.797 1.00 29.31 179 ALA B CA 1
ATOM 4870 C C . ALA B 1 203 ? -17.508 -16.888 -14.077 1.00 28.66 179 ALA B C 1
ATOM 4871 O O . ALA B 1 203 ? -17.118 -17.262 -15.152 1.00 24.88 179 ALA B O 1
ATOM 4873 N N . PRO B 1 204 ? -18.265 -15.816 -13.974 1.00 31.54 180 PRO B N 1
ATOM 4874 C CA . PRO B 1 204 ? -18.638 -15.180 -15.218 1.00 32.05 180 PRO B CA 1
ATOM 4875 C C . PRO B 1 204 ? -17.491 -14.406 -15.843 1.00 30.63 180 PRO B C 1
ATOM 4876 O O . PRO B 1 204 ? -16.863 -13.600 -15.178 1.00 31.20 180 PRO B O 1
ATOM 4880 N N . GLU B 1 205 ? -17.312 -14.604 -17.133 1.00 33.53 181 GLU B N 1
ATOM 4881 C CA . GLU B 1 205 ? -16.293 -13.932 -17.949 1.00 34.50 181 GLU B CA 1
ATOM 4882 C C . GLU B 1 205 ? -16.514 -12.416 -17.971 1.00 33.49 181 GLU B C 1
ATOM 4883 O O . GLU B 1 205 ? -15.581 -11.653 -18.114 1.00 38.68 181 GLU B O 1
ATOM 4889 N N . GLU B 1 206 ? -17.764 -12.004 -17.875 1.00 33.91 182 GLU B N 1
ATOM 4890 C CA . GLU B 1 206 ? -18.155 -10.595 -17.850 1.00 32.02 182 GLU B CA 1
ATOM 4891 C C . GLU B 1 206 ? -17.941 -9.933 -16.531 1.00 31.40 182 GLU B C 1
ATOM 4892 O O . GLU B 1 206 ? -17.902 -8.712 -16.491 1.00 31.39 182 GLU B O 1
ATOM 4898 N N . THR B 1 207 ? -17.835 -10.703 -15.436 1.00 30.06 183 THR B N 1
ATOM 4899 C CA . THR B 1 207 ? -17.566 -10.140 -14.133 1.00 28.27 183 THR B CA 1
ATOM 4900 C C . THR B 1 207 ? -16.551 -10.978 -13.381 1.00 28.46 183 THR B C 1
ATOM 4901 O O . THR B 1 207 ? -16.891 -11.533 -12.330 1.00 25.76 183 THR B O 1
ATOM 4905 N N . PRO B 1 208 ? -15.282 -11.005 -13.849 1.00 27.22 184 PRO B N 1
ATOM 4906 C CA . PRO B 1 208 ? -14.295 -11.966 -13.324 1.00 27.16 184 PRO B CA 1
ATOM 4907 C C . PRO B 1 208 ? -13.558 -11.597 -12.019 1.00 27.84 184 PRO B C 1
ATOM 4908 O O . PRO B 1 208 ? -13.143 -12.514 -11.246 1.00 28.65 184 PRO B O 1
ATOM 4912 N N . ALA B 1 209 ? -13.346 -10.297 -11.831 1.00 25.39 185 ALA B N 1
ATOM 4913 C CA . ALA B 1 209 ? -12.407 -9.806 -10.851 1.00 25.91 185 ALA B CA 1
ATOM 4914 C C . ALA B 1 209 ? -12.926 -9.878 -9.444 1.00 24.28 185 ALA B C 1
ATOM 4915 O O . ALA B 1 209 ? -12.178 -10.179 -8.542 1.00 25.29 185 ALA B O 1
ATOM 4917 N N . SER B 1 210 ? -14.184 -9.573 -9.217 1.00 23.92 186 SER B N 1
ATOM 4918 C CA . SER B 1 210 ? -14.665 -9.600 -7.832 1.00 23.50 186 SER B CA 1
ATOM 4919 C C . SER B 1 210 ? -14.752 -11.074 -7.262 1.00 25.37 186 SER B C 1
ATOM 4920 O O . SER B 1 210 ? -14.307 -11.348 -6.163 1.00 24.50 186 SER B O 1
ATOM 4923 N N . PRO B 1 211 ? -15.200 -12.058 -8.059 1.00 27.60 187 PRO B N 1
ATOM 4924 C CA . PRO B 1 211 ? -15.056 -13.412 -7.526 1.00 28.40 187 PRO B CA 1
ATOM 4925 C C . PRO B 1 211 ? -13.651 -13.905 -7.310 1.00 30.29 187 PRO B C 1
ATOM 4926 O O . PRO B 1 211 ? -13.413 -14.652 -6.318 1.00 31.47 187 PRO B O 1
ATOM 4930 N N . ALA B 1 212 ? -12.737 -13.550 -8.228 1.00 28.68 188 ALA B N 1
ATOM 4931 C CA . ALA B 1 212 ? -11.323 -13.924 -8.069 1.00 30.03 188 ALA B CA 1
ATOM 4932 C C . ALA B 1 212 ? -10.747 -13.310 -6.791 1.00 27.51 188 ALA B C 1
ATOM 4933 O O . ALA B 1 212 ? -10.026 -13.949 -6.055 1.00 29.27 188 ALA B O 1
ATOM 4935 N N . ALA B 1 213 ? -11.108 -12.080 -6.528 1.00 27.89 189 ALA B N 1
ATOM 4936 C CA . ALA B 1 213 ? -10.834 -11.445 -5.250 1.00 30.10 189 ALA B CA 1
ATOM 4937 C C . ALA B 1 213 ? -11.427 -12.168 -4.044 1.00 30.23 189 ALA B C 1
ATOM 4938 O O . ALA B 1 213 ? -10.794 -12.240 -3.005 1.00 31.74 189 ALA B O 1
ATOM 4940 N N . LEU B 1 214 ? -12.663 -12.631 -4.130 1.00 32.53 190 LEU B N 1
ATOM 4941 C CA . LEU B 1 214 ? -13.187 -13.490 -3.053 1.00 32.83 190 LEU B CA 1
ATOM 4942 C C . LEU B 1 214 ? -12.308 -14.770 -2.882 1.00 33.83 190 LEU B C 1
ATOM 4943 O O . LEU B 1 214 ? -12.000 -15.164 -1.757 1.00 30.37 190 LEU B O 1
ATOM 4948 N N . LEU B 1 215 ? -11.936 -15.418 -3.998 1.00 35.01 191 LEU B N 1
ATOM 4949 C CA . LEU B 1 215 ? -11.152 -16.655 -3.936 1.00 33.73 191 LEU B CA 1
ATOM 4950 C C . LEU B 1 215 ? -9.738 -16.435 -3.387 1.00 33.14 191 LEU B C 1
ATOM 4951 O O . LEU B 1 215 ? -9.213 -17.290 -2.593 1.00 26.15 191 LEU B O 1
ATOM 4956 N N . ARG B 1 216 ? -9.167 -15.289 -3.768 1.00 29.90 192 ARG B N 1
ATOM 4957 C CA . ARG B 1 216 ? -7.890 -14.833 -3.215 1.00 32.75 192 ARG B CA 1
ATOM 4958 C C . ARG B 1 216 ? -7.926 -14.636 -1.681 1.00 28.97 192 ARG B C 1
ATOM 4959 O O . ARG B 1 216 ? -6.928 -14.828 -1.077 1.00 30.43 192 ARG B O 1
ATOM 4967 N N . ALA B 1 217 ? -9.050 -14.233 -1.081 1.00 29.13 193 ALA B N 1
ATOM 4968 C CA . ALA B 1 217 ? -9.188 -14.177 0.411 1.00 28.38 193 ALA B CA 1
ATOM 4969 C C . ALA B 1 217 ? -9.069 -15.558 1.060 1.00 28.61 193 ALA B C 1
ATOM 4970 O O . ALA B 1 217 ? -8.395 -15.708 2.087 1.00 31.64 193 ALA B O 1
ATOM 4972 N N . PHE B 1 218 ? -9.684 -16.561 0.439 1.00 28.46 194 PHE B N 1
ATOM 4973 C CA . PHE B 1 218 ? -9.532 -17.951 0.865 1.00 30.66 194 PHE B CA 1
ATOM 4974 C C . PHE B 1 218 ? -8.098 -18.514 0.704 1.00 34.74 194 PHE B C 1
ATOM 4975 O O . PHE B 1 218 ? -7.655 -19.326 1.542 1.00 34.57 194 PHE B O 1
ATOM 4983 N N . VAL B 1 219 ? -7.392 -18.113 -0.351 1.00 34.49 195 VAL B N 1
ATOM 4984 C CA . VAL B 1 219 ? -6.000 -18.550 -0.546 1.00 33.44 195 VAL B CA 1
ATOM 4985 C C . VAL B 1 219 ? -5.150 -17.897 0.531 1.00 32.22 195 VAL B C 1
ATOM 4986 O O . VAL B 1 219 ? -4.435 -18.563 1.253 1.00 27.43 195 VAL B O 1
ATOM 4990 N N . ASP B 1 220 ? -5.271 -16.582 0.669 1.00 33.94 196 ASP B N 1
ATOM 4991 C CA . ASP B 1 220 ? -4.517 -15.886 1.719 1.00 34.94 196 ASP B CA 1
ATOM 4992 C C . ASP B 1 220 ? -4.850 -16.354 3.164 1.00 34.90 196 ASP B C 1
ATOM 4993 O O . ASP B 1 220 ? -3.998 -16.289 4.026 1.00 33.13 196 ASP B O 1
ATOM 4998 N N . ALA B 1 221 ? -6.066 -16.844 3.411 1.00 31.80 197 ALA B N 1
ATOM 4999 C CA . ALA B 1 221 ? -6.460 -17.348 4.727 1.00 32.63 197 ALA B CA 1
ATOM 5000 C C . ALA B 1 221 ? -5.789 -18.641 5.102 1.00 33.49 197 ALA B C 1
ATOM 5001 O O . ALA B 1 221 ? -5.748 -18.965 6.282 1.00 37.90 197 ALA B O 1
ATOM 5003 N N . GLY B 1 222 ? -5.382 -19.422 4.097 1.00 31.63 198 GLY B N 1
ATOM 5004 C CA . GLY B 1 222 ? -4.739 -20.702 4.309 1.00 34.25 198 GLY B CA 1
ATOM 5005 C C . GLY B 1 222 ? -5.378 -21.931 3.699 1.00 33.40 198 GLY B C 1
ATOM 5006 O O . GLY B 1 222 ? -4.926 -23.034 3.982 1.00 36.08 198 GLY B O 1
ATOM 5007 N N . VAL B 1 223 ? -6.421 -21.788 2.886 1.00 30.27 199 VAL B N 1
ATOM 5008 C CA . VAL B 1 223 ? -7.015 -22.959 2.229 1.00 30.79 199 VAL B CA 1
ATOM 5009 C C . VAL B 1 223 ? -5.939 -23.560 1.303 1.00 32.65 199 VAL B C 1
ATOM 5010 O O . VAL B 1 223 ? -5.445 -22.834 0.457 1.00 33.36 199 VAL B O 1
ATOM 5014 N N . PRO B 1 224 ? -5.588 -24.873 1.441 1.00 33.02 200 PRO B N 1
ATOM 5015 C CA . PRO B 1 224 ? -4.449 -25.415 0.677 1.00 33.57 200 PRO B CA 1
ATOM 5016 C C . PRO B 1 224 ? -4.671 -25.552 -0.797 1.00 34.57 200 PRO B C 1
ATOM 5017 O O . PRO B 1 224 ? -5.824 -25.597 -1.248 1.00 33.78 200 PRO B O 1
ATOM 5021 N N . ALA B 1 225 ? -3.544 -25.659 -1.510 1.00 33.59 201 ALA B N 1
ATOM 5022 C CA . ALA B 1 225 ? -3.491 -25.754 -2.976 1.00 34.76 201 ALA B CA 1
ATOM 5023 C C . ALA B 1 225 ? -4.373 -26.877 -3.482 1.00 32.89 201 ALA B C 1
ATOM 5024 O O . ALA B 1 225 ? -4.318 -27.971 -2.959 1.00 29.20 201 ALA B O 1
ATOM 5026 N N . GLY B 1 226 ? -5.190 -26.591 -4.500 1.00 33.79 202 GLY B N 1
ATOM 5027 C CA . GLY B 1 226 ? -6.059 -27.599 -5.075 1.00 31.81 202 GLY B CA 1
ATOM 5028 C C . GLY B 1 226 ? -7.474 -27.640 -4.494 1.00 30.93 202 GLY B C 1
ATOM 5029 O O . GLY B 1 226 ? -8.378 -28.153 -5.155 1.00 26.93 202 GLY B O 1
ATOM 5030 N N . VAL B 1 227 ? -7.686 -27.124 -3.276 1.00 28.49 203 VAL B N 1
ATOM 5031 C CA . VAL B 1 227 ? -8.982 -27.265 -2.605 1.00 26.78 203 VAL B CA 1
ATOM 5032 C C . VAL B 1 227 ? -10.007 -26.381 -3.293 1.00 27.13 203 VAL B C 1
ATOM 5033 O O . VAL B 1 227 ? -11.197 -26.692 -3.248 1.00 28.82 203 VAL B O 1
ATOM 5037 N N . ILE B 1 228 ? -9.529 -25.296 -3.903 1.00 25.05 204 ILE B N 1
ATOM 5038 C CA . ILE B 1 228 ? -10.320 -24.332 -4.590 1.00 25.40 204 ILE B CA 1
ATOM 5039 C C . ILE B 1 228 ? -9.629 -24.036 -5.942 1.00 27.07 204 ILE B C 1
ATOM 5040 O O . ILE B 1 228 ? -8.400 -23.976 -6.029 1.00 24.09 204 ILE B O 1
ATOM 5045 N N . GLY B 1 229 ? -10.425 -23.901 -6.994 1.00 25.84 205 GLY B N 1
ATOM 5046 C CA . GLY B 1 229 ? -9.932 -23.548 -8.308 1.00 26.96 205 GLY B CA 1
ATOM 5047 C C . GLY B 1 229 ? -10.915 -22.618 -8.998 1.00 27.71 205 GLY B C 1
ATOM 5048 O O . GLY B 1 229 ? -12.106 -22.583 -8.683 1.00 25.33 205 GLY B O 1
ATOM 5049 N N . LEU B 1 230 ? -10.412 -21.858 -9.953 1.00 28.85 206 LEU B N 1
ATOM 5050 C CA . LEU B 1 230 ? -11.211 -20.866 -10.632 1.00 29.33 206 LEU B CA 1
ATOM 5051 C C . LEU B 1 230 ? -10.795 -20.776 -12.086 1.00 30.71 206 LEU B C 1
ATOM 5052 O O . LEU B 1 230 ? -9.644 -20.439 -12.418 1.00 29.22 206 LEU B O 1
ATOM 5057 N N . VAL B 1 231 ? -11.758 -20.988 -12.959 1.00 30.81 207 VAL B N 1
ATOM 5058 C CA . VAL B 1 231 ? -11.512 -20.869 -14.382 1.00 30.66 207 VAL B CA 1
ATOM 5059 C C . VAL B 1 231 ? -12.549 -19.964 -15.047 1.00 33.22 207 VAL B C 1
ATOM 5060 O O . VAL B 1 231 ? -13.595 -19.700 -14.462 1.00 33.00 207 VAL B O 1
ATOM 5064 N N . TYR B 1 232 ? -12.224 -19.491 -16.258 1.00 29.49 208 TYR B N 1
ATOM 5065 C CA . TYR B 1 232 ? -13.077 -18.679 -17.096 1.00 28.05 208 TYR B CA 1
ATOM 5066 C C . TYR B 1 232 ? -12.817 -19.148 -18.517 1.00 29.60 208 TYR B C 1
ATOM 5067 O O . TYR B 1 232 ? -11.784 -19.753 -18.777 1.00 28.67 208 TYR B O 1
ATOM 5076 N N . GLY B 1 233 ? -13.726 -18.883 -19.436 1.00 27.60 209 GLY B N 1
ATOM 5077 C CA . GLY B 1 233 ? -13.459 -19.208 -20.836 1.00 30.89 209 GLY B CA 1
ATOM 5078 C C . GLY B 1 233 ? -14.735 -19.332 -21.633 1.00 30.64 209 GLY B C 1
ATOM 5079 O O . GLY B 1 233 ? -15.592 -18.499 -21.484 1.00 30.87 209 GLY B O 1
ATOM 5080 N N . ASP B 1 234 ? -14.863 -20.380 -22.448 1.00 32.45 210 ASP B N 1
ATOM 5081 C CA . ASP B 1 234 ? -16.100 -20.672 -23.207 1.00 33.57 210 ASP B CA 1
ATOM 5082 C C . ASP B 1 234 ? -17.038 -21.507 -22.311 1.00 34.19 210 ASP B C 1
ATOM 5083 O O . ASP B 1 234 ? -16.699 -22.651 -21.987 1.00 34.02 210 ASP B O 1
ATOM 5088 N N . PRO B 1 235 ? -18.217 -20.975 -21.920 1.00 35.99 211 PRO B N 1
ATOM 5089 C CA . PRO B 1 235 ? -19.029 -21.720 -20.925 1.00 37.38 211 PRO B CA 1
ATOM 5090 C C . PRO B 1 235 ? -19.478 -23.113 -21.356 1.00 36.35 211 PRO B C 1
ATOM 5091 O O . PRO B 1 235 ? -19.298 -24.072 -20.598 1.00 36.98 211 PRO B O 1
ATOM 5095 N N . ALA B 1 236 ? -19.988 -23.237 -22.575 1.00 36.68 212 ALA B N 1
ATOM 5096 C CA . ALA B 1 236 ? -20.343 -24.528 -23.135 1.00 36.31 212 ALA B CA 1
ATOM 5097 C C . ALA B 1 236 ? -19.189 -25.555 -23.090 1.00 34.43 212 ALA B C 1
ATOM 5098 O O . ALA B 1 236 ? -19.339 -26.672 -22.579 1.00 35.56 212 ALA B O 1
ATOM 5100 N N . GLU B 1 237 ? -18.038 -25.195 -23.633 1.00 32.91 213 GLU B N 1
ATOM 5101 C CA . GLU B 1 237 ? -16.906 -26.112 -23.629 1.00 35.20 213 GLU B CA 1
ATOM 5102 C C . GLU B 1 237 ? -16.493 -26.478 -22.163 1.00 30.07 213 GLU B C 1
ATOM 5103 O O . GLU B 1 237 ? -16.278 -27.629 -21.857 1.00 26.17 213 GLU B O 1
ATOM 5109 N N . ILE B 1 238 ? -16.444 -25.523 -21.249 1.00 27.85 214 ILE B N 1
ATOM 5110 C CA . ILE B 1 238 ? -16.054 -25.872 -19.866 1.00 28.47 214 ILE B CA 1
ATOM 5111 C C . ILE B 1 238 ? -17.047 -26.848 -19.213 1.00 30.67 214 ILE B C 1
ATOM 5112 O O . ILE B 1 238 ? -16.649 -27.895 -18.694 1.00 30.29 214 ILE B O 1
ATOM 5117 N N . SER B 1 239 ? -18.331 -26.506 -19.294 1.00 31.81 215 SER B N 1
ATOM 5118 C CA . SER B 1 239 ? -19.435 -27.383 -18.860 1.00 31.50 215 SER B CA 1
ATOM 5119 C C . SER B 1 239 ? -19.429 -28.797 -19.392 1.00 28.81 215 SER B C 1
ATOM 5120 O O . SER B 1 239 ? -19.661 -29.734 -18.652 1.00 26.47 215 SER B O 1
ATOM 5123 N N . SER B 1 240 ? -19.256 -28.919 -20.706 1.00 27.36 216 SER B N 1
ATOM 5124 C CA . SER B 1 240 ? -19.201 -30.214 -21.389 1.00 27.73 216 SER B CA 1
ATOM 5125 C C . SER B 1 240 ? -18.026 -31.054 -21.023 1.00 26.42 216 SER B C 1
ATOM 5126 O O . SER B 1 240 ? -18.108 -32.276 -21.143 1.00 28.59 216 SER B O 1
ATOM 5129 N N . TYR B 1 241 ? -16.923 -30.420 -20.628 1.00 26.92 217 TYR B N 1
ATOM 5130 C CA . TYR B 1 241 ? -15.744 -31.143 -20.213 1.00 27.35 217 TYR B CA 1
ATOM 5131 C C . TYR B 1 241 ? -15.840 -31.503 -18.717 1.00 28.13 217 TYR B C 1
ATOM 5132 O O . TYR B 1 241 ? -15.654 -32.651 -18.364 1.00 26.95 217 TYR B O 1
ATOM 5141 N N . LEU B 1 242 ? -16.176 -30.553 -17.848 1.00 28.54 218 LEU B N 1
ATOM 5142 C CA . LEU B 1 242 ? -16.159 -30.819 -16.395 1.00 29.64 218 LEU B CA 1
ATOM 5143 C C . LEU B 1 242 ? -17.235 -31.802 -15.894 1.00 29.50 218 LEU B C 1
ATOM 5144 O O . LEU B 1 242 ? -16.962 -32.649 -15.042 1.00 29.03 218 LEU B O 1
ATOM 5149 N N . ILE B 1 243 ? -18.442 -31.716 -16.437 1.00 31.28 219 ILE B N 1
ATOM 5150 C CA . ILE B 1 243 ? -19.563 -32.501 -15.883 1.00 31.16 219 ILE B CA 1
ATOM 5151 C C . ILE B 1 243 ? -19.422 -34.018 -16.099 1.00 32.81 219 ILE B C 1
ATOM 5152 O O . ILE B 1 243 ? -19.646 -34.774 -15.136 1.00 37.10 219 ILE B O 1
ATOM 5157 N N . PRO B 1 244 ? -19.027 -34.476 -17.317 1.00 28.73 220 PRO B N 1
ATOM 5158 C CA . PRO B 1 244 ? -18.772 -35.920 -17.539 1.00 28.91 220 PRO B CA 1
ATOM 5159 C C . PRO B 1 244 ? -17.482 -36.527 -16.930 1.00 29.02 220 PRO B C 1
ATOM 5160 O O . PRO B 1 244 ? -17.291 -37.752 -17.005 1.00 29.36 220 PRO B O 1
ATOM 5164 N N . HIS B 1 245 ? -16.602 -35.687 -16.383 1.00 31.48 221 HIS B N 1
ATOM 5165 C CA . HIS B 1 245 ? -15.261 -36.098 -15.988 1.00 33.57 221 HIS B CA 1
ATOM 5166 C C . HIS B 1 245 ? -15.277 -36.838 -14.665 1.00 30.41 221 HIS B C 1
ATOM 5167 O O . HIS B 1 245 ? -15.897 -36.370 -13.710 1.00 30.72 221 HIS B O 1
ATOM 5174 N N . PRO B 1 246 ? -14.598 -37.988 -14.601 1.00 31.33 222 PRO B N 1
ATOM 5175 C CA . PRO B 1 246 ? -14.764 -38.829 -13.416 1.00 31.36 222 PRO B CA 1
ATOM 5176 C C . PRO B 1 246 ? -14.230 -38.285 -12.093 1.00 31.91 222 PRO B C 1
ATOM 5177 O O . PRO B 1 246 ? -14.512 -38.849 -11.058 1.00 34.28 222 PRO B O 1
ATOM 5181 N N . VAL B 1 247 ? -13.488 -37.185 -12.115 1.00 31.26 223 VAL B N 1
ATOM 5182 C CA . VAL B 1 247 ? -13.055 -36.540 -10.891 1.00 28.58 223 VAL B CA 1
ATOM 5183 C C . VAL B 1 247 ? -14.202 -35.774 -10.238 1.00 26.45 223 VAL B C 1
ATOM 5184 O O . VAL B 1 247 ? -14.233 -35.652 -9.009 1.00 25.35 223 VAL B O 1
ATOM 5188 N N . ILE B 1 248 ? -15.110 -35.243 -11.048 1.00 24.72 224 ILE B N 1
ATOM 5189 C CA . ILE B 1 248 ? -16.220 -34.473 -10.521 1.00 25.96 224 ILE B CA 1
ATOM 5190 C C . ILE B 1 248 ? -17.255 -35.392 -9.960 1.00 24.14 224 ILE B C 1
ATOM 5191 O O . ILE B 1 248 ? -17.776 -36.249 -10.640 1.00 23.46 224 ILE B O 1
ATOM 5196 N N . ARG B 1 249 ? -17.577 -35.182 -8.698 1.00 24.96 225 ARG B N 1
ATOM 5197 C CA . ARG B 1 249 ? -18.582 -36.006 -8.067 1.00 26.47 225 ARG B CA 1
ATOM 5198 C C . ARG B 1 249 ? -19.961 -35.307 -8.026 1.00 26.52 225 ARG B C 1
ATOM 5199 O O . ARG B 1 249 ? -20.982 -36.008 -7.975 1.00 32.09 225 ARG B O 1
ATOM 5207 N N . LYS B 1 250 ? -19.991 -33.963 -8.006 1.00 23.75 226 LYS B N 1
ATOM 5208 C CA . LYS B 1 250 ? -21.221 -33.157 -7.744 1.00 24.40 226 LYS B CA 1
ATOM 5209 C C . LYS B 1 250 ? -21.211 -31.879 -8.587 1.00 21.07 226 LYS B C 1
ATOM 5210 O O . LYS B 1 250 ? -20.208 -31.279 -8.736 1.00 19.89 226 LYS B O 1
ATOM 5216 N N . VAL B 1 251 ? -22.325 -31.490 -9.135 1.00 20.66 227 VAL B N 1
ATOM 5217 C CA . VAL B 1 251 ? -22.404 -30.328 -10.000 1.00 22.82 227 VAL B CA 1
ATOM 5218 C C . VAL B 1 251 ? -23.406 -29.336 -9.327 1.00 23.78 227 VAL B C 1
ATOM 5219 O O . VAL B 1 251 ? -24.403 -29.748 -8.694 1.00 21.75 227 VAL B O 1
ATOM 5223 N N . THR B 1 252 ? -23.117 -28.049 -9.416 1.00 22.24 228 THR B N 1
ATOM 5224 C CA . THR B 1 252 ? -24.050 -27.042 -8.977 1.00 21.84 228 THR B CA 1
ATOM 5225 C C . THR B 1 252 ? -24.009 -25.877 -9.965 1.00 22.80 228 THR B C 1
ATOM 5226 O O . THR B 1 252 ? -22.934 -25.461 -10.420 1.00 21.96 228 THR B O 1
ATOM 5230 N N . PHE B 1 253 ? -25.200 -25.414 -10.362 1.00 22.74 229 PHE B N 1
ATOM 5231 C CA . PHE B 1 253 ? -25.353 -24.424 -11.407 1.00 22.89 229 PHE B CA 1
ATOM 5232 C C . PHE B 1 253 ? -26.353 -23.422 -10.939 1.00 23.71 229 PHE B C 1
ATOM 5233 O O . PHE B 1 253 ? -27.412 -23.786 -10.441 1.00 25.29 229 PHE B O 1
ATOM 5241 N N . THR B 1 254 ? -26.049 -22.165 -11.126 1.00 23.08 230 THR B N 1
ATOM 5242 C CA . THR B 1 254 ? -27.035 -21.124 -10.907 1.00 24.81 230 THR B CA 1
ATOM 5243 C C . THR B 1 254 ? -27.068 -20.378 -12.213 1.00 24.63 230 THR B C 1
ATOM 5244 O O . THR B 1 254 ? -26.040 -20.142 -12.798 1.00 26.21 230 THR B O 1
ATOM 5248 N N . GLY B 1 255 ? -28.251 -20.070 -12.686 1.00 23.39 231 GLY B N 1
ATOM 5249 C CA . GLY B 1 255 ? -28.416 -19.540 -14.041 1.00 24.57 231 GLY B CA 1
ATOM 5250 C C . GLY B 1 255 ? -29.853 -19.601 -14.531 1.00 25.61 231 GLY B C 1
ATOM 5251 O O . GLY B 1 255 ? -30.782 -19.769 -13.736 1.00 23.43 231 GLY B O 1
ATOM 5252 N N . SER B 1 256 ? -30.028 -19.450 -15.839 1.00 26.06 232 SER B N 1
ATOM 5253 C CA . SER B 1 256 ? -31.355 -19.552 -16.450 1.00 27.11 232 SER B CA 1
ATOM 5254 C C . SER B 1 256 ? -31.878 -20.995 -16.562 1.00 25.28 232 SER B C 1
ATOM 5255 O O . SER B 1 256 ? -31.133 -21.965 -16.671 1.00 26.81 232 SER B O 1
ATOM 5258 N N . THR B 1 257 ? -33.193 -21.089 -16.607 1.00 24.68 233 THR B N 1
ATOM 5259 C CA . THR B 1 257 ? -33.879 -22.319 -16.728 1.00 27.41 233 THR B CA 1
ATOM 5260 C C . THR B 1 257 ? -33.455 -23.151 -17.988 1.00 26.86 233 THR B C 1
ATOM 5261 O O . THR B 1 257 ? -33.170 -24.315 -17.842 1.00 24.90 233 THR B O 1
ATOM 5265 N N . PRO B 1 258 ? -33.388 -22.549 -19.194 1.00 26.54 234 PRO B N 1
ATOM 5266 C CA . PRO B 1 258 ? -32.991 -23.395 -20.347 1.00 29.18 234 PRO B CA 1
ATOM 5267 C C . P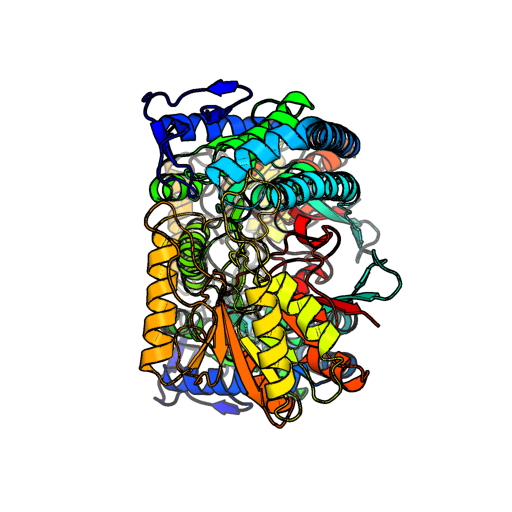RO B 1 258 ? -31.599 -24.014 -20.265 1.00 26.09 234 PRO B C 1
ATOM 5268 O O . PRO B 1 258 ? -31.429 -25.173 -20.633 1.00 27.11 234 PRO B O 1
ATOM 5272 N N . VAL B 1 259 ? -30.625 -23.294 -19.746 1.00 27.86 235 VAL B N 1
ATOM 5273 C CA . VAL B 1 259 ? -29.239 -23.818 -19.686 1.00 27.74 235 VAL B CA 1
ATOM 5274 C C . VAL B 1 259 ? -29.171 -24.849 -18.572 1.00 26.05 235 VAL B C 1
ATOM 5275 O O . VAL B 1 259 ? -28.491 -25.830 -18.716 1.00 26.75 235 VAL B O 1
ATOM 5279 N N . GLY B 1 260 ? -29.912 -24.636 -17.486 1.00 25.42 236 GLY B N 1
ATOM 5280 C CA . GLY B 1 260 ? -29.950 -25.582 -16.374 1.00 24.23 236 GLY B CA 1
ATOM 5281 C C . GLY B 1 260 ? -30.459 -26.925 -16.765 1.00 22.97 236 GLY B C 1
ATOM 5282 O O . GLY B 1 260 ? -29.969 -27.923 -16.274 1.00 26.04 236 GLY B O 1
ATOM 5283 N N . LYS B 1 261 ? -31.488 -26.931 -17.617 1.00 24.40 237 LYS B N 1
ATOM 5284 C CA . LYS B 1 261 ? -32.039 -28.130 -18.205 1.00 23.63 237 LYS B CA 1
ATOM 5285 C C . LYS B 1 261 ? -31.032 -28.862 -19.074 1.00 24.10 237 LYS B C 1
ATOM 5286 O O . LYS B 1 261 ? -30.900 -30.070 -18.967 1.00 24.53 237 LYS B O 1
ATOM 5292 N N . GLN B 1 262 ? -30.332 -28.159 -19.946 1.00 23.33 238 GLN B N 1
ATOM 5293 C CA . GLN B 1 262 ? -29.228 -28.807 -20.691 1.00 24.26 238 GLN B CA 1
ATOM 5294 C C . GLN B 1 262 ? -28.164 -29.348 -19.713 1.00 23.79 238 GLN B C 1
ATOM 5295 O O . GLN B 1 262 ? -27.781 -30.505 -19.833 1.00 20.89 238 GLN B O 1
ATOM 5301 N N . LEU B 1 263 ? -27.759 -28.566 -18.700 1.00 23.79 239 LEU B N 1
ATOM 5302 C CA . LEU B 1 263 ? -26.769 -29.064 -17.723 1.00 24.66 239 LEU B CA 1
ATOM 5303 C C . LEU B 1 263 ? -27.259 -30.255 -16.839 1.00 22.87 239 LEU B C 1
ATOM 5304 O O . LEU B 1 263 ? -26.499 -31.206 -16.580 1.00 19.24 239 LEU B O 1
ATOM 5309 N N . ALA B 1 264 ? -28.535 -30.263 -16.471 1.00 21.86 240 ALA B N 1
ATOM 5310 C CA . ALA B 1 264 ? -29.065 -31.330 -15.673 1.00 21.73 240 ALA B CA 1
ATOM 5311 C C . ALA B 1 264 ? -29.227 -32.586 -16.528 1.00 22.38 240 ALA B C 1
ATOM 5312 O O . ALA B 1 264 ? -29.056 -33.695 -16.065 1.00 22.80 240 ALA B O 1
ATOM 5314 N N . SER B 1 265 ? -29.534 -32.422 -17.795 1.00 21.44 241 SER B N 1
ATOM 5315 C CA . SER B 1 265 ? -29.557 -33.546 -18.698 1.00 23.37 241 SER B CA 1
ATOM 5316 C C . SER B 1 265 ? -28.194 -34.239 -18.758 1.00 20.70 241 SER B C 1
ATOM 5317 O O . SER B 1 265 ? -28.076 -35.429 -18.590 1.00 22.94 241 SER B O 1
ATOM 5320 N N . LEU B 1 266 ? -27.160 -33.477 -18.974 1.00 21.68 242 LEU B N 1
ATOM 5321 C CA . LEU B 1 266 ? -25.799 -34.012 -19.030 1.00 23.43 242 LEU B CA 1
ATOM 5322 C C . LEU B 1 266 ? -25.389 -34.628 -17.692 1.00 22.43 242 LEU B C 1
ATOM 5323 O O . LEU B 1 266 ? -24.972 -35.772 -17.639 1.00 21.62 242 LEU B O 1
ATOM 5328 N N . ALA B 1 267 ? -25.603 -33.913 -16.592 1.00 24.29 243 ALA B N 1
ATOM 5329 C CA . ALA B 1 267 ? -25.285 -34.466 -15.252 1.00 25.04 243 ALA B CA 1
ATOM 5330 C C . ALA B 1 267 ? -25.898 -35.826 -15.076 1.00 25.52 243 ALA B C 1
ATOM 5331 O O . ALA B 1 267 ? -25.231 -36.751 -14.594 1.00 26.07 243 ALA B O 1
ATOM 5333 N N . GLY B 1 268 ? -27.161 -35.934 -15.483 1.00 23.75 244 GLY B N 1
ATOM 5334 C CA . GLY B 1 268 ? -27.876 -37.165 -15.408 1.00 24.96 244 GLY B CA 1
ATOM 5335 C C . GLY B 1 268 ? -27.316 -38.267 -16.270 1.00 25.74 244 GLY B C 1
ATOM 5336 O O . GLY B 1 268 ? -27.191 -39.412 -15.830 1.00 27.09 244 GLY B O 1
ATOM 5337 N N . LEU B 1 269 ? -26.986 -37.934 -17.496 1.00 25.99 245 LEU B N 1
ATOM 5338 C CA . LEU B 1 269 ? -26.381 -38.908 -18.407 1.00 27.48 245 LEU B CA 1
ATOM 5339 C C . LEU B 1 269 ? -25.118 -39.489 -17.792 1.00 26.41 245 LEU B C 1
ATOM 5340 O O . LEU B 1 269 ? -24.833 -40.683 -17.967 1.00 27.40 245 LEU B O 1
ATOM 5345 N N . HIS B 1 270 ? -24.377 -38.682 -17.047 1.00 25.72 246 HIS B N 1
ATOM 5346 C CA . HIS B 1 270 ? -23.168 -39.198 -16.376 1.00 28.18 246 HIS B CA 1
ATOM 5347 C C . HIS B 1 270 ? -23.337 -39.479 -14.867 1.00 27.80 246 HIS B C 1
ATOM 5348 O O . HIS B 1 270 ? -22.373 -39.596 -14.134 1.00 30.44 246 HIS B O 1
ATOM 5355 N N . MET B 1 271 ? -24.572 -39.646 -14.440 1.00 25.63 247 MET B N 1
ATOM 5356 C CA . MET B 1 271 ? -24.937 -39.932 -13.028 1.00 26.10 247 MET B CA 1
ATOM 5357 C C . MET B 1 271 ? -24.206 -39.126 -11.945 1.00 24.40 247 MET B C 1
ATOM 5358 O O . MET B 1 271 ? -23.661 -39.668 -10.994 1.00 23.70 247 MET B O 1
ATOM 5363 N N . LYS B 1 272 ? -24.244 -37.814 -12.104 1.00 24.20 248 LYS B N 1
ATOM 5364 C CA . LYS B 1 272 ? -23.697 -36.869 -11.140 1.00 25.25 248 LYS B CA 1
ATOM 5365 C C . LYS B 1 272 ? -24.806 -36.245 -10.334 1.00 25.54 248 LYS B C 1
ATOM 5366 O O . LYS B 1 272 ? -25.787 -35.839 -10.890 1.00 25.85 248 LYS B O 1
ATOM 5372 N N . ARG B 1 273 ? -24.618 -36.170 -9.032 1.00 24.29 249 ARG B N 1
ATOM 5373 C CA . ARG B 1 273 ? -25.307 -35.250 -8.160 1.00 25.61 249 ARG B CA 1
ATOM 5374 C C . ARG B 1 273 ? -25.349 -33.833 -8.708 1.00 25.39 249 ARG B C 1
ATOM 5375 O O . ARG B 1 273 ? -24.314 -33.261 -9.069 1.00 26.97 249 ARG B O 1
ATOM 5383 N N . ALA B 1 274 ? -26.535 -33.239 -8.745 1.00 26.05 250 ALA B N 1
ATOM 5384 C CA . ALA B 1 274 ? -26.739 -31.893 -9.265 1.00 28.88 250 ALA B CA 1
ATOM 5385 C C . ALA B 1 274 ? -27.746 -31.084 -8.449 1.00 31.18 250 ALA B C 1
ATOM 5386 O O . ALA B 1 274 ? -28.775 -31.621 -8.024 1.00 32.74 250 ALA B O 1
ATOM 5388 N N . THR B 1 275 ? -27.417 -29.814 -8.194 1.00 30.19 251 THR B N 1
ATOM 5389 C CA . THR B 1 275 ? -28.378 -28.838 -7.725 1.00 31.43 251 THR B CA 1
ATOM 5390 C C . THR B 1 275 ? -28.401 -27.684 -8.733 1.00 31.64 251 THR B C 1
ATOM 5391 O O . THR B 1 275 ? -27.447 -27.490 -9.480 1.00 31.50 251 THR B O 1
ATOM 5395 N N . MET B 1 276 ? -29.522 -26.980 -8.768 1.00 28.08 252 MET B N 1
ATOM 5396 C CA . MET B 1 276 ? -29.878 -26.042 -9.815 1.00 30.86 252 MET B CA 1
ATOM 5397 C C . MET B 1 276 ? -30.667 -24.906 -9.157 1.00 31.29 252 MET B C 1
ATOM 5398 O O . MET B 1 276 ? -31.660 -25.144 -8.477 1.00 28.78 252 MET B O 1
ATOM 5403 N N . GLU B 1 277 ? -30.241 -23.675 -9.374 1.00 32.60 253 GLU B N 1
ATOM 5404 C CA . GLU B 1 277 ? -31.020 -22.508 -8.964 1.00 33.85 253 GLU B CA 1
ATOM 5405 C C . GLU B 1 277 ? -31.240 -21.709 -10.228 1.00 25.88 253 GLU B C 1
ATOM 5406 O O . GLU B 1 277 ? -30.323 -21.096 -10.756 1.00 24.06 253 GLU B O 1
ATOM 5412 N N . LEU B 1 278 ? -32.477 -21.699 -10.686 1.00 23.30 254 LEU B N 1
ATOM 5413 C CA . LEU B 1 278 ? -32.811 -21.295 -12.030 1.00 23.59 254 LEU B CA 1
ATOM 5414 C C . LEU B 1 278 ? -33.681 -20.022 -12.075 1.00 27.83 254 LEU B C 1
ATOM 5415 O O . LEU B 1 278 ? -33.624 -19.224 -11.151 1.00 25.81 254 LEU B O 1
ATOM 5420 N N . GLY B 1 279 ? -34.418 -19.785 -13.174 1.00 31.89 255 GLY B N 1
ATOM 5421 C CA . GLY B 1 279 ? -35.444 -18.709 -13.232 1.00 32.89 255 GLY B CA 1
ATOM 5422 C C . GLY B 1 279 ? -36.474 -18.679 -12.092 1.00 33.10 255 GLY B C 1
ATOM 5423 O O . GLY B 1 279 ? -36.887 -19.729 -11.582 1.00 35.43 255 GLY B O 1
ATOM 5424 N N . GLY B 1 280 ? -36.802 -17.465 -11.642 1.00 29.62 256 GLY B N 1
ATOM 5425 C CA . GLY B 1 280 ? -37.934 -17.181 -10.797 1.00 28.74 256 GLY B CA 1
ATOM 5426 C C . GLY B 1 280 ? -38.875 -16.234 -11.537 1.00 30.06 256 GLY B C 1
ATOM 5427 O O . GLY B 1 280 ? -38.550 -15.668 -12.594 1.00 32.33 256 GLY B O 1
ATOM 5428 N N . HIS B 1 281 ? -40.068 -16.061 -11.002 1.00 28.29 257 HIS B N 1
ATOM 5429 C CA . HIS B 1 281 ? -41.004 -15.101 -11.548 1.00 26.04 257 HIS B CA 1
ATOM 5430 C C . HIS B 1 281 ? -41.920 -14.692 -10.416 1.00 26.66 257 HIS B C 1
ATOM 5431 O O . HIS B 1 281 ? -43.099 -15.011 -10.417 1.00 23.91 257 HIS B O 1
ATOM 5438 N N . ALA B 1 282 ? -41.363 -13.962 -9.443 1.00 26.88 258 ALA B N 1
ATOM 5439 C CA . ALA B 1 282 ? -42.040 -13.823 -8.140 1.00 26.82 258 ALA B CA 1
ATOM 5440 C C . ALA B 1 282 ? -43.341 -13.044 -8.175 1.00 26.61 258 ALA B C 1
ATOM 5441 O O . ALA B 1 282 ? -43.340 -11.877 -8.512 1.00 26.72 258 ALA B O 1
ATOM 5443 N N . PRO B 1 283 ? -44.461 -13.685 -7.828 1.00 25.00 259 PRO B N 1
ATOM 5444 C CA . PRO B 1 283 ? -45.668 -12.905 -7.599 1.00 23.62 259 PRO B CA 1
ATOM 5445 C C . PRO B 1 283 ? -45.643 -12.114 -6.295 1.00 22.52 259 PRO B C 1
ATOM 5446 O O . PRO B 1 283 ? -44.916 -12.467 -5.370 1.00 25.21 259 PRO B O 1
ATOM 5450 N N . VAL B 1 284 ? -46.358 -11.001 -6.272 1.00 24.30 260 VAL B N 1
ATOM 5451 C CA . VAL B 1 284 ? -46.558 -10.155 -5.082 1.00 26.44 260 VAL B CA 1
ATOM 5452 C C . VAL B 1 284 ? -48.057 -9.965 -4.924 1.00 26.94 260 VAL B C 1
ATOM 5453 O O . VAL B 1 284 ? -48.713 -9.507 -5.835 1.00 31.06 260 VAL B O 1
ATOM 5457 N N . ILE B 1 285 ? -48.606 -10.367 -3.786 1.00 27.32 261 ILE B N 1
ATOM 5458 C CA . ILE B 1 285 ? -50.051 -10.364 -3.575 1.00 23.79 261 ILE B CA 1
ATOM 5459 C C . ILE B 1 285 ? -50.229 -9.319 -2.530 1.00 22.73 261 ILE B C 1
ATOM 5460 O O . ILE B 1 285 ? -49.824 -9.496 -1.397 1.00 23.90 261 ILE B O 1
ATOM 5465 N N . VAL B 1 286 ? -50.812 -8.209 -2.925 1.00 22.60 262 VAL B N 1
ATOM 5466 C CA . VAL B 1 286 ? -51.162 -7.164 -2.002 1.00 24.81 262 VAL B CA 1
ATOM 5467 C C . VAL B 1 286 ? -52.681 -7.336 -1.723 1.00 26.54 262 VAL B C 1
ATOM 5468 O O . VAL B 1 286 ? -53.535 -7.068 -2.580 1.00 23.87 262 VAL B O 1
ATOM 5472 N N . ALA B 1 287 ? -52.995 -7.761 -0.505 1.00 26.82 263 ALA B N 1
ATOM 5473 C CA . ALA B 1 287 ? -54.357 -8.094 -0.157 1.00 27.78 263 ALA B CA 1
ATOM 5474 C C . ALA B 1 287 ? -55.162 -6.856 0.240 1.00 27.88 263 ALA B C 1
ATOM 5475 O O . ALA B 1 287 ? -54.603 -5.762 0.536 1.00 29.55 263 ALA B O 1
ATOM 5477 N N . GLU B 1 288 ? -56.477 -7.037 0.251 1.00 26.84 264 GLU B N 1
ATOM 5478 C CA . GLU B 1 288 ? -57.432 -5.979 0.609 1.00 27.82 264 GLU B CA 1
ATOM 5479 C C . GLU B 1 288 ? -57.061 -5.268 1.925 1.00 26.60 264 GLU B C 1
ATOM 5480 O O . GLU B 1 288 ? -57.169 -4.043 2.009 1.00 24.31 264 GLU B O 1
ATOM 5486 N N . ASP B 1 289 ? -56.628 -6.022 2.936 1.00 25.67 265 ASP B N 1
ATOM 5487 C CA . ASP B 1 289 ? -56.196 -5.453 4.249 1.00 28.60 265 ASP B CA 1
ATOM 5488 C C . ASP B 1 289 ? -54.690 -5.034 4.323 1.00 29.28 265 ASP B C 1
ATOM 5489 O O . ASP B 1 289 ? -54.129 -4.760 5.437 1.00 28.85 265 ASP B O 1
ATOM 5494 N N . ALA B 1 290 ? -53.991 -5.025 3.185 1.00 28.63 266 ALA B N 1
ATOM 5495 C CA . ALA B 1 290 ? -52.562 -4.610 3.189 1.00 30.45 266 ALA B CA 1
ATOM 5496 C C . ALA B 1 290 ? -52.317 -3.171 3.689 1.00 33.01 266 ALA B C 1
ATOM 5497 O O . ALA B 1 290 ? -53.153 -2.274 3.516 1.00 32.03 266 ALA B O 1
ATOM 5499 N N . ASP B 1 291 ? -51.152 -2.964 4.295 1.00 36.13 267 ASP B N 1
ATOM 5500 C CA . ASP B 1 291 ? -50.600 -1.608 4.481 1.00 38.21 267 ASP B CA 1
ATOM 5501 C C . ASP B 1 291 ? -49.947 -1.233 3.166 1.00 37.90 267 ASP B C 1
ATOM 5502 O O . ASP B 1 291 ? -48.892 -1.764 2.807 1.00 37.98 267 ASP B O 1
ATOM 5507 N N . VAL B 1 292 ? -50.580 -0.315 2.451 1.00 37.45 268 VAL B N 1
ATOM 5508 C CA . VAL B 1 292 ? -50.220 -0.056 1.080 1.00 36.92 268 VAL B CA 1
ATOM 5509 C C . VAL B 1 292 ? -48.842 0.568 1.003 1.00 34.59 268 VAL B C 1
ATOM 5510 O O . VAL B 1 292 ? -48.025 0.109 0.190 1.00 32.36 268 VAL B O 1
ATOM 5514 N N . ALA B 1 293 ? -48.600 1.595 1.840 1.00 34.24 269 ALA B N 1
ATOM 5515 C CA . ALA B 1 293 ? -47.301 2.311 1.920 1.00 34.66 269 ALA B CA 1
ATOM 5516 C C . ALA B 1 293 ? -46.122 1.408 2.221 1.00 30.65 269 ALA B C 1
ATOM 5517 O O . ALA B 1 293 ? -45.051 1.597 1.674 1.00 32.46 269 ALA B O 1
ATOM 55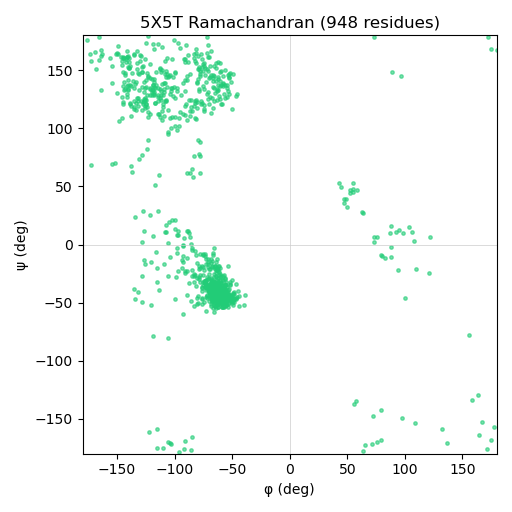19 N N . LEU B 1 294 ? -46.331 0.436 3.098 1.00 30.30 270 LEU B N 1
ATOM 5520 C CA . LEU B 1 294 ? -45.301 -0.581 3.386 1.00 29.57 270 LEU B CA 1
ATOM 5521 C C . LEU B 1 294 ? -45.088 -1.498 2.198 1.00 25.76 270 LEU B C 1
ATOM 5522 O O . LEU B 1 294 ? -43.952 -1.909 1.898 1.00 25.16 270 LEU B O 1
ATOM 5527 N N . ALA B 1 295 ? -46.181 -1.852 1.560 1.00 23.67 271 ALA B N 1
ATOM 5528 C CA . ALA B 1 295 ? -46.127 -2.636 0.330 1.00 26.41 271 ALA B CA 1
ATOM 5529 C C . ALA B 1 295 ? -45.297 -1.933 -0.713 1.00 26.10 271 ALA B C 1
ATOM 5530 O O . ALA B 1 295 ? -44.468 -2.561 -1.342 1.00 26.40 271 ALA B O 1
ATOM 5532 N N . VAL B 1 296 ? -45.493 -0.625 -0.875 1.00 28.80 272 VAL B N 1
ATOM 5533 C CA . VAL B 1 296 ? -44.724 0.139 -1.904 1.00 29.25 272 VAL B CA 1
ATOM 5534 C C . VAL B 1 296 ? -43.274 0.241 -1.524 1.00 30.45 272 VAL B C 1
ATOM 5535 O O . VAL B 1 296 ? -42.387 0.095 -2.356 1.00 36.18 272 VAL B O 1
ATOM 5539 N N . LYS B 1 297 ? -43.030 0.489 -0.251 1.00 31.42 273 LYS B N 1
ATOM 5540 C CA . LYS B 1 297 ? -41.672 0.630 0.237 1.00 35.69 273 LYS B CA 1
ATOM 5541 C C . LYS B 1 297 ? -40.922 -0.706 0.156 1.00 32.46 273 LYS B C 1
ATOM 5542 O O . LYS B 1 297 ? -39.797 -0.791 -0.333 1.00 29.53 273 LYS B O 1
ATOM 5548 N N . ALA B 1 298 ? -41.548 -1.774 0.615 1.00 33.61 274 ALA B N 1
ATOM 5549 C CA . ALA B 1 298 ? -40.839 -3.048 0.666 1.00 30.94 274 ALA B CA 1
ATOM 5550 C C . ALA B 1 298 ? -40.664 -3.616 -0.744 1.00 29.17 274 ALA B C 1
ATOM 5551 O O . ALA B 1 298 ? -39.563 -3.839 -1.178 1.00 32.20 274 ALA B O 1
ATOM 5553 N N . ALA B 1 299 ? -41.736 -3.814 -1.481 1.00 31.01 275 ALA B N 1
ATOM 5554 C CA . ALA B 1 299 ? -41.613 -4.531 -2.736 1.00 30.66 275 ALA B CA 1
ATOM 5555 C C . ALA B 1 299 ? -41.169 -3.631 -3.878 1.00 31.44 275 ALA B C 1
ATOM 5556 O O . ALA B 1 299 ? -40.521 -4.130 -4.800 1.00 31.23 275 ALA B O 1
ATOM 5558 N N . GLY B 1 300 ? -41.452 -2.319 -3.825 1.00 34.90 276 GLY B N 1
ATOM 5559 C CA . GLY B 1 300 ? -40.853 -1.357 -4.789 1.00 33.87 276 GLY B CA 1
ATOM 5560 C C . GLY B 1 300 ? -39.325 -1.278 -4.617 1.00 37.85 276 GLY B C 1
ATOM 5561 O O . GLY B 1 300 ? -38.541 -1.491 -5.559 1.00 40.02 276 GLY B O 1
ATOM 5562 N N . GLY B 1 301 ? -38.897 -1.038 -3.382 1.00 36.83 277 GLY B N 1
ATOM 5563 C CA . GLY B 1 301 ? -37.494 -1.027 -3.048 1.00 35.81 277 GLY B CA 1
ATOM 5564 C C . GLY B 1 301 ? -36.783 -2.283 -3.509 1.00 38.04 277 GLY B C 1
ATOM 5565 O O . GLY B 1 301 ? -35.698 -2.206 -4.057 1.00 39.16 277 GLY B O 1
ATOM 5566 N N . ALA B 1 302 ? -37.398 -3.443 -3.299 1.00 37.88 278 ALA B N 1
ATOM 5567 C CA . ALA B 1 302 ? -36.792 -4.717 -3.731 1.00 36.40 278 ALA B CA 1
ATOM 5568 C C . ALA B 1 302 ? -36.787 -4.877 -5.255 1.00 33.67 278 ALA B C 1
ATOM 5569 O O . ALA B 1 302 ? -35.857 -5.435 -5.807 1.00 35.71 278 ALA B O 1
ATOM 5571 N N . LYS B 1 303 ? -37.823 -4.382 -5.921 1.00 32.93 279 LYS B N 1
ATOM 5572 C CA . LYS B 1 303 ? -37.884 -4.442 -7.367 1.00 31.11 279 LYS B CA 1
ATOM 5573 C C . LYS B 1 303 ? -36.626 -3.866 -8.019 1.00 31.65 279 LYS B C 1
ATOM 5574 O O . LYS B 1 303 ? -36.039 -4.477 -8.922 1.00 27.54 279 LYS B O 1
ATOM 5580 N N . PHE B 1 304 ? -36.205 -2.700 -7.563 1.00 30.07 280 PHE B N 1
ATOM 5581 C CA . PHE B 1 304 ? -35.184 -1.974 -8.323 1.00 31.57 280 PHE B CA 1
ATOM 5582 C C . PHE B 1 304 ? -33.765 -2.190 -7.769 1.00 32.87 280 PHE B C 1
ATOM 5583 O O . PHE B 1 304 ? -32.797 -1.723 -8.365 1.00 31.07 280 PHE B O 1
ATOM 5591 N N . ARG B 1 305 ? -33.678 -2.941 -6.665 1.00 31.78 281 ARG B N 1
ATOM 5592 C CA . ARG B 1 305 ? -32.445 -3.500 -6.153 1.00 35.31 281 ARG B CA 1
ATOM 5593 C C . ARG B 1 305 ? -31.736 -4.288 -7.254 1.00 33.00 281 ARG B C 1
ATOM 5594 O O . ARG B 1 305 ? -32.361 -5.135 -7.913 1.00 32.63 281 ARG B O 1
ATOM 5602 N N . ASN B 1 306 ? -30.445 -4.003 -7.444 1.00 27.05 282 ASN B N 1
ATOM 5603 C CA . ASN B 1 306 ? -29.648 -4.575 -8.530 1.00 26.20 282 ASN B CA 1
ATOM 5604 C C . ASN B 1 306 ? -30.332 -4.454 -9.904 1.00 27.34 282 ASN B C 1
ATOM 5605 O O . ASN B 1 306 ? -30.183 -5.320 -10.785 1.00 28.49 282 ASN B O 1
ATOM 5610 N N . ALA B 1 307 ? -31.097 -3.372 -10.053 1.00 29.99 283 ALA B N 1
ATOM 5611 C CA . ALA B 1 307 ? -31.958 -3.094 -11.209 1.00 32.68 283 ALA B CA 1
ATOM 5612 C C . ALA B 1 307 ? -32.830 -4.282 -11.637 1.00 31.19 283 ALA B C 1
ATOM 5613 O O . ALA B 1 307 ? -33.051 -4.505 -12.830 1.00 30.25 283 ALA B O 1
ATOM 5615 N N . GLY B 1 308 ? -33.295 -5.053 -10.656 1.00 31.79 284 GLY B N 1
ATOM 5616 C CA . GLY B 1 308 ? -34.183 -6.196 -10.904 1.00 28.33 284 GLY B CA 1
ATOM 5617 C C . GLY B 1 308 ? -33.564 -7.449 -11.471 1.00 27.95 284 GLY B C 1
ATOM 5618 O O . GLY B 1 308 ? -34.272 -8.436 -11.740 1.00 25.90 284 GLY B O 1
ATOM 5619 N N . GLN B 1 309 ? -32.235 -7.458 -11.568 1.00 30.20 285 GLN B N 1
ATOM 5620 C CA . GLN B 1 309 ? -31.485 -8.569 -12.093 1.00 28.79 285 GLN B CA 1
ATOM 5621 C C . GLN B 1 309 ? -31.242 -9.584 -10.957 1.00 30.02 285 GLN B C 1
ATOM 5622 O O . GLN B 1 309 ? -30.116 -9.837 -10.543 1.00 33.75 285 GLN B O 1
ATOM 5628 N N . VAL B 1 310 ? -32.319 -10.166 -10.462 1.00 27.26 286 VAL B N 1
ATOM 5629 C CA . VAL B 1 310 ? -32.275 -11.045 -9.308 1.00 28.61 286 VAL B CA 1
ATOM 5630 C C . VAL B 1 310 ? -33.311 -12.116 -9.527 1.00 30.32 286 VAL B C 1
ATOM 5631 O O . VAL B 1 310 ? -34.453 -11.816 -9.937 1.00 30.15 286 VAL B O 1
ATOM 5635 N N . CYS B 1 311 ? -32.919 -13.352 -9.223 1.00 32.62 287 CYS B N 1
ATOM 5636 C CA . CYS B 1 311 ? -33.789 -14.512 -9.297 1.00 33.44 287 CYS B CA 1
ATOM 5637 C C . CYS B 1 311 ? -35.086 -14.390 -8.394 1.00 30.94 287 CYS B C 1
ATOM 5638 O O . CYS B 1 311 ? -36.118 -14.956 -8.730 1.00 27.59 287 CYS B O 1
ATOM 5641 N N . ILE B 1 312 ? -35.043 -13.618 -7.312 1.00 27.42 288 ILE B N 1
ATOM 5642 C CA . ILE B 1 312 ? -36.222 -13.431 -6.412 1.00 28.14 288 ILE B CA 1
ATOM 5643 C C . ILE B 1 312 ? -36.887 -12.054 -6.515 1.00 27.20 288 ILE B C 1
ATOM 5644 O O . ILE B 1 312 ? -37.634 -11.623 -5.621 1.00 24.38 288 ILE B O 1
ATOM 5649 N N . SER B 1 313 ? -36.588 -11.334 -7.596 1.00 28.98 289 SER B N 1
ATOM 5650 C CA . SER B 1 313 ? -37.139 -9.977 -7.782 1.00 28.55 289 SER B CA 1
ATOM 5651 C C . SER B 1 313 ? -38.672 -9.995 -8.018 1.00 30.60 289 SER B C 1
ATOM 5652 O O . SER B 1 313 ? -39.137 -10.647 -8.969 1.00 33.18 289 SER B O 1
ATOM 5655 N N . PRO B 1 314 ? -39.435 -9.228 -7.205 1.00 29.34 290 PRO B N 1
ATOM 5656 C CA . PRO B 1 314 ? -40.885 -9.060 -7.403 1.00 30.05 290 PRO B CA 1
ATOM 5657 C C . PRO B 1 314 ? -41.198 -8.536 -8.802 1.00 30.53 290 PRO B C 1
ATOM 5658 O O . PRO B 1 314 ? -40.643 -7.572 -9.231 1.00 33.97 290 PRO B O 1
ATOM 5662 N N . THR B 1 315 ? -42.048 -9.213 -9.512 1.00 31.41 291 THR B N 1
ATOM 5663 C CA . THR B 1 315 ? -42.300 -8.933 -10.906 1.00 29.92 291 THR B CA 1
ATOM 5664 C C . THR B 1 315 ? -43.811 -8.761 -11.219 1.00 28.19 291 THR B C 1
ATOM 5665 O O . THR B 1 315 ? -44.207 -7.809 -11.902 1.00 28.68 291 THR B O 1
ATOM 5669 N N . ARG B 1 316 ? -44.624 -9.706 -10.759 1.00 25.34 292 ARG B N 1
ATOM 5670 C CA . ARG B 1 316 ? -46.048 -9.797 -11.074 1.00 24.87 292 ARG B CA 1
ATOM 5671 C C . ARG B 1 316 ? -46.711 -9.304 -9.865 1.00 24.75 292 ARG B C 1
ATOM 5672 O O . ARG B 1 316 ? -46.797 -10.023 -8.885 1.00 25.15 292 ARG B O 1
ATOM 5680 N N . PHE B 1 317 ? -47.127 -8.042 -9.927 1.00 25.34 293 PHE B N 1
ATOM 5681 C CA . PHE B 1 317 ? -47.762 -7.355 -8.819 1.00 24.21 293 PHE B CA 1
ATOM 5682 C C . PHE B 1 317 ? -49.259 -7.531 -8.960 1.00 25.25 293 PHE B C 1
ATOM 5683 O O . PHE B 1 317 ? -49.890 -6.998 -9.903 1.00 25.40 293 PHE B O 1
ATOM 5691 N N . LEU B 1 318 ? -49.810 -8.281 -8.014 1.00 24.49 294 LEU B N 1
ATOM 5692 C CA . LEU B 1 318 ? -51.224 -8.651 -7.985 1.00 26.33 294 LEU B CA 1
ATOM 5693 C C . LEU B 1 318 ? -51.789 -7.875 -6.860 1.00 25.10 294 LEU B C 1
ATOM 5694 O O . LEU B 1 318 ? -51.489 -8.141 -5.675 1.00 24.91 294 LEU B O 1
ATOM 5699 N N . VAL B 1 319 ? -52.612 -6.903 -7.213 1.00 23.55 295 VAL B N 1
ATOM 5700 C CA . VAL B 1 319 ? -53.085 -5.958 -6.225 1.00 22.86 295 VAL B CA 1
ATOM 5701 C C . VAL B 1 319 ? -54.608 -5.958 -6.129 1.00 21.85 295 VAL B C 1
ATOM 5702 O O . VAL B 1 319 ? -55.307 -5.953 -7.145 1.00 20.07 295 VAL B O 1
ATOM 5706 N N . HIS B 1 320 ? -55.120 -5.997 -4.892 1.00 21.56 296 HIS B N 1
ATOM 5707 C CA . HIS B 1 320 ? -56.568 -5.969 -4.698 1.00 25.03 296 HIS B CA 1
ATOM 5708 C C . HIS B 1 320 ? -57.121 -4.713 -5.375 1.00 25.92 296 HIS B C 1
ATOM 5709 O O . HIS B 1 320 ? -56.500 -3.641 -5.215 1.00 24.91 296 HIS B O 1
ATOM 5716 N N . ASN B 1 321 ? -58.255 -4.829 -6.087 1.00 26.60 297 ASN B N 1
ATOM 5717 C CA . ASN B 1 321 ? -58.754 -3.698 -6.909 1.00 30.27 297 ASN B CA 1
ATOM 5718 C C . ASN B 1 321 ? -59.077 -2.423 -6.091 1.00 30.89 297 ASN B C 1
ATOM 5719 O O . ASN B 1 321 ? -58.918 -1.312 -6.585 1.00 30.01 297 ASN B O 1
ATOM 5724 N N . SER B 1 322 ? -59.487 -2.610 -4.838 1.00 29.11 298 SER B N 1
ATOM 5725 C CA . SER B 1 322 ? -59.751 -1.514 -3.943 1.00 28.59 298 SER B CA 1
ATOM 5726 C C . SER B 1 322 ? -58.584 -0.560 -3.739 1.00 29.23 298 SER B C 1
ATOM 5727 O O . SER B 1 322 ? -58.817 0.606 -3.536 1.00 27.19 298 SER B O 1
ATOM 5730 N N . ILE B 1 323 ? -57.348 -1.054 -3.763 1.00 29.48 299 ILE B N 1
ATOM 5731 C CA . ILE B 1 323 ? -56.150 -0.220 -3.512 1.00 29.14 299 ILE B CA 1
ATOM 5732 C C . ILE B 1 323 ? -55.198 -0.188 -4.717 1.00 27.55 299 ILE B C 1
ATOM 5733 O O . ILE B 1 323 ? -54.104 0.325 -4.609 1.00 30.92 299 ILE B O 1
ATOM 5738 N N . ARG B 1 324 ? -55.601 -0.749 -5.839 1.00 25.61 300 ARG B N 1
ATOM 5739 C CA . ARG B 1 324 ? -54.722 -0.868 -6.992 1.00 31.56 300 ARG B CA 1
ATOM 5740 C C . ARG B 1 324 ? -54.251 0.461 -7.519 1.00 31.66 300 ARG B C 1
ATOM 5741 O O . ARG B 1 324 ? -53.040 0.624 -7.756 1.00 31.73 300 ARG B O 1
ATOM 5749 N N . ASP B 1 325 ? -55.181 1.394 -7.731 1.00 35.49 301 ASP B N 1
ATOM 5750 C CA . ASP B 1 325 ? -54.795 2.741 -8.211 1.00 41.83 301 ASP B CA 1
ATOM 5751 C C . ASP B 1 325 ? -53.869 3.473 -7.221 1.00 36.76 301 ASP B C 1
ATOM 5752 O O . ASP B 1 325 ? -52.852 3.991 -7.622 1.00 34.86 301 ASP B O 1
ATOM 5757 N N . GLU B 1 326 ? -54.206 3.480 -5.945 1.00 33.04 302 GLU B N 1
ATOM 5758 C CA . GLU B 1 326 ? -53.314 4.039 -4.914 1.00 37.15 302 GLU B CA 1
ATOM 5759 C C . GLU B 1 326 ? -51.884 3.425 -4.934 1.00 33.39 302 GLU B C 1
ATOM 5760 O O . GLU B 1 326 ? -50.867 4.129 -4.811 1.00 31.68 302 GLU B O 1
ATOM 5766 N N . PHE B 1 327 ? -51.828 2.100 -5.080 1.00 32.36 303 PHE B N 1
ATOM 5767 C CA . PHE B 1 327 ? -50.581 1.375 -5.155 1.00 29.00 303 PHE B CA 1
ATOM 5768 C C . PHE B 1 327 ? -49.795 1.731 -6.420 1.00 26.27 303 PHE B C 1
ATOM 5769 O O . PHE B 1 327 ? -48.622 2.034 -6.326 1.00 27.17 303 PHE B O 1
ATOM 5777 N N . THR B 1 328 ? -50.423 1.656 -7.585 1.00 24.19 304 THR B N 1
ATOM 5778 C CA . THR B 1 328 ? -49.751 1.984 -8.846 1.00 26.44 304 THR B CA 1
ATOM 5779 C C . THR B 1 328 ? -49.107 3.362 -8.784 1.00 27.75 304 THR B C 1
ATOM 5780 O O . THR B 1 328 ? -47.906 3.498 -9.079 1.00 27.06 304 THR B O 1
ATOM 5784 N N . ARG B 1 329 ? -49.868 4.370 -8.371 1.00 28.39 305 ARG B N 1
ATOM 5785 C CA . ARG B 1 329 ? -49.303 5.726 -8.304 1.00 32.14 305 ARG B CA 1
ATOM 5786 C C . ARG B 1 329 ? -48.135 5.849 -7.325 1.00 29.85 305 ARG B C 1
ATOM 5787 O O . ARG B 1 329 ? -47.184 6.552 -7.600 1.00 31.16 305 ARG B O 1
ATOM 5795 N N . ALA B 1 330 ? -48.185 5.157 -6.200 1.00 28.61 306 ALA B N 1
ATOM 5796 C CA . ALA B 1 330 ? -47.103 5.268 -5.230 1.00 27.18 306 ALA B CA 1
ATOM 5797 C C . ALA B 1 330 ? -45.867 4.546 -5.741 1.00 27.31 306 ALA B C 1
ATOM 5798 O O . ALA B 1 330 ? -44.755 4.975 -5.506 1.00 30.67 306 ALA B O 1
ATOM 5800 N N . LEU B 1 331 ? -46.055 3.445 -6.453 1.00 28.87 307 LEU B N 1
ATOM 5801 C CA . LEU B 1 331 ? -44.921 2.748 -7.031 1.00 28.21 307 LEU B CA 1
ATOM 5802 C C . LEU B 1 331 ? -44.297 3.587 -8.153 1.00 27.73 307 LEU B C 1
ATOM 5803 O O . LEU B 1 331 ? -43.052 3.609 -8.311 1.00 28.49 307 LEU B O 1
ATOM 5808 N N . VAL B 1 332 ? -45.139 4.200 -8.982 1.00 26.65 308 VAL B N 1
ATOM 5809 C CA . VAL B 1 332 ? -44.626 5.079 -10.032 1.00 28.34 308 VAL B CA 1
ATOM 5810 C C . VAL B 1 332 ? -43.741 6.176 -9.374 1.00 31.11 308 VAL B C 1
ATOM 5811 O O . VAL B 1 332 ? -42.585 6.340 -9.741 1.00 32.08 308 VAL B O 1
ATOM 5815 N N . LYS B 1 333 ? -44.254 6.851 -8.351 1.00 34.12 309 LYS B N 1
ATOM 5816 C CA . LYS B 1 333 ? -43.476 7.867 -7.595 1.00 38.39 309 LYS B CA 1
ATOM 5817 C C . LYS B 1 333 ? -42.097 7.317 -7.105 1.00 35.51 309 LYS B C 1
ATOM 5818 O O . LYS B 1 333 ? -41.067 7.972 -7.264 1.00 32.54 309 LYS B O 1
ATOM 5824 N N . HIS B 1 334 ? -42.075 6.087 -6.573 1.00 34.58 310 HIS B N 1
ATOM 5825 C CA . HIS B 1 334 ? -40.839 5.503 -6.084 1.00 35.13 310 HIS B CA 1
ATOM 5826 C C . HIS B 1 334 ? -39.837 5.243 -7.207 1.00 34.11 310 HIS B C 1
ATOM 5827 O O . HIS B 1 334 ? -38.648 5.513 -7.037 1.00 34.32 310 HIS B O 1
ATOM 5834 N N . ALA B 1 335 ? -40.313 4.716 -8.340 1.00 31.91 311 ALA B N 1
ATOM 5835 C CA . ALA B 1 335 ? -39.476 4.585 -9.547 1.00 30.94 311 ALA B CA 1
ATOM 5836 C C . ALA B 1 335 ? -38.913 5.925 -10.010 1.00 31.74 311 ALA B C 1
ATOM 5837 O O . ALA B 1 335 ? -37.717 6.026 -10.350 1.00 31.44 311 ALA B O 1
ATOM 5839 N N . GLU B 1 336 ? -39.759 6.957 -10.010 1.00 33.85 312 GLU B N 1
ATOM 5840 C CA . GLU B 1 336 ? -39.318 8.309 -10.459 1.00 38.23 312 GLU B CA 1
ATOM 5841 C C . GLU B 1 336 ? -38.265 8.929 -9.526 1.00 38.24 312 GLU B C 1
ATOM 5842 O O . GLU B 1 336 ? -37.368 9.585 -10.007 1.00 34.50 312 GLU B O 1
ATOM 5848 N N . GLY B 1 337 ? -38.319 8.636 -8.221 1.00 37.74 313 GLY B N 1
ATOM 5849 C CA . GLY B 1 337 ? -37.284 9.105 -7.272 1.00 38.20 313 GLY B CA 1
ATOM 5850 C C . GLY B 1 337 ? -35.853 8.613 -7.451 1.00 37.62 313 GLY B C 1
ATOM 5851 O O . GLY B 1 337 ? -34.914 9.240 -6.958 1.00 38.05 313 GLY B O 1
ATOM 5852 N N . LEU B 1 338 ? -35.687 7.485 -8.141 1.00 36.25 314 LEU B N 1
ATOM 5853 C CA . LEU B 1 338 ? -34.396 6.844 -8.302 1.00 33.60 314 LEU B CA 1
ATOM 5854 C C . LEU B 1 338 ? -33.450 7.623 -9.201 1.00 35.32 314 LEU B C 1
ATOM 5855 O O . LEU B 1 338 ? -33.833 8.194 -10.220 1.00 34.19 314 LEU B O 1
ATOM 5860 N N . LYS B 1 339 ? -32.181 7.579 -8.824 1.00 39.55 315 LYS B N 1
ATOM 5861 C CA . LYS B 1 339 ? -31.141 8.334 -9.462 1.00 41.37 315 LYS B CA 1
ATOM 5862 C C . LYS B 1 339 ? -30.377 7.382 -10.359 1.00 36.25 315 LYS B C 1
ATOM 5863 O O . LYS B 1 339 ? -29.673 6.495 -9.883 1.00 34.26 315 LYS B O 1
ATOM 5869 N N . VAL B 1 340 ? -30.538 7.557 -11.659 1.00 33.07 316 VAL B N 1
ATOM 5870 C CA . VAL B 1 340 ? -29.848 6.719 -12.614 1.00 33.34 316 VAL B CA 1
ATOM 5871 C C . VAL B 1 340 ? -28.519 7.328 -13.010 1.00 33.13 316 VAL B C 1
ATOM 5872 O O . VAL B 1 340 ? -28.454 8.495 -13.304 1.00 38.20 316 VAL B O 1
ATOM 5876 N N . GLY B 1 341 ? -27.465 6.522 -12.996 1.00 34.24 317 GLY B N 1
ATOM 5877 C CA . GLY B 1 341 ? -26.146 6.939 -13.422 1.00 33.40 317 GLY B CA 1
ATOM 5878 C C . GLY B 1 341 ? -25.076 5.903 -13.113 1.00 32.03 317 GLY B C 1
ATOM 5879 O O . GLY B 1 341 ? -25.372 4.812 -12.618 1.00 34.70 317 GLY B O 1
ATOM 5880 N N . ASN B 1 342 ? -23.834 6.254 -13.409 1.00 28.50 318 ASN B N 1
ATOM 5881 C CA . ASN B 1 342 ? -22.700 5.387 -13.176 1.00 28.48 318 ASN B CA 1
ATOM 5882 C C . ASN B 1 342 ? -22.570 5.045 -11.686 1.00 28.71 318 ASN B C 1
ATOM 5883 O O . ASN B 1 342 ? -22.800 5.899 -10.762 1.00 27.03 318 ASN B O 1
ATOM 5888 N N . GLY B 1 343 ? -22.221 3.787 -11.451 1.00 26.85 319 GLY B N 1
ATOM 5889 C CA . GLY B 1 343 ? -22.257 3.215 -10.105 1.00 28.51 319 GLY B CA 1
ATOM 5890 C C . GLY B 1 343 ? -21.231 3.754 -9.130 1.00 30.70 319 GLY B C 1
ATOM 5891 O O . GLY B 1 343 ? -21.405 3.616 -7.942 1.00 28.59 319 GLY B O 1
ATOM 5892 N N . LEU B 1 344 ? -20.153 4.345 -9.642 1.00 36.40 320 LEU B N 1
ATOM 5893 C CA . LEU B 1 344 ? -19.110 4.951 -8.809 1.00 41.20 320 LEU B CA 1
ATOM 5894 C C . LEU B 1 344 ? -19.507 6.321 -8.294 1.00 40.05 320 LEU B C 1
ATOM 5895 O O . LEU B 1 344 ? -19.066 6.707 -7.198 1.00 44.50 320 LEU B O 1
ATOM 5900 N N . GLU B 1 345 ? -20.358 7.033 -9.026 1.00 43.44 321 GLU B N 1
ATOM 5901 C CA . GLU B 1 345 ? -20.830 8.359 -8.582 1.00 48.00 321 GLU B CA 1
ATOM 5902 C C . GLU B 1 345 ? -21.763 8.165 -7.420 1.00 48.53 321 GLU B C 1
ATOM 5903 O O . GLU B 1 345 ? -22.733 7.412 -7.539 1.00 42.06 321 GLU B O 1
ATOM 5909 N N . GLU B 1 346 ? -21.491 8.825 -6.294 1.00 53.37 322 GLU B N 1
ATOM 5910 C CA . GLU B 1 346 ? -22.431 8.735 -5.168 1.00 58.81 322 GLU B CA 1
ATOM 5911 C C . GLU B 1 346 ? -23.629 9.599 -5.523 1.00 54.63 322 GLU B C 1
ATOM 5912 O O . GLU B 1 346 ? -23.535 10.518 -6.359 1.00 51.10 322 GLU B O 1
ATOM 5918 N N . GLY B 1 347 ? -24.761 9.220 -4.934 1.00 51.78 323 GLY B N 1
ATOM 5919 C CA . GLY B 1 347 ? -26.072 9.619 -5.418 1.00 47.83 323 GLY B CA 1
ATOM 5920 C C . GLY B 1 347 ? -26.732 8.517 -6.243 1.00 43.51 323 GLY B C 1
ATOM 5921 O O . GLY B 1 347 ? -27.918 8.281 -6.047 1.00 46.66 323 GLY B O 1
ATOM 5922 N N . THR B 1 348 ? -25.989 7.888 -7.177 1.00 39.58 324 THR B N 1
ATOM 5923 C CA . THR B 1 348 ? -26.494 6.789 -8.036 1.00 40.92 324 THR B CA 1
ATOM 5924 C C . THR B 1 348 ? -27.193 5.690 -7.206 1.00 41.72 324 THR B C 1
ATOM 5925 O O . THR B 1 348 ? -26.550 5.091 -6.362 1.00 41.78 324 THR B O 1
ATOM 5929 N N . THR B 1 349 ? -28.505 5.473 -7.420 1.00 40.48 325 THR B N 1
ATOM 5930 C CA . THR B 1 349 ? -29.259 4.392 -6.763 1.00 36.47 325 THR B CA 1
ATOM 5931 C C . THR B 1 349 ? -29.668 3.247 -7.713 1.00 36.63 325 THR B C 1
ATOM 5932 O O . THR B 1 349 ? -30.002 2.167 -7.245 1.00 38.22 325 THR B O 1
ATOM 5936 N N . LEU B 1 350 ? -29.622 3.475 -9.023 1.00 36.13 326 LEU B N 1
ATOM 5937 C CA . LEU B 1 350 ? -29.850 2.455 -10.030 1.00 31.44 326 LEU B CA 1
ATOM 5938 C C . LEU B 1 350 ? -28.731 2.611 -11.062 1.00 31.44 326 LEU B C 1
ATOM 5939 O O . LEU B 1 350 ? -28.628 3.650 -11.734 1.00 28.20 326 LEU B O 1
ATOM 5944 N N . GLY B 1 351 ? -27.878 1.597 -11.177 1.00 28.53 327 GLY B N 1
ATOM 5945 C CA . GLY B 1 351 ? -26.766 1.624 -12.127 1.00 27.84 327 GLY B CA 1
ATOM 5946 C C . GLY B 1 351 ? -27.150 1.180 -13.538 1.00 26.73 327 GLY B C 1
ATOM 5947 O O . GLY B 1 351 ? -28.317 1.091 -13.874 1.00 25.63 327 GLY B O 1
ATOM 5948 N N . ALA B 1 352 ? -26.158 0.905 -14.369 1.00 26.75 328 ALA B N 1
ATOM 5949 C CA . ALA B 1 352 ? -26.425 0.341 -15.696 1.00 30.44 328 ALA B CA 1
ATOM 5950 C C . ALA B 1 352 ? -26.710 -1.151 -15.565 1.00 29.92 328 ALA B C 1
ATOM 5951 O O . ALA B 1 352 ? -26.190 -1.824 -14.670 1.00 32.33 328 ALA B O 1
ATOM 5953 N N . LEU B 1 353 ? -27.488 -1.664 -16.508 1.00 28.05 329 LEU B N 1
ATOM 5954 C CA . LEU B 1 353 ? -27.686 -3.082 -16.675 1.00 26.78 329 LEU B CA 1
ATOM 5955 C C . LEU B 1 353 ? -26.361 -3.703 -17.017 1.00 26.38 329 LEU B C 1
ATOM 5956 O O . LEU B 1 353 ? -25.488 -3.034 -17.542 1.00 29.72 329 LEU B O 1
ATOM 5961 N N . ALA B 1 354 ? -26.209 -4.988 -16.766 1.00 28.34 330 ALA B N 1
ATOM 5962 C CA . ALA B 1 354 ? -24.903 -5.610 -16.717 1.00 26.79 330 ALA B CA 1
ATOM 5963 C C . ALA B 1 354 ? -24.292 -5.823 -18.106 1.00 28.17 330 ALA B C 1
ATOM 5964 O O . ALA B 1 354 ? -23.062 -6.030 -18.231 1.00 30.68 330 ALA B O 1
ATOM 5966 N N . ASN B 1 355 ? -25.115 -5.809 -19.140 1.00 26.53 331 ASN B N 1
ATOM 5967 C CA . ASN B 1 355 ? -24.594 -6.046 -20.451 1.00 27.34 331 ASN B CA 1
ATOM 5968 C C . ASN B 1 355 ? -25.553 -5.628 -21.495 1.00 26.90 331 ASN B C 1
ATOM 5969 O O . ASN B 1 355 ? -26.686 -5.364 -21.131 1.00 24.20 331 ASN B O 1
ATOM 5974 N N . PRO B 1 356 ? -25.100 -5.540 -22.793 1.00 30.88 332 PRO B N 1
ATOM 5975 C CA . PRO B 1 356 ? -26.007 -5.100 -23.931 1.00 33.62 332 PRO B CA 1
ATOM 5976 C C . PRO B 1 356 ? -27.195 -6.001 -24.227 1.00 33.83 332 PRO B C 1
ATOM 5977 O O . PRO B 1 356 ? -28.229 -5.528 -24.709 1.00 38.53 332 PRO B O 1
ATOM 5981 N N . ARG B 1 357 ? -27.052 -7.294 -23.987 1.00 38.62 333 ARG B N 1
ATOM 5982 C CA . ARG B 1 357 ? -28.200 -8.212 -24.095 1.00 41.41 333 ARG B CA 1
ATOM 5983 C C . ARG B 1 357 ? -29.415 -7.827 -23.189 1.00 37.53 333 ARG B C 1
ATOM 5984 O O . ARG B 1 357 ? -30.577 -8.026 -23.563 1.00 34.20 333 ARG B O 1
ATOM 5992 N N . ARG B 1 358 ? -29.147 -7.327 -21.994 1.00 35.98 334 ARG B N 1
ATOM 5993 C CA . ARG B 1 358 ? -30.224 -6.880 -21.084 1.00 34.61 334 ARG B CA 1
ATOM 5994 C C . ARG B 1 358 ? -31.014 -5.663 -21.636 1.00 34.59 334 ARG B C 1
ATOM 5995 O O . ARG B 1 358 ? -32.199 -5.565 -21.397 1.00 33.99 334 ARG B O 1
ATOM 6003 N N . LEU B 1 359 ? -30.362 -4.739 -22.348 1.00 35.22 335 LEU B N 1
ATOM 6004 C CA . LEU B 1 359 ? -31.064 -3.628 -22.982 1.00 35.94 335 LEU B CA 1
ATOM 6005 C C . LEU B 1 359 ? -31.992 -4.160 -24.055 1.00 34.63 335 LEU B C 1
ATOM 6006 O O . LEU B 1 359 ? -33.177 -3.881 -24.022 1.00 35.84 335 LEU B O 1
ATOM 6011 N N . THR B 1 360 ? -31.465 -4.959 -24.969 1.00 32.66 336 THR B N 1
ATOM 6012 C CA . THR B 1 360 ? -32.290 -5.588 -25.991 1.00 33.96 336 THR B CA 1
ATOM 6013 C C . THR B 1 360 ? -33.468 -6.328 -25.357 1.00 32.80 336 THR B C 1
ATOM 6014 O O . THR B 1 360 ? -34.624 -6.178 -25.799 1.00 28.35 336 THR B O 1
ATOM 6018 N N . ALA B 1 361 ? -33.192 -7.069 -24.284 1.00 33.25 337 ALA B N 1
ATOM 6019 C CA . ALA B 1 361 ? -34.234 -7.803 -23.563 1.00 30.51 337 ALA B CA 1
ATOM 6020 C C . ALA B 1 361 ? -35.286 -6.871 -22.957 1.00 30.33 337 ALA B C 1
ATOM 6021 O O . ALA B 1 361 ? -36.491 -7.140 -23.111 1.00 27.38 337 ALA B O 1
ATOM 6023 N N . MET B 1 362 ? -34.873 -5.768 -22.324 1.00 27.38 338 MET B N 1
ATOM 6024 C CA . MET B 1 362 ? -35.863 -4.801 -21.842 1.00 28.39 338 MET B CA 1
ATOM 6025 C C . MET B 1 362 ? -36.677 -4.159 -22.970 1.00 30.49 338 MET B C 1
ATOM 6026 O O . MET B 1 362 ? -37.895 -4.031 -22.860 1.00 30.52 338 MET B O 1
ATOM 6031 N N . ALA B 1 363 ? -36.055 -3.697 -24.043 1.00 28.80 339 ALA B N 1
ATOM 6032 C CA . ALA B 1 363 ? -36.885 -3.106 -25.115 1.00 27.94 339 ALA B CA 1
ATOM 6033 C C . ALA B 1 363 ? -37.983 -4.084 -25.646 1.00 26.41 339 ALA B C 1
ATOM 6034 O O . ALA B 1 363 ? -39.113 -3.673 -25.901 1.00 24.78 339 ALA B O 1
ATOM 6036 N N . SER B 1 364 ? -37.638 -5.373 -25.776 1.00 25.45 340 SER B N 1
ATOM 6037 C CA . SER B 1 364 ? -38.555 -6.421 -26.214 1.00 27.07 340 SER B CA 1
ATOM 6038 C C . SER B 1 364 ? -39.748 -6.589 -25.254 1.00 27.91 340 SER B C 1
ATOM 6039 O O . SER B 1 364 ? -40.926 -6.735 -25.670 1.00 26.22 340 SER B O 1
ATOM 6042 N N . VAL B 1 365 ? -39.434 -6.592 -23.962 1.00 26.21 341 VAL B N 1
ATOM 6043 C CA . VAL B 1 365 ? -40.449 -6.704 -22.939 1.00 28.20 341 VAL B CA 1
ATOM 6044 C C . VAL B 1 365 ? -41.400 -5.522 -23.002 1.00 25.78 341 VAL B C 1
ATOM 6045 O O . VAL B 1 365 ? -42.606 -5.689 -22.951 1.00 23.04 341 VAL B O 1
ATOM 6049 N N . ILE B 1 366 ? -40.844 -4.328 -23.140 1.00 27.12 342 ILE B N 1
ATOM 6050 C CA . ILE B 1 366 ? -41.662 -3.120 -23.229 1.00 25.95 342 ILE B CA 1
ATOM 6051 C C . ILE B 1 366 ? -42.426 -3.024 -24.535 1.00 26.72 342 ILE B C 1
ATOM 6052 O O . ILE B 1 366 ? -43.606 -2.592 -24.508 1.00 26.55 342 ILE B O 1
ATOM 6057 N N . ASP B 1 367 ? -41.786 -3.381 -25.657 1.00 27.47 343 ASP B N 1
ATOM 6058 C CA . ASP B 1 367 ? -42.483 -3.406 -26.997 1.00 27.53 343 ASP B CA 1
ATOM 6059 C C . ASP B 1 367 ? -43.665 -4.364 -26.952 1.00 26.85 343 ASP B C 1
ATOM 6060 O O . ASP B 1 367 ? -44.785 -4.059 -27.450 1.00 24.11 343 ASP B O 1
ATOM 6065 N N . ASN B 1 368 ? -43.459 -5.510 -26.293 1.00 25.54 344 ASN B N 1
ATOM 6066 C CA . ASN B 1 368 ? -44.562 -6.462 -26.198 1.00 24.32 344 ASN B CA 1
ATOM 6067 C C . ASN B 1 368 ? -45.683 -5.942 -25.285 1.00 23.80 344 ASN B C 1
ATOM 6068 O O . ASN B 1 368 ? -46.862 -6.060 -25.648 1.00 22.44 344 ASN B O 1
ATOM 6073 N N . ALA B 1 369 ? -45.342 -5.327 -24.134 1.00 23.80 345 ALA B N 1
ATOM 6074 C CA . ALA B 1 369 ? -46.391 -4.794 -23.238 1.00 23.14 345 ALA B CA 1
ATOM 6075 C C . ALA B 1 369 ? -47.304 -3.859 -23.992 1.00 24.85 345 ALA B C 1
ATOM 6076 O O . ALA B 1 369 ? -48.511 -3.838 -23.795 1.00 23.03 345 ALA B O 1
ATOM 6078 N N . ARG B 1 370 ? -46.698 -3.028 -24.804 1.00 28.36 346 ARG B N 1
ATOM 6079 C CA . ARG B 1 370 ? -47.449 -2.008 -25.531 1.00 31.07 346 ARG B CA 1
ATOM 6080 C C . ARG B 1 370 ? -48.282 -2.637 -26.621 1.00 28.03 346 ARG B C 1
ATOM 6081 O O . ARG B 1 370 ? -49.463 -2.279 -26.789 1.00 30.96 346 ARG B O 1
ATOM 6089 N N . LYS B 1 371 ? -47.688 -3.589 -27.344 1.00 25.79 347 LYS B N 1
ATOM 6090 C CA . LYS B 1 371 ? -48.420 -4.323 -28.383 1.00 29.70 347 LYS B CA 1
ATOM 6091 C C . LYS B 1 371 ? -49.692 -4.995 -27.816 1.00 31.34 347 LYS B C 1
ATOM 6092 O O . LYS B 1 371 ? -50.717 -5.007 -28.458 1.00 27.38 347 LYS B O 1
ATOM 6098 N N . VAL B 1 372 ? -49.611 -5.554 -26.604 1.00 31.44 348 VAL B N 1
ATOM 6099 C CA . VAL B 1 372 ? -50.751 -6.261 -26.031 1.00 31.28 348 VAL B CA 1
ATOM 6100 C C . VAL B 1 372 ? -51.733 -5.393 -25.209 1.00 33.02 348 VAL B C 1
ATOM 6101 O O . VAL B 1 372 ? -52.616 -5.936 -24.537 1.00 33.91 348 VAL B O 1
ATOM 6105 N N . GLY B 1 373 ? -51.595 -4.068 -25.289 1.00 30.57 349 GLY B N 1
ATOM 6106 C CA . GLY B 1 373 ? -52.561 -3.130 -24.713 1.00 29.76 349 GLY B CA 1
ATOM 6107 C C . GLY B 1 373 ? -52.257 -2.667 -23.291 1.00 30.27 349 GLY B C 1
ATOM 6108 O O . GLY B 1 373 ? -53.093 -2.029 -22.683 1.00 31.32 349 GLY B O 1
ATOM 6109 N N . ALA B 1 374 ? -51.075 -2.946 -22.746 1.00 27.54 350 ALA B N 1
ATOM 6110 C CA . ALA B 1 374 ? -50.772 -2.498 -21.384 1.00 29.23 350 ALA B CA 1
ATOM 6111 C C . ALA B 1 374 ? -50.346 -1.047 -21.423 1.00 31.69 350 ALA B C 1
ATOM 6112 O O . ALA B 1 374 ? -50.020 -0.512 -22.490 1.00 33.43 350 ALA B O 1
ATOM 6114 N N . SER B 1 375 ? -50.344 -0.405 -20.270 1.00 30.51 351 SER B N 1
ATOM 6115 C CA . SER B 1 375 ? -49.973 1.015 -20.204 1.00 33.61 351 SER B CA 1
ATOM 6116 C C . SER B 1 375 ? -48.610 1.170 -19.496 1.00 31.29 351 SER B C 1
ATOM 6117 O O . SER B 1 375 ? -48.418 0.669 -18.391 1.00 30.14 351 SER B O 1
ATOM 6120 N N . ILE B 1 376 ? -47.680 1.880 -20.121 1.00 32.11 352 ILE B N 1
ATOM 6121 C CA . ILE B 1 376 ? -46.395 2.210 -19.491 1.00 31.84 352 ILE B CA 1
ATOM 6122 C C . ILE B 1 376 ? -46.615 3.443 -18.589 1.00 31.12 352 ILE B C 1
ATOM 6123 O O . ILE B 1 376 ? -46.855 4.551 -19.075 1.00 32.25 352 ILE B O 1
ATOM 6128 N N . GLU B 1 377 ? -46.575 3.244 -17.284 1.00 30.57 353 GLU B N 1
ATOM 6129 C CA . GLU B 1 377 ? -46.917 4.314 -16.361 1.00 34.54 353 GLU B CA 1
ATOM 6130 C C . GLU B 1 377 ? -45.719 5.227 -16.130 1.00 35.61 353 GLU B C 1
ATOM 6131 O O . GLU B 1 377 ? -45.898 6.364 -15.799 1.00 33.73 353 GLU B O 1
ATOM 6137 N N . THR B 1 378 ? -44.498 4.720 -16.303 1.00 36.55 354 THR B N 1
ATOM 6138 C CA . THR B 1 378 ? -43.306 5.550 -16.229 1.00 33.44 354 THR B CA 1
ATOM 6139 C C . THR B 1 378 ? -42.162 4.770 -16.814 1.00 32.93 354 THR B C 1
ATOM 6140 O O . THR B 1 378 ? -42.225 3.552 -16.859 1.00 32.67 354 THR B O 1
ATOM 6144 N N . GLY B 1 379 ? -41.104 5.448 -17.235 1.00 31.35 355 GLY B N 1
ATOM 6145 C CA . GLY B 1 379 ? -39.917 4.747 -17.706 1.00 30.99 355 GLY B CA 1
ATOM 6146 C C . GLY B 1 379 ? -40.156 4.113 -19.058 1.00 29.01 355 GLY B C 1
ATOM 6147 O O . GLY B 1 379 ? -40.901 4.632 -19.856 1.00 28.19 355 GLY B O 1
ATOM 6148 N N . GLY B 1 380 ? -39.522 2.983 -19.294 1.00 29.40 356 GLY B N 1
ATOM 6149 C CA . GLY B 1 380 ? -39.751 2.219 -20.501 1.00 32.51 356 GLY B CA 1
ATOM 6150 C C . GLY B 1 380 ? -38.897 2.572 -21.710 1.00 32.16 356 GLY B C 1
ATOM 6151 O O . GLY B 1 380 ? -39.198 2.125 -22.836 1.00 30.67 356 GLY B O 1
ATOM 6152 N N . GLU B 1 381 ? -37.809 3.312 -21.488 1.00 34.85 357 GLU B N 1
ATOM 6153 C CA . GLU B 1 381 ? -36.851 3.621 -22.553 1.00 34.19 357 GLU B CA 1
ATOM 6154 C C . GLU B 1 381 ? -35.463 3.551 -22.031 1.00 34.14 357 GLU B C 1
ATOM 6155 O O . GLU B 1 381 ? -35.206 3.817 -20.835 1.00 33.46 357 GLU B O 1
ATOM 6161 N N . ARG B 1 382 ? -34.550 3.249 -22.966 1.00 35.01 358 ARG B N 1
ATOM 6162 C CA . ARG B 1 382 ? -33.117 3.515 -22.803 1.00 34.43 358 ARG B CA 1
ATOM 6163 C C . ARG B 1 382 ? -32.866 4.980 -22.431 1.00 35.59 358 ARG B C 1
ATOM 6164 O O . ARG B 1 382 ? -33.587 5.857 -22.883 1.00 34.94 358 ARG B O 1
ATOM 6172 N N . ILE B 1 383 ? -31.871 5.224 -21.570 1.00 38.67 359 ILE B N 1
ATOM 6173 C CA . ILE B 1 383 ? -31.452 6.581 -21.179 1.00 38.78 359 ILE B CA 1
ATOM 6174 C C . ILE B 1 383 ? -30.062 6.811 -21.804 1.00 41.14 359 ILE B C 1
ATOM 6175 O O . ILE B 1 383 ? -29.134 6.063 -21.513 1.00 40.39 359 ILE B O 1
ATOM 6180 N N . GLY B 1 384 ? -29.923 7.839 -22.640 1.00 41.52 360 GLY B N 1
ATOM 6181 C CA . GLY B 1 384 ? -28.639 8.178 -23.246 1.00 45.23 360 GLY B CA 1
ATOM 6182 C C . GLY B 1 384 ? -28.363 7.261 -24.409 1.00 48.61 360 GLY B C 1
ATOM 6183 O O . GLY B 1 384 ? -29.274 6.553 -24.843 1.00 52.81 360 GLY B O 1
ATOM 6184 N N . SER B 1 385 ? -27.119 7.288 -24.911 1.00 53.87 361 SER B N 1
ATOM 6185 C CA . SER B 1 385 ? -26.644 6.442 -26.062 1.00 54.39 361 SER B CA 1
ATOM 6186 C C . SER B 1 385 ? -25.331 5.625 -25.812 1.00 52.40 361 SER B C 1
ATOM 6187 O O . SER B 1 385 ? -24.877 4.877 -26.712 1.00 49.18 361 SER B O 1
ATOM 6190 N N . GLU B 1 386 ? -24.778 5.721 -24.591 1.00 46.83 362 GLU B N 1
ATOM 6191 C CA . GLU B 1 386 ? -23.589 4.972 -24.153 1.00 48.79 362 GLU B CA 1
ATOM 6192 C C . GLU B 1 386 ? -23.890 4.129 -22.885 1.00 44.37 362 GLU B C 1
ATOM 6193 O O . GLU B 1 386 ? -24.670 4.539 -21.998 1.00 36.92 362 GLU B O 1
ATOM 6199 N N . GLY B 1 387 ? -23.267 2.950 -22.796 1.00 40.40 363 GLY B N 1
ATOM 6200 C CA . GLY B 1 387 ? -23.562 2.012 -21.686 1.00 41.97 363 GLY B CA 1
ATOM 6201 C C . GLY B 1 387 ? -24.991 1.455 -21.681 1.00 39.70 363 GLY B C 1
ATOM 6202 O O . GLY B 1 387 ? -25.761 1.650 -22.621 1.00 35.32 363 GLY B O 1
ATOM 6203 N N . ASN B 1 388 ? -25.352 0.732 -20.625 1.00 37.72 364 ASN B N 1
ATOM 6204 C CA . ASN B 1 388 ? -26.566 -0.049 -20.660 1.00 35.95 364 ASN B CA 1
ATOM 6205 C C . ASN B 1 388 ? -27.580 0.522 -19.669 1.00 34.79 364 ASN B C 1
ATOM 6206 O O . ASN B 1 388 ? -27.995 -0.193 -18.743 1.00 30.18 364 ASN B O 1
ATOM 6211 N N . PHE B 1 389 ? -27.972 1.786 -19.852 1.00 30.41 365 PHE B N 1
ATOM 6212 C CA . PHE B 1 389 ? -28.909 2.410 -18.911 1.00 30.66 365 PHE B CA 1
ATOM 6213 C C . PHE B 1 389 ? -30.381 2.292 -19.390 1.00 32.22 365 PHE B C 1
ATOM 6214 O O . PHE B 1 389 ? -30.709 2.611 -20.538 1.00 25.22 365 PHE B O 1
ATOM 6222 N N . PHE B 1 390 ? -31.233 1.796 -18.486 1.00 31.38 366 PHE B N 1
ATOM 6223 C CA . PHE B 1 390 ? -32.661 1.658 -18.722 1.00 31.79 366 PHE B CA 1
ATOM 6224 C C . PHE B 1 390 ? -33.441 2.255 -17.538 1.00 31.17 366 PHE B C 1
ATOM 6225 O O . PHE B 1 390 ? -33.118 2.026 -16.355 1.00 33.15 366 PHE B O 1
ATOM 6233 N N . ALA B 1 391 ? -34.437 3.058 -17.881 1.00 30.97 367 ALA B N 1
ATOM 6234 C CA . ALA B 1 391 ? -35.226 3.782 -16.912 1.00 34.02 367 ALA B CA 1
ATOM 6235 C C . ALA B 1 391 ? -36.066 2.790 -16.114 1.00 32.03 367 ALA B C 1
ATOM 6236 O O . ALA B 1 391 ? -36.500 1.791 -16.676 1.00 31.47 367 ALA B O 1
ATOM 6238 N N . PRO B 1 392 ? -36.284 3.074 -14.824 1.00 30.35 368 PRO B N 1
ATOM 6239 C CA . PRO B 1 392 ? -37.097 2.190 -14.034 1.00 31.24 368 PRO B CA 1
ATOM 6240 C C . PRO B 1 392 ? -38.547 2.339 -14.496 1.00 30.27 368 PRO B C 1
ATOM 6241 O O . PRO B 1 392 ? -39.056 3.439 -14.617 1.00 29.89 368 PRO B O 1
ATOM 6245 N N . THR B 1 393 ? -39.192 1.206 -14.743 1.00 29.91 369 THR B N 1
ATOM 6246 C CA . THR B 1 393 ? -40.423 1.121 -15.529 1.00 26.20 369 THR B CA 1
ATOM 6247 C C . THR B 1 393 ? -41.506 0.412 -14.720 1.00 26.43 369 THR B C 1
ATOM 6248 O O . THR B 1 393 ? -41.237 -0.607 -14.072 1.00 30.49 369 THR B O 1
ATOM 6252 N N . VAL B 1 394 ? -42.713 0.959 -14.732 1.00 25.17 370 VAL B N 1
ATOM 6253 C CA . VAL B 1 394 ? -43.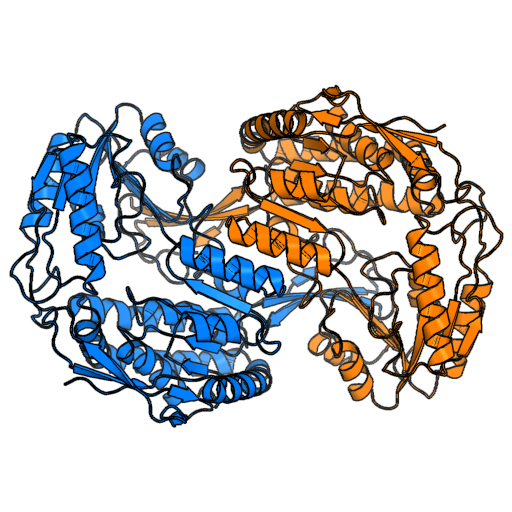876 0.373 -14.086 1.00 23.62 370 VAL B CA 1
ATOM 6254 C C . VAL B 1 394 ? -44.923 0.239 -15.190 1.00 22.74 370 VAL B C 1
ATOM 6255 O O . VAL B 1 394 ? -45.178 1.186 -15.930 1.00 20.08 370 VAL B O 1
ATOM 6259 N N . ILE B 1 395 ? -45.484 -0.955 -15.319 1.00 23.67 371 ILE B N 1
ATOM 6260 C CA . ILE B 1 395 ? -46.440 -1.293 -16.384 1.00 24.42 371 ILE B CA 1
ATOM 6261 C C . ILE B 1 395 ? -47.694 -1.670 -15.647 1.00 24.92 371 ILE B C 1
ATOM 6262 O O . ILE B 1 395 ? -47.580 -2.452 -14.725 1.00 28.55 371 ILE B O 1
ATOM 6267 N N . ALA B 1 396 ? -48.855 -1.154 -16.066 1.00 24.64 372 ALA B N 1
ATOM 6268 C CA . ALA B 1 396 ? -50.207 -1.550 -15.534 1.00 26.35 372 ALA B CA 1
ATOM 6269 C C . ALA B 1 396 ? -51.135 -2.041 -16.642 1.00 28.57 372 ALA B C 1
ATOM 6270 O O . ALA B 1 396 ? -50.765 -2.045 -17.850 1.00 29.53 372 ALA B O 1
ATOM 6272 N N . ASN B 1 397 ? -52.347 -2.430 -16.242 1.00 30.42 373 ASN B N 1
ATOM 6273 C CA . ASN B 1 397 ? -53.364 -2.950 -17.181 1.00 32.24 373 ASN B CA 1
ATOM 6274 C C . ASN B 1 397 ? -52.789 -4.087 -18.022 1.00 30.70 373 ASN B C 1
ATOM 6275 O O . ASN B 1 397 ? -52.950 -4.136 -19.254 1.00 28.37 373 ASN B O 1
ATOM 6280 N N . VAL B 1 398 ? -52.071 -4.968 -17.325 1.00 28.43 374 VAL B N 1
ATOM 6281 C CA . VAL B 1 398 ? -51.299 -5.985 -17.987 1.00 32.49 374 VAL B CA 1
ATOM 6282 C C . VAL B 1 398 ? -52.158 -7.200 -18.236 1.00 31.24 374 VAL B C 1
ATOM 6283 O O . VAL B 1 398 ? -52.691 -7.736 -17.286 1.00 30.10 374 VAL B O 1
ATOM 6287 N N . PRO B 1 399 ? -52.266 -7.646 -19.507 1.00 32.25 375 PRO B N 1
ATOM 6288 C CA . PRO B 1 399 ? -53.046 -8.850 -19.730 1.00 31.39 375 PRO B CA 1
ATOM 6289 C C . PRO B 1 399 ? -52.260 -10.098 -19.403 1.00 29.99 375 PRO B C 1
ATOM 6290 O O . PRO B 1 399 ? -51.005 -10.077 -19.340 1.00 30.31 375 PRO B O 1
ATOM 6294 N N . LEU B 1 400 ? -52.975 -11.200 -19.215 1.00 31.25 376 LEU B N 1
ATOM 6295 C CA . LEU B 1 400 ? -52.314 -12.438 -18.776 1.00 31.88 376 LEU B CA 1
ATOM 6296 C C . LEU B 1 400 ? -51.394 -13.016 -19.836 1.00 32.00 376 LEU B C 1
ATOM 6297 O O . LEU B 1 400 ? -50.509 -13.778 -19.486 1.00 29.82 376 LEU B O 1
ATOM 6302 N N . ASP B 1 401 ? -51.547 -12.615 -21.096 1.00 29.97 377 ASP B N 1
ATOM 6303 C CA . ASP B 1 401 ? -50.637 -13.098 -22.140 1.00 31.63 377 ASP B CA 1
ATOM 6304 C C . ASP B 1 401 ? -49.391 -12.233 -22.468 1.00 29.13 377 ASP B C 1
ATOM 6305 O O . ASP B 1 401 ? -48.589 -12.617 -23.302 1.00 28.87 377 ASP B O 1
ATOM 6310 N N . ALA B 1 402 ? -49.208 -11.093 -21.814 1.00 27.89 378 ALA B N 1
ATOM 6311 C CA . ALA B 1 402 ? -47.987 -10.297 -21.987 1.00 26.78 378 ALA B CA 1
ATOM 6312 C C . ALA B 1 402 ? -46.718 -11.045 -21.541 1.00 26.61 378 ALA B C 1
ATOM 6313 O O . ALA B 1 402 ? -46.719 -11.710 -20.491 1.00 25.95 378 ALA B O 1
ATOM 6315 N N . ASP B 1 403 ? -45.660 -10.936 -22.348 1.00 25.96 379 ASP B N 1
ATOM 6316 C CA . ASP B 1 403 ? -44.324 -11.490 -22.077 1.00 25.39 379 ASP B CA 1
ATOM 6317 C C . ASP B 1 403 ? -43.861 -11.257 -20.650 1.00 23.11 379 ASP B C 1
ATOM 6318 O O . ASP B 1 403 ? -43.349 -12.165 -20.014 1.00 23.02 379 ASP B O 1
ATOM 6323 N N . VAL B 1 404 ? -44.059 -10.056 -20.139 1.00 23.47 380 VAL B N 1
ATOM 6324 C CA . VAL B 1 404 ? -43.639 -9.713 -18.770 1.00 23.03 380 VAL B CA 1
ATOM 6325 C C . VAL B 1 404 ? -44.316 -10.538 -17.695 1.00 26.04 380 VAL B C 1
ATOM 6326 O O . VAL B 1 404 ? -43.743 -10.734 -16.617 1.00 25.60 380 VAL B O 1
ATOM 6330 N N . PHE B 1 405 ? -45.518 -11.036 -17.992 1.00 27.08 381 PHE B N 1
ATOM 6331 C CA . PHE B 1 405 ? -46.276 -11.885 -17.047 1.00 29.34 381 PHE B CA 1
ATOM 6332 C C . PHE B 1 405 ? -46.097 -13.401 -17.330 1.00 28.75 381 PHE B C 1
ATOM 6333 O O . PHE B 1 405 ? -46.793 -14.216 -16.725 1.00 34.45 381 PHE B O 1
ATOM 6341 N N . ASN B 1 406 ? -45.192 -13.772 -18.238 1.00 27.19 382 ASN B N 1
ATOM 6342 C CA . ASN B 1 406 ? -44.871 -15.196 -18.549 1.00 27.94 382 ASN B CA 1
ATOM 6343 C C . ASN B 1 406 ? -43.389 -15.525 -18.572 1.00 28.85 382 ASN B C 1
ATOM 6344 O O . ASN B 1 406 ? -43.023 -16.569 -18.082 1.00 31.21 382 ASN B O 1
ATOM 6349 N N . ASN B 1 407 ? -42.556 -14.649 -19.127 1.00 29.16 383 ASN B N 1
ATOM 6350 C CA . ASN B 1 407 ? -41.110 -14.825 -19.146 1.00 30.31 383 ASN B CA 1
ATOM 6351 C C . ASN B 1 407 ? -40.479 -13.963 -18.064 1.00 30.15 383 ASN B C 1
ATOM 6352 O O . ASN B 1 407 ? -40.947 -12.863 -17.801 1.00 35.26 383 ASN B O 1
ATOM 6357 N N . GLU B 1 408 ? -39.425 -14.457 -17.434 1.00 31.23 384 GLU B N 1
ATOM 6358 C CA . GLU B 1 408 ? -38.702 -13.713 -16.388 1.00 34.45 384 GLU B CA 1
ATOM 6359 C C . GLU B 1 408 ? -37.981 -12.526 -17.042 1.00 30.57 384 GLU B C 1
ATOM 6360 O O . GLU B 1 408 ? -37.082 -12.774 -17.817 1.00 28.97 384 GLU B O 1
ATOM 6366 N N . PRO B 1 409 ? -38.376 -11.259 -16.748 1.00 31.89 385 PRO B N 1
ATOM 6367 C CA . PRO B 1 409 ? -37.721 -10.101 -17.366 1.00 31.77 385 PRO B CA 1
ATOM 6368 C C . PRO B 1 409 ? -36.305 -9.791 -16.848 1.00 34.65 385 PRO B C 1
ATOM 6369 O O . PRO B 1 409 ? -35.480 -9.252 -17.615 1.00 32.61 385 PRO B O 1
ATOM 6373 N N . PHE B 1 410 ? -36.035 -10.098 -15.566 1.00 35.17 386 PHE B N 1
ATOM 6374 C CA . PHE B 1 410 ? -34.675 -9.970 -14.981 1.00 34.36 386 PHE B CA 1
ATOM 6375 C C . PHE B 1 410 ? -34.138 -8.551 -15.188 1.00 33.17 386 PHE B C 1
ATOM 6376 O O . PHE B 1 410 ? -33.009 -8.353 -15.631 1.00 32.55 386 PHE B O 1
ATOM 6384 N N . GLY B 1 411 ? -34.960 -7.561 -14.881 1.00 32.65 387 GLY B N 1
ATOM 6385 C CA . GLY B 1 411 ? -34.643 -6.186 -15.251 1.00 32.51 387 GLY B CA 1
ATOM 6386 C C . GLY B 1 411 ? -35.536 -5.241 -14.484 1.00 32.68 387 GLY B C 1
ATOM 6387 O O . GLY B 1 411 ? -36.374 -5.719 -13.693 1.00 28.88 387 GLY B O 1
ATOM 6388 N N . PRO B 1 412 ? -35.357 -3.910 -14.687 1.00 29.30 388 PRO B N 1
ATOM 6389 C CA . PRO B 1 412 ? -35.975 -2.892 -13.807 1.00 28.25 388 PRO B CA 1
ATOM 6390 C C . PRO B 1 412 ? -37.432 -2.581 -14.216 1.00 30.44 388 PRO B C 1
ATOM 6391 O O . PRO B 1 412 ? -37.767 -1.406 -14.535 1.00 25.78 388 PRO B O 1
ATOM 6395 N N . VAL B 1 413 ? -38.260 -3.651 -14.222 1.00 30.67 389 VAL B N 1
ATOM 6396 C CA . VAL B 1 413 ? -39.617 -3.615 -14.733 1.00 30.28 389 VAL B CA 1
ATOM 6397 C C . VAL B 1 413 ? -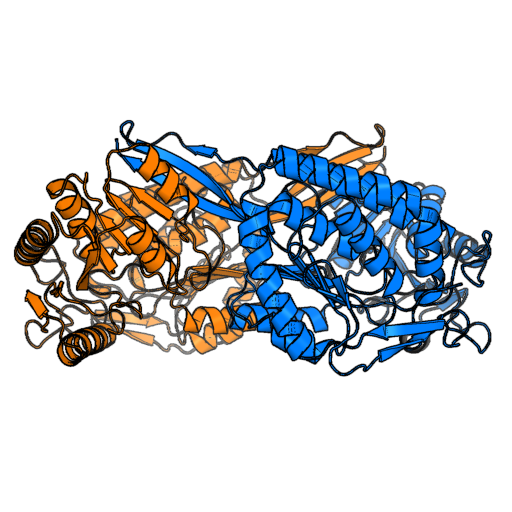40.591 -4.321 -13.785 1.00 27.26 389 VAL B C 1
ATOM 6398 O O . VAL B 1 413 ? -40.484 -5.551 -13.618 1.00 26.29 389 VAL B O 1
ATOM 6402 N N . ALA B 1 414 ? -41.545 -3.554 -13.238 1.00 25.66 390 ALA B N 1
ATOM 6403 C CA . ALA B 1 414 ? -42.728 -4.050 -12.498 1.00 26.04 390 ALA B CA 1
ATOM 6404 C C . ALA B 1 414 ? -44.036 -4.027 -13.330 1.00 26.38 390 ALA B C 1
ATOM 6405 O O . ALA B 1 414 ? -44.360 -3.028 -13.997 1.00 25.38 390 ALA B O 1
ATOM 6407 N N . ALA B 1 415 ? -44.772 -5.128 -13.252 1.00 24.07 391 ALA B N 1
ATOM 6408 C CA . ALA B 1 415 ? -46.067 -5.282 -13.906 1.00 25.47 391 ALA B CA 1
ATOM 6409 C C . ALA B 1 415 ? -47.149 -5.502 -12.867 1.00 26.34 391 ALA B C 1
ATOM 6410 O O . ALA B 1 415 ? -47.028 -6.407 -12.019 1.00 26.82 391 ALA B O 1
ATOM 6412 N N . ILE B 1 416 ? -48.216 -4.725 -13.017 1.00 24.59 392 ILE B N 1
ATOM 6413 C CA . ILE B 1 416 ? -49.316 -4.673 -12.115 1.00 25.00 392 ILE B CA 1
ATOM 6414 C C . ILE B 1 416 ? -50.585 -5.161 -12.819 1.00 24.44 392 ILE B C 1
ATOM 6415 O O . ILE B 1 416 ? -50.859 -4.820 -13.963 1.00 24.04 392 ILE B O 1
ATOM 6420 N N . ARG B 1 417 ? -51.332 -5.959 -12.071 1.00 24.17 393 ARG B N 1
ATOM 6421 C CA . ARG B 1 417 ? -52.626 -6.456 -12.412 1.00 26.81 393 ARG B CA 1
ATOM 6422 C C . ARG B 1 417 ? -53.489 -6.493 -11.132 1.00 29.76 393 ARG B C 1
ATOM 6423 O O . ARG B 1 417 ? -52.983 -6.767 -10.045 1.00 32.19 393 ARG B O 1
ATOM 6431 N N . GLY B 1 418 ? -54.782 -6.232 -11.270 1.00 32.82 394 GLY B N 1
ATOM 6432 C CA . GLY B 1 418 ? -55.734 -6.306 -10.179 1.00 29.13 394 GLY B CA 1
ATOM 6433 C C . GLY B 1 418 ? -56.444 -7.644 -10.000 1.00 30.90 394 GLY B C 1
ATOM 6434 O O . GLY B 1 418 ? -56.464 -8.485 -10.916 1.00 28.81 394 GLY B O 1
ATOM 6435 N N . PHE B 1 419 ? -56.980 -7.859 -8.792 1.00 27.45 395 PHE B N 1
ATOM 6436 C CA . PHE B 1 419 ? -57.873 -8.979 -8.522 1.00 27.29 395 PHE B CA 1
ATOM 6437 C C . PHE B 1 419 ? -58.965 -8.579 -7.519 1.00 27.21 395 PHE B C 1
ATOM 6438 O O . PHE B 1 419 ? -58.822 -7.551 -6.783 1.00 23.45 395 PHE B O 1
ATOM 6446 N N . ASP B 1 420 ? -60.044 -9.366 -7.503 1.00 28.42 396 ASP B N 1
ATOM 6447 C CA . ASP B 1 420 ? -61.136 -9.212 -6.509 1.00 33.22 396 ASP B CA 1
ATOM 6448 C C . ASP B 1 420 ? -61.019 -10.224 -5.347 1.00 34.97 396 ASP B C 1
ATOM 6449 O O . ASP B 1 420 ? -61.120 -9.827 -4.205 1.00 36.56 396 ASP B O 1
ATOM 6454 N N . LYS B 1 421 ? -60.791 -11.514 -5.638 1.00 37.35 397 LYS B N 1
ATOM 6455 C CA . LYS B 1 421 ? -60.748 -12.577 -4.611 1.00 38.80 397 LYS B CA 1
ATOM 6456 C C . LYS B 1 421 ? -59.320 -13.127 -4.462 1.00 36.29 397 LYS B C 1
ATOM 6457 O O . LYS B 1 421 ? -58.672 -13.494 -5.463 1.00 28.18 397 LYS B O 1
ATOM 6463 N N . LEU B 1 422 ? -58.851 -13.156 -3.209 1.00 31.50 398 LEU B N 1
ATOM 6464 C CA . LEU B 1 422 ? -57.545 -13.712 -2.852 1.00 34.34 398 LEU B CA 1
ATOM 6465 C C . LEU B 1 422 ? -57.302 -15.052 -3.559 1.00 34.16 398 LEU B C 1
ATOM 6466 O O . LEU B 1 422 ? -56.202 -15.276 -4.057 1.00 29.34 398 LEU B O 1
ATOM 6471 N N . GLU B 1 423 ? -58.339 -15.893 -3.646 1.00 33.86 399 GLU B N 1
ATOM 6472 C CA . GLU B 1 423 ? -58.264 -17.180 -4.379 1.00 41.03 399 GLU B CA 1
ATOM 6473 C C . GLU B 1 423 ? -57.792 -17.013 -5.847 1.00 34.30 399 GLU B C 1
ATOM 6474 O O . GLU B 1 423 ? -57.007 -17.811 -6.315 1.00 33.11 399 GLU B O 1
ATOM 6480 N N . GLU B 1 424 ? -58.276 -15.992 -6.554 1.00 30.76 400 GLU B N 1
ATOM 6481 C CA . GLU B 1 424 ? -57.841 -15.679 -7.924 1.00 31.56 400 GLU B CA 1
ATOM 6482 C C . GLU B 1 424 ? -56.355 -15.268 -7.957 1.00 28.58 400 GLU B C 1
ATOM 6483 O O . GLU B 1 424 ? -55.633 -15.618 -8.859 1.00 27.40 400 GLU B O 1
ATOM 6489 N N . ALA B 1 425 ? -55.920 -14.474 -6.990 1.00 26.03 401 ALA B N 1
ATOM 6490 C CA . ALA B 1 425 ? -54.514 -14.070 -6.892 1.00 27.01 401 ALA B CA 1
ATOM 6491 C C . ALA B 1 425 ? -53.613 -15.254 -6.623 1.00 25.25 401 ALA B C 1
ATOM 6492 O O . ALA B 1 425 ? -52.559 -15.341 -7.174 1.00 24.51 401 ALA B O 1
ATOM 6494 N N . ILE B 1 426 ? -54.033 -16.141 -5.739 1.00 27.04 402 ILE B N 1
ATOM 6495 C CA . ILE B 1 426 ? -53.287 -17.352 -5.468 1.00 25.70 402 ILE B CA 1
ATOM 6496 C C . ILE B 1 426 ? -53.215 -18.230 -6.745 1.00 23.96 402 ILE B C 1
ATOM 6497 O O . ILE B 1 426 ? -52.162 -18.692 -7.106 1.00 22.86 402 ILE B O 1
ATOM 6502 N N . ALA B 1 427 ? -54.293 -18.406 -7.466 1.00 23.51 403 ALA B N 1
ATOM 6503 C CA . ALA B 1 427 ? -54.217 -19.237 -8.683 1.00 27.94 403 ALA B CA 1
ATOM 6504 C C . ALA B 1 427 ? -53.330 -18.643 -9.813 1.00 26.44 403 ALA B C 1
ATOM 6505 O O . ALA B 1 427 ? -52.673 -19.396 -10.519 1.00 25.02 403 ALA B O 1
ATOM 6507 N N . GLU B 1 428 ? -53.266 -17.310 -9.906 1.00 25.90 404 GLU B N 1
ATOM 6508 C CA . GLU B 1 428 ? -52.333 -16.608 -10.785 1.00 26.54 404 GLU B CA 1
ATOM 6509 C C . GLU B 1 428 ? -50.877 -16.753 -10.309 1.00 27.21 404 GLU B C 1
ATOM 6510 O O . GLU B 1 428 ? -49.978 -17.113 -11.087 1.00 25.02 404 GLU B O 1
ATOM 6516 N N . ALA B 1 429 ? -50.648 -16.560 -9.017 1.00 24.69 405 ALA B N 1
ATOM 6517 C CA . ALA B 1 429 ? -49.325 -16.786 -8.475 1.00 24.48 405 ALA B CA 1
ATOM 6518 C C . ALA B 1 429 ? -48.733 -18.180 -8.820 1.00 24.69 405 ALA B C 1
ATOM 6519 O O . ALA B 1 429 ? -47.482 -18.326 -9.038 1.00 25.66 405 ALA B O 1
ATOM 6521 N N . ASN B 1 430 ? -49.596 -19.190 -8.899 1.00 24.69 406 ASN B N 1
ATOM 6522 C CA . ASN B 1 430 ? -49.158 -20.563 -9.192 1.00 24.39 406 ASN B CA 1
ATOM 6523 C C . ASN B 1 430 ? -49.185 -20.966 -10.680 1.00 22.68 406 ASN B C 1
ATOM 6524 O O . ASN B 1 430 ? -48.861 -22.087 -11.023 1.00 24.50 406 ASN B O 1
ATOM 6529 N N . ARG B 1 431 ? -49.602 -20.073 -11.553 1.00 25.54 407 ARG B N 1
ATOM 6530 C CA . ARG B 1 431 ? -49.935 -20.422 -12.914 1.00 24.61 407 ARG B CA 1
ATOM 6531 C C . ARG B 1 431 ? -48.686 -20.780 -13.700 1.00 23.93 407 ARG B C 1
ATOM 6532 O O . ARG B 1 431 ? -48.739 -21.627 -14.550 1.00 26.20 407 ARG B O 1
ATOM 6540 N N . LEU B 1 432 ? -47.561 -20.149 -13.420 1.00 24.80 408 LEU B N 1
ATOM 6541 C CA . LEU B 1 432 ? -46.390 -20.355 -14.247 1.00 25.79 408 LEU B CA 1
ATOM 6542 C C . LEU B 1 432 ? -45.555 -21.535 -13.756 1.00 26.52 408 LEU B C 1
ATOM 6543 O O . LEU B 1 432 ? -45.629 -21.869 -12.558 1.00 26.54 408 LEU B O 1
ATOM 6548 N N . PRO B 1 433 ? -44.744 -22.129 -14.654 1.00 26.46 409 PRO B N 1
ATOM 6549 C CA . PRO B 1 433 ? -43.802 -23.177 -14.235 1.00 28.39 409 PRO B CA 1
ATOM 6550 C C . PRO B 1 433 ? -42.688 -22.750 -13.264 1.00 27.57 409 PRO B C 1
ATOM 6551 O O . PRO B 1 433 ? -42.037 -23.601 -12.718 1.00 27.13 409 PRO B O 1
ATOM 6555 N N . PHE B 1 434 ? -42.448 -21.458 -13.098 1.00 30.55 410 PHE B N 1
ATOM 6556 C CA . PHE B 1 434 ? -41.478 -20.942 -12.139 1.00 31.72 410 PHE B CA 1
ATOM 6557 C C . PHE B 1 434 ? -42.112 -20.906 -10.741 1.00 30.45 410 PHE B C 1
ATOM 6558 O O . PHE B 1 434 ? -43.326 -20.816 -10.590 1.00 31.65 410 PHE B O 1
ATOM 6566 N N . GLY B 1 435 ? -41.273 -20.947 -9.723 1.00 27.40 411 GLY B N 1
ATOM 6567 C CA . GLY B 1 435 ? -41.732 -21.060 -8.348 1.00 24.35 411 GLY B CA 1
ATOM 6568 C C . GLY B 1 435 ? -40.501 -20.882 -7.484 1.00 24.61 411 GLY B C 1
ATOM 6569 O O . GLY B 1 435 ? -40.016 -21.806 -6.909 1.00 25.61 411 GLY B O 1
ATOM 6570 N N . LEU B 1 436 ? -39.953 -19.684 -7.467 1.00 22.95 412 LEU B N 1
ATOM 6571 C CA . LEU B 1 436 ? -38.805 -19.413 -6.674 1.00 24.88 412 LEU B CA 1
ATOM 6572 C C . LEU B 1 436 ? -39.195 -18.581 -5.426 1.00 24.26 412 LEU B C 1
ATOM 6573 O O . LEU B 1 436 ? -39.327 -19.167 -4.342 1.00 20.35 412 LEU B O 1
ATOM 6578 N N . ALA B 1 437 ? -39.356 -17.259 -5.560 1.00 22.94 413 ALA B N 1
ATOM 6579 C CA . ALA B 1 437 ? -39.878 -16.444 -4.472 1.00 22.52 413 ALA B CA 1
ATOM 6580 C C . ALA B 1 437 ? -41.299 -15.983 -4.706 1.00 23.68 413 ALA B C 1
ATOM 6581 O O . ALA B 1 437 ? -41.781 -15.950 -5.837 1.00 25.49 413 ALA B O 1
ATOM 6583 N N . GLY B 1 438 ? -41.934 -15.598 -3.601 1.00 25.08 414 GLY B N 1
ATOM 6584 C CA . GLY B 1 438 ? -43.296 -15.045 -3.519 1.00 25.23 414 GLY B CA 1
ATOM 6585 C C . GLY B 1 438 ? -43.296 -13.985 -2.400 1.00 25.21 414 GLY B C 1
ATOM 6586 O O . GLY B 1 438 ? -42.509 -14.099 -1.450 1.00 25.79 414 GLY B O 1
ATOM 6587 N N . TYR B 1 439 ? -44.137 -12.946 -2.543 1.00 22.50 415 TYR B N 1
ATOM 6588 C CA . TYR B 1 439 ? -44.294 -11.878 -1.577 1.00 20.67 415 TYR B CA 1
ATOM 6589 C C . TYR B 1 439 ? -45.778 -11.647 -1.313 1.00 19.61 415 TYR B C 1
ATOM 6590 O O . TYR B 1 439 ? -46.578 -11.839 -2.177 1.00 18.81 415 TYR B O 1
ATOM 6599 N N . ALA B 1 440 ? -46.135 -11.253 -0.105 1.00 19.04 416 ALA B N 1
ATOM 6600 C CA . ALA B 1 440 ? -47.467 -10.781 0.154 1.00 19.48 416 ALA B CA 1
ATOM 6601 C C . ALA B 1 440 ? -47.517 -9.751 1.232 1.00 20.61 416 ALA B C 1
ATOM 6602 O O . ALA B 1 440 ? -46.548 -9.561 2.009 1.00 18.98 416 ALA B O 1
ATOM 6604 N N . PHE B 1 441 ? -48.650 -9.066 1.268 1.00 19.82 417 PHE B N 1
ATOM 6605 C CA . PHE B 1 441 ? -48.884 -8.034 2.258 1.00 20.73 417 PHE B CA 1
ATOM 6606 C C . PHE B 1 441 ? -50.308 -8.200 2.707 1.00 22.42 417 PHE B C 1
ATOM 6607 O O . PHE B 1 441 ? -51.240 -8.190 1.883 1.00 25.69 417 PHE B O 1
ATOM 6615 N N . THR B 1 442 ? -50.471 -8.407 4.003 1.00 22.81 418 THR B N 1
ATOM 6616 C CA . THR B 1 442 ? -51.775 -8.763 4.620 1.00 24.08 418 THR B CA 1
ATOM 6617 C C . THR B 1 442 ? -51.573 -8.723 6.155 1.00 23.94 418 THR B C 1
ATOM 6618 O O . THR B 1 442 ? -50.440 -8.715 6.632 1.00 22.63 418 THR B O 1
ATOM 6622 N N . ARG B 1 443 ? -52.647 -8.568 6.906 1.00 25.57 419 ARG B N 1
ATOM 6623 C CA . ARG B 1 443 ? -52.558 -8.504 8.368 1.00 28.57 419 ARG B CA 1
ATOM 6624 C C . ARG B 1 443 ? -53.265 -9.683 9.084 1.00 25.68 419 ARG B C 1
ATOM 6625 O O . ARG B 1 443 ? -53.058 -9.883 10.276 1.00 26.79 419 ARG B O 1
ATOM 6633 N N . SER B 1 444 ? -54.176 -10.356 8.412 1.00 23.37 420 SER B N 1
ATOM 6634 C CA . SER B 1 444 ? -54.985 -11.407 9.053 1.00 26.10 420 SER B CA 1
ATOM 6635 C C . SER B 1 444 ? -54.165 -12.714 9.138 1.00 24.23 420 SER B C 1
ATOM 6636 O O . SER B 1 444 ? -53.425 -13.069 8.165 1.00 22.49 420 SER B O 1
ATOM 6639 N N . PHE B 1 445 ? -54.343 -13.432 10.261 1.00 21.64 421 PHE B N 1
ATOM 6640 C CA . PHE B 1 445 ? -53.639 -14.700 10.467 1.00 21.62 421 PHE B CA 1
ATOM 6641 C C . PHE B 1 445 ? -54.078 -15.730 9.426 1.00 19.87 421 PHE B C 1
ATOM 6642 O O . PHE B 1 445 ? -53.256 -16.465 8.924 1.00 19.33 421 PHE B O 1
ATOM 6650 N N . ALA B 1 446 ? -55.387 -15.778 9.164 1.00 20.35 422 ALA B N 1
ATOM 6651 C CA . ALA B 1 446 ? -55.979 -16.702 8.196 1.00 21.07 422 ALA B CA 1
ATOM 6652 C C . ALA B 1 446 ? -55.399 -16.586 6.794 1.00 20.49 422 ALA B C 1
ATOM 6653 O O . ALA B 1 446 ? -55.209 -17.582 6.171 1.00 24.00 422 ALA B O 1
ATOM 6655 N N . ASN B 1 447 ? -55.162 -15.373 6.306 1.00 19.95 423 ASN B N 1
ATOM 6656 C CA . ASN B 1 447 ? -54.464 -15.166 5.066 1.00 21.42 423 ASN B CA 1
ATOM 6657 C C . ASN B 1 447 ? -52.973 -15.530 5.146 1.00 20.74 423 ASN B C 1
ATOM 6658 O O . ASN B 1 447 ? -52.407 -16.047 4.178 1.00 22.73 423 ASN B O 1
ATOM 6663 N N . VAL B 1 448 ? -52.299 -15.264 6.259 1.00 21.80 424 VAL B N 1
ATOM 6664 C CA . VAL B 1 448 ? -50.900 -15.718 6.341 1.00 20.72 424 VAL B CA 1
ATOM 6665 C C . VAL B 1 448 ? -50.869 -17.247 6.145 1.00 23.77 424 VAL B C 1
ATOM 6666 O O . VAL B 1 448 ? -50.098 -17.758 5.304 1.00 23.06 424 VAL B O 1
ATOM 6670 N N . HIS B 1 449 ? -51.733 -17.943 6.885 1.00 23.02 425 HIS B N 1
ATOM 6671 C CA . HIS B 1 449 ? -51.765 -19.415 6.925 1.00 25.96 425 HIS B CA 1
ATOM 6672 C C . HIS B 1 449 ? -52.181 -19.963 5.550 1.00 27.17 425 HIS B C 1
ATOM 6673 O O . HIS B 1 449 ? -51.569 -20.910 5.041 1.00 28.04 425 HIS B O 1
ATOM 6680 N N . LEU B 1 450 ? -53.198 -19.347 4.936 1.00 26.19 426 LEU B N 1
ATOM 6681 C CA . LEU B 1 450 ? -53.615 -19.725 3.589 1.00 24.92 426 LEU B CA 1
ATOM 6682 C C . LEU B 1 450 ? -52.461 -19.609 2.566 1.00 23.43 426 LEU B C 1
ATOM 6683 O O . LEU B 1 450 ? -52.233 -20.503 1.761 1.00 19.92 426 LEU B O 1
ATOM 6688 N N . LEU B 1 451 ? -51.752 -18.502 2.610 1.00 24.79 427 LEU B N 1
ATOM 6689 C CA . LEU B 1 451 ? -50.694 -18.201 1.615 1.00 26.37 427 LEU B CA 1
ATOM 6690 C C . LEU B 1 451 ? -49.502 -19.100 1.767 1.00 25.25 427 LEU B C 1
ATOM 6691 O O . LEU B 1 451 ? -48.870 -19.552 0.769 1.00 23.47 427 LEU B O 1
ATOM 6696 N N . THR B 1 452 ? -49.193 -19.331 3.046 1.00 24.73 428 THR B N 1
ATOM 6697 C CA . THR B 1 452 ? -48.198 -20.273 3.459 1.00 24.85 428 THR B CA 1
ATOM 6698 C C . THR B 1 452 ? -48.484 -21.649 2.890 1.00 26.25 428 THR B C 1
ATOM 6699 O O . THR B 1 452 ? -47.576 -22.305 2.395 1.00 29.06 428 THR B O 1
ATOM 6703 N N . GLN B 1 453 ? -49.703 -22.115 3.011 1.00 29.35 429 GLN B N 1
ATOM 6704 C CA . GLN B 1 453 ? -50.074 -23.454 2.478 1.00 31.93 429 GLN B CA 1
ATOM 6705 C C . GLN B 1 453 ? -50.117 -23.534 0.930 1.00 31.46 429 GLN B C 1
ATOM 6706 O O . GLN B 1 453 ? -49.768 -24.537 0.352 1.00 27.87 429 GLN B O 1
ATOM 6712 N N . ARG B 1 454 ? -50.638 -22.508 0.276 1.00 29.41 430 ARG B N 1
ATOM 6713 C CA . ARG B 1 454 ? -51.096 -22.652 -1.104 1.00 32.75 430 ARG B CA 1
ATOM 6714 C C . ARG B 1 454 ? -50.075 -22.194 -2.162 1.00 31.61 430 ARG B C 1
ATOM 6715 O O . ARG B 1 454 ? -50.172 -22.617 -3.319 1.00 28.18 430 ARG B O 1
ATOM 6723 N N . LEU B 1 455 ? -49.136 -21.324 -1.780 1.00 27.39 431 LEU B N 1
ATOM 6724 C CA . LEU B 1 455 ? -48.260 -20.716 -2.759 1.00 29.04 431 LEU B CA 1
ATOM 6725 C C . LEU B 1 455 ? -47.118 -21.672 -3.146 1.00 28.34 431 LEU B C 1
ATOM 6726 O O . LEU B 1 455 ? -46.333 -22.057 -2.294 1.00 25.70 431 LEU B O 1
ATOM 6731 N N . GLU B 1 456 ? -47.027 -21.972 -4.447 1.00 26.83 432 GLU B N 1
ATOM 6732 C CA . GLU B 1 456 ? -46.012 -22.850 -5.011 1.00 27.23 432 GLU B CA 1
ATOM 6733 C C . GLU B 1 456 ? -44.707 -22.073 -5.269 1.00 25.93 432 GLU B C 1
ATOM 6734 O O . GLU B 1 456 ? -44.355 -21.731 -6.395 1.00 26.07 432 GLU B O 1
ATOM 6740 N N . VAL B 1 457 ? -43.998 -21.821 -4.165 1.00 23.97 433 VAL B N 1
ATOM 6741 C CA . VAL B 1 457 ? -42.727 -21.128 -4.146 1.00 23.49 433 VAL B CA 1
ATOM 6742 C C . VAL B 1 457 ? -41.837 -21.773 -3.140 1.00 23.17 433 VAL B C 1
ATOM 6743 O O . VAL B 1 457 ? -42.331 -22.449 -2.244 1.00 25.69 433 VAL B O 1
ATOM 6747 N N . GLY B 1 458 ? -40.535 -21.515 -3.258 1.00 24.18 434 GLY B N 1
ATOM 6748 C CA . GLY B 1 458 ? -39.546 -21.987 -2.309 1.00 22.62 434 GLY B CA 1
ATOM 6749 C C . GLY B 1 458 ? -39.358 -21.102 -1.106 1.00 22.37 434 GLY B C 1
ATOM 6750 O O . GLY B 1 458 ? -38.886 -21.567 -0.046 1.00 21.15 434 GLY B O 1
ATOM 6751 N N . MET B 1 459 ? -39.635 -19.819 -1.301 1.00 22.78 435 MET B N 1
ATOM 6752 C CA . MET B 1 459 ? -39.412 -18.795 -0.291 1.00 26.28 435 MET B CA 1
ATOM 6753 C C . MET B 1 459 ? -40.541 -17.757 -0.375 1.00 23.24 435 MET B C 1
ATOM 6754 O O . MET B 1 459 ? -40.917 -17.327 -1.488 1.00 20.65 435 MET B O 1
ATOM 6759 N N . LEU B 1 460 ? -41.089 -17.417 0.794 1.00 19.45 436 LEU B N 1
ATOM 6760 C CA . LEU B 1 460 ? -42.165 -16.459 0.914 1.00 19.81 436 LEU B CA 1
ATOM 6761 C C . LEU B 1 460 ? -41.877 -15.468 2.017 1.00 21.87 436 LEU B C 1
ATOM 6762 O O . LEU B 1 460 ? -41.615 -15.852 3.163 1.00 23.47 436 LEU B O 1
ATOM 6767 N N . TRP B 1 461 ? -41.936 -14.180 1.657 1.00 22.29 437 TRP B N 1
ATOM 6768 C CA . TRP B 1 461 ? -41.769 -13.102 2.579 1.00 22.11 437 TRP B CA 1
ATOM 6769 C C . TRP B 1 461 ? -43.014 -12.260 2.602 1.00 22.95 437 TRP B C 1
ATOM 6770 O O . TRP B 1 461 ? -43.514 -11.817 1.535 1.00 20.02 437 TRP B O 1
ATOM 6781 N N . ILE B 1 462 ? -43.511 -12.041 3.816 1.00 23.09 438 ILE B N 1
ATOM 6782 C CA . ILE B 1 462 ? -44.749 -11.270 4.028 1.00 24.90 438 ILE B CA 1
ATOM 6783 C C . ILE B 1 462 ? -44.505 -9.981 4.873 1.00 25.33 438 ILE B C 1
ATOM 6784 O O . ILE B 1 462 ? -43.831 -10.019 5.919 1.00 22.67 438 ILE B O 1
ATOM 6789 N N . ASN B 1 463 ? -45.001 -8.849 4.352 1.00 23.34 439 ASN B N 1
ATOM 6790 C CA . ASN B 1 463 ? -44.872 -7.559 4.997 1.00 25.09 439 ASN B CA 1
ATOM 6791 C C . ASN B 1 463 ? -43.434 -7.075 5.144 1.00 23.91 439 ASN B C 1
ATOM 6792 O O . ASN B 1 463 ? -43.164 -6.354 6.034 1.00 26.25 439 ASN B O 1
ATOM 6797 N N . GLN B 1 464 ? -42.537 -7.509 4.264 1.00 25.34 440 GLN B N 1
ATOM 6798 C CA . GLN B 1 464 ? -41.150 -7.067 4.242 1.00 23.45 440 GLN B CA 1
ATOM 6799 C C . GLN B 1 464 ? -40.496 -7.428 2.891 1.00 24.72 440 GLN B C 1
ATOM 6800 O O . GLN B 1 464 ? -40.992 -8.323 2.197 1.00 23.68 440 GLN B O 1
ATOM 6806 N N . PRO B 1 465 ? -39.356 -6.780 2.548 1.00 26.89 441 PRO B N 1
ATOM 6807 C CA . PRO B 1 465 ? -38.604 -7.285 1.379 1.00 30.12 441 PRO B CA 1
ATOM 6808 C C . PRO B 1 465 ? -37.913 -8.616 1.706 1.00 30.55 441 PRO B C 1
ATOM 6809 O O . PRO B 1 465 ? -37.996 -9.116 2.849 1.00 31.98 441 PRO B O 1
ATOM 6813 N N . ALA B 1 466 ? -37.237 -9.172 0.713 1.00 29.99 442 ALA B N 1
ATOM 6814 C CA . ALA B 1 466 ? -36.500 -10.403 0.913 1.00 33.47 442 ALA B CA 1
ATOM 6815 C C . ALA B 1 466 ? -35.324 -10.133 1.883 1.00 33.70 442 ALA B C 1
ATOM 6816 O O . ALA B 1 466 ? -34.680 -9.122 1.791 1.00 33.70 442 ALA B O 1
ATOM 6818 N N . THR B 1 467 ? -35.124 -11.027 2.841 1.00 32.00 443 THR B N 1
ATOM 6819 C CA . THR B 1 467 ? -33.993 -11.016 3.768 1.00 32.43 443 THR B CA 1
ATOM 6820 C C . THR B 1 467 ? -33.423 -12.445 3.755 1.00 32.17 443 THR B C 1
ATOM 6821 O O . THR B 1 467 ? -33.697 -13.214 4.687 1.00 30.78 443 THR B O 1
ATOM 6825 N N . PRO B 1 468 ? -32.711 -12.835 2.659 1.00 34.05 444 PRO B N 1
ATOM 6826 C CA . PRO B 1 468 ? -32.188 -14.208 2.501 1.00 34.55 444 PRO B CA 1
ATOM 6827 C C . PRO B 1 468 ? -30.918 -14.471 3.330 1.00 35.70 444 PRO B C 1
ATOM 6828 O O . PRO B 1 468 ? -29.816 -14.507 2.806 1.00 40.22 444 PRO B O 1
ATOM 6832 N N . TRP B 1 469 ? -31.093 -14.661 4.625 1.00 32.99 445 TRP B N 1
ATOM 6833 C CA . TRP B 1 469 ? -29.973 -14.907 5.509 1.00 31.57 445 TRP B CA 1
ATOM 6834 C C . TRP B 1 469 ? -29.503 -16.336 5.295 1.00 29.33 445 TRP B C 1
ATOM 6835 O O . TRP B 1 469 ? -30.311 -17.209 5.005 1.00 31.72 445 TRP B O 1
ATOM 6846 N N . PRO B 1 470 ? -28.204 -16.590 5.489 1.00 27.68 446 PRO B N 1
ATOM 6847 C CA . PRO B 1 470 ? -27.614 -17.931 5.329 1.00 25.58 446 PRO B CA 1
ATOM 6848 C C . PRO B 1 470 ? -28.232 -19.091 6.152 1.00 23.40 446 PRO B C 1
ATOM 6849 O O . PRO B 1 470 ? -28.234 -20.228 5.680 1.00 25.94 446 PRO B O 1
ATOM 6853 N N . GLU B 1 471 ? -28.740 -18.792 7.343 1.00 22.82 447 GLU B N 1
ATOM 6854 C CA . GLU B 1 471 ? -29.532 -19.746 8.138 1.00 26.33 447 GLU B CA 1
ATOM 6855 C C . GLU B 1 471 ? -30.905 -20.116 7.553 1.00 26.82 447 GLU B C 1
ATOM 6856 O O . GLU B 1 471 ? -31.529 -21.099 8.009 1.00 28.32 447 GLU B O 1
ATOM 6862 N N . MET B 1 472 ? -31.405 -19.362 6.573 1.00 26.61 448 MET B N 1
ATOM 6863 C CA . MET B 1 472 ? -32.724 -19.725 5.940 1.00 27.49 448 MET B CA 1
ATOM 6864 C C . MET B 1 472 ? -32.530 -20.501 4.620 1.00 27.88 448 MET B C 1
ATOM 6865 O O . MET B 1 472 ? -31.707 -20.074 3.812 1.00 25.26 448 MET B O 1
ATOM 6870 N N . PRO B 1 473 ? -33.258 -21.653 4.407 1.00 28.86 449 PRO B N 1
ATOM 6871 C CA . PRO B 1 473 ? -33.159 -22.328 3.083 1.00 27.54 449 PRO B CA 1
ATOM 6872 C C . PRO B 1 473 ? -33.522 -21.382 1.967 1.00 27.71 449 PRO B C 1
ATOM 6873 O O . PRO B 1 473 ? -34.280 -20.427 2.181 1.00 27.53 449 PRO B O 1
ATOM 6877 N N . PHE B 1 474 ? -32.910 -21.618 0.819 1.00 26.84 450 PHE B N 1
ATOM 6878 C CA . PHE B 1 474 ? -33.001 -20.748 -0.322 1.00 27.03 450 PHE B CA 1
ATOM 6879 C C . PHE B 1 474 ? -32.895 -21.645 -1.538 1.00 25.09 450 PHE B C 1
ATOM 6880 O O . PHE B 1 474 ? -31.824 -22.086 -1.906 1.00 28.93 450 PHE B O 1
ATOM 6888 N N . GLY B 1 475 ? -33.995 -21.862 -2.210 1.00 25.80 451 GLY B N 1
ATOM 6889 C CA . GLY B 1 475 ? -34.041 -22.785 -3.376 1.00 25.95 451 GLY B CA 1
ATOM 6890 C C . GLY B 1 475 ? -35.426 -22.868 -3.973 1.00 27.08 451 GLY B C 1
ATOM 6891 O O . GLY B 1 475 ? -36.382 -22.419 -3.386 1.00 28.69 451 GLY B O 1
ATOM 6892 N N . GLY B 1 476 ? -35.546 -23.439 -5.154 1.00 33.09 452 GLY B N 1
ATOM 6893 C CA . GLY B 1 476 ? -36.825 -23.445 -5.840 1.00 32.18 452 GLY B CA 1
ATOM 6894 C C . GLY B 1 476 ? -37.576 -24.771 -5.870 1.00 30.11 452 GLY B C 1
ATOM 6895 O O . GLY B 1 476 ? -37.171 -25.764 -5.254 1.00 26.55 452 GLY B O 1
ATOM 6896 N N . VAL B 1 477 ? -38.624 -24.738 -6.692 1.00 24.53 453 VAL B N 1
ATOM 6897 C CA . VAL B 1 477 ? -39.550 -25.807 -6.956 1.00 25.57 453 VAL B CA 1
ATOM 6898 C C . VAL B 1 477 ? -39.854 -25.701 -8.460 1.00 23.30 453 VAL B C 1
ATOM 6899 O O . VAL B 1 477 ? -39.641 -24.649 -9.072 1.00 23.23 453 VAL B O 1
ATOM 6903 N N . LYS B 1 478 ? -40.371 -26.758 -9.055 1.00 23.03 454 LYS B N 1
ATOM 6904 C CA . LYS B 1 478 ? -40.782 -26.764 -10.474 1.00 24.00 454 LYS B CA 1
ATOM 6905 C C . LYS B 1 478 ? -39.636 -26.369 -11.389 1.00 24.04 454 LYS B C 1
ATOM 6906 O O . LYS B 1 478 ? -38.515 -26.851 -11.151 1.00 26.41 454 LYS B O 1
ATOM 6912 N N . ASP B 1 479 ? -39.859 -25.518 -12.410 1.00 24.53 455 ASP B N 1
ATOM 6913 C CA . ASP B 1 479 ? -38.776 -25.049 -13.293 1.00 24.08 455 ASP B CA 1
ATOM 6914 C C . ASP B 1 479 ? -37.721 -24.178 -12.629 1.00 23.81 455 ASP B C 1
ATOM 6915 O O . ASP B 1 479 ? -36.724 -23.839 -13.269 1.00 26.58 455 ASP B O 1
ATOM 6920 N N . SER B 1 480 ? -37.856 -23.843 -11.351 1.00 22.60 456 SER B N 1
ATOM 6921 C CA . SER B 1 480 ? -36.816 -23.084 -10.690 1.00 22.57 456 SER B CA 1
ATOM 6922 C C . SER B 1 480 ? -35.695 -23.947 -10.116 1.00 24.50 456 SER B C 1
ATOM 6923 O O . SER B 1 480 ? -34.753 -23.427 -9.507 1.00 22.87 456 SER B O 1
ATOM 6926 N N . GLY B 1 481 ? -35.798 -25.258 -10.289 1.00 25.92 457 GLY B N 1
ATOM 6927 C CA . GLY B 1 481 ? -34.764 -26.168 -9.899 1.00 24.32 457 GLY B CA 1
ATOM 6928 C C . GLY B 1 481 ? -35.022 -26.802 -8.559 1.00 25.21 457 GLY B C 1
ATOM 6929 O O . GLY B 1 481 ? -36.181 -27.025 -8.196 1.00 31.54 457 GLY B O 1
ATOM 6930 N N . TYR B 1 482 ? -33.940 -27.117 -7.848 1.00 27.00 458 TYR B N 1
ATOM 6931 C CA . TYR B 1 482 ? -33.952 -27.973 -6.656 1.00 27.72 458 TYR B CA 1
ATOM 6932 C C . TYR B 1 482 ? -32.629 -27.908 -5.916 1.00 29.21 458 TYR B C 1
ATOM 6933 O O . TYR B 1 482 ? -31.572 -27.701 -6.519 1.00 25.00 458 TYR B O 1
ATOM 6942 N N . GLY B 1 483 ? -32.708 -28.120 -4.603 1.00 28.43 459 GLY B N 1
ATOM 6943 C CA . GLY B 1 483 ? -31.566 -28.024 -3.721 1.00 27.39 459 GLY B CA 1
ATOM 6944 C C . GLY B 1 483 ? -31.596 -26.640 -3.111 1.00 31.24 459 GLY B C 1
ATOM 6945 O O . GLY B 1 483 ? -32.002 -25.684 -3.755 1.00 30.92 459 GLY B O 1
ATOM 6946 N N . SER B 1 484 ? -31.173 -26.554 -1.855 1.00 31.10 460 SER B N 1
ATOM 6947 C CA . SER B 1 484 ? -31.143 -25.324 -1.099 1.00 30.89 460 SER B CA 1
ATOM 6948 C C . SER B 1 484 ? -29.702 -24.787 -0.997 1.00 31.82 460 SER B C 1
ATOM 6949 O O . SER B 1 484 ? -28.776 -25.556 -0.875 1.00 29.99 460 SER B O 1
ATOM 6952 N N . GLU B 1 485 ? -29.541 -23.464 -0.996 1.00 35.79 461 GLU B N 1
ATOM 6953 C CA . GLU B 1 485 ? -28.268 -22.811 -0.647 1.00 38.71 461 GLU B CA 1
ATOM 6954 C C . GLU B 1 485 ? -28.253 -22.106 0.703 1.00 35.50 461 GLU B C 1
ATOM 6955 O O . GLU B 1 485 ? -27.302 -21.382 0.980 1.00 36.31 461 GLU B O 1
ATOM 6961 N N . GLY B 1 486 ? -29.272 -22.314 1.546 1.00 31.04 462 GLY B N 1
ATOM 6962 C CA . GLY B 1 486 ? -29.220 -21.848 2.932 1.00 31.02 462 GLY B CA 1
ATOM 6963 C C . GLY B 1 486 ? -29.642 -22.915 3.936 1.00 27.98 462 GLY B C 1
ATOM 6964 O O . GLY B 1 486 ? -30.179 -23.944 3.556 1.00 27.48 462 GLY B O 1
ATOM 6965 N N . GLY B 1 487 ? -29.352 -22.664 5.213 1.00 25.99 463 GLY B N 1
ATOM 6966 C CA . GLY B 1 487 ? -29.738 -23.546 6.322 1.00 24.83 463 GLY B CA 1
ATOM 6967 C C . GLY B 1 487 ? -28.906 -24.807 6.355 1.00 25.76 463 GLY B C 1
ATOM 6968 O O . GLY B 1 487 ? -28.028 -25.016 5.494 1.00 26.27 463 GLY B O 1
ATOM 6969 N N . PRO B 1 488 ? -29.147 -25.665 7.342 1.00 24.74 464 PRO B N 1
ATOM 6970 C CA . PRO B 1 488 ? -28.414 -26.954 7.329 1.00 27.03 464 PRO B CA 1
ATOM 6971 C C . PRO B 1 488 ? -28.652 -27.761 6.026 1.00 26.86 464 PRO B C 1
ATOM 6972 O O . PRO B 1 488 ? -27.775 -28.487 5.582 1.00 25.89 464 PRO B O 1
ATOM 6976 N N . GLU B 1 489 ? -29.844 -27.605 5.432 1.00 27.25 465 GLU B N 1
ATOM 6977 C CA . GLU B 1 489 ? -30.197 -28.187 4.123 1.00 27.31 465 GLU B CA 1
ATOM 6978 C C . GLU B 1 489 ? -29.164 -27.861 3.037 1.00 23.93 465 GLU B C 1
ATOM 6979 O O . GLU B 1 489 ? -28.983 -28.639 2.135 1.00 27.68 465 GLU B O 1
ATOM 6985 N N . ALA B 1 490 ? -28.512 -26.715 3.085 1.00 23.30 466 ALA B N 1
ATOM 6986 C CA . ALA B 1 490 ? -27.472 -26.401 2.076 1.00 24.57 466 ALA B CA 1
ATOM 6987 C C . ALA B 1 490 ? -26.292 -27.362 2.077 1.00 25.94 466 ALA B C 1
ATOM 6988 O O . ALA B 1 490 ? -25.578 -27.468 1.076 1.00 26.05 466 ALA B O 1
ATOM 6990 N N . LEU B 1 491 ? -26.049 -28.024 3.203 1.00 25.19 467 LEU B N 1
ATOM 6991 C CA . LEU B 1 491 ? -24.966 -28.996 3.262 1.00 24.89 467 LEU B CA 1
ATOM 6992 C C . LEU B 1 491 ? -25.310 -30.352 2.618 1.00 24.99 467 LEU B C 1
ATOM 6993 O O . LEU B 1 491 ? -24.404 -31.050 2.128 1.00 24.37 467 LEU B O 1
ATOM 6998 N N . GLU B 1 492 ? -26.588 -30.711 2.567 1.00 24.35 468 GLU B N 1
ATOM 6999 C CA . GLU B 1 492 ? -26.999 -32.047 2.152 1.00 26.91 468 GLU B CA 1
ATOM 7000 C C . GLU B 1 492 ? -26.624 -32.433 0.705 1.00 24.11 468 GLU B C 1
ATOM 7001 O O . GLU B 1 492 ? -26.241 -33.574 0.489 1.00 20.31 468 GLU B O 1
ATOM 7007 N N . PRO B 1 493 ? -26.722 -31.512 -0.268 1.00 22.88 469 PRO B N 1
ATOM 7008 C CA . PRO B 1 493 ? -26.189 -31.826 -1.617 1.00 25.30 469 PRO B CA 1
ATOM 7009 C C . PRO B 1 493 ? -24.674 -32.080 -1.665 1.00 26.08 469 PRO B C 1
ATOM 7010 O O . PRO B 1 493 ? -24.184 -32.693 -2.619 1.00 31.60 469 PRO B O 1
ATOM 7014 N N . TYR B 1 494 ? -23.935 -31.637 -0.637 1.00 25.59 470 TYR B N 1
ATOM 7015 C CA . TYR B 1 494 ? -22.487 -31.831 -0.560 1.00 23.83 470 TYR B CA 1
ATOM 7016 C C . TYR B 1 494 ? -22.125 -33.054 0.302 1.00 22.86 470 TYR B C 1
ATOM 7017 O O . TYR B 1 494 ? -20.941 -33.292 0.590 1.00 20.56 470 TYR B O 1
ATOM 7026 N N . LEU B 1 495 ? -23.103 -33.885 0.648 1.00 21.40 471 LEU B N 1
ATOM 7027 C CA . LEU B 1 495 ? -22.830 -34.992 1.610 1.00 23.40 471 LEU B CA 1
ATOM 7028 C C . LEU B 1 495 ? -23.392 -36.290 1.114 1.00 23.78 471 LEU B C 1
ATOM 7029 O O . LEU B 1 495 ? -24.384 -36.312 0.377 1.00 29.29 471 LEU B O 1
ATOM 7034 N N . VAL B 1 496 ? -22.755 -37.376 1.497 1.00 24.85 472 VAL B N 1
ATOM 7035 C CA . VAL B 1 496 ? -23.331 -38.698 1.366 1.00 24.79 472 VAL B CA 1
ATOM 7036 C C . VAL B 1 496 ? -23.629 -39.236 2.780 1.00 27.04 472 VAL B C 1
ATOM 7037 O O . VAL B 1 496 ? -22.953 -38.928 3.787 1.00 26.36 472 VAL B O 1
ATOM 7041 N N . THR B 1 497 ? -24.670 -40.032 2.827 1.00 27.18 473 THR B N 1
ATOM 7042 C CA . THR B 1 497 ? -25.168 -40.630 4.025 1.00 33.11 473 THR B CA 1
ATOM 7043 C C . THR B 1 497 ? -24.773 -42.101 3.907 1.00 34.58 473 THR B C 1
ATOM 7044 O O . THR B 1 497 ? -25.146 -42.750 2.915 1.00 35.64 473 THR B O 1
ATOM 7048 N N . LYS B 1 498 ? -24.056 -42.611 4.914 1.00 31.48 474 LYS B N 1
ATOM 7049 C CA . LYS B 1 498 ? -23.642 -44.000 4.953 1.00 28.28 474 LYS B CA 1
ATOM 7050 C C . LYS B 1 498 ? -24.272 -44.706 6.164 1.00 26.99 474 LYS B C 1
ATOM 7051 O O . LYS B 1 498 ? -24.071 -44.295 7.316 1.00 23.02 474 LYS B O 1
ATOM 7057 N N . SER B 1 499 ? -25.038 -45.764 5.904 1.00 25.48 475 SER B N 1
ATOM 7058 C CA . SER B 1 499 ? -25.538 -46.653 6.975 1.00 27.68 475 SER B CA 1
ATOM 7059 C C . SER B 1 499 ? -24.469 -47.639 7.356 1.00 24.94 475 SER B C 1
ATOM 7060 O O . SER B 1 499 ? -23.973 -48.331 6.507 1.00 25.39 475 SER B O 1
ATOM 7063 N N . VAL B 1 500 ? -24.108 -47.685 8.626 1.00 23.76 476 VAL B N 1
ATOM 7064 C CA . VAL B 1 500 ? -23.056 -48.593 9.083 1.00 24.92 476 VAL B CA 1
ATOM 7065 C C . VAL B 1 500 ? -23.603 -49.443 10.240 1.00 24.94 476 VAL B C 1
ATOM 7066 O O . VAL B 1 500 ? -24.098 -48.910 11.241 1.00 26.59 476 VAL B O 1
ATOM 7070 N N . THR B 1 501 ? -23.545 -50.754 10.083 1.00 22.87 477 THR B N 1
ATOM 7071 C CA . THR B 1 501 ? -24.063 -51.675 11.093 1.00 23.68 477 THR B CA 1
ATOM 7072 C C . THR B 1 501 ? -22.947 -52.616 11.431 1.00 22.29 477 THR B C 1
ATOM 7073 O O . THR B 1 501 ? -22.493 -53.363 10.542 1.00 22.25 477 THR B O 1
ATOM 7077 N N . VAL B 1 502 ? -22.507 -52.593 12.689 1.00 21.66 478 VAL B N 1
ATOM 7078 C CA . VAL B 1 502 ? -21.450 -53.468 13.154 1.00 22.61 478 VAL B CA 1
ATOM 7079 C C . VAL B 1 502 ? -21.926 -54.410 14.228 1.00 23.41 478 VAL B C 1
ATOM 7080 O O . VAL B 1 502 ? -22.352 -53.951 15.280 1.00 26.61 478 VAL B O 1
ATOM 7084 N N . MET B 1 503 ? -21.800 -55.715 13.993 1.00 24.01 479 MET B N 1
ATOM 7085 C CA . MET B 1 503 ? -22.108 -56.734 15.002 1.00 25.91 479 MET B CA 1
ATOM 7086 C C . MET B 1 503 ? -20.862 -57.121 15.884 1.00 28.37 479 MET B C 1
ATOM 7087 O O . MET B 1 503 ? -19.809 -57.587 15.374 1.00 24.19 479 MET B O 1
ATOM 7092 N N . ALA B 1 504 ? -20.996 -56.921 17.198 1.00 25.90 480 ALA B N 1
ATOM 7093 C CA . ALA B 1 504 ? -20.099 -57.511 18.198 1.00 29.66 480 ALA B CA 1
ATOM 7094 C C . ALA B 1 504 ? -20.306 -59.012 18.323 1.00 29.58 480 ALA B C 1
ATOM 7095 O O . ALA B 1 504 ? -19.452 -59.756 17.833 1.00 39.25 480 ALA B O 1
#

Radius of gyration: 29.56 Å; Cα contacts (8 Å, |Δi|>4): 2431; chains: 2; bounding box: 60×89×49 Å

Nearest PDB structures (foldseek):
  5x5t-assembly1_A  TM=1.001E+00  e=8.400E-98  Azospirillum brasilense
  5vbf-assembly1_C  TM=9.918E-01  e=5.980E-71  Burkholderia vietnamiensis
  3jz4-assembly1_D  TM=9.882E-01  e=7.386E-61  Escherichia coli
  8s33-assembly2_F  TM=9.860E-01  e=1.593E-59  Acinetobacter baumannii
  4v6h-assembly1_A  TM=9.872E-01  e=1.078E-58  Burkholderia pseudomallei 1710b

B-factor: mean 30.5, std 8.44, range [16.4, 89.08]